Protein 8T8D (pdb70)

Solvent-accessible surface area: 43644 Å² total; per-residue (Å²): 144,56,137,34,44,0,0,8,2,121,11,45,25,108,12,1,88,67,4,41,146,127,33,38,60,140,12,75,82,66,2,24,90,78,0,45,94,18,0,94,114,46,32,6,120,20,37,79,9,117,26,49,71,72,98,98,8,54,115,62,42,49,136,90,0,21,0,0,0,20,7,58,4,40,0,15,2,74,22,21,32,108,88,34,93,62,116,88,20,82,94,64,100,146,169,81,92,13,34,14,75,17,53,1,6,12,33,3,9,22,61,2,55,1,17,5,11,0,5,10,11,12,76,44,3,33,13,10,38,24,58,2,39,50,33,88,7,90,30,152,14,63,88,26,80,107,10,100,110,4,68,77,81,94,99,80,126,22,139,41,93,87,45,26,84,88,5,6,100,38,0,14,104,105,0,31,58,63,7,18,123,44,1,70,131,53,0,42,77,181,61,0,46,79,24,72,160,30,4,145,64,10,34,20,116,85,52,134,118,105,149,142,220,218,87,50,58,0,0,6,2,61,4,48,13,133,15,14,53,64,3,28,39,119,37,35,26,134,12,15,54,57,0,11,90,78,0,38,89,15,0,87,117,41,51,9,120,19,43,65,10,60,11,50,65,76,97,25,10,4,52,41,26,61,125,94,3,20,0,0,0,17,5,58,7,60,0,23,1,136,57,28,107,108,95,62,108,136,68,130,27,85,117,87,99,161,156,94,67,68,77,50,94,29,74,3,9,10,51,8,10,23,68,0,73,0,17,8,10,0,4,79,45,10,105,70,38,72,47,38,80,24,63,2,55,148,40,124,5,85,24,139,11,95,96,43,121,139,77,53,27,74,89,5,5,96,39,0,12,101,64,0,40,60,61,4,25,102,59,0,69,127,92,0,46,67,180,65,1,71,74,32,65,167,70,4,100,128,78,51,40,216,89,41,33,33,57,0,0,4,2,109,6,41,28,126,38,16,153,66,6,38,154,116,31,43,63,127,11,66,76,64,3,25,100,48,0,42,39,17,0,89,20,4,17,7,94,18,34,79,6,96,17,51,67,71,92,80,9,59,126,64,42,53,138,90,1,23,1,0,1,19,5,56,3,76,0,37,3,106,66,6,73,83,67,48,97,128,92,157,42,98,120,76,101,154,170,56,77,12,12,32,63,42,64,0,13,7,10,0,9,25,68,2,43,1,13,4,10,0,4,78,49,8,100,36,3,30,7,8,26,26,47,2,15,66,50,91,3,74,39,145,15,87,73,27,65,69,31,100,183,56,72,42,156,31,64,111,155,74,151,47,84,85,54,25,75,86,5,3,100,38,0,14,106,60,1,47,62,64,9,24,113,52,3,52,129,69,0,34,25,58,59,2,54,72,25,67,172,30,4,143,96,31,65,44,204,154,41,63,0,0,8,2,91,13,42,20,122,36,21,101,52,3,14,20,112,27,17,17,141,12,18,71,77,2,27,84,89,1,26,98,6,0,66,114,43,37,8,123,23,42,71,8,39,8,49,66,91,97,24,8,3,56,39,34,68,140,92,10,27,0,1,0,15,4,52,4,77,0,38,2,128,64,18,116,160,141,45,109,112,129,149,39,158,66,157,131,160,73,82,30,66,73,99,25,77,1,26,10,51,8,11,25,66,2,78,0,13,5,14,10,6,71,43,16,106,74,38,67,47,30,82,18,67,0,65,154,32,122,9,97,26,144,17,61,120,19,107,130,95,129,87,49,23,63,92,2,6,98,37,0,13,106,80,0,47,59,52,4,7,101,57,2,67,129,97,1,41,86,176,60,0,71,77,29,50,161,59,12,152,122,70,176,80

Foldseek 3Di:
DDQAEEEEEQEAEAEDPPQDPVRVVVLRVVVSVLLCVLLVVQPHHYDYDPHQDLVPDDPVCLVRHLKYKHKYKYKYKDWPVVFKDFDQFDPDPVDTQQWTKIKTWIAIFMKMKMFIARRLLRHTLDMDMDGRNPDPGTFMWMWIDRDDPCVVPDPVRGDTDTCVNVSVVVSSVVVSVVVSVVSSVQPHNVNSVVCNVVSVVSCVVRVVVVVPD/DAAEEEEEQEAEAEDPPADPVRVVVLRVVLSVLLCVLCVVLRHHYDYDPHQQLVPDDPVCLVRHLKYKHKYKYKYKDFPVVFKDWDQQDPPDPDGLHWTKIKTKIAIFIKMKMFMARNNQRDTPDMDMDTRNPDPQIFMWMPICNIDVNVSVVVRSVSSSVVVSVVSSVQPHVVNSCVCNVVNVVPSPD/DAQQEEEEEFEAEAEDPPADPVRVVVLRVVVSVVLCVLLVVLPHHYDYDPHQDLVPDDVVCLVRHLKYKHKYKYKYKAWPVVFKDWDDFDPPDPCRVQWTKIKTWIAIFIKMKMFIARSNQRDTPDMDMDTRRPLPGTFMKMKTHRDPPPPSPDDPVDDIDICVNVSVVVSSVSVSVVVSVVSSVCPHNVNNCVCNVVNVVVVVD/DFEEEEEFEAEAEDPPADPVRVVVLRVVLSVLLCVLLVVLPHHYDYDYHQDLVPDDPVCLVRHLKYKHKYWYKYKDFDVPFKDWDWQPPPPPSPRWTKTKTWIAIFIKMKMFMARNNVRDTPDMDIDTRRVDPQIFMWMDTDDCDICVNVSVVVRSVVVSVVVSVVCSVCPHNVNVCVCNVVSVVPPD

Nearest PDB structures (foldseek):
  8t8d-assembly3_C  TM=9.603E-01  e=1.665E-40  Helicobacter pylori 26695
  8t8d-assembly2_B  TM=9.889E-01  e=1.247E-36  Helicobacter pylori 26695
  8t8d-assembly4_D  TM=9.728E-01  e=3.141E-35  Helicobacter pylori 26695
  3bgh-assembly1_B  TM=7.924E-01  e=1.167E-13  Helicobacter pylori 26695
  3bgh-assembly1_A  TM=8.031E-01  e=6.044E-13  Helicobacter pylori 26695

InterPro domains:
  IPR007876 Neuraminyllactose-binding hemagglutinin [PF05211] (21-258)
  IPR007876 Neuraminyllactose-binding hemagglutinin [PIRSF019714] (1-260)
  IPR038531 Neuraminyllactose-binding hemagglutinin superfamily [G3DSA:3.30.160.180] (31-260)

Radius of gyration: 34.45 Å; Cα contacts (8 Å, |Δi|>4): 1510; chains: 4; bounding box: 113×72×77 Å

Organism: Helicobacter pylori (strain ATCC 700392 / 26695) (NCBI:txid85962)

Structure (mmCIF, N/CA/C/O backbone):
data_8T8D
#
_entry.id   8T8D
#
_cell.length_a   82.540
_cell.length_b   59.810
_cell.length_c   94.030
_cell.angle_alpha   90.00
_cell.angle_beta   100.85
_cell.angle_gamma   90.00
#
_symmetry.space_group_name_H-M   'P 1 21 1'
#
loop_
_entity.id
_entity.type
_entity.pdbx_description
1 polymer 'Neuraminyllactose-binding hemagglutinin'
2 non-polymer 'ACETATE ION'
3 non-polymer GLYCEROL
4 water water
#
loop_
_atom_site.group_PDB
_atom_site.id
_atom_site.type_symbol
_atom_site.label_atom_id
_atom_site.label_alt_id
_atom_site.label_comp_id
_atom_site.label_asym_id
_atom_site.label_entity_id
_atom_site.label_seq_id
_atom_site.pdbx_PDB_ins_code
_atom_site.Cartn_x
_atom_site.Cartn_y
_atom_site.Cartn_z
_atom_site.occupancy
_atom_site.B_iso_or_equiv
_atom_site.auth_seq_id
_atom_site.auth_comp_id
_atom_site.auth_asym_id
_atom_site.auth_atom_id
_atom_site.pdbx_PDB_model_num
ATOM 1 N N . ALA A 1 2 ? 49.637 -7.346 27.697 1.00 98.90 26 ALA A N 1
ATOM 2 C CA . ALA A 1 2 ? 49.149 -6.045 27.250 1.00 110.96 26 ALA A CA 1
ATOM 3 C C . ALA A 1 2 ? 48.712 -5.191 28.445 1.00 120.18 26 ALA A C 1
ATOM 4 O O . ALA A 1 2 ? 49.542 -4.798 29.267 1.00 116.29 26 ALA A O 1
ATOM 10 N N . LEU A 1 3 ? 47.417 -4.902 28.536 1.00 119.13 27 LEU A N 1
ATOM 11 C CA . LEU A 1 3 ? 46.876 -4.098 29.626 1.00 106.90 27 LEU A CA 1
ATOM 12 C C . LEU A 1 3 ? 46.387 -5.020 30.738 1.00 111.22 27 LEU A C 1
ATOM 13 O O . LEU A 1 3 ? 45.566 -5.912 30.494 1.00 116.91 27 LEU A O 1
ATOM 29 N N . ASP A 1 4 ? 46.892 -4.811 31.956 1.00 113.88 28 ASP A N 1
ATOM 30 C CA . ASP A 1 4 ? 46.412 -5.542 33.122 1.00 126.33 28 ASP A CA 1
ATOM 31 C C . ASP A 1 4 ? 45.264 -4.822 33.823 1.00 111.76 28 ASP A C 1
ATOM 32 O O . ASP A 1 4 ? 45.066 -5.010 35.035 1.00 98.02 28 ASP A O 1
ATOM 41 N N . GLU A 1 5 ? 44.501 -4.004 33.094 1.00 95.99 29 GLU A N 1
ATOM 42 C CA . GLU A 1 5 ? 43.472 -3.170 33.695 1.00 84.58 29 GLU A CA 1
ATOM 43 C C . GLU A 1 5 ? 42.089 -3.791 33.561 1.00 75.25 29 GLU A C 1
ATOM 44 O O . GLU A 1 5 ? 41.713 -4.293 32.497 1.00 68.21 29 GLU A O 1
ATOM 56 N N . LYS A 1 6 ? 41.328 -3.721 34.645 1.00 69.72 30 LYS A N 1
ATOM 57 C CA . LYS A 1 6 ? 39.987 -4.278 34.719 1.00 72.34 30 LYS A CA 1
ATOM 58 C C . LYS A 1 6 ? 38.948 -3.186 34.523 1.00 73.34 30 LYS A C 1
ATOM 59 O O . LYS A 1 6 ? 39.098 -2.070 35.032 1.00 55.38 30 LYS A O 1
ATOM 78 N N . ILE A 1 7 ? 37.883 -3.519 33.802 1.00 62.29 31 ILE A N 1
ATOM 79 C CA . ILE A 1 7 ? 36.740 -2.634 33.651 1.00 52.21 31 ILE A CA 1
ATOM 80 C C . ILE A 1 7 ? 35.540 -3.313 34.286 1.00 47.39 31 ILE A C 1
ATOM 81 O O . ILE A 1 7 ? 35.256 -4.482 33.994 1.00 52.85 31 ILE A O 1
ATOM 97 N N . LEU A 1 8 ? 34.828 -2.579 35.131 1.00 48.32 32 LEU A N 1
ATOM 98 C CA . LEU A 1 8 ? 33.620 -3.092 35.763 1.00 56.97 32 LEU A CA 1
ATOM 99 C C . LEU A 1 8 ? 32.435 -2.741 34.878 1.00 47.01 32 LEU A C 1
ATOM 100 O O . LEU A 1 8 ? 32.076 -1.565 34.751 1.00 37.81 32 LEU A O 1
ATOM 116 N N . LEU A 1 9 ? 31.823 -3.757 34.278 1.00 43.85 33 LEU A N 1
ATOM 117 C CA . LEU A 1 9 ? 30.646 -3.576 33.447 1.00 40.72 33 LEU A CA 1
ATOM 118 C C . LEU A 1 9 ? 29.411 -3.839 34.295 1.00 29.88 33 LEU A C 1
ATOM 119 O O . LEU A 1 9 ? 29.231 -4.947 34.812 1.00 38.00 33 LEU A O 1
ATOM 135 N N . LEU A 1 10 ? 28.570 -2.825 34.432 1.00 42.70 34 LEU A N 1
ATOM 136 C CA . LEU A 1 10 ? 27.332 -2.935 35.183 1.00 56.26 34 LEU A CA 1
ATOM 137 C C . LEU A 1 10 ? 26.222 -3.461 34.283 1.00 45.78 34 LEU A C 1
ATOM 138 O O . LEU A 1 10 ? 26.257 -3.295 33.060 1.00 43.83 34 LEU A O 1
ATOM 154 N N . ARG A 1 11 ? 25.244 -4.114 34.900 1.00 52.12 35 ARG A N 1
ATOM 155 C CA . ARG A 1 11 ? 24.081 -4.570 34.156 1.00 56.21 35 ARG A CA 1
ATOM 156 C C . ARG A 1 11 ? 23.322 -3.373 33.594 1.00 38.98 35 ARG A C 1
ATOM 157 O O . ARG A 1 11 ? 23.111 -2.382 34.304 1.00 45.78 35 ARG A O 1
ATOM 178 N N . PRO A 1 12 ? 22.886 -3.432 32.339 1.00 31.98 36 PRO A N 1
ATOM 179 C CA . PRO A 1 12 ? 22.023 -2.364 31.809 1.00 46.28 36 PRO A CA 1
ATOM 180 C C . PRO A 1 12 ? 20.723 -2.238 32.593 1.00 39.63 36 PRO A C 1
ATOM 181 O O . PRO A 1 12 ? 20.079 -3.236 32.925 1.00 51.00 36 PRO A O 1
ATOM 192 N N . ALA A 1 13 ? 20.326 -0.989 32.856 1.00 29.59 37 ALA A N 1
ATOM 193 C CA . ALA A 1 13 ? 19.044 -0.664 33.484 1.00 50.70 37 ALA A CA 1
ATOM 194 C C . ALA A 1 13 ? 18.103 -0.033 32.462 1.00 53.90 37 ALA A C 1
ATOM 195 O O . ALA A 1 13 ? 18.169 1.178 32.209 1.00 48.17 37 ALA A O 1
ATOM 202 N N . PHE A 1 14 ? 17.242 -0.845 31.863 1.00 55.59 38 PHE A N 1
ATOM 203 C CA . PHE A 1 14 ? 16.352 -0.375 30.817 1.00 50.80 38 PHE A CA 1
ATOM 204 C C . PHE A 1 14 ? 14.891 -0.481 31.235 1.00 41.20 38 PHE A C 1
ATOM 205 O O . PHE A 1 14 ? 14.445 -1.522 31.726 1.00 50.85 38 PHE A O 1
ATOM 222 N N . GLN A 1 15 ? 14.151 0.590 31.019 1.00 48.19 39 GLN A N 1
ATOM 223 C CA . GLN A 1 15 ? 12.701 0.582 31.098 1.00 50.28 39 GLN A CA 1
ATOM 224 C C . GLN A 1 15 ? 12.179 0.689 29.675 1.00 44.19 39 GLN A C 1
ATOM 225 O O . GLN A 1 15 ? 12.829 1.284 28.815 1.00 42.16 39 GLN A O 1
ATOM 239 N N . TYR A 1 16 ? 11.033 0.073 29.411 1.00 45.56 40 TYR A N 1
ATOM 240 C CA . TYR A 1 16 ? 10.455 0.114 28.079 1.00 41.63 40 TYR A CA 1
ATOM 241 C C . TYR A 1 16 ? 8.993 0.528 28.159 1.00 37.72 40 TYR A C 1
ATOM 242 O O . TYR A 1 16 ? 8.377 0.549 29.228 1.00 34.83 40 TYR A O 1
ATOM 260 N N . SER A 1 17 ? 8.430 0.803 26.991 1.00 44.98 41 SER A N 1
ATOM 261 C CA . SER A 1 17 ? 6.990 0.973 26.865 1.00 45.23 41 SER A CA 1
ATOM 262 C C . SER A 1 17 ? 6.294 -0.374 27.009 1.00 46.86 41 SER A C 1
ATOM 263 O O . SER A 1 17 ? 6.871 -1.427 26.723 1.00 45.81 41 SER A O 1
ATOM 271 N N . ASP A 1 18 ? 5.033 -0.329 27.451 1.00 52.93 42 ASP A N 1
ATOM 272 C CA . ASP A 1 18 ? 4.331 -1.547 27.852 1.00 54.12 42 ASP A CA 1
ATOM 273 C C . ASP A 1 18 ? 4.107 -2.518 26.699 1.00 54.82 42 ASP A C 1
ATOM 274 O O . ASP A 1 18 ? 3.890 -3.712 26.943 1.00 55.02 42 ASP A O 1
ATOM 283 N N . ASN A 1 19 ? 4.144 -2.043 25.459 1.00 51.03 43 ASN A N 1
ATOM 284 C CA . ASN A 1 19 ? 3.890 -2.891 24.306 1.00 35.89 43 ASN A CA 1
ATOM 285 C C . ASN A 1 19 ? 5.044 -3.802 23.930 1.00 46.67 43 ASN A C 1
ATOM 286 O O . ASN A 1 19 ? 4.901 -4.585 22.983 1.00 45.70 43 ASN A O 1
ATOM 297 N N . ILE A 1 20 ? 6.172 -3.724 24.622 1.00 64.07 44 ILE A N 1
ATOM 298 C CA . ILE A 1 20 ? 7.352 -4.517 24.292 1.00 51.65 44 ILE A CA 1
ATOM 299 C C . ILE A 1 20 ? 7.403 -5.708 25.233 1.00 38.22 44 ILE A C 1
ATOM 300 O O . ILE A 1 20 ? 7.493 -5.548 26.455 1.00 39.57 44 ILE A O 1
ATOM 316 N N . ALA A 1 21 ? 7.365 -6.902 24.652 1.00 51.42 45 ALA A N 1
ATOM 317 C CA . ALA A 1 21 ? 7.288 -8.124 25.435 1.00 51.54 45 ALA A CA 1
ATOM 318 C C . ALA A 1 21 ? 8.445 -8.250 26.414 1.00 58.56 45 ALA A C 1
ATOM 319 O O . ALA A 1 21 ? 9.562 -7.793 26.159 1.00 64.76 45 ALA A O 1
ATOM 326 N N . LYS A 1 22 ? 8.161 -8.909 27.541 1.00 64.92 46 LYS A N 1
ATOM 327 C CA . LYS A 1 22 ? 9.206 -9.212 28.513 1.00 67.23 46 LYS A CA 1
ATOM 328 C C . LYS A 1 22 ? 10.342 -9.985 27.855 1.00 60.59 46 LYS A C 1
ATOM 329 O O . LYS A 1 22 ? 11.518 -9.684 28.078 1.00 58.81 46 LYS A O 1
ATOM 348 N N . GLU A 1 23 ? 10.008 -10.984 27.035 1.00 47.48 47 GLU A N 1
ATOM 349 C CA . GLU A 1 23 ? 11.038 -11.739 26.327 1.00 52.69 47 GLU A CA 1
ATOM 350 C C . GLU A 1 23 ? 11.930 -10.804 25.524 1.00 57.97 47 GLU A C 1
ATOM 351 O O . GLU A 1 23 ? 13.163 -10.935 25.531 1.00 58.14 47 GLU A O 1
ATOM 363 N N . TYR A 1 24 ? 11.322 -9.832 24.849 1.00 65.55 48 TYR A N 1
ATOM 364 C CA . TYR A 1 24 ? 12.098 -8.895 24.051 1.00 68.31 48 TYR A CA 1
ATOM 365 C C . TYR A 1 24 ? 12.973 -8.023 24.939 1.00 60.43 48 TYR A C 1
ATOM 366 O O . TYR A 1 24 ? 14.159 -7.825 24.651 1.00 49.78 48 TYR A O 1
ATOM 384 N N . GLU A 1 25 ? 12.412 -7.506 26.032 1.00 57.26 49 GLU A N 1
ATOM 385 C CA . GLU A 1 25 ? 13.210 -6.719 26.961 1.00 52.79 49 GLU A CA 1
ATOM 386 C C . GLU A 1 25 ? 14.423 -7.508 27.438 1.00 52.97 49 GLU A C 1
ATOM 387 O O . GLU A 1 25 ? 15.551 -7.003 27.433 1.00 55.05 49 GLU A O 1
ATOM 399 N N . ASN A 1 26 ? 14.206 -8.755 27.857 1.00 61.90 50 ASN A N 1
ATOM 400 C CA . ASN A 1 26 ? 15.294 -9.543 28.422 1.00 61.08 50 ASN A CA 1
ATOM 401 C C . ASN A 1 26 ? 16.370 -9.812 27.383 1.00 58.42 50 ASN A C 1
ATOM 402 O O . ASN A 1 26 ? 17.568 -9.695 27.675 1.00 59.67 50 ASN A O 1
ATOM 413 N N . LYS A 1 27 ? 15.969 -10.182 26.165 1.00 62.28 51 LYS A N 1
ATOM 414 C CA . LYS A 1 27 ? 16.971 -10.418 25.133 1.00 58.23 51 LYS A CA 1
ATOM 415 C C . LYS A 1 27 ? 17.742 -9.138 24.831 1.00 67.31 51 LYS A C 1
ATOM 416 O O . LYS A 1 27 ? 18.959 -9.173 24.612 1.00 75.67 51 LYS A O 1
ATOM 435 N N . PHE A 1 28 ? 17.048 -7.994 24.824 1.00 60.72 52 PHE A N 1
ATOM 436 C CA . PHE A 1 28 ? 17.710 -6.712 24.596 1.00 56.37 52 PHE A CA 1
ATOM 437 C C . PHE A 1 28 ? 18.767 -6.458 25.671 1.00 61.19 52 PHE A C 1
ATOM 438 O O . PHE A 1 28 ? 19.931 -6.171 25.363 1.00 54.88 52 PHE A O 1
ATOM 455 N N . LYS A 1 29 ? 18.380 -6.587 26.942 1.00 59.55 53 LYS A N 1
ATOM 456 C CA . LYS A 1 29 ? 19.328 -6.384 28.033 1.00 55.58 53 LYS A CA 1
ATOM 457 C C . LYS A 1 29 ? 20.539 -7.296 27.874 1.00 65.16 53 LYS A C 1
ATOM 458 O O . LYS A 1 29 ? 21.697 -6.859 27.971 1.00 77.04 53 LYS A O 1
ATOM 477 N N . ASN A 1 30 ? 20.279 -8.588 27.672 1.00 57.88 54 ASN A N 1
ATOM 478 C CA . ASN A 1 30 ? 21.361 -9.561 27.676 1.00 56.54 54 ASN A CA 1
ATOM 479 C C . ASN A 1 30 ? 22.322 -9.297 26.529 1.00 59.81 54 ASN A C 1
ATOM 480 O O . ASN A 1 30 ? 23.546 -9.304 26.715 1.00 65.70 54 ASN A O 1
ATOM 491 N N . GLN A 1 31 ? 21.789 -9.030 25.339 1.00 57.17 55 GLN A N 1
ATOM 492 C CA . GLN A 1 31 ? 22.656 -8.795 24.195 1.00 63.99 55 GLN A CA 1
ATOM 493 C C . GLN A 1 31 ? 23.402 -7.477 24.321 1.00 55.87 55 GLN A C 1
ATOM 494 O O . GLN A 1 31 ? 24.560 -7.389 23.895 1.00 48.82 55 GLN A O 1
ATOM 508 N N . THR A 1 32 ? 22.777 -6.453 24.902 1.00 53.67 56 THR A N 1
ATOM 509 C CA . THR A 1 32 ? 23.502 -5.223 25.187 1.00 57.88 56 THR A CA 1
ATOM 510 C C . THR A 1 32 ? 24.729 -5.511 26.043 1.00 52.41 56 THR A C 1
ATOM 511 O O . THR A 1 32 ? 25.861 -5.155 25.680 1.00 49.90 56 THR A O 1
ATOM 522 N N . ALA A 1 33 ? 24.520 -6.182 27.178 1.00 47.96 57 ALA A N 1
ATOM 523 C CA . ALA A 1 33 ? 25.638 -6.467 28.070 1.00 51.24 57 ALA A CA 1
ATOM 524 C C . ALA A 1 33 ? 26.726 -7.258 27.353 1.00 56.13 57 ALA A C 1
ATOM 525 O O . ALA A 1 33 ? 27.919 -6.941 27.468 1.00 59.30 57 ALA A O 1
ATOM 532 N N . LEU A 1 34 ? 26.336 -8.280 26.587 1.00 48.65 58 LEU A N 1
ATOM 533 C CA . LEU A 1 34 ? 27.349 -9.133 25.974 1.00 55.99 58 LEU A CA 1
ATOM 534 C C . LEU A 1 34 ? 28.119 -8.386 24.887 1.00 48.10 58 LEU A C 1
ATOM 535 O O . LEU A 1 34 ? 29.329 -8.577 24.730 1.00 56.48 58 LEU A O 1
ATOM 551 N N . LYS A 1 35 ? 27.446 -7.529 24.121 1.00 55.81 59 LYS A N 1
ATOM 552 C CA . LYS A 1 35 ? 28.150 -6.850 23.041 1.00 63.48 59 LYS A CA 1
ATOM 553 C C . LYS A 1 35 ? 29.084 -5.789 23.596 1.00 57.06 59 LYS A C 1
ATOM 554 O O . LYS A 1 35 ? 30.189 -5.590 23.078 1.00 53.36 59 LYS A O 1
ATOM 573 N N . VAL A 1 36 ? 28.664 -5.097 24.654 1.00 52.85 60 VAL A N 1
ATOM 574 C CA . VAL A 1 36 ? 29.587 -4.162 25.280 1.00 53.78 60 VAL A CA 1
ATOM 575 C C . VAL A 1 36 ? 30.792 -4.916 25.819 1.00 48.39 60 VAL A C 1
ATOM 576 O O . VAL A 1 36 ? 31.936 -4.453 25.713 1.00 49.61 60 VAL A O 1
ATOM 589 N N . GLU A 1 37 ? 30.551 -6.088 26.416 1.00 50.17 61 GLU A N 1
ATOM 590 C CA . GLU A 1 37 ? 31.650 -6.932 26.866 1.00 54.30 61 GLU A CA 1
ATOM 591 C C . GLU A 1 37 ? 32.603 -7.215 25.714 1.00 54.42 61 GLU A C 1
ATOM 592 O O . GLU A 1 37 ? 33.825 -7.074 25.852 1.00 55.96 61 GLU A O 1
ATOM 604 N N . GLN A 1 38 ? 32.052 -7.585 24.557 1.00 53.50 62 GLN A N 1
ATOM 605 C CA . GLN A 1 38 ? 32.898 -7.889 23.409 1.00 61.07 62 GLN A CA 1
ATOM 606 C C . GLN A 1 38 ? 33.726 -6.676 23.010 1.00 60.80 62 GLN A C 1
ATOM 607 O O . GLN A 1 38 ? 34.923 -6.787 22.727 1.00 57.76 62 GLN A O 1
ATOM 621 N N . ILE A 1 39 ? 33.090 -5.508 22.957 1.00 61.45 63 ILE A N 1
ATOM 622 C CA . ILE A 1 39 ? 33.801 -4.300 22.556 1.00 59.84 63 ILE A CA 1
ATOM 623 C C . ILE A 1 39 ? 34.983 -4.061 23.484 1.00 55.47 63 ILE A C 1
ATOM 624 O O . ILE A 1 39 ? 36.127 -3.871 23.045 1.00 56.01 63 ILE A O 1
ATOM 640 N N . LEU A 1 40 ? 34.720 -4.079 24.792 1.00 65.26 64 LEU A N 1
ATOM 641 C CA . LEU A 1 40 ? 35.770 -3.781 25.759 1.00 55.91 64 LEU A CA 1
ATOM 642 C C . LEU A 1 40 ? 36.889 -4.812 25.701 1.00 68.24 64 LEU A C 1
ATOM 643 O O . LEU A 1 40 ? 38.069 -4.461 25.819 1.00 70.72 64 LEU A O 1
ATOM 659 N N . GLN A 1 41 ? 36.547 -6.089 25.512 1.00 60.41 65 GLN A N 1
ATOM 660 C CA . GLN A 1 41 ? 37.599 -7.086 25.365 1.00 54.83 65 GLN A CA 1
ATOM 661 C C . GLN A 1 41 ? 38.393 -6.858 24.083 1.00 60.56 65 GLN A C 1
ATOM 662 O O . GLN A 1 41 ? 39.602 -7.111 24.047 1.00 74.61 65 GLN A O 1
ATOM 676 N N . ASN A 1 42 ? 37.734 -6.387 23.025 1.00 62.05 66 ASN A N 1
ATOM 677 C CA . ASN A 1 42 ? 38.432 -6.138 21.772 1.00 64.93 66 ASN A CA 1
ATOM 678 C C . ASN A 1 42 ? 39.399 -4.976 21.899 1.00 70.06 66 ASN A C 1
ATOM 679 O O . ASN A 1 42 ? 40.423 -4.944 21.206 1.00 71.45 66 ASN A O 1
ATOM 690 N N . GLN A 1 43 ? 39.079 -4.004 22.753 1.00 80.28 67 GLN A N 1
ATOM 691 C CA . GLN A 1 43 ? 39.990 -2.899 23.028 1.00 77.77 67 GLN A CA 1
ATOM 692 C C . GLN A 1 43 ? 41.079 -3.236 24.044 1.00 69.30 67 GLN A C 1
ATOM 693 O O . GLN A 1 43 ? 41.836 -2.335 24.423 1.00 58.96 67 GLN A O 1
ATOM 707 N N . GLY A 1 44 ? 41.173 -4.483 24.501 1.00 65.56 68 GLY A N 1
ATOM 708 C CA . GLY A 1 44 ? 42.287 -4.911 25.324 1.00 68.50 68 GLY A CA 1
ATOM 709 C C . GLY A 1 44 ? 42.087 -4.931 26.823 1.00 72.01 68 GLY A C 1
ATOM 710 O O . GLY A 1 44 ? 43.069 -5.127 27.552 1.00 76.87 68 GLY A O 1
ATOM 714 N N . TYR A 1 45 ? 40.878 -4.697 27.311 1.00 62.98 69 TYR A N 1
ATOM 715 C CA . TYR A 1 45 ? 40.610 -4.709 28.740 1.00 61.90 69 TYR A CA 1
ATOM 716 C C . TYR A 1 45 ? 40.022 -6.041 29.186 1.00 66.69 69 TYR A C 1
ATOM 717 O O . TYR A 1 45 ? 39.283 -6.696 28.447 1.00 66.01 69 TYR A O 1
ATOM 735 N N . LYS A 1 46 ? 40.378 -6.446 30.401 1.00 68.01 70 LYS A N 1
ATOM 736 C CA . LYS A 1 46 ? 39.638 -7.496 31.084 1.00 68.22 70 LYS A CA 1
ATOM 737 C C . LYS A 1 46 ? 38.339 -6.891 31.601 1.00 66.81 70 LYS A C 1
ATOM 738 O O . LYS A 1 46 ? 38.304 -5.727 32.013 1.00 65.50 70 LYS A O 1
ATOM 757 N N . VAL A 1 47 ? 37.268 -7.672 31.565 1.00 61.48 71 VAL A N 1
ATOM 758 C CA . VAL A 1 47 ? 35.941 -7.192 31.922 1.00 59.28 71 VAL A CA 1
ATOM 759 C C . VAL A 1 47 ? 35.416 -8.041 33.066 1.00 51.31 71 VAL A C 1
ATOM 760 O O . VAL A 1 47 ? 35.424 -9.274 32.988 1.00 63.35 71 VAL A O 1
ATOM 773 N N . ILE A 1 48 ? 34.979 -7.383 34.132 1.00 42.18 72 ILE A N 1
ATOM 774 C CA . ILE A 1 48 ? 34.285 -8.034 35.234 1.00 62.78 72 ILE A CA 1
ATOM 775 C C . ILE A 1 48 ? 32.816 -7.654 35.114 1.00 55.14 72 ILE A C 1
ATOM 776 O O . ILE A 1 48 ? 32.459 -6.469 35.183 1.00 44.58 72 ILE A O 1
ATOM 792 N N . SER A 1 49 ? 31.970 -8.658 34.910 1.00 59.68 73 SER A N 1
ATOM 793 C CA . SER A 1 49 ? 30.530 -8.449 34.864 1.00 54.82 73 SER A CA 1
ATOM 794 C C . SER A 1 49 ? 30.023 -8.342 36.294 1.00 63.43 73 SER A C 1
ATOM 795 O O . SER A 1 49 ? 30.255 -9.245 37.106 1.00 83.80 73 SER A O 1
ATOM 803 N N . VAL A 1 50 ? 29.350 -7.246 36.615 1.00 59.63 74 VAL A N 1
ATOM 804 C CA . VAL A 1 50 ? 28.853 -7.016 37.965 1.00 69.50 74 VAL A CA 1
ATOM 805 C C . VAL A 1 50 ? 27.388 -7.415 38.005 1.00 63.01 74 VAL A C 1
ATOM 806 O O . VAL A 1 50 ? 26.629 -7.139 37.069 1.00 58.55 74 VAL A O 1
ATOM 819 N N . ASP A 1 51 ? 26.987 -8.057 39.099 1.00 78.44 75 ASP A N 1
ATOM 820 C CA . ASP A 1 51 ? 25.655 -8.634 39.225 1.00 87.05 75 ASP A CA 1
ATOM 821 C C . ASP A 1 51 ? 24.629 -7.586 39.631 1.00 79.10 75 ASP A C 1
ATOM 822 O O . ASP A 1 51 ? 23.610 -7.910 40.248 1.00 92.81 75 ASP A O 1
ATOM 831 N N . SER A 1 52 ? 24.886 -6.330 39.290 1.00 67.24 76 SER A N 1
ATOM 832 C CA . SER A 1 52 ? 24.002 -5.237 39.667 1.00 65.23 76 SER A CA 1
ATOM 833 C C . SER A 1 52 ? 24.142 -4.158 38.607 1.00 59.93 76 SER A C 1
ATOM 834 O O . SER A 1 52 ? 24.964 -4.261 37.692 1.00 66.21 76 SER A O 1
ATOM 842 N N . SER A 1 53 ? 23.309 -3.129 38.712 1.00 54.00 77 SER A N 1
ATOM 843 C CA . SER A 1 53 ? 23.444 -1.972 37.842 1.00 70.21 77 SER A CA 1
ATOM 844 C C . SER A 1 53 ? 23.767 -0.692 38.602 1.00 55.05 77 SER A C 1
ATOM 845 O O . SER A 1 53 ? 24.040 0.332 37.968 1.00 60.35 77 SER A O 1
ATOM 853 N N . ASP A 1 54 ? 23.795 -0.725 39.929 1.00 47.74 78 ASP A N 1
ATOM 854 C CA . ASP A 1 54 ? 24.048 0.466 40.728 1.00 49.67 78 ASP A CA 1
ATOM 855 C C . ASP A 1 54 ? 25.491 0.447 41.220 1.00 69.06 78 ASP A C 1
ATOM 856 O O . ASP A 1 54 ? 25.942 -0.533 41.824 1.00 63.23 78 ASP A O 1
ATOM 865 N N . LYS A 1 55 ? 26.211 1.531 40.934 1.00 69.51 79 LYS A N 1
ATOM 866 C CA . LYS A 1 55 ? 27.624 1.640 41.267 1.00 54.50 79 LYS A CA 1
ATOM 867 C C . LYS A 1 55 ? 27.907 1.510 42.758 1.00 81.73 79 LYS A C 1
ATOM 868 O O . LYS A 1 55 ? 29.035 1.163 43.129 1.00 77.46 79 LYS A O 1
ATOM 887 N N . ASP A 1 56 ? 26.939 1.815 43.622 1.00 85.35 80 ASP A N 1
ATOM 888 C CA . ASP A 1 56 ? 27.180 1.706 45.058 1.00 83.75 80 ASP A CA 1
ATOM 889 C C . ASP A 1 56 ? 27.199 0.259 45.535 1.00 80.94 80 ASP A C 1
ATOM 890 O O . ASP A 1 56 ? 27.814 -0.031 46.568 1.00 70.31 80 ASP A O 1
ATOM 899 N N . ASP A 1 57 ? 26.559 -0.653 44.804 1.00 81.95 81 ASP A N 1
ATOM 900 C CA . ASP A 1 57 ? 26.552 -2.062 45.171 1.00 89.52 81 ASP A CA 1
ATOM 901 C C . ASP A 1 57 ? 27.828 -2.769 44.743 1.00 81.62 81 ASP A C 1
ATOM 902 O O . ASP A 1 57 ? 27.872 -4.005 44.733 1.00 93.45 81 ASP A O 1
ATOM 911 N N . LEU A 1 58 ? 28.851 -2.012 44.361 1.00 74.66 82 LEU A N 1
ATOM 912 C CA . LEU A 1 58 ? 30.144 -2.596 44.051 1.00 80.28 82 LEU A CA 1
ATOM 913 C C . LEU A 1 58 ? 30.835 -2.983 45.348 1.00 67.19 82 LEU A C 1
ATOM 914 O O . LEU A 1 58 ? 30.909 -2.177 46.285 1.00 59.32 82 LEU A O 1
ATOM 930 N N . SER A 1 59 ? 31.354 -4.206 45.400 1.00 67.14 83 SER A N 1
ATOM 931 C CA . SER A 1 59 ? 32.155 -4.614 46.543 1.00 68.33 83 SER A CA 1
ATOM 932 C C . SER A 1 59 ? 33.476 -3.856 46.528 1.00 62.48 83 SER A C 1
ATOM 933 O O . SER A 1 59 ? 33.968 -3.438 45.473 1.00 51.96 83 SER A O 1
ATOM 941 N N . PHE A 1 60 ? 34.064 -3.696 47.713 1.00 61.71 84 PHE A N 1
ATOM 942 C CA . PHE A 1 60 ? 35.339 -2.999 47.792 1.00 60.58 84 PHE A CA 1
ATOM 943 C C . PHE A 1 60 ? 36.373 -3.691 46.912 1.00 59.53 84 PHE A C 1
ATOM 944 O O . PHE A 1 60 ? 37.203 -3.038 46.268 1.00 40.39 84 PHE A O 1
ATOM 961 N N . SER A 1 61 ? 36.364 -5.025 46.914 1.00 54.15 85 SER A N 1
ATOM 962 C CA . SER A 1 61 ? 37.184 -5.775 45.971 1.00 59.73 85 SER A CA 1
ATOM 963 C C . SER A 1 61 ? 37.039 -5.220 44.560 1.00 58.22 85 SER A C 1
ATOM 964 O O . SER A 1 61 ? 38.035 -4.944 43.879 1.00 59.68 85 SER A O 1
ATOM 972 N N . GLN A 1 62 ? 35.796 -5.029 44.110 1.00 56.22 86 GLN A N 1
ATOM 973 C CA . GLN A 1 62 ? 35.568 -4.600 42.735 1.00 51.51 86 GLN A CA 1
ATOM 974 C C . GLN A 1 62 ? 36.058 -3.175 42.517 1.00 42.38 86 GLN A C 1
ATOM 975 O O . GLN A 1 62 ? 36.747 -2.890 41.529 1.00 33.30 86 GLN A O 1
ATOM 989 N N . LYS A 1 63 ? 35.730 -2.268 43.442 1.00 36.20 87 LYS A N 1
ATOM 990 C CA . LYS A 1 63 ? 36.243 -0.906 43.352 1.00 44.17 87 LYS A CA 1
ATOM 991 C C . LYS A 1 63 ? 37.769 -0.885 43.297 1.00 55.14 87 LYS A C 1
ATOM 992 O O . LYS A 1 63 ? 38.357 -0.011 42.650 1.00 46.75 87 LYS A O 1
ATOM 1011 N N . LYS A 1 64 ? 38.425 -1.837 43.968 1.00 57.54 88 LYS A N 1
ATOM 1012 C CA . LYS A 1 64 ? 39.882 -1.874 44.019 1.00 51.23 88 LYS A CA 1
ATOM 1013 C C . LYS A 1 64 ? 40.469 -2.370 42.706 1.00 48.42 88 LYS A C 1
ATOM 1014 O O . LYS A 1 64 ? 41.274 -1.681 42.070 1.00 38.78 88 LYS A O 1
ATOM 1033 N N . GLU A 1 65 ? 40.072 -3.574 42.286 1.00 70.06 89 GLU A N 1
ATOM 1034 C CA . GLU A 1 65 ? 40.627 -4.145 41.066 1.00 67.57 89 GLU A CA 1
ATOM 1035 C C . GLU A 1 65 ? 40.239 -3.342 39.831 1.00 75.36 89 GLU A C 1
ATOM 1036 O O . GLU A 1 65 ? 40.941 -3.406 38.816 1.00 76.71 89 GLU A O 1
ATOM 1048 N N . GLY A 1 66 ? 39.158 -2.565 39.905 1.00 67.16 90 GLY A N 1
ATOM 1049 C CA . GLY A 1 66 ? 38.586 -1.946 38.726 1.00 57.02 90 GLY A CA 1
ATOM 1050 C C . GLY A 1 66 ? 39.243 -0.621 38.398 1.00 54.05 90 GLY A C 1
ATOM 1051 O O . GLY A 1 66 ? 39.341 0.262 39.253 1.00 44.93 90 GLY A O 1
ATOM 1055 N N . TYR A 1 67 ? 39.663 -0.478 37.140 1.00 44.34 91 TYR A N 1
ATOM 1056 C CA . TYR A 1 67 ? 40.129 0.812 36.637 1.00 49.84 91 TYR A CA 1
ATOM 1057 C C . TYR A 1 67 ? 38.960 1.771 36.453 1.00 45.35 91 TYR A C 1
ATOM 1058 O O . TYR A 1 67 ? 38.944 2.877 37.010 1.00 37.56 91 TYR A O 1
ATOM 1076 N N . LEU A 1 68 ? 37.978 1.368 35.662 1.00 56.04 92 LEU A N 1
ATOM 1077 C CA . LEU A 1 68 ? 36.813 2.176 35.362 1.00 41.85 92 LEU A CA 1
ATOM 1078 C C . LEU A 1 68 ? 35.573 1.314 35.518 1.00 35.28 92 LEU A C 1
ATOM 1079 O O . LEU A 1 68 ? 35.654 0.088 35.633 1.00 41.74 92 LEU A O 1
ATOM 1095 N N . ALA A 1 69 ? 34.413 1.962 35.506 1.00 45.38 93 ALA A N 1
ATOM 1096 C CA . ALA A 1 69 ? 33.137 1.258 35.460 1.00 46.85 93 ALA A CA 1
ATOM 1097 C C . ALA A 1 69 ? 32.273 1.876 34.371 1.00 31.87 93 ALA A C 1
ATOM 1098 O O . ALA A 1 69 ? 32.220 3.101 34.225 1.00 33.50 93 ALA A O 1
ATOM 1105 N N . VAL A 1 70 ? 31.578 1.029 33.622 1.00 36.83 94 VAL A N 1
ATOM 1106 C CA . VAL A 1 70 ? 30.702 1.479 32.545 1.00 44.11 94 VAL A CA 1
ATOM 1107 C C . VAL A 1 70 ? 29.270 1.180 32.957 1.00 37.63 94 VAL A C 1
ATOM 1108 O O . VAL A 1 70 ? 28.925 0.024 33.233 1.00 41.84 94 VAL A O 1
ATOM 1121 N N . ALA A 1 71 ? 28.430 2.214 32.959 1.00 35.09 95 ALA A N 1
ATOM 1122 C CA . ALA A 1 71 ? 27.034 2.112 33.360 1.00 43.59 95 ALA A CA 1
ATOM 1123 C C . ALA A 1 71 ? 26.110 2.515 32.219 1.00 40.39 95 ALA A C 1
ATOM 1124 O O . ALA A 1 71 ? 26.305 3.556 31.590 1.00 37.25 95 ALA A O 1
ATOM 1131 N N . MET A 1 72 ? 25.103 1.694 31.955 1.00 54.58 96 MET A N 1
ATOM 1132 C CA . MET A 1 72 ? 24.095 2.006 30.952 1.00 51.04 96 MET A CA 1
ATOM 1133 C C . MET A 1 72 ? 22.728 2.112 31.603 1.00 43.35 96 MET A C 1
ATOM 1134 O O . MET A 1 72 ? 22.358 1.277 32.432 1.00 60.71 96 MET A O 1
ATOM 1148 N N . ASN A 1 73 ? 21.965 3.125 31.210 1.00 41.89 97 ASN A N 1
ATOM 1149 C CA . ASN A 1 73 ? 20.558 3.171 31.591 1.00 50.89 97 ASN A CA 1
ATOM 1150 C C . ASN A 1 73 ? 19.775 3.672 30.391 1.00 49.74 97 ASN A C 1
ATOM 1151 O O . ASN A 1 73 ? 20.346 4.205 29.435 1.00 53.13 97 ASN A O 1
ATOM 1162 N N . GLY A 1 74 ? 18.468 3.483 30.425 1.00 56.36 98 GLY A N 1
ATOM 1163 C CA . GLY A 1 74 ? 17.696 3.860 29.263 1.00 58.93 98 GLY A CA 1
ATOM 1164 C C . GLY A 1 74 ? 16.204 3.700 29.434 1.00 51.63 98 GLY A C 1
ATOM 1165 O O . GLY A 1 74 ? 15.720 2.928 30.268 1.00 52.55 98 GLY A O 1
ATOM 1169 N N . GLU A 1 75 ? 15.492 4.453 28.605 1.00 48.53 99 GLU A N 1
ATOM 1170 C CA . GLU A 1 75 ? 14.059 4.333 28.405 1.00 43.15 99 GLU A CA 1
ATOM 1171 C C . GLU A 1 75 ? 13.889 4.058 26.919 1.00 35.88 99 GLU A C 1
ATOM 1172 O O . GLU A 1 75 ? 14.317 4.865 26.091 1.00 36.99 99 GLU A O 1
ATOM 1184 N N . ILE A 1 76 ? 13.331 2.905 26.579 1.00 38.55 100 ILE A N 1
ATOM 1185 C CA . ILE A 1 76 ? 13.174 2.490 25.190 1.00 50.34 100 ILE A CA 1
ATOM 1186 C C . ILE A 1 76 ? 11.680 2.381 24.915 1.00 43.86 100 ILE A C 1
ATOM 1187 O O . ILE A 1 76 ? 11.037 1.395 25.303 1.00 34.96 100 ILE A O 1
ATOM 1203 N N . VAL A 1 77 ? 11.135 3.369 24.205 1.00 36.76 101 VAL A N 1
ATOM 1204 C CA . VAL A 1 77 ? 9.712 3.468 23.930 1.00 41.83 101 VAL A CA 1
ATOM 1205 C C . VAL A 1 77 ? 9.493 3.264 22.439 1.00 36.97 101 VAL A C 1
ATOM 1206 O O . VAL A 1 77 ? 10.228 3.815 21.615 1.00 27.89 101 VAL A O 1
ATOM 1219 N N . LEU A 1 78 ? 8.500 2.460 22.087 1.00 50.66 102 LEU A N 1
ATOM 1220 C CA . LEU A 1 78 ? 8.016 2.392 20.712 1.00 46.48 102 LEU A CA 1
ATOM 1221 C C . LEU A 1 78 ? 6.531 2.721 20.723 1.00 33.22 102 LEU A C 1
ATOM 1222 O O . LEU A 1 78 ? 5.734 2.000 21.333 1.00 42.04 102 LEU A O 1
ATOM 1238 N N . ARG A 1 79 ? 6.158 3.786 20.039 1.00 40.00 103 ARG A N 1
ATOM 1239 C CA . ARG A 1 79 ? 4.774 4.229 20.003 1.00 51.29 103 ARG A CA 1
ATOM 1240 C C . ARG A 1 79 ? 4.429 4.607 18.576 1.00 45.43 103 ARG A C 1
ATOM 1241 O O . ARG A 1 79 ? 5.315 4.908 17.767 1.00 40.62 103 ARG A O 1
ATOM 1262 N N . PRO A 1 80 ? 3.151 4.565 18.223 1.00 53.71 104 PRO A N 1
ATOM 1263 C CA . PRO A 1 80 ? 2.772 4.906 16.851 1.00 57.24 104 PRO A CA 1
ATOM 1264 C C . PRO A 1 80 ? 2.904 6.393 16.608 1.00 44.89 104 PRO A C 1
ATOM 1265 O O . PRO A 1 80 ? 2.690 7.206 17.509 1.00 43.81 104 PRO A O 1
ATOM 1276 N N . ASP A 1 81 ? 3.344 6.734 15.411 1.00 42.89 105 ASP A N 1
ATOM 1277 C CA . ASP A 1 81 ? 3.155 8.088 14.909 1.00 52.51 105 ASP A CA 1
ATOM 1278 C C . ASP A 1 81 ? 1.646 8.264 14.746 1.00 52.20 105 ASP A C 1
ATOM 1279 O O . ASP A 1 81 ? 1.057 7.617 13.865 1.00 41.98 105 ASP A O 1
ATOM 1288 N N . PRO A 1 82 ? 0.972 9.037 15.603 1.00 35.43 106 PRO A N 1
ATOM 1289 C CA . PRO A 1 82 ? -0.505 9.097 15.547 1.00 65.53 106 PRO A CA 1
ATOM 1290 C C . PRO A 1 82 ? -1.079 9.688 14.262 1.00 57.86 106 PRO A C 1
ATOM 1291 O O . PRO A 1 82 ? -2.279 9.519 14.013 1.00 41.24 106 PRO A O 1
ATOM 1302 N N . LYS A 1 83 ? -0.272 10.350 13.438 1.00 59.47 107 LYS A N 1
ATOM 1303 C CA . LYS A 1 83 ? -0.775 10.916 12.199 1.00 59.56 107 LYS A CA 1
ATOM 1304 C C . LYS A 1 83 ? -0.980 9.881 11.107 1.00 56.58 107 LYS A C 1
ATOM 1305 O O . LYS A 1 83 ? -1.698 10.151 10.134 1.00 65.44 107 LYS A O 1
ATOM 1324 N N . ARG A 1 84 ? -0.356 8.714 11.242 1.00 48.16 108 ARG A N 1
ATOM 1325 C CA . ARG A 1 84 ? -0.240 7.757 10.153 1.00 44.09 108 ARG A CA 1
ATOM 1326 C C . ARG A 1 84 ? -1.025 6.483 10.419 1.00 35.84 108 ARG A C 1
ATOM 1327 O O . ARG A 1 84 ? -0.769 5.456 9.785 1.00 39.66 108 ARG A O 1
ATOM 1348 N N . THR A 1 85 ? -1.959 6.523 11.360 1.00 40.07 109 THR A N 1
ATOM 1349 C CA . THR A 1 85 ? -2.826 5.390 11.633 1.00 53.81 109 THR A CA 1
ATOM 1350 C C . THR A 1 85 ? -4.034 5.508 10.711 1.00 60.40 109 THR A C 1
ATOM 1351 O O . THR A 1 85 ? -4.805 6.471 10.814 1.00 52.47 109 THR A O 1
ATOM 1362 N N . ILE A 1 86 ? -4.178 4.556 9.794 1.00 66.16 110 ILE A N 1
ATOM 1363 C CA . ILE A 1 86 ? -5.301 4.537 8.872 1.00 68.36 110 ILE A CA 1
ATOM 1364 C C . ILE A 1 86 ? -6.266 3.483 9.378 1.00 70.23 110 ILE A C 1
ATOM 1365 O O . ILE A 1 86 ? -5.874 2.332 9.604 1.00 67.85 110 ILE A O 1
ATOM 1381 N N . GLN A 1 87 ? -7.531 3.850 9.513 1.00 81.55 111 GLN A N 1
ATOM 1382 C CA . GLN A 1 87 ? -8.553 2.939 10.015 1.00 84.85 111 GLN A CA 1
ATOM 1383 C C . GLN A 1 87 ? -9.613 2.815 8.930 1.00 89.44 111 GLN A C 1
ATOM 1384 O O . GLN A 1 87 ? -10.672 3.442 8.996 1.00 103.12 111 GLN A O 1
ATOM 1398 N N . LYS A 1 88 ? -9.308 2.009 7.915 1.00 80.16 112 LYS A N 1
ATOM 1399 C CA . LYS A 1 88 ? -10.225 1.767 6.810 1.00 100.46 112 LYS A CA 1
ATOM 1400 C C . LYS A 1 88 ? -11.083 0.550 7.141 1.00 96.37 112 LYS A C 1
ATOM 1401 O O . LYS A 1 88 ? -10.558 -0.539 7.401 1.00 74.96 112 LYS A O 1
ATOM 1420 N N . LYS A 1 89 ? -12.398 0.738 7.127 1.00 95.50 113 LYS A N 1
ATOM 1421 C CA . LYS A 1 89 ? -13.366 -0.267 7.536 1.00 89.47 113 LYS A CA 1
ATOM 1422 C C . LYS A 1 89 ? -14.078 -0.831 6.316 1.00 91.09 113 LYS A C 1
ATOM 1423 O O . LYS A 1 89 ? -14.169 -0.189 5.267 1.00 105.68 113 LYS A O 1
ATOM 1442 N N . SER A 1 90 ? -14.584 -2.050 6.472 1.00 94.16 114 SER A N 1
ATOM 1443 C CA . SER A 1 90 ? -15.272 -2.719 5.379 1.00 94.25 114 SER A CA 1
ATOM 1444 C C . SER A 1 90 ? -16.516 -1.941 4.985 1.00 95.07 114 SER A C 1
ATOM 1445 O O . SER A 1 90 ? -17.431 -1.764 5.794 1.00 79.75 114 SER A O 1
ATOM 1453 N N . GLU A 1 91 ? -16.539 -1.460 3.748 1.00 113.97 115 GLU A N 1
ATOM 1454 C CA . GLU A 1 91 ? -17.752 -0.882 3.189 1.00 106.07 115 GLU A CA 1
ATOM 1455 C C . GLU A 1 91 ? -18.685 -2.024 2.817 1.00 108.89 115 GLU A C 1
ATOM 1456 O O . GLU A 1 91 ? -18.303 -2.886 2.013 1.00 103.05 115 GLU A O 1
ATOM 1468 N N . PRO A 1 92 ? -19.889 -2.095 3.386 1.00 111.14 116 PRO A N 1
ATOM 1469 C CA . PRO A 1 92 ? -20.746 -3.262 3.144 1.00 107.57 116 PRO A CA 1
ATOM 1470 C C . PRO A 1 92 ? -21.230 -3.273 1.704 1.00 110.61 116 PRO A C 1
ATOM 1471 O O . PRO A 1 92 ? -21.693 -2.256 1.182 1.00 99.49 116 PRO A O 1
ATOM 1482 N N . GLY A 1 93 ? -21.113 -4.429 1.064 1.00 113.52 117 GLY A N 1
ATOM 1483 C CA . GLY A 1 93 ? -21.507 -4.543 -0.321 1.00 105.60 117 GLY A CA 1
ATOM 1484 C C . GLY A 1 93 ? -20.825 -3.509 -1.188 1.00 94.38 117 GLY A C 1
ATOM 1485 O O . GLY A 1 93 ? -21.384 -2.446 -1.468 1.00 88.50 117 GLY A O 1
ATOM 1489 N N . LEU A 1 94 ? -19.593 -3.798 -1.585 1.00 103.75 118 LEU A N 1
ATOM 1490 C CA . LEU A 1 94 ? -18.884 -3.030 -2.598 1.00 104.73 118 LEU A CA 1
ATOM 1491 C C . LEU A 1 94 ? -18.418 -3.960 -3.713 1.00 101.19 118 LEU A C 1
ATOM 1492 O O . LEU A 1 94 ? -17.369 -3.736 -4.324 1.00 103.86 118 LEU A O 1
ATOM 1508 N N . LEU A 1 95 ? -19.201 -5.022 -3.979 1.00 93.35 119 LEU A N 1
ATOM 1509 C CA . LEU A 1 95 ? -18.895 -6.049 -4.980 1.00 112.26 119 LEU A CA 1
ATOM 1510 C C . LEU A 1 95 ? -17.819 -6.986 -4.448 1.00 101.65 119 LEU A C 1
ATOM 1511 O O . LEU A 1 95 ? -17.827 -8.179 -4.758 1.00 109.37 119 LEU A O 1
ATOM 1527 N N . PHE A 1 96 ? -16.914 -6.478 -3.618 1.00 82.15 120 PHE A N 1
ATOM 1528 C CA . PHE A 1 96 ? -15.992 -7.322 -2.862 1.00 90.91 120 PHE A CA 1
ATOM 1529 C C . PHE A 1 96 ? -15.986 -6.812 -1.427 1.00 92.75 120 PHE A C 1
ATOM 1530 O O . PHE A 1 96 ? -15.528 -5.696 -1.160 1.00 96.55 120 PHE A O 1
ATOM 1547 N N . SER A 1 97 ? -16.510 -7.621 -0.511 1.00 86.27 121 SER A N 1
ATOM 1548 C CA . SER A 1 97 ? -16.640 -7.250 0.892 1.00 91.79 121 SER A CA 1
ATOM 1549 C C . SER A 1 97 ? -15.686 -8.114 1.706 1.00 71.41 121 SER A C 1
ATOM 1550 O O . SER A 1 97 ? -15.909 -9.319 1.859 1.00 74.84 121 SER A O 1
ATOM 1558 N N . THR A 1 98 ? -14.624 -7.511 2.216 1.00 79.82 122 THR A N 1
ATOM 1559 C CA . THR A 1 98 ? -13.783 -8.158 3.215 1.00 93.15 122 THR A CA 1
ATOM 1560 C C . THR A 1 98 ? -14.416 -7.890 4.577 1.00 83.42 122 THR A C 1
ATOM 1561 O O . THR A 1 98 ? -14.556 -6.731 4.988 1.00 83.09 122 THR A O 1
ATOM 1572 N N . GLY A 1 99 ? -14.841 -8.953 5.252 1.00 77.02 123 GLY A N 1
ATOM 1573 C CA . GLY A 1 99 ? -15.483 -8.769 6.535 1.00 87.97 123 GLY A CA 1
ATOM 1574 C C . GLY A 1 99 ? -14.564 -8.362 7.661 1.00 95.67 123 GLY A C 1
ATOM 1575 O O . GLY A 1 99 ? -15.026 -8.204 8.795 1.00 96.01 123 GLY A O 1
ATOM 1579 N N . LEU A 1 100 ? -13.287 -8.142 7.381 1.00 95.70 124 LEU A N 1
ATOM 1580 C CA . LEU A 1 100 ? -12.347 -7.678 8.387 1.00 81.43 124 LEU A CA 1
ATOM 1581 C C . LEU A 1 100 ? -12.138 -6.173 8.297 1.00 74.63 124 LEU A C 1
ATOM 1582 O O . LEU A 1 100 ? -11.990 -5.613 7.208 1.00 74.34 124 LEU A O 1
ATOM 1598 N N . ASP A 1 101 ? -12.150 -5.533 9.460 1.00 84.32 125 ASP A N 1
ATOM 1599 C CA . ASP A 1 101 ? -11.735 -4.150 9.630 1.00 84.32 125 ASP A CA 1
ATOM 1600 C C . ASP A 1 101 ? -10.240 -4.146 9.898 1.00 75.95 125 ASP A C 1
ATOM 1601 O O . ASP A 1 101 ? -9.756 -4.949 10.704 1.00 76.92 125 ASP A O 1
ATOM 1610 N N . LYS A 1 102 ? -9.504 -3.281 9.215 1.00 80.52 126 LYS A N 1
ATOM 1611 C CA . LYS A 1 102 ? -8.066 -3.254 9.397 1.00 71.72 126 LYS A CA 1
ATOM 1612 C C . LYS A 1 102 ? -7.625 -1.892 9.923 1.00 80.75 126 LYS A C 1
ATOM 1613 O O . LYS A 1 102 ? -8.288 -0.870 9.703 1.00 86.24 126 LYS A O 1
ATOM 1632 N N . MET A 1 103 ? -6.496 -1.895 10.615 1.00 77.70 127 MET A N 1
ATOM 1633 C CA . MET A 1 103 ? -5.820 -0.688 11.050 1.00 64.31 127 MET A CA 1
ATOM 1634 C C . MET A 1 103 ? -4.423 -0.788 10.454 1.00 61.90 127 MET A C 1
ATOM 1635 O O . MET A 1 103 ? -3.902 -1.890 10.255 1.00 63.31 127 MET A O 1
ATOM 1649 N N . GLU A 1 104 ? -3.815 0.363 10.177 1.00 70.92 128 GLU A N 1
ATOM 1650 C CA . GLU A 1 104 ? -2.492 0.398 9.569 1.00 69.66 128 GLU A CA 1
ATOM 1651 C C . GLU A 1 104 ? -1.765 1.551 10.225 1.00 61.12 128 GLU A C 1
ATOM 1652 O O . GLU A 1 104 ? -2.332 2.639 10.361 1.00 67.66 128 GLU A O 1
ATOM 1664 N N . GLY A 1 105 ? -0.520 1.323 10.626 1.00 64.59 129 GLY A N 1
ATOM 1665 C CA . GLY A 1 105 ? 0.194 2.380 11.312 1.00 57.39 129 GLY A CA 1
ATOM 1666 C C . GLY A 1 105 ? 1.690 2.211 11.195 1.00 44.67 129 GLY A C 1
ATOM 1667 O O . GLY A 1 105 ? 2.189 1.289 10.547 1.00 53.45 129 GLY A O 1
ATOM 1671 N N . VAL A 1 106 ? 2.408 3.102 11.865 1.00 47.40 130 VAL A N 1
ATOM 1672 C CA . VAL A 1 106 ? 3.863 3.062 11.872 1.00 47.46 130 VAL A CA 1
ATOM 1673 C C . VAL A 1 106 ? 4.357 3.319 13.287 1.00 43.25 130 VAL A C 1
ATOM 1674 O O . VAL A 1 106 ? 3.872 4.231 13.967 1.00 43.59 130 VAL A O 1
ATOM 1687 N N . LEU A 1 107 ? 5.335 2.523 13.723 1.00 48.32 131 LEU A N 1
ATOM 1688 C CA . LEU A 1 107 ? 5.934 2.707 15.036 1.00 39.66 131 LEU A CA 1
ATOM 1689 C C . LEU A 1 107 ? 7.168 3.583 14.900 1.00 32.32 131 LEU A C 1
ATOM 1690 O O . LEU A 1 107 ? 7.975 3.386 13.985 1.00 37.54 131 LEU A O 1
ATOM 1706 N N . ILE A 1 108 ? 7.324 4.530 15.821 1.00 41.30 132 ILE A N 1
ATOM 1707 C CA . ILE A 1 108 ? 8.507 5.389 15.859 1.00 51.21 132 ILE A CA 1
ATOM 1708 C C . ILE A 1 108 ? 9.247 5.180 17.173 1.00 24.74 132 ILE A C 1
ATOM 1709 O O . ILE A 1 108 ? 8.636 4.778 18.172 1.00 34.68 132 ILE A O 1
ATOM 1725 N N . PRO A 1 109 ? 10.547 5.440 17.224 1.00 50.38 133 PRO A N 1
ATOM 1726 C CA . PRO A 1 109 ? 11.292 5.290 18.479 1.00 42.63 133 PRO A CA 1
ATOM 1727 C C . PRO A 1 109 ? 11.250 6.526 19.364 1.00 26.60 133 PRO A C 1
ATOM 1728 O O . PRO A 1 109 ? 11.171 7.663 18.898 1.00 27.69 133 PRO A O 1
ATOM 1739 N N . ALA A 1 110 ? 11.359 6.282 20.669 1.00 36.98 134 ALA A N 1
ATOM 1740 C CA . ALA A 1 110 ? 11.392 7.359 21.646 1.00 36.03 134 ALA A CA 1
ATOM 1741 C C . ALA A 1 110 ? 12.185 6.926 22.873 1.00 43.02 134 ALA A C 1
ATOM 1742 O O . ALA A 1 110 ? 12.415 5.734 23.115 1.00 25.54 134 ALA A O 1
ATOM 1749 N N . GLY A 1 111 ? 12.622 7.920 23.633 1.00 44.46 135 GLY A N 1
ATOM 1750 C CA . GLY A 1 111 ? 13.418 7.680 24.813 1.00 51.32 135 GLY A CA 1
ATOM 1751 C C . GLY A 1 111 ? 14.898 7.900 24.576 1.00 30.82 135 GLY A C 1
ATOM 1752 O O . GLY A 1 111 ? 15.331 8.578 23.642 1.00 34.28 135 GLY A O 1
ATOM 1756 N N . PHE A 1 112 ? 15.688 7.277 25.439 1.00 33.80 136 PHE A N 1
ATOM 1757 C CA . PHE A 1 112 ? 17.114 7.538 25.442 1.00 40.55 136 PHE A CA 1
ATOM 1758 C C . PHE A 1 112 ? 17.902 6.337 25.925 1.00 36.80 136 PHE A C 1
ATOM 1759 O O . PHE A 1 112 ? 17.389 5.458 26.623 1.00 40.04 136 PHE A O 1
ATOM 1776 N N . VAL A 1 113 ? 19.191 6.359 25.607 1.00 34.92 137 VAL A N 1
ATOM 1777 C CA . VAL A 1 113 ? 20.140 5.423 26.197 1.00 41.58 137 VAL A CA 1
ATOM 1778 C C . VAL A 1 113 ? 21.400 6.193 26.569 1.00 36.92 137 VAL A C 1
ATOM 1779 O O . VAL A 1 113 ? 22.068 6.754 25.697 1.00 36.99 137 VAL A O 1
ATOM 1792 N N . LYS A 1 114 ? 21.731 6.208 27.854 1.00 45.17 138 LYS A N 1
ATOM 1793 C CA . LYS A 1 114 ? 22.886 6.931 28.368 1.00 51.25 138 LYS A CA 1
ATOM 1794 C C . LYS A 1 114 ? 23.943 5.937 28.817 1.00 33.70 138 LYS A C 1
ATOM 1795 O O . LYS A 1 114 ? 23.632 4.975 29.536 1.00 33.23 138 LYS A O 1
ATOM 1814 N N . VAL A 1 115 ? 25.176 6.161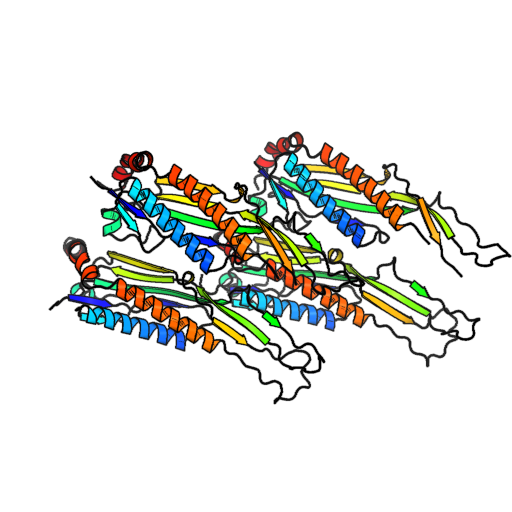 28.362 1.00 37.24 139 VAL A N 1
ATOM 1815 C CA . VAL A 1 115 ? 26.344 5.402 28.792 1.00 41.72 139 VAL A CA 1
ATOM 1816 C C . VAL A 1 115 ? 27.251 6.322 29.594 1.00 39.07 139 VAL A C 1
ATOM 1817 O O . VAL A 1 115 ? 27.552 7.441 29.159 1.00 45.59 139 VAL A O 1
ATOM 1830 N N . THR A 1 116 ? 27.715 5.837 30.741 1.00 37.90 140 THR A N 1
ATOM 1831 C CA . THR A 1 116 ? 28.497 6.628 31.677 1.00 36.78 140 THR A CA 1
ATOM 1832 C C . THR A 1 116 ? 29.762 5.883 32.057 1.00 40.57 140 THR A C 1
ATOM 1833 O O . THR A 1 116 ? 29.702 4.709 32.431 1.00 38.60 140 THR A O 1
ATOM 1844 N N . ILE A 1 117 ? 30.895 6.569 31.975 1.00 42.99 141 ILE A N 1
ATOM 1845 C CA . ILE A 1 117 ? 32.178 6.051 32.426 1.00 42.40 141 ILE A CA 1
ATOM 1846 C C . ILE A 1 117 ? 32.500 6.698 33.762 1.00 43.32 141 ILE A C 1
ATOM 1847 O O . ILE A 1 117 ? 32.609 7.931 33.856 1.00 43.42 141 ILE A O 1
ATOM 1863 N N . LEU A 1 118 ? 32.677 5.859 34.780 1.00 41.18 142 LEU A N 1
ATOM 1864 C CA . LEU A 1 118 ? 32.883 6.291 36.147 1.00 54.34 142 LEU A CA 1
ATOM 1865 C C . LEU A 1 118 ? 34.197 5.762 36.702 1.00 47.59 142 LEU A C 1
ATOM 1866 O O . LEU A 1 118 ? 34.724 4.740 36.251 1.00 37.55 142 LEU A O 1
ATOM 1882 N N . GLU A 1 119 ? 34.662 6.411 37.764 1.00 57.97 143 GLU A N 1
ATOM 1883 C CA . GLU A 1 119 ? 35.764 5.876 38.551 1.00 45.57 143 GLU A CA 1
ATOM 1884 C C . GLU A 1 119 ? 35.174 5.098 39.716 1.00 40.64 143 GLU A C 1
ATOM 1885 O O . GLU A 1 119 ? 34.460 5.689 40.542 1.00 39.43 143 GLU A O 1
ATOM 1897 N N . PRO A 1 120 ? 35.472 3.801 39.848 1.00 45.83 144 PRO A N 1
ATOM 1898 C CA . PRO A 1 120 ? 34.701 2.977 40.798 1.00 44.31 144 PRO A CA 1
ATOM 1899 C C . PRO A 1 120 ? 34.774 3.460 42.236 1.00 57.29 144 PRO A C 1
ATOM 1900 O O . PRO A 1 120 ? 33.736 3.572 42.902 1.00 64.08 144 PRO A O 1
ATOM 1911 N N . MET A 1 121 ? 35.973 3.772 42.731 1.00 43.06 145 MET A N 1
ATOM 1912 C CA . MET A 1 121 ? 36.120 4.107 44.143 1.00 54.88 145 MET A CA 1
ATOM 1913 C C . MET A 1 121 ? 35.240 5.298 44.508 1.00 52.17 145 MET A C 1
ATOM 1914 O O . MET A 1 121 ? 34.375 5.208 45.386 1.00 65.32 145 MET A O 1
ATOM 1928 N N . SER A 1 122 ? 35.460 6.434 43.845 1.00 49.70 146 SER A N 1
ATOM 1929 C CA . SER A 1 122 ? 34.689 7.636 44.129 1.00 57.34 146 SER A CA 1
ATOM 1930 C C . SER A 1 122 ? 33.288 7.577 43.546 1.00 71.61 146 SER A C 1
ATOM 1931 O O . SER A 1 122 ? 32.404 8.306 44.010 1.00 73.74 146 SER A O 1
ATOM 1939 N N . GLY A 1 123 ? 33.077 6.766 42.514 1.00 63.49 147 GLY A N 1
ATOM 1940 C CA . GLY A 1 123 ? 31.803 6.798 41.840 1.00 72.04 147 GLY A CA 1
ATOM 1941 C C . GLY A 1 123 ? 31.577 8.052 41.033 1.00 76.49 147 GLY A C 1
ATOM 1942 O O . GLY A 1 123 ? 30.452 8.293 40.585 1.00 80.69 147 GLY A O 1
ATOM 1946 N N . GLU A 1 124 ? 32.611 8.864 40.842 1.00 65.77 148 GLU A N 1
ATOM 1947 C CA . GLU A 1 124 ? 32.463 10.113 40.117 1.00 67.87 148 GLU A CA 1
ATOM 1948 C C . GLU A 1 124 ? 32.469 9.829 38.622 1.00 72.79 148 GLU A C 1
ATOM 1949 O O . GLU A 1 124 ? 33.181 8.940 38.136 1.00 61.31 148 GLU A O 1
ATOM 1961 N N . SER A 1 125 ? 31.680 10.616 37.893 1.00 70.01 149 SER A N 1
ATOM 1962 C CA . SER A 1 125 ? 31.470 10.402 36.468 1.00 52.32 149 SER A CA 1
ATOM 1963 C C . SER A 1 125 ? 32.634 10.984 35.682 1.00 54.69 149 SER A C 1
ATOM 1964 O O . SER A 1 125 ? 32.873 12.195 35.716 1.00 65.77 149 SER A O 1
ATOM 1972 N N . LEU A 1 126 ? 33.358 10.129 34.980 1.00 51.45 150 LEU A N 1
ATOM 1973 C CA . LEU A 1 126 ? 34.449 10.590 34.136 1.00 63.87 150 LEU A CA 1
ATOM 1974 C C . LEU A 1 126 ? 33.978 11.039 32.770 1.00 62.52 150 LEU A C 1
ATOM 1975 O O . LEU A 1 126 ? 34.615 11.903 32.156 1.00 64.55 150 LEU A O 1
ATOM 1991 N N . ASP A 1 127 ? 32.890 10.466 32.277 1.00 63.34 151 ASP A N 1
ATOM 1992 C CA . ASP A 1 127 ? 32.325 10.936 31.020 1.00 53.29 151 ASP A CA 1
ATOM 1993 C C . ASP A 1 127 ? 30.975 10.271 30.826 1.00 48.15 151 ASP A C 1
ATOM 1994 O O . ASP A 1 127 ? 30.636 9.307 31.511 1.00 43.94 151 ASP A O 1
ATOM 2003 N N . SER A 1 128 ? 30.209 10.789 29.876 1.00 47.50 152 SER A N 1
ATOM 2004 C CA . SER A 1 128 ? 28.973 10.112 29.518 1.00 54.60 152 SER A CA 1
ATOM 2005 C C . SER A 1 128 ? 28.475 10.651 28.190 1.00 41.38 152 SER A C 1
ATOM 2006 O O . SER A 1 128 ? 28.647 11.830 27.871 1.00 61.41 152 SER A O 1
ATOM 2014 N N . PHE A 1 129 ? 27.844 9.777 27.433 1.00 39.78 153 PHE A N 1
ATOM 2015 C CA . PHE A 1 129 ? 27.154 10.187 26.223 1.00 63.27 153 PHE A CA 1
ATOM 2016 C C . PHE A 1 129 ? 25.752 9.608 26.201 1.00 42.61 153 PHE A C 1
ATOM 2017 O O . PHE A 1 129 ? 25.530 8.444 26.552 1.00 43.68 153 PHE A O 1
ATOM 2034 N N . THR A 1 130 ? 24.810 10.446 25.792 1.00 40.25 154 THR A N 1
ATOM 2035 C CA . THR A 1 130 ? 23.406 10.089 25.706 1.00 51.40 154 THR A CA 1
ATOM 2036 C C . THR A 1 130 ? 23.033 9.976 24.235 1.00 42.99 154 THR A C 1
ATOM 2037 O O . THR A 1 130 ? 23.320 10.886 23.449 1.00 39.05 154 THR A O 1
ATOM 2048 N N . MET A 1 131 ? 22.381 8.877 23.869 1.00 37.35 155 MET A N 1
ATOM 2049 C CA . MET A 1 131 ? 21.834 8.704 22.531 1.00 55.62 155 MET A CA 1
ATOM 2050 C C . MET A 1 131 ? 20.324 8.909 22.604 1.00 38.46 155 MET A C 1
ATOM 2051 O O . MET A 1 131 ? 19.626 8.183 23.328 1.00 34.22 155 MET A O 1
ATOM 2065 N N . ASP A 1 132 ? 19.832 9.912 21.875 1.00 34.86 156 ASP A N 1
ATOM 2066 C CA . ASP A 1 132 ? 18.401 10.177 21.821 1.00 51.83 156 ASP A CA 1
ATOM 2067 C C . ASP A 1 132 ? 17.769 9.271 20.768 1.00 32.60 156 ASP A C 1
ATOM 2068 O O . ASP A 1 132 ? 18.099 9.356 19.580 1.00 26.95 156 ASP A O 1
ATOM 2077 N N . LEU A 1 133 ? 16.856 8.414 21.209 1.00 35.68 157 LEU A N 1
ATOM 2078 C CA . LEU A 1 133 ? 16.270 7.422 20.318 1.00 48.26 157 LEU A CA 1
ATOM 2079 C C . LEU A 1 133 ? 15.283 8.057 19.356 1.00 33.22 157 LEU A C 1
ATOM 2080 O O . LEU A 1 133 ? 15.140 7.575 18.227 1.00 20.14 157 LEU A O 1
ATOM 2096 N N . SER A 1 134 ? 14.632 9.153 19.761 1.00 32.61 158 SER A N 1
ATOM 2097 C CA . SER A 1 134 ? 13.719 9.825 18.847 1.00 32.90 158 SER A CA 1
ATOM 2098 C C . SER A 1 134 ? 14.447 10.280 17.587 1.00 42.52 158 SER A C 1
ATOM 2099 O O . SER A 1 134 ? 13.850 10.322 16.505 1.00 46.57 158 SER A O 1
ATOM 2107 N N . GLU A 1 135 ? 15.746 10.593 17.698 1.00 48.33 159 GLU A N 1
ATOM 2108 C CA . GLU A 1 135 ? 16.496 11.066 16.538 1.00 45.34 159 GLU A CA 1
ATOM 2109 C C . GLU A 1 135 ? 16.640 9.994 15.465 1.00 37.01 159 GLU A C 1
ATOM 2110 O O . GLU A 1 135 ? 16.899 10.332 14.307 1.00 48.94 159 GLU A O 1
ATOM 2122 N N . LEU A 1 136 ? 16.513 8.718 15.814 1.00 39.95 160 LEU A N 1
ATOM 2123 C CA . LEU A 1 136 ? 16.621 7.678 14.799 1.00 51.87 160 LEU A CA 1
ATOM 2124 C C . LEU A 1 136 ? 15.421 7.740 13.859 1.00 42.74 160 LEU A C 1
ATOM 2125 O O . LEU A 1 136 ? 14.274 7.872 14.302 1.00 40.04 160 LEU A O 1
ATOM 2141 N N . ASP A 1 137 ? 15.680 7.641 12.552 1.00 37.05 161 ASP A N 1
ATOM 2142 C CA . ASP A 1 137 ? 14.593 7.623 11.570 1.00 56.55 161 ASP A CA 1
ATOM 2143 C C . ASP A 1 137 ? 14.125 6.184 11.365 1.00 46.89 161 ASP A C 1
ATOM 2144 O O . ASP A 1 137 ? 14.529 5.480 10.435 1.00 48.35 161 ASP A O 1
ATOM 2153 N N . ILE A 1 138 ? 13.255 5.743 12.261 1.00 36.61 162 ILE A N 1
ATOM 2154 C CA . ILE A 1 138 ? 12.696 4.403 12.211 1.00 38.32 162 ILE A CA 1
ATOM 2155 C C . ILE A 1 138 ? 11.200 4.548 12.016 1.00 54.22 162 ILE A C 1
ATOM 2156 O O . ILE A 1 138 ? 10.522 5.202 12.819 1.00 45.01 162 ILE A O 1
ATOM 2172 N N . GLN A 1 139 ? 10.692 3.941 10.948 1.00 48.66 163 GLN A N 1
ATOM 2173 C CA . GLN A 1 139 ? 9.274 3.982 10.609 1.00 46.62 163 GLN A CA 1
ATOM 2174 C C . GLN A 1 139 ? 8.937 2.549 10.220 1.00 57.80 163 GLN A C 1
ATOM 2175 O O . GLN A 1 139 ? 9.138 2.157 9.066 1.00 76.71 163 GLN A O 1
ATOM 2189 N N . GLU A 1 140 ? 8.376 1.787 11.153 1.00 49.65 164 GLU A N 1
ATOM 2190 C CA . GLU A 1 140 ? 8.054 0.389 10.906 1.00 58.29 164 GLU A CA 1
ATOM 2191 C C . GLU A 1 140 ? 6.544 0.249 10.814 1.00 63.12 164 GLU A C 1
ATOM 2192 O O . GLU A 1 140 ? 5.830 0.471 11.802 1.00 47.68 164 GLU A O 1
ATOM 2204 N N . LYS A 1 141 ? 6.073 -0.164 9.640 1.00 65.46 165 LYS A N 1
ATOM 2205 C CA . LYS A 1 141 ? 4.647 -0.279 9.395 1.00 46.07 165 LYS A CA 1
ATOM 2206 C C . LYS A 1 141 ? 4.110 -1.554 10.020 1.00 48.42 165 LYS A C 1
ATOM 2207 O O . LYS A 1 141 ? 4.762 -2.604 10.015 1.00 49.20 165 LYS A O 1
ATOM 2226 N N . PHE A 1 142 ? 2.911 -1.446 10.566 1.00 44.24 166 PHE A N 1
ATOM 2227 C CA . PHE A 1 142 ? 2.219 -2.574 11.150 1.00 49.53 166 PHE A CA 1
ATOM 2228 C C . PHE A 1 142 ? 0.746 -2.453 10.803 1.00 60.58 166 PHE A C 1
ATOM 2229 O O . PHE A 1 142 ? 0.238 -1.357 10.537 1.00 49.16 166 PHE A O 1
ATOM 2246 N N . LEU A 1 143 ? 0.065 -3.588 10.818 1.00 64.51 167 LEU A N 1
ATOM 2247 C CA . LEU A 1 143 ? -1.371 -3.595 10.613 1.00 62.58 167 LEU A CA 1
ATOM 2248 C C . LEU A 1 143 ? -1.955 -4.734 11.430 1.00 54.42 167 LEU A C 1
ATOM 2249 O O . LEU A 1 143 ? -1.421 -5.846 11.438 1.00 48.35 167 LEU A O 1
ATOM 2265 N N . LYS A 1 144 ? -3.043 -4.436 12.119 1.00 59.54 168 LYS A N 1
ATOM 2266 C CA . LYS A 1 144 ? -3.813 -5.377 12.920 1.00 70.19 168 LYS A CA 1
ATOM 2267 C C . LYS A 1 144 ? -5.250 -5.240 12.460 1.00 65.26 168 LYS A C 1
ATOM 2268 O O . LYS A 1 144 ? -5.674 -4.167 12.021 1.00 70.69 168 LYS A O 1
ATOM 2287 N N . THR A 1 145 ? -5.983 -6.349 12.510 1.00 75.48 169 THR A N 1
ATOM 2288 C CA . THR A 1 145 ? -7.340 -6.388 11.972 1.00 85.72 169 THR A CA 1
ATOM 2289 C C . THR A 1 145 ? -8.302 -6.818 13.072 1.00 75.65 169 THR A C 1
ATOM 2290 O O . THR A 1 145 ? -8.368 -8.001 13.425 1.00 63.94 169 THR A O 1
ATOM 2301 N N . THR A 1 146 ? -9.037 -5.845 13.605 1.00 94.77 170 THR A N 1
ATOM 2302 C CA . THR A 1 146 ? -10.168 -6.136 14.471 1.00 111.52 170 THR A CA 1
ATOM 2303 C C . THR A 1 146 ? -11.298 -6.757 13.655 1.00 109.12 170 THR A C 1
ATOM 2304 O O . THR A 1 146 ? -11.564 -6.355 12.520 1.00 109.46 170 THR A O 1
ATOM 2315 N N . HIS A 1 147 ? -11.937 -7.773 14.226 1.00 112.48 171 HIS A N 1
ATOM 2316 C CA . HIS A 1 147 ? -13.131 -8.364 13.628 1.00 104.94 171 HIS A CA 1
ATOM 2317 C C . HIS A 1 147 ? -14.276 -7.358 13.697 1.00 105.98 171 HIS A C 1
ATOM 2318 O O . HIS A 1 147 ? -14.596 -6.843 14.772 1.00 101.29 171 HIS A O 1
ATOM 2332 N N . SER A 1 148 ? -14.890 -7.075 12.543 1.00 107.54 172 SER A N 1
ATOM 2333 C CA . SER A 1 148 ? -15.774 -5.925 12.397 1.00 105.02 172 SER A CA 1
ATOM 2334 C C . SER A 1 148 ? -17.176 -6.203 12.948 1.00 98.94 172 SER A C 1
ATOM 2335 O O . SER A 1 148 ? -17.541 -7.336 13.275 1.00 101.49 172 SER A O 1
ATOM 2343 N N . SER A 1 149 ? -17.981 -5.135 13.010 1.00 93.82 173 SER A N 1
ATOM 2344 C CA . SER A 1 149 ? -19.245 -5.178 13.740 1.00 102.68 173 SER A CA 1
ATOM 2345 C C . SER A 1 149 ? -20.358 -5.835 12.931 1.00 98.71 173 SER A C 1
ATOM 2346 O O . SER A 1 149 ? -21.114 -6.655 13.462 1.00 97.41 173 SER A O 1
ATOM 2354 N N . HIS A 1 150 ? -20.497 -5.475 11.658 1.00 94.49 174 HIS A N 1
ATOM 2355 C CA . HIS A 1 150 ? -21.537 -6.064 10.813 1.00 100.51 174 HIS A CA 1
ATOM 2356 C C . HIS A 1 150 ? -20.963 -7.214 9.987 1.00 104.69 174 HIS A C 1
ATOM 2357 O O . HIS A 1 150 ? -21.002 -7.233 8.754 1.00 113.64 174 HIS A O 1
ATOM 2371 N N . SER A 1 151 ? -20.421 -8.197 10.718 1.00 105.70 175 SER A N 1
ATOM 2372 C CA . SER A 1 151 ? -19.903 -9.416 10.112 1.00 104.01 175 SER A CA 1
ATOM 2373 C C . SER A 1 151 ? -20.255 -10.655 10.927 1.00 88.34 175 SER A C 1
ATOM 2374 O O . SER A 1 151 ? -19.680 -11.722 10.677 1.00 86.10 175 SER A O 1
ATOM 2382 N N . GLY A 1 152 ? -21.167 -10.552 11.895 1.00 79.50 176 GLY A N 1
ATOM 2383 C CA . GLY A 1 152 ? -21.434 -11.679 12.770 1.00 89.18 176 GLY A CA 1
ATOM 2384 C C . GLY A 1 152 ? -21.849 -12.937 12.036 1.00 83.36 176 GLY A C 1
ATOM 2385 O O . GLY A 1 152 ? -21.567 -14.048 12.494 1.00 76.44 176 GLY A O 1
ATOM 2389 N N . GLY A 1 153 ? -22.563 -12.787 10.920 1.00 86.88 177 GLY A N 1
ATOM 2390 C CA . GLY A 1 153 ? -22.955 -13.944 10.143 1.00 74.63 177 GLY A CA 1
ATOM 2391 C C . GLY A 1 153 ? -21.803 -14.619 9.440 1.00 78.96 177 GLY A C 1
ATOM 2392 O O . GLY A 1 153 ? -21.895 -15.812 9.132 1.00 85.98 177 GLY A O 1
ATOM 2396 N N . LEU A 1 154 ? -20.715 -13.891 9.195 1.00 83.63 178 LEU A N 1
ATOM 2397 C CA . LEU A 1 154 ? -19.575 -14.464 8.495 1.00 83.40 178 LEU A CA 1
ATOM 2398 C C . LEU A 1 154 ? -19.007 -15.640 9.278 1.00 73.68 178 LEU A C 1
ATOM 2399 O O . LEU A 1 154 ? -18.832 -15.564 10.499 1.00 74.69 178 LEU A O 1
ATOM 2415 N N . VAL A 1 155 ? -18.714 -16.725 8.564 1.00 76.61 179 VAL A N 1
ATOM 2416 C CA . VAL A 1 155 ? -18.190 -17.938 9.177 1.00 81.73 179 VAL A CA 1
ATOM 2417 C C . VAL A 1 155 ? -16.716 -17.764 9.512 1.00 73.76 179 VAL A C 1
ATOM 2418 O O . VAL A 1 155 ? -16.079 -16.788 9.101 1.00 81.54 179 VAL A O 1
ATOM 2431 N N . SER A 1 156 ? -16.163 -18.735 10.240 1.00 71.70 180 SER A N 1
ATOM 2432 C CA . SER A 1 156 ? -14.779 -18.642 10.688 1.00 78.48 180 SER A CA 1
ATOM 2433 C C . SER A 1 156 ? -13.819 -18.387 9.532 1.00 93.13 180 SER A C 1
ATOM 2434 O O . SER A 1 156 ? -12.913 -17.552 9.645 1.00 92.61 180 SER A O 1
ATOM 2442 N N . THR A 1 157 ? -14.006 -19.082 8.408 1.00 87.09 181 THR A N 1
ATOM 2443 C CA . THR A 1 157 ? -12.976 -19.083 7.373 1.00 86.43 181 THR A CA 1
ATOM 2444 C C . THR A 1 157 ? -12.777 -17.709 6.743 1.00 98.50 181 THR A C 1
ATOM 2445 O O . THR A 1 157 ? -11.658 -17.387 6.326 1.00 111.26 181 THR A O 1
ATOM 2456 N N . MET A 1 158 ? -13.823 -16.891 6.661 1.00 93.20 182 MET A N 1
ATOM 2457 C CA . MET A 1 158 ? -13.732 -15.605 5.983 1.00 103.97 182 MET A CA 1
ATOM 2458 C C . MET A 1 158 ? -13.397 -14.447 6.922 1.00 100.86 182 MET A C 1
ATOM 2459 O O . MET A 1 158 ? -13.457 -13.288 6.495 1.00 98.57 182 MET A O 1
ATOM 2473 N N . VAL A 1 159 ? -13.035 -14.723 8.175 1.00 101.13 183 VAL A N 1
ATOM 2474 C CA . VAL A 1 159 ? -12.730 -13.661 9.131 1.00 93.99 183 VAL A CA 1
ATOM 2475 C C . VAL A 1 159 ? -11.536 -14.044 9.997 1.00 89.15 183 VAL A C 1
ATOM 2476 O O . VAL A 1 159 ? -11.617 -14.033 11.232 1.00 74.40 183 VAL A O 1
ATOM 2489 N N . LYS A 1 160 ? -10.411 -14.363 9.360 1.00 87.81 184 LYS A N 1
ATOM 2490 C CA . LYS A 1 160 ? -9.203 -14.741 10.090 1.00 79.33 184 LYS A CA 1
ATOM 2491 C C . LYS A 1 160 ? -8.414 -13.463 10.343 1.00 74.55 184 LYS A C 1
ATOM 2492 O O . LYS A 1 160 ? -7.639 -13.002 9.501 1.00 62.49 184 LYS A O 1
ATOM 2511 N N . GLY A 1 161 ? -8.639 -12.866 11.509 1.00 77.70 185 GLY A N 1
ATOM 2512 C CA . GLY A 1 161 ? -7.855 -11.715 11.901 1.00 84.33 185 GLY A CA 1
ATOM 2513 C C . GLY A 1 161 ? -6.377 -12.037 11.987 1.00 78.72 185 GLY A C 1
ATOM 2514 O O . GLY A 1 161 ? -5.959 -13.189 12.132 1.00 69.94 185 GLY A O 1
ATOM 2518 N N . THR A 1 162 ? -5.569 -10.986 11.875 1.00 75.55 186 THR A N 1
ATOM 2519 C CA . THR A 1 162 ? -4.138 -11.116 12.085 1.00 79.46 186 THR A CA 1
ATOM 2520 C C . THR A 1 162 ? -3.581 -9.805 12.620 1.00 72.16 186 THR A C 1
ATOM 2521 O O . THR A 1 162 ? -4.187 -8.740 12.478 1.00 62.34 186 THR A O 1
ATOM 2532 N N . ASP A 1 163 ? -2.387 -9.895 13.196 1.00 80.95 187 ASP A N 1
ATOM 2533 C CA . ASP A 1 163 ? -1.705 -8.743 13.770 1.00 80.80 187 ASP A CA 1
ATOM 2534 C C . ASP A 1 163 ? -0.216 -8.969 13.574 1.00 76.01 187 ASP A C 1
ATOM 2535 O O . ASP A 1 163 ? 0.288 -10.049 13.896 1.00 76.73 187 ASP A O 1
ATOM 2544 N N . ASN A 1 164 ? 0.485 -7.969 13.042 1.00 71.69 188 ASN A N 1
ATOM 2545 C CA . ASN A 1 164 ? 1.924 -8.089 12.837 1.00 73.05 188 ASN A CA 1
ATOM 2546 C C . ASN A 1 164 ? 2.686 -7.081 13.696 1.00 64.54 188 ASN A C 1
ATOM 2547 O O . ASN A 1 164 ? 3.776 -6.640 13.330 1.00 65.84 188 ASN A O 1
ATOM 2558 N N . SER A 1 165 ? 2.114 -6.688 14.833 1.00 57.71 189 SER A N 1
ATOM 2559 C CA . SER A 1 165 ? 2.793 -5.733 15.701 1.00 63.31 189 SER A CA 1
ATOM 2560 C C . SER A 1 165 ? 4.147 -6.278 16.144 1.00 64.56 189 SER A C 1
ATOM 2561 O O . SER A 1 165 ? 5.178 -5.611 16.007 1.00 68.09 189 SER A O 1
ATOM 2569 N N . ASN A 1 166 ? 4.159 -7.503 16.668 1.00 59.31 190 ASN A N 1
ATOM 2570 C CA . ASN A 1 166 ? 5.380 -8.065 17.231 1.00 65.10 190 ASN A CA 1
ATOM 2571 C C . ASN A 1 166 ? 6.513 -8.110 16.216 1.00 75.09 190 ASN A C 1
ATOM 2572 O O . ASN A 1 166 ? 7.684 -7.968 16.587 1.00 83.09 190 ASN A O 1
ATOM 2583 N N . ASP A 1 167 ? 6.196 -8.270 14.934 1.00 71.24 191 ASP A N 1
ATOM 2584 C CA . ASP A 1 167 ? 7.250 -8.250 13.926 1.00 67.32 191 ASP A CA 1
ATOM 2585 C C . ASP A 1 167 ? 7.805 -6.843 13.745 1.00 69.43 191 ASP A C 1
ATOM 2586 O O . ASP A 1 167 ? 9.023 -6.660 13.628 1.00 80.25 191 ASP A O 1
ATOM 2595 N N . ALA A 1 168 ? 6.929 -5.836 13.718 1.00 66.85 192 ALA A N 1
ATOM 2596 C CA . ALA A 1 168 ? 7.399 -4.457 13.657 1.00 61.38 192 ALA A CA 1
ATOM 2597 C C . ALA A 1 168 ? 8.204 -4.101 14.898 1.00 57.39 192 ALA A C 1
ATOM 2598 O O . ALA A 1 168 ? 9.234 -3.419 14.809 1.00 52.56 192 ALA A O 1
ATOM 2605 N N . ILE A 1 169 ? 7.751 -4.550 16.069 1.00 52.30 193 ILE A N 1
ATOM 2606 C CA . ILE A 1 169 ? 8.506 -4.283 17.287 1.00 56.44 193 ILE A CA 1
ATOM 2607 C C . ILE A 1 169 ? 9.889 -4.905 17.183 1.00 52.15 193 ILE A C 1
ATOM 2608 O O . ILE A 1 169 ? 10.899 -4.282 17.537 1.00 49.49 193 ILE A O 1
ATOM 2624 N N . LYS A 1 170 ? 9.956 -6.140 16.684 1.00 51.98 194 LYS A N 1
ATOM 2625 C CA . LYS A 1 170 ? 11.245 -6.797 16.511 1.00 59.95 194 LYS A CA 1
ATOM 2626 C C . LYS A 1 170 ? 12.146 -6.009 15.568 1.00 60.59 194 LYS A C 1
ATOM 2627 O O . LYS A 1 170 ? 13.322 -5.778 15.865 1.00 62.11 194 LYS A O 1
ATOM 2646 N N . SER A 1 171 ? 11.610 -5.588 14.420 1.00 64.72 195 SER A N 1
ATOM 2647 C CA . SER A 1 171 ? 12.420 -4.872 13.432 1.00 61.52 195 SER A CA 1
ATOM 2648 C C . SER A 1 171 ? 12.947 -3.553 14.000 1.00 60.69 195 SER A C 1
ATOM 2649 O O . SER A 1 171 ? 14.135 -3.198 13.821 1.00 64.13 195 SER A O 1
ATOM 2657 N N . ALA A 1 172 ? 12.080 -2.824 14.710 1.00 53.83 196 ALA A N 1
ATOM 2658 C CA . ALA A 1 172 ? 12.487 -1.560 15.311 1.00 55.01 196 ALA A CA 1
ATOM 2659 C C . ALA A 1 172 ? 13.550 -1.771 16.386 1.00 62.26 196 ALA A C 1
ATOM 2660 O O . ALA A 1 172 ? 14.525 -1.003 16.469 1.00 46.57 196 ALA A O 1
ATOM 2667 N N . LEU A 1 173 ? 13.397 -2.813 17.206 1.00 54.48 197 LEU A N 1
ATOM 2668 C CA . LEU A 1 173 ? 14.411 -3.082 18.215 1.00 47.19 197 LEU A CA 1
ATOM 2669 C C . LEU A 1 173 ? 15.725 -3.497 17.565 1.00 57.24 197 LEU A C 1
ATOM 2670 O O . LEU A 1 173 ? 16.799 -3.151 18.063 1.00 59.22 197 LEU A O 1
ATOM 2686 N N . ASN A 1 174 ? 15.669 -4.193 16.425 1.00 61.43 198 ASN A N 1
ATOM 2687 C CA . ASN A 1 174 ? 16.904 -4.571 15.744 1.00 55.87 198 ASN A CA 1
ATOM 2688 C C . ASN A 1 174 ? 17.678 -3.328 15.346 1.00 62.15 198 ASN A C 1
ATOM 2689 O O . ASN A 1 174 ? 18.847 -3.169 15.719 1.00 55.02 198 ASN A O 1
ATOM 2700 N N . LYS A 1 175 ? 17.014 -2.414 14.630 1.00 44.63 199 LYS A N 1
ATOM 2701 C CA . LYS A 1 175 ? 17.703 -1.200 14.195 1.00 44.29 199 LYS A CA 1
ATOM 2702 C C . LYS A 1 175 ? 18.199 -0.415 15.397 1.00 47.47 199 LYS A C 1
ATOM 2703 O O . LYS A 1 175 ? 19.347 0.046 15.424 1.00 48.40 199 LYS A O 1
ATOM 2722 N N . ILE A 1 176 ? 17.347 -0.259 16.417 1.00 53.83 200 ILE A N 1
ATOM 2723 C CA . ILE A 1 176 ? 17.762 0.490 17.595 1.00 48.35 200 ILE A CA 1
ATOM 2724 C C . ILE A 1 176 ? 19.034 -0.082 18.184 1.00 48.42 200 ILE A C 1
ATOM 2725 O O . ILE A 1 176 ? 20.024 0.629 18.371 1.00 49.81 200 ILE A O 1
ATOM 2741 N N . PHE A 1 177 ? 19.047 -1.404 18.369 1.00 47.89 201 PHE A N 1
ATOM 2742 C CA . PHE A 1 177 ? 20.218 -2.082 18.900 1.00 48.81 201 PHE A CA 1
ATOM 2743 C C . PHE A 1 177 ? 21.441 -1.851 18.026 1.00 52.95 201 PHE A C 1
ATOM 2744 O O . PHE A 1 177 ? 22.537 -1.576 18.529 1.00 53.79 201 PHE A O 1
ATOM 2761 N N . ALA A 1 178 ? 21.283 -1.988 16.713 1.00 53.17 202 ALA A N 1
ATOM 2762 C CA . ALA A 1 178 ? 22.417 -1.812 15.815 1.00 51.16 202 ALA A CA 1
ATOM 2763 C C . ALA A 1 178 ? 23.005 -0.413 15.965 1.00 57.65 202 ALA A C 1
ATOM 2764 O O . ALA A 1 178 ? 24.196 -0.248 16.242 1.00 49.45 202 ALA A O 1
ATOM 2771 N N . ASN A 1 179 ? 22.173 0.609 15.800 1.00 54.21 203 ASN A N 1
ATOM 2772 C CA . ASN A 1 179 ? 22.646 1.988 15.844 1.00 54.08 203 ASN A CA 1
ATOM 2773 C C . ASN A 1 179 ? 23.272 2.298 17.193 1.00 44.51 203 ASN A C 1
ATOM 2774 O O . ASN A 1 179 ? 24.283 3.016 17.272 1.00 47.28 203 ASN A O 1
ATOM 2785 N N . ILE A 1 180 ? 22.721 1.718 18.261 1.00 46.56 204 ILE A N 1
ATOM 2786 C CA . ILE A 1 180 ? 23.228 1.985 19.602 1.00 52.25 204 ILE A CA 1
ATOM 2787 C C . ILE A 1 180 ? 24.609 1.370 19.787 1.00 42.89 204 ILE A C 1
ATOM 2788 O O . ILE A 1 180 ? 25.553 2.040 20.223 1.00 44.76 204 ILE A O 1
ATOM 2804 N N . MET A 1 181 ? 24.756 0.095 19.431 1.00 45.27 205 MET A N 1
ATOM 2805 C CA . MET A 1 181 ? 26.061 -0.543 19.530 1.00 43.73 205 MET A CA 1
ATOM 2806 C C . MET A 1 181 ? 27.080 0.159 18.650 1.00 42.95 205 MET A C 1
ATOM 2807 O O . MET A 1 181 ? 28.266 0.196 18.987 1.00 51.61 205 MET A O 1
ATOM 2821 N N . GLN A 1 182 ? 26.644 0.700 17.512 1.00 46.07 206 GLN A N 1
ATOM 2822 C CA . GLN A 1 182 ? 27.558 1.434 16.644 1.00 46.79 206 GLN A CA 1
ATOM 2823 C C . GLN A 1 182 ? 28.118 2.648 17.377 1.00 49.59 206 GLN A C 1
ATOM 2824 O O . GLN A 1 182 ? 29.338 2.874 17.396 1.00 68.04 206 GLN A O 1
ATOM 2838 N N . GLU A 1 183 ? 27.240 3.454 17.982 1.00 50.89 207 GLU A N 1
ATOM 2839 C CA . GLU A 1 183 ? 27.746 4.584 18.765 1.00 56.49 207 GLU A CA 1
ATOM 2840 C C . GLU A 1 183 ? 28.668 4.118 19.891 1.00 53.01 207 GLU A C 1
ATOM 2841 O O . GLU A 1 183 ? 29.754 4.682 20.103 1.00 51.29 207 GLU A O 1
ATOM 2853 N N . ILE A 1 184 ? 28.271 3.068 20.606 1.00 48.43 208 ILE A N 1
ATOM 2854 C CA . ILE A 1 184 ? 29.069 2.630 21.745 1.00 48.65 208 ILE A CA 1
ATOM 2855 C C . ILE A 1 184 ? 30.452 2.210 21.279 1.00 50.73 208 ILE A C 1
ATOM 2856 O O . ILE A 1 184 ? 31.463 2.493 21.937 1.00 49.38 208 ILE A O 1
ATOM 2872 N N . ASP A 1 185 ? 30.519 1.524 20.140 1.00 52.15 209 ASP A N 1
ATOM 2873 C CA . ASP A 1 185 ? 31.809 1.144 19.589 1.00 60.46 209 ASP A CA 1
ATOM 2874 C C . ASP A 1 185 ? 32.619 2.372 19.213 1.00 54.58 209 ASP A C 1
ATOM 2875 O O . ASP A 1 185 ? 33.847 2.372 19.364 1.00 55.87 209 ASP A O 1
ATOM 2884 N N . LYS A 1 186 ? 31.959 3.437 18.748 1.00 50.22 210 LYS A N 1
ATOM 2885 C CA . LYS A 1 186 ? 32.703 4.671 18.533 1.00 54.71 210 LYS A CA 1
ATOM 2886 C C . LYS A 1 186 ? 33.367 5.138 19.821 1.00 57.25 210 LYS A C 1
ATOM 2887 O O . LYS A 1 186 ? 34.546 5.510 19.840 1.00 72.83 210 LYS A O 1
ATOM 2906 N N . LYS A 1 187 ? 32.606 5.147 20.913 1.00 51.42 211 LYS A N 1
ATOM 2907 C CA . LYS A 1 187 ? 33.083 5.864 22.088 1.00 50.19 211 LYS A CA 1
ATOM 2908 C C . LYS A 1 187 ? 34.091 5.048 22.885 1.00 54.88 211 LYS A C 1
ATOM 2909 O O . LYS A 1 187 ? 35.084 5.595 23.373 1.00 67.47 211 LYS A O 1
ATOM 2928 N N . LEU A 1 188 ? 33.866 3.745 23.023 1.00 58.98 212 LEU A N 1
ATOM 2929 C CA . LEU A 1 188 ? 34.703 2.920 23.894 1.00 46.37 212 LEU A CA 1
ATOM 2930 C C . LEU A 1 188 ? 35.907 2.409 23.103 1.00 56.42 212 LEU A C 1
ATOM 2931 O O . LEU A 1 188 ? 36.010 1.242 22.717 1.00 56.93 212 LEU A O 1
ATOM 2947 N N . THR A 1 189 ? 36.833 3.331 22.870 1.00 66.80 213 THR A N 1
ATOM 2948 C CA . THR A 1 189 ? 38.100 3.047 22.216 1.00 63.33 213 THR A CA 1
ATOM 2949 C C . THR A 1 189 ? 39.197 3.048 23.273 1.00 69.81 213 THR A C 1
ATOM 2950 O O . THR A 1 189 ? 39.177 3.875 24.192 1.00 59.92 213 THR A O 1
ATOM 2961 N N . GLN A 1 190 ? 40.149 2.108 23.144 1.00 81.26 214 GLN A N 1
ATOM 2962 C CA . GLN A 1 190 ? 41.251 2.018 24.104 1.00 78.04 214 GLN A CA 1
ATOM 2963 C C . GLN A 1 190 ? 41.868 3.394 24.326 1.00 59.51 214 GLN A C 1
ATOM 2964 O O . GLN A 1 190 ? 42.266 3.741 25.443 1.00 59.96 214 GLN A O 1
ATOM 2978 N N . LYS A 1 191 ? 41.844 4.201 23.275 1.00 54.85 215 LYS A N 1
ATOM 2979 C CA . LYS A 1 191 ? 42.373 5.548 23.328 1.00 61.10 215 LYS A CA 1
ATOM 2980 C C . LYS A 1 191 ? 41.516 6.452 24.214 1.00 74.77 215 LYS A C 1
ATOM 2981 O O . LYS A 1 191 ? 42.081 7.230 24.996 1.00 81.71 215 LYS A O 1
ATOM 3000 N N . ASN A 1 192 ? 40.180 6.387 24.075 1.00 72.00 216 ASN A N 1
ATOM 3001 C CA . ASN A 1 192 ? 39.278 7.186 24.896 1.00 64.97 216 ASN A CA 1
ATOM 3002 C C . ASN A 1 192 ? 39.330 6.741 26.345 1.00 64.07 216 ASN A C 1
ATOM 3003 O O . ASN A 1 192 ? 39.375 7.572 27.261 1.00 65.03 216 ASN A O 1
ATOM 3014 N N . LEU A 1 193 ? 39.373 5.433 26.571 1.00 62.45 217 LEU A N 1
ATOM 3015 C CA . LEU A 1 193 ? 39.335 4.933 27.935 1.00 59.87 217 LEU A CA 1
ATOM 3016 C C . LEU A 1 193 ? 40.633 5.260 28.657 1.00 54.15 217 LEU A C 1
ATOM 3017 O O . LEU A 1 193 ? 40.614 5.679 29.820 1.00 57.01 217 LEU A O 1
ATOM 3033 N N . GLU A 1 194 ? 41.771 5.108 27.973 1.00 67.26 218 GLU A N 1
ATOM 3034 C CA . GLU A 1 194 ? 43.050 5.390 28.608 1.00 58.24 218 GLU A CA 1
ATOM 3035 C C . GLU A 1 194 ? 43.256 6.884 28.834 1.00 53.68 218 GLU A C 1
ATOM 3036 O O . GLU A 1 194 ? 44.067 7.270 29.684 1.00 66.62 218 GLU A O 1
ATOM 3048 N N . SER A 1 195 ? 42.531 7.736 28.111 1.00 48.09 219 SER A N 1
ATOM 3049 C CA . SER A 1 195 ? 42.630 9.165 28.387 1.00 58.52 219 SER A CA 1
ATOM 3050 C C . SER A 1 195 ? 42.058 9.567 29.742 1.00 53.82 219 SER A C 1
ATOM 3051 O O . SER A 1 195 ? 42.275 10.707 30.170 1.00 47.20 219 SER A O 1
ATOM 3059 N N . TYR A 1 196 ? 41.385 8.665 30.447 1.00 57.56 220 TYR A N 1
ATOM 3060 C CA . TYR A 1 196 ? 40.828 8.981 31.755 1.00 65.68 220 TYR A CA 1
ATOM 3061 C C . TYR A 1 196 ? 41.751 8.594 32.899 1.00 63.38 220 TYR A C 1
ATOM 3062 O O . TYR A 1 196 ? 41.403 8.833 34.063 1.00 53.49 220 TYR A O 1
ATOM 3080 N N . GLN A 1 197 ? 42.885 7.963 32.589 1.00 64.49 221 GLN A N 1
ATOM 3081 C CA . GLN A 1 197 ? 43.665 7.283 33.615 1.00 64.00 221 GLN A CA 1
ATOM 3082 C C . GLN A 1 197 ? 44.142 8.254 34.685 1.00 64.11 221 GLN A C 1
ATOM 3083 O O . GLN A 1 197 ? 44.193 7.899 35.871 1.00 55.51 221 GLN A O 1
ATOM 3097 N N . LYS A 1 198 ? 44.487 9.487 34.297 1.00 52.71 222 LYS A N 1
ATOM 3098 C CA . LYS A 1 198 ? 44.946 10.448 35.292 1.00 58.79 222 LYS A CA 1
ATOM 3099 C C . LYS A 1 198 ? 43.844 10.786 36.290 1.00 61.38 222 LYS A C 1
ATOM 3100 O O . LYS A 1 198 ? 43.994 10.560 37.497 1.00 69.93 222 LYS A O 1
ATOM 3119 N N . ASP A 1 199 ? 42.737 11.362 35.804 1.00 62.44 223 ASP A N 1
ATOM 3120 C CA . ASP A 1 199 ? 41.652 11.710 36.714 1.00 56.55 223 ASP A CA 1
ATOM 3121 C C . ASP A 1 199 ? 41.212 10.497 37.516 1.00 62.11 223 ASP A C 1
ATOM 3122 O O . ASP A 1 199 ? 40.851 10.626 38.687 1.00 63.21 223 ASP A O 1
ATOM 3131 N N . ALA A 1 200 ? 41.263 9.305 36.925 1.00 58.31 224 ALA A N 1
ATOM 3132 C CA . ALA A 1 200 ? 40.853 8.127 37.673 1.00 62.13 224 ALA A CA 1
ATOM 3133 C C . ALA A 1 200 ? 41.798 7.895 38.845 1.00 56.98 224 ALA A C 1
ATOM 3134 O O . ALA A 1 200 ? 41.353 7.689 39.981 1.00 46.93 224 ALA A O 1
ATOM 3141 N N . LYS A 1 201 ? 43.113 7.941 38.589 1.00 65.89 225 LYS A N 1
ATOM 3142 C CA . LYS A 1 201 ? 44.085 7.826 39.676 1.00 72.78 225 LYS A CA 1
ATOM 3143 C C . LYS A 1 201 ? 43.832 8.881 40.744 1.00 60.22 225 LYS A C 1
ATOM 3144 O O . LYS A 1 201 ? 43.819 8.582 41.943 1.00 60.08 225 LYS A O 1
ATOM 3163 N N . GLU A 1 202 ? 43.619 10.126 40.320 1.00 46.94 226 GLU A N 1
ATOM 3164 C CA . GLU A 1 202 ? 43.428 11.214 41.272 1.00 57.53 226 GLU A CA 1
ATOM 3165 C C . GLU A 1 202 ? 42.180 10.993 42.117 1.00 60.76 226 GLU A C 1
ATOM 3166 O O . GLU A 1 202 ? 42.194 11.215 43.334 1.00 68.45 226 GLU A O 1
ATOM 3178 N N . LEU A 1 203 ? 41.089 10.563 41.487 1.00 62.00 227 LEU A N 1
ATOM 3179 C CA . LEU A 1 203 ? 39.841 10.399 42.216 1.00 61.77 227 LEU A CA 1
ATOM 3180 C C . LEU A 1 203 ? 39.924 9.225 43.178 1.00 57.43 227 LEU A C 1
ATOM 3181 O O . LEU A 1 203 ? 39.499 9.330 44.340 1.00 58.98 227 LEU A O 1
ATOM 3197 N N . LYS A 1 204 ? 40.473 8.103 42.713 1.00 56.56 228 LYS A N 1
ATOM 3198 C CA . LYS A 1 204 ? 40.749 6.988 43.604 1.00 55.44 228 LYS A CA 1
ATOM 3199 C C . LYS A 1 204 ? 41.575 7.454 44.794 1.00 70.97 228 LYS A C 1
ATOM 3200 O O . LYS A 1 204 ? 41.255 7.148 45.946 1.00 77.38 228 LYS A O 1
ATOM 3219 N N . GLY A 1 205 ? 42.626 8.230 44.534 1.00 72.81 229 GLY A N 1
ATOM 3220 C CA . GLY A 1 205 ? 43.480 8.721 45.594 1.00 72.64 229 GLY A CA 1
ATOM 3221 C C . GLY A 1 205 ? 42.719 9.543 46.606 1.00 69.73 229 GLY A C 1
ATOM 3222 O O . GLY A 1 205 ? 42.729 9.240 47.802 1.00 86.73 229 GLY A O 1
ATOM 3226 N N . LYS A 1 206 ? 42.051 10.594 46.132 1.00 63.72 230 LYS A N 1
ATOM 3227 C CA . LYS A 1 206 ? 41.253 11.420 47.028 1.00 73.21 230 LYS A CA 1
ATOM 3228 C C . LYS A 1 206 ? 40.340 10.561 47.893 1.00 78.96 230 LYS A C 1
ATOM 3229 O O . LYS A 1 206 ? 40.219 10.790 49.100 1.00 81.03 230 LYS A O 1
ATOM 3248 N N . ARG A 1 207 ? 39.697 9.556 47.300 1.00 85.87 231 ARG A N 1
ATOM 3249 C CA . ARG A 1 207 ? 38.777 8.722 48.065 1.00 85.42 231 ARG A CA 1
ATOM 3250 C C . ARG A 1 207 ? 39.481 7.584 48.800 1.00 83.75 231 ARG A C 1
ATOM 3251 O O . ARG A 1 207 ? 38.947 7.096 49.802 1.00 85.96 231 ARG A O 1
ATOM 3272 N N . ASN A 1 208 ? 40.664 7.152 48.345 1.00 82.92 232 ASN A N 1
ATOM 3273 C CA . ASN A 1 208 ? 41.389 6.119 49.084 1.00 75.10 232 ASN A CA 1
ATOM 3274 C C . ASN A 1 208 ? 42.009 6.698 50.351 1.00 90.67 232 ASN A C 1
ATOM 3275 O O . ASN A 1 208 ? 41.968 6.071 51.416 1.00 102.51 232 ASN A O 1
ATOM 3286 N N . ARG A 1 209 ? 42.593 7.898 50.257 1.00 94.19 233 ARG A N 1
ATOM 3287 C CA . ARG A 1 209 ? 43.097 8.568 51.452 1.00 87.42 233 ARG A CA 1
ATOM 3288 C C . ARG A 1 209 ? 41.955 9.056 52.336 1.00 96.63 233 ARG A C 1
ATOM 3289 O O . ARG A 1 209 ? 42.110 9.134 53.560 1.00 110.15 233 ARG A O 1
ATOM 3310 N N . HIS A 1 210 ? 40.802 9.376 51.742 1.00 97.35 234 HIS A N 1
ATOM 3311 C CA . HIS A 1 210 ? 39.669 9.854 52.526 1.00 96.18 234 HIS A CA 1
ATOM 3312 C C . HIS A 1 210 ? 39.145 8.791 53.481 1.00 91.26 234 HIS A C 1
ATOM 3313 O O . HIS A 1 210 ? 38.471 9.127 54.462 1.00 99.01 234 HIS A O 1
ATOM 3327 N N . HIS A 1 211 ? 39.440 7.518 53.222 1.00 90.66 235 HIS A N 1
ATOM 3328 C CA . HIS A 1 211 ? 39.006 6.454 54.116 1.00 92.63 235 HIS A CA 1
ATOM 3329 C C . HIS A 1 211 ? 39.963 6.238 55.279 1.00 90.83 235 HIS A C 1
ATOM 3330 O O . HIS A 1 211 ? 39.539 5.729 56.322 1.00 81.04 235 HIS A O 1
ATOM 3344 N N . HIS A 1 212 ? 41.232 6.622 55.126 1.00 105.95 236 HIS A N 1
ATOM 3345 C CA . HIS A 1 212 ? 42.274 6.295 56.090 1.00 96.57 236 HIS A CA 1
ATOM 3346 C C . HIS A 1 212 ? 42.568 7.415 57.082 1.00 104.98 236 HIS A C 1
ATOM 3347 O O . HIS A 1 212 ? 43.313 7.184 58.041 1.00 106.06 236 HIS A O 1
ATOM 3361 N N . HIS A 1 213 ? 42.022 8.616 56.877 1.00 110.02 237 HIS A N 1
ATOM 3362 C CA . HIS A 1 213 ? 42.213 9.706 57.831 1.00 122.13 237 HIS A CA 1
ATOM 3363 C C . HIS A 1 213 ? 41.289 9.513 59.031 1.00 114.99 237 HIS A C 1
ATOM 3364 O O . HIS A 1 213 ? 41.717 9.013 60.077 1.00 120.31 237 HIS A O 1
ATOM 3378 N N . HIS A 1 214 ? 40.024 9.901 58.892 1.00 119.89 238 HIS A N 1
ATOM 3379 C CA . HIS A 1 214 ? 39.006 9.650 59.916 1.00 122.30 238 HIS A CA 1
ATOM 3380 C C . HIS A 1 214 ? 37.694 9.231 59.228 1.00 122.11 238 HIS A C 1
ATOM 3381 O O . HIS A 1 214 ? 36.694 9.954 59.220 1.00 119.98 238 HIS A O 1
ATOM 3395 N N . LEU B 1 3 ? 45.580 31.219 25.802 1.00 139.03 27 LEU B N 1
ATOM 3396 C CA . LEU B 1 3 ? 45.339 31.838 24.505 1.00 131.83 27 LEU B CA 1
ATOM 3397 C C . LEU B 1 3 ? 43.962 31.491 23.964 1.00 135.57 27 LEU B C 1
ATOM 3398 O O . LEU B 1 3 ? 43.202 32.373 23.568 1.00 149.49 27 LEU B O 1
ATOM 3403 N N . ASP B 1 4 ? 43.643 30.200 23.949 1.00 138.80 28 ASP B N 1
ATOM 3404 C CA . ASP B 1 4 ? 42.415 29.697 23.344 1.00 147.65 28 ASP B CA 1
ATOM 3405 C C . ASP B 1 4 ? 41.564 29.028 24.410 1.00 138.30 28 ASP B C 1
ATOM 3406 O O . ASP B 1 4 ? 41.988 28.037 25.016 1.00 141.49 28 ASP B O 1
ATOM 3414 N N . GLU B 1 5 ? 40.366 29.564 24.628 1.00 121.69 29 GLU B N 1
ATOM 3415 C CA . GLU B 1 5 ? 39.420 29.002 25.579 1.00 104.12 29 GLU B CA 1
ATOM 3416 C C . GLU B 1 5 ? 38.396 28.134 24.859 1.00 97.31 29 GLU B C 1
ATOM 3417 O O . GLU B 1 5 ? 37.943 28.465 23.759 1.00 93.25 29 GLU B O 1
ATOM 3429 N N . LYS B 1 6 ? 38.024 27.034 25.507 1.00 89.36 30 LYS B N 1
ATOM 3430 C CA . LYS B 1 6 ? 37.117 26.047 24.941 1.00 81.55 30 LYS B CA 1
ATOM 3431 C C . LYS B 1 6 ? 35.698 26.357 25.392 1.00 70.88 30 LYS B C 1
ATOM 3432 O O . LYS B 1 6 ? 35.473 26.768 26.535 1.00 63.77 30 LYS B O 1
ATOM 3451 N N . ILE B 1 7 ? 34.745 26.171 24.489 1.00 65.73 31 ILE B N 1
ATOM 3452 C CA . ILE B 1 7 ? 33.333 26.314 24.806 1.00 62.82 31 ILE B CA 1
ATOM 3453 C C . ILE B 1 7 ? 32.668 24.962 24.613 1.00 51.30 31 ILE B C 1
ATOM 3454 O O . ILE B 1 7 ? 32.894 24.295 23.598 1.00 62.63 31 ILE B O 1
ATOM 3470 N N . LEU B 1 8 ? 31.865 24.557 25.592 1.00 53.59 32 LEU B N 1
ATOM 3471 C CA . LEU B 1 8 ? 31.120 23.306 25.533 1.00 49.30 32 LEU B CA 1
ATOM 3472 C C . LEU B 1 8 ? 29.751 23.597 24.930 1.00 43.05 32 LEU B C 1
ATOM 3473 O O . LEU B 1 8 ? 28.921 24.260 25.556 1.00 51.79 32 LEU B O 1
ATOM 3489 N N . LEU B 1 9 ? 29.513 23.095 23.725 1.00 52.65 33 LEU B N 1
ATOM 3490 C CA . LEU B 1 9 ? 28.245 23.268 23.028 1.00 45.11 33 LEU B CA 1
ATOM 3491 C C . LEU B 1 9 ? 27.374 22.042 23.266 1.00 45.55 33 LEU B C 1
ATOM 3492 O O . LEU B 1 9 ? 27.731 20.926 22.857 1.00 42.71 33 LEU B O 1
ATOM 3508 N N . LEU B 1 10 ? 26.230 22.257 23.907 1.00 56.24 34 LEU B N 1
ATOM 3509 C CA . LEU B 1 10 ? 25.337 21.154 24.210 1.00 54.69 34 LEU B CA 1
ATOM 3510 C C . LEU B 1 10 ? 24.380 20.865 23.061 1.00 46.06 34 LEU B C 1
ATOM 3511 O O . LEU B 1 10 ? 24.111 21.704 22.198 1.00 39.53 34 LEU B O 1
ATOM 3527 N N . ARG B 1 11 ? 23.877 19.642 23.071 1.00 49.75 35 ARG B N 1
ATOM 3528 C CA . ARG B 1 11 ? 22.894 19.204 22.100 1.00 38.79 35 ARG B CA 1
ATOM 3529 C C . ARG B 1 11 ? 21.627 20.042 22.224 1.00 42.88 35 ARG B C 1
ATOM 3530 O O . ARG B 1 11 ? 21.169 20.312 23.342 1.00 41.17 35 ARG B O 1
ATOM 3551 N N . PRO B 1 12 ? 21.047 20.487 21.107 1.00 37.16 36 PRO B N 1
ATOM 3552 C CA . PRO B 1 12 ? 19.773 21.210 21.190 1.00 53.42 36 PRO B CA 1
ATOM 3553 C C . PRO B 1 12 ? 18.645 20.293 21.626 1.00 52.26 36 PRO B C 1
ATOM 3554 O O . PRO B 1 12 ? 18.514 19.163 21.147 1.00 46.24 36 PRO B O 1
ATOM 3565 N N . ALA B 1 13 ? 17.813 20.801 22.522 1.00 45.37 37 ALA B N 1
ATOM 3566 C CA . ALA B 1 13 ? 16.591 20.125 22.933 1.00 47.43 37 ALA B CA 1
ATOM 3567 C C . ALA B 1 13 ? 15.449 20.908 22.292 1.00 62.18 37 ALA B C 1
ATOM 3568 O O . ALA B 1 13 ? 14.958 21.892 22.850 1.00 49.38 37 ALA B O 1
ATOM 3575 N N . PHE B 1 14 ? 15.061 20.486 21.093 1.00 71.09 38 PHE B N 1
ATOM 3576 C CA . PHE B 1 14 ? 13.981 21.105 20.343 1.00 58.80 38 PHE B CA 1
ATOM 3577 C C . PHE B 1 14 ? 12.851 20.096 20.217 1.00 60.16 38 PHE B C 1
ATOM 3578 O O . PHE B 1 14 ? 13.086 18.945 19.831 1.00 72.14 38 PHE B O 1
ATOM 3595 N N . GLN B 1 15 ? 11.639 20.512 20.551 1.00 55.79 39 GLN B N 1
ATOM 3596 C CA . GLN B 1 15 ? 10.461 19.735 20.201 1.00 67.80 39 GLN B CA 1
ATOM 3597 C C . GLN B 1 15 ? 9.625 20.497 19.185 1.00 72.61 39 GLN B C 1
ATOM 3598 O O . GLN B 1 15 ? 9.591 21.732 19.181 1.00 69.85 39 GLN B O 1
ATOM 3612 N N . TYR B 1 16 ? 8.931 19.742 18.338 1.00 77.22 40 TYR B N 1
ATOM 3613 C CA . TYR B 1 16 ? 8.158 20.306 17.249 1.00 66.03 40 TYR B CA 1
ATOM 3614 C C . TYR B 1 16 ? 6.731 19.781 17.308 1.00 68.52 40 TYR B C 1
ATOM 3615 O O . TYR B 1 16 ? 6.411 18.869 18.077 1.00 74.81 40 TYR B O 1
ATOM 3633 N N . SER B 1 17 ? 5.875 20.368 16.472 1.00 77.19 41 SER B N 1
ATOM 3634 C CA . SER B 1 17 ? 4.539 19.832 16.251 1.00 67.67 41 SER B CA 1
ATOM 3635 C C . SER B 1 17 ? 4.596 18.564 15.407 1.00 74.96 41 SER B C 1
ATOM 3636 O O . SER B 1 17 ? 5.517 18.365 14.610 1.00 60.52 41 SER B O 1
ATOM 3644 N N . ASP B 1 18 ? 3.576 17.716 15.566 1.00 94.48 42 ASP B N 1
ATOM 3645 C CA . ASP B 1 18 ? 3.610 16.398 14.946 1.00 87.15 42 ASP B CA 1
ATOM 3646 C C . ASP B 1 18 ? 3.619 16.476 13.428 1.00 78.39 42 ASP B C 1
ATOM 3647 O O . ASP B 1 18 ? 4.112 15.549 12.775 1.00 77.08 42 ASP B O 1
ATOM 3656 N N . ASN B 1 19 ? 3.121 17.573 12.850 1.00 81.14 43 ASN B N 1
ATOM 3657 C CA . ASN B 1 19 ? 3.078 17.694 11.400 1.00 71.00 43 ASN B CA 1
ATOM 3658 C C . ASN B 1 19 ? 4.447 17.957 10.785 1.00 64.31 43 ASN B C 1
ATOM 3659 O O . ASN B 1 19 ? 4.546 18.035 9.555 1.00 65.84 43 ASN B O 1
ATOM 3670 N N . ILE B 1 20 ? 5.506 18.049 11.580 1.00 63.85 44 ILE B N 1
ATOM 3671 C CA . ILE B 1 20 ? 6.850 18.272 11.061 1.00 68.36 44 ILE B CA 1
ATOM 3672 C C . ILE B 1 20 ? 7.546 16.920 10.985 1.00 64.52 44 ILE B C 1
ATOM 3673 O O . ILE B 1 20 ? 7.701 16.229 12.001 1.00 54.76 44 ILE B O 1
ATOM 3689 N N . ALA B 1 21 ? 7.951 16.540 9.775 1.00 77.84 45 ALA B N 1
ATOM 3690 C CA . ALA B 1 21 ? 8.554 15.236 9.550 1.00 70.55 45 ALA B CA 1
ATOM 3691 C C . ALA B 1 21 ? 9.787 15.043 10.423 1.00 68.70 45 ALA B C 1
ATOM 3692 O O . ALA B 1 21 ? 10.543 15.981 10.689 1.00 57.10 45 ALA B O 1
ATOM 3699 N N . LYS B 1 22 ? 10.003 13.788 10.831 1.00 68.50 46 LYS B N 1
ATOM 3700 C CA . LYS B 1 22 ? 11.172 13.447 11.634 1.00 69.88 46 LYS B CA 1
ATOM 3701 C C . LYS B 1 22 ? 12.460 13.876 10.945 1.00 72.90 46 LYS B C 1
ATOM 3702 O O . LYS B 1 22 ? 13.356 14.440 11.587 1.00 74.96 46 LYS B O 1
ATOM 3721 N N . GLU B 1 23 ? 12.580 13.610 9.644 1.00 66.92 47 GLU B N 1
ATOM 3722 C CA . GLU B 1 23 ? 13.775 14.033 8.922 1.00 69.83 47 GLU B CA 1
ATOM 3723 C C . GLU B 1 23 ? 13.989 15.532 9.075 1.00 69.42 47 GLU B C 1
ATOM 3724 O O . GLU B 1 23 ? 15.121 15.998 9.259 1.00 65.29 47 GLU B O 1
ATOM 3736 N N . TYR B 1 24 ? 12.908 16.304 8.991 1.00 77.89 48 TYR B N 1
ATOM 3737 C CA . TYR B 1 24 ? 13.021 17.750 9.118 1.00 76.43 48 TYR B CA 1
ATOM 3738 C C . TYR B 1 24 ? 13.448 18.134 10.525 1.00 58.04 48 TYR B C 1
ATOM 3739 O O . TYR B 1 24 ? 14.327 18.982 10.697 1.00 59.32 48 TYR B O 1
ATOM 3757 N N . GLU B 1 25 ? 12.846 17.514 11.543 1.00 69.64 49 GLU B N 1
ATOM 3758 C CA . GLU B 1 25 ? 13.260 17.767 12.921 1.00 70.28 49 GLU B CA 1
ATOM 3759 C C . GLU B 1 25 ? 14.759 17.536 13.087 1.00 53.90 49 GLU B C 1
ATOM 3760 O O . GLU B 1 25 ? 15.478 18.373 13.651 1.00 46.20 49 GLU B O 1
ATOM 3772 N N . ASN B 1 26 ? 15.252 16.407 12.580 1.00 51.61 50 ASN B N 1
ATOM 3773 C CA . ASN B 1 26 ? 16.664 16.091 12.749 1.00 59.18 50 ASN B CA 1
ATOM 3774 C C . ASN B 1 26 ? 17.544 17.101 12.026 1.00 69.31 50 ASN B C 1
ATOM 3775 O O . ASN B 1 26 ? 18.546 17.573 12.577 1.00 75.32 50 ASN B O 1
ATOM 3786 N N . LYS B 1 27 ? 17.202 17.438 10.780 1.00 77.31 51 LYS B N 1
ATOM 3787 C CA . LYS B 1 27 ? 18.053 18.378 10.056 1.00 70.91 51 LYS B CA 1
ATOM 3788 C C . LYS B 1 27 ? 18.030 19.753 10.715 1.00 52.63 51 LYS B C 1
ATOM 3789 O O . LYS B 1 27 ? 19.069 20.412 10.820 1.00 60.75 51 LYS B O 1
ATOM 3808 N N . PHE B 1 28 ? 16.866 20.192 11.194 1.00 43.52 52 PHE B N 1
ATOM 3809 C CA . PHE B 1 28 ? 16.800 21.477 11.881 1.00 52.56 52 PHE B CA 1
ATOM 3810 C C . PHE B 1 28 ? 17.704 21.495 13.109 1.00 66.50 52 PHE B C 1
ATOM 3811 O O . PHE B 1 28 ? 18.508 22.421 13.290 1.00 49.10 52 PHE B O 1
ATOM 3828 N N . LYS B 1 29 ? 17.565 20.487 13.980 1.00 55.07 53 LYS B N 1
ATOM 3829 C CA . LYS B 1 29 ? 18.403 20.426 15.171 1.00 49.04 53 LYS B CA 1
ATOM 3830 C C . LYS B 1 29 ? 19.881 20.404 14.803 1.00 58.95 53 LYS B C 1
ATOM 3831 O O . LYS B 1 29 ? 20.687 21.184 15.336 1.00 56.07 53 LYS B O 1
ATOM 3850 N N . ASN B 1 30 ? 20.259 19.491 13.904 1.00 58.58 54 ASN B N 1
ATOM 3851 C CA . ASN B 1 30 ? 21.671 19.282 13.609 1.00 70.33 54 ASN B CA 1
ATOM 3852 C C . ASN B 1 30 ? 22.280 20.528 12.989 1.00 71.02 54 ASN B C 1
ATOM 3853 O O . ASN B 1 30 ? 23.391 20.931 13.349 1.00 65.42 54 ASN B O 1
ATOM 3864 N N . GLN B 1 31 ? 21.558 21.159 12.061 1.00 69.90 55 GLN B N 1
ATOM 3865 C CA . GLN B 1 31 ? 22.076 22.349 11.403 1.00 69.08 55 GLN B CA 1
ATOM 3866 C C . GLN B 1 31 ? 22.160 23.511 12.378 1.00 60.00 55 GLN B C 1
ATOM 3867 O O . GLN B 1 31 ? 23.115 24.292 12.337 1.00 65.00 55 GLN B O 1
ATOM 3881 N N . THR B 1 32 ? 21.187 23.628 13.282 1.00 62.58 56 THR B N 1
ATOM 3882 C CA . THR B 1 32 ? 21.284 24.628 14.334 1.00 59.96 56 THR B CA 1
ATOM 3883 C C . THR B 1 32 ? 22.592 24.459 15.091 1.00 55.00 56 THR B C 1
ATOM 3884 O O . THR B 1 32 ? 23.375 25.410 15.252 1.00 60.24 56 THR B O 1
ATOM 3895 N N . ALA B 1 33 ? 22.843 23.231 15.553 1.00 55.54 57 ALA B N 1
ATOM 3896 C CA . ALA B 1 33 ? 24.048 22.952 16.328 1.00 60.03 57 ALA B CA 1
ATOM 3897 C C . ALA B 1 33 ? 25.311 23.272 15.538 1.00 67.43 57 ALA B C 1
ATOM 3898 O O . ALA B 1 33 ? 26.247 23.892 16.059 1.00 73.92 57 ALA B O 1
ATOM 3905 N N . LEU B 1 34 ? 25.363 22.845 14.278 1.00 69.70 58 LEU B N 1
ATOM 3906 C CA . LEU B 1 34 ? 26.591 23.011 13.508 1.00 79.99 58 LEU B CA 1
ATOM 3907 C C . LEU B 1 34 ? 26.848 24.473 13.170 1.00 71.24 58 LEU B C 1
ATOM 3908 O O . LEU B 1 34 ? 28.005 24.915 13.169 1.00 74.98 58 LEU B O 1
ATOM 3924 N N . LYS B 1 35 ? 25.794 25.251 12.922 1.00 62.44 59 LYS B N 1
ATOM 3925 C CA . LYS B 1 35 ? 25.994 26.669 12.654 1.00 74.40 59 LYS B CA 1
ATOM 3926 C C . LYS B 1 35 ? 26.456 27.399 13.907 1.00 71.53 59 LYS B C 1
ATOM 3927 O O . LYS B 1 35 ? 27.316 28.289 13.837 1.00 83.73 59 LYS B O 1
ATOM 3946 N N . VAL B 1 36 ? 25.904 27.039 15.067 1.00 67.47 60 VAL B N 1
ATOM 3947 C CA . VAL B 1 36 ? 26.393 27.644 16.302 1.00 67.10 60 VAL B CA 1
ATOM 3948 C C . VAL B 1 36 ? 27.861 27.291 16.517 1.00 68.23 60 VAL B C 1
ATOM 3949 O O . VAL B 1 36 ? 28.664 28.129 16.958 1.00 74.15 60 VAL B O 1
ATOM 3962 N N . GLU B 1 37 ? 28.230 26.038 16.237 1.00 64.94 61 GLU B N 1
ATOM 3963 C CA . GLU B 1 37 ? 29.637 25.649 16.305 1.00 87.15 61 GLU B CA 1
ATOM 3964 C C . GLU B 1 37 ? 30.483 26.551 15.417 1.00 85.37 61 GLU B C 1
ATOM 3965 O O . GLU B 1 37 ? 31.556 27.023 15.814 1.00 82.19 61 GLU B O 1
ATOM 3977 N N . GLN B 1 38 ? 30.009 26.792 14.194 1.00 85.18 62 GLN B N 1
ATOM 3978 C CA . GLN B 1 38 ? 30.757 27.631 13.267 1.00 87.64 62 GLN B CA 1
ATOM 3979 C C . GLN B 1 38 ? 30.949 29.024 13.841 1.00 87.28 62 GLN B C 1
ATOM 3980 O O . GLN B 1 38 ? 32.051 29.589 13.784 1.00 98.19 62 GLN B O 1
ATOM 3994 N N . ILE B 1 39 ? 29.888 29.583 14.415 1.00 75.89 63 ILE B N 1
ATOM 3995 C CA . ILE B 1 39 ? 29.981 30.920 14.985 1.00 85.15 63 ILE B CA 1
ATOM 3996 C C . ILE B 1 39 ? 31.047 30.959 16.075 1.00 89.10 63 ILE B C 1
ATOM 3997 O O . ILE B 1 39 ? 31.970 31.787 16.050 1.00 87.41 63 ILE B O 1
ATOM 4013 N N . LEU B 1 40 ? 30.945 30.042 17.040 1.00 94.85 64 LEU B N 1
ATOM 4014 C CA . LEU B 1 40 ? 31.862 30.068 18.176 1.00 89.91 64 LEU B CA 1
ATOM 4015 C C . LEU B 1 40 ? 33.301 29.848 17.728 1.00 88.85 64 LEU B C 1
ATOM 4016 O O . LEU B 1 40 ? 34.235 30.419 18.306 1.00 93.38 64 LEU B O 1
ATOM 4032 N N . GLN B 1 41 ? 33.506 29.004 16.716 1.00 100.25 65 GLN B N 1
ATOM 4033 C CA . GLN B 1 41 ? 34.850 28.829 16.180 1.00 105.32 65 GLN B CA 1
ATOM 4034 C C . GLN B 1 41 ? 35.350 30.117 15.543 1.00 104.57 65 GLN B C 1
ATOM 4035 O O . GLN B 1 41 ? 36.548 30.419 15.610 1.00 95.71 65 GLN B O 1
ATOM 4049 N N . ASN B 1 42 ? 34.443 30.877 14.917 1.00 98.80 66 ASN B N 1
ATOM 4050 C CA . ASN B 1 42 ? 34.821 32.146 14.306 1.00 98.00 66 ASN B CA 1
ATOM 4051 C C . ASN B 1 42 ? 35.189 33.189 15.352 1.00 99.25 66 ASN B C 1
ATOM 4052 O O . ASN B 1 42 ? 36.051 34.041 15.105 1.00 98.51 66 ASN B O 1
ATOM 4063 N N . GLN B 1 43 ? 34.576 33.122 16.529 1.00 101.32 67 GLN B N 1
ATOM 4064 C CA . GLN B 1 43 ? 34.906 34.047 17.605 1.00 97.97 67 GLN B CA 1
ATOM 4065 C C . GLN B 1 43 ? 36.215 33.699 18.304 1.00 98.70 67 GLN B C 1
ATOM 4066 O O . GLN B 1 43 ? 36.543 34.312 19.327 1.00 103.25 67 GLN B O 1
ATOM 4080 N N . GLY B 1 44 ? 36.955 32.719 17.800 1.00 90.76 68 GLY B N 1
ATOM 4081 C CA . GLY B 1 44 ? 38.274 32.434 18.314 1.00 94.09 68 GLY B CA 1
ATOM 4082 C C . GLY B 1 44 ? 38.315 31.352 19.360 1.00 103.60 68 GLY B C 1
ATOM 4083 O O . GLY B 1 44 ? 39.385 31.107 19.937 1.00 104.63 68 GLY B O 1
ATOM 4087 N N . TYR B 1 45 ? 37.189 30.708 19.632 1.00 109.66 69 TYR B N 1
ATOM 4088 C CA . TYR B 1 45 ? 37.115 29.654 20.627 1.00 105.31 69 TYR B CA 1
ATOM 4089 C C . TYR B 1 45 ? 37.206 28.285 19.969 1.00 98.07 69 TYR B C 1
ATOM 4090 O O . TYR B 1 45 ? 36.663 28.067 18.881 1.00 96.57 69 TYR B O 1
ATOM 4108 N N . LYS B 1 46 ? 37.883 27.363 20.648 1.00 83.09 70 LYS B N 1
ATOM 4109 C CA . LYS B 1 46 ? 37.769 25.948 20.330 1.00 88.46 70 LYS B CA 1
ATOM 4110 C C . LYS B 1 46 ? 36.431 25.467 20.870 1.00 89.39 70 LYS B C 1
ATOM 4111 O O . LYS B 1 46 ? 35.960 25.955 21.901 1.00 88.26 70 LYS B O 1
ATOM 4130 N N . VAL B 1 47 ? 35.795 24.548 20.156 1.00 86.84 71 VAL B N 1
ATOM 4131 C CA . VAL B 1 47 ? 34.456 24.102 20.506 1.00 64.45 71 VAL B CA 1
ATOM 4132 C C . VAL B 1 47 ? 34.469 22.606 20.749 1.00 64.22 71 VAL B C 1
ATOM 4133 O O . VAL B 1 47 ? 34.884 21.832 19.880 1.00 81.92 71 VAL B O 1
ATOM 4146 N N . ILE B 1 48 ? 33.977 22.204 21.914 1.00 62.01 72 ILE B N 1
ATOM 4147 C CA . ILE B 1 48 ? 33.740 20.806 22.227 1.00 62.04 72 ILE B CA 1
ATOM 4148 C C . ILE B 1 48 ? 32.240 20.579 22.131 1.00 65.48 72 ILE B C 1
ATOM 4149 O O . ILE B 1 48 ? 31.471 21.154 22.910 1.00 59.18 72 ILE B O 1
ATOM 4165 N N . SER B 1 49 ? 31.816 19.766 21.171 1.00 58.91 73 SER B N 1
ATOM 4166 C CA . SER B 1 49 ? 30.415 19.377 21.079 1.00 59.14 73 SER B CA 1
ATOM 4167 C C . SER B 1 49 ? 30.183 18.226 22.049 1.00 56.18 73 SER B C 1
ATOM 4168 O O . SER B 1 49 ? 30.864 17.198 21.958 1.00 81.39 73 SER B O 1
ATOM 4176 N N . VAL B 1 50 ? 29.246 18.383 22.989 1.00 50.84 74 VAL B N 1
ATOM 4177 C CA . VAL B 1 50 ? 28.992 17.330 23.972 1.00 69.57 74 VAL B CA 1
ATOM 4178 C C . VAL B 1 50 ? 27.766 16.528 23.563 1.00 69.01 74 VAL B C 1
ATOM 4179 O O . VAL B 1 50 ? 26.731 17.094 23.185 1.00 51.36 74 VAL B O 1
ATOM 4192 N N . ASP B 1 51 ? 27.871 15.202 23.688 1.00 78.07 75 ASP B N 1
ATOM 4193 C CA A ASP B 1 51 ? 26.810 14.285 23.277 0.50 111.10 75 ASP B CA 1
ATOM 4194 C CA B ASP B 1 51 ? 26.810 14.286 23.275 0.50 108.27 75 ASP B CA 1
ATOM 4195 C C . ASP B 1 51 ? 25.709 14.216 24.338 1.00 62.58 75 ASP B C 1
ATOM 4196 O O . ASP B 1 51 ? 25.369 13.158 24.865 1.00 56.53 75 ASP B O 1
ATOM 4211 N N . SER B 1 52 ? 25.153 15.384 24.649 1.00 51.10 76 SER B N 1
ATOM 4212 C CA . SER B 1 52 ? 24.007 15.489 25.545 1.00 48.12 76 SER B CA 1
ATOM 4213 C C . SER B 1 52 ? 23.469 16.910 25.458 1.00 50.91 76 SER B C 1
ATOM 4214 O O . SER B 1 52 ? 24.136 17.816 24.949 1.00 56.04 76 SER B O 1
ATOM 4222 N N . SER B 1 53 ? 22.279 17.105 26.026 1.00 44.26 77 SER B N 1
ATOM 4223 C CA . SER B 1 53 ? 21.658 18.418 26.114 1.00 56.12 77 SER B CA 1
ATOM 4224 C C . SER B 1 53 ? 21.479 18.887 27.550 1.00 54.28 77 SER B C 1
ATOM 4225 O O . SER B 1 53 ? 20.989 20.005 27.766 1.00 49.70 77 SER B O 1
ATOM 4233 N N . ASP B 1 54 ? 21.846 18.066 28.531 1.00 49.01 78 ASP B N 1
ATOM 4234 C CA . ASP B 1 54 ? 21.679 18.398 29.938 1.00 56.27 78 ASP B CA 1
ATOM 4235 C C . ASP B 1 54 ? 23.023 18.822 30.512 1.00 54.43 78 ASP B C 1
ATOM 4236 O O . ASP B 1 54 ? 23.978 18.039 30.509 1.00 59.09 78 ASP B O 1
ATOM 4245 N N . LYS B 1 55 ? 23.075 20.032 31.066 1.00 56.65 79 LYS B N 1
ATOM 4246 C CA . LYS B 1 55 ? 24.331 20.521 31.622 1.00 66.25 79 LYS B CA 1
ATOM 4247 C C . LYS B 1 55 ? 24.859 19.583 32.696 1.00 63.60 79 LYS B C 1
ATOM 4248 O O . LYS B 1 55 ? 26.072 19.540 32.928 1.00 68.96 79 LYS B O 1
ATOM 4267 N N . ASP B 1 56 ? 23.980 18.796 33.321 1.00 57.44 80 ASP B N 1
ATOM 4268 C CA . ASP B 1 56 ? 24.409 17.923 34.401 1.00 58.83 80 ASP B CA 1
ATOM 4269 C C . ASP B 1 56 ? 25.295 16.791 33.892 1.00 59.09 80 ASP B C 1
ATOM 4270 O O . ASP B 1 56 ? 26.056 16.213 34.676 1.00 67.07 80 ASP B O 1
ATOM 4279 N N . ASP B 1 57 ? 25.197 16.447 32.607 1.00 60.47 81 ASP B N 1
ATOM 4280 C CA . ASP B 1 57 ? 25.969 15.357 32.018 1.00 69.35 81 ASP B CA 1
ATOM 4281 C C . ASP B 1 57 ? 27.381 15.750 31.601 1.00 67.90 81 ASP B C 1
ATOM 4282 O O . ASP B 1 57 ? 28.042 14.966 30.904 1.00 49.32 81 ASP B O 1
ATOM 4291 N N . LEU B 1 58 ? 27.879 16.903 32.033 1.00 71.96 82 LEU B N 1
ATOM 4292 C CA . LEU B 1 58 ? 29.243 17.279 31.697 1.00 59.53 82 LEU B CA 1
ATOM 4293 C C . LEU B 1 58 ? 30.213 16.409 32.484 1.00 52.43 82 LEU B C 1
ATOM 4294 O O . LEU B 1 58 ? 30.002 16.120 33.666 1.00 45.99 82 LEU B O 1
ATOM 4310 N N . SER B 1 59 ? 31.240 15.926 31.785 1.00 61.24 83 SER B N 1
ATOM 4311 C CA . SER B 1 59 ? 32.293 15.129 32.395 1.00 71.80 83 SER B CA 1
ATOM 4312 C C . SER B 1 59 ? 33.162 15.972 33.325 1.00 59.73 83 SER B C 1
ATOM 4313 O O . SER B 1 59 ? 33.223 17.200 33.231 1.00 52.54 83 SER B O 1
ATOM 4321 N N . PHE B 1 60 ? 33.843 15.281 34.238 1.00 54.55 84 PHE B N 1
ATOM 4322 C CA . PHE B 1 60 ? 34.729 15.954 35.183 1.00 76.75 84 PHE B CA 1
ATOM 4323 C C . PHE B 1 60 ? 35.758 16.784 34.421 1.00 74.67 84 PHE B C 1
ATOM 4324 O O . PHE B 1 60 ? 35.968 17.979 34.702 1.00 65.06 84 PHE B O 1
ATOM 4341 N N . SER B 1 61 ? 36.345 16.177 33.391 1.00 67.70 85 SER B N 1
ATOM 4342 C CA . SER B 1 61 ? 37.205 16.896 32.463 1.00 56.67 85 SER B CA 1
ATOM 4343 C C . SER B 1 61 ? 36.546 18.164 31.932 1.00 61.08 85 SER B C 1
ATOM 4344 O O . SER B 1 61 ? 37.150 19.236 31.949 1.00 52.14 85 SER B O 1
ATOM 4352 N N . GLN B 1 62 ? 35.301 18.061 31.465 1.00 80.63 86 GLN B N 1
ATOM 4353 C CA . GLN B 1 62 ? 34.655 19.194 30.801 1.00 69.14 86 GLN B CA 1
ATOM 4354 C C . GLN B 1 62 ? 34.390 20.338 31.769 1.00 57.83 86 GLN B C 1
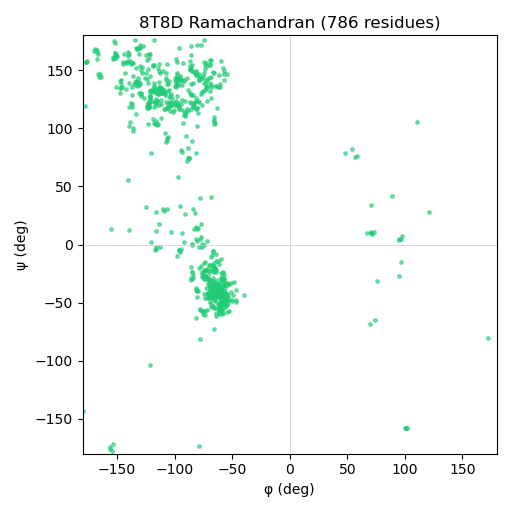ATOM 4355 O O . GLN B 1 62 ? 34.612 21.508 31.432 1.00 48.85 86 GLN B O 1
ATOM 4369 N N . LYS B 1 63 ? 33.888 20.028 32.964 1.00 57.28 87 LYS B N 1
ATOM 4370 C CA . LYS B 1 63 ? 33.756 21.059 33.983 1.00 59.21 87 LYS B CA 1
ATOM 4371 C C . LYS B 1 63 ? 35.096 21.733 34.254 1.00 73.20 87 LYS B C 1
ATOM 4372 O O . LYS B 1 63 ? 35.140 22.938 34.535 1.00 63.51 87 LYS B O 1
ATOM 4391 N N . LYS B 1 64 ? 36.200 20.985 34.161 1.00 77.52 88 LYS B N 1
ATOM 4392 C CA . LYS B 1 64 ? 37.499 21.592 34.451 1.00 65.53 88 LYS B CA 1
ATOM 4393 C C . LYS B 1 64 ? 37.971 22.479 33.299 1.00 55.23 88 LYS B C 1
ATOM 4394 O O . LYS B 1 64 ? 38.221 23.674 33.483 1.00 61.52 88 LYS B O 1
ATOM 4413 N N . GLU B 1 65 ? 38.086 21.905 32.101 1.00 57.66 89 GLU B N 1
ATOM 4414 C CA . GLU B 1 65 ? 38.596 22.620 30.938 1.00 58.41 89 GLU B CA 1
ATOM 4415 C C . GLU B 1 65 ? 37.677 23.737 30.458 1.00 43.06 89 GLU B C 1
ATOM 4416 O O . GLU B 1 65 ? 38.114 24.593 29.681 1.00 51.11 89 GLU B O 1
ATOM 4428 N N . GLY B 1 66 ? 36.408 23.733 30.853 1.00 55.47 90 GLY B N 1
ATOM 4429 C CA . GLY B 1 66 ? 35.437 24.580 30.184 1.00 74.32 90 GLY B CA 1
ATOM 4430 C C . GLY B 1 66 ? 35.419 25.995 30.714 1.00 56.52 90 GLY B C 1
ATOM 4431 O O . GLY B 1 66 ? 35.329 26.218 31.926 1.00 55.68 90 GLY B O 1
ATOM 4435 N N . TYR B 1 67 ? 35.518 26.962 29.798 1.00 44.05 91 TYR B N 1
ATOM 4436 C CA . TYR B 1 67 ? 35.257 28.352 30.150 1.00 60.53 91 TYR B CA 1
ATOM 4437 C C . TYR B 1 67 ? 33.758 28.583 30.299 1.00 53.49 91 TYR B C 1
ATOM 4438 O O . TYR B 1 67 ? 33.274 28.978 31.365 1.00 50.37 91 TYR B O 1
ATOM 4456 N N . LEU B 1 68 ? 33.009 28.335 29.232 1.00 61.40 92 LEU B N 1
ATOM 4457 C CA . LEU B 1 68 ? 31.570 28.535 29.220 1.00 72.31 92 LEU B CA 1
ATOM 4458 C C . LEU B 1 68 ? 30.899 27.307 28.619 1.00 61.08 92 LEU B C 1
ATOM 4459 O O . LEU B 1 68 ? 31.552 26.427 28.053 1.00 65.94 92 LEU B O 1
ATOM 4475 N N . ALA B 1 69 ? 29.579 27.250 28.757 1.00 61.05 93 ALA B N 1
ATOM 4476 C CA . ALA B 1 69 ? 28.760 26.227 28.123 1.00 55.13 93 ALA B CA 1
ATOM 4477 C C . ALA B 1 69 ? 27.566 26.897 27.461 1.00 41.29 93 ALA B C 1
ATOM 4478 O O . ALA B 1 69 ? 26.981 27.827 28.019 1.00 54.51 93 ALA B O 1
ATOM 4485 N N . VAL B 1 70 ? 27.203 26.433 26.273 1.00 38.69 94 VAL B N 1
ATOM 4486 C CA . VAL B 1 70 ? 26.056 26.974 25.557 1.00 46.95 94 VAL B CA 1
ATOM 4487 C C . VAL B 1 70 ? 25.009 25.874 25.439 1.00 45.28 94 VAL B C 1
ATOM 4488 O O . VAL B 1 70 ? 25.292 24.793 24.906 1.00 43.89 94 VAL B O 1
ATOM 4501 N N . ALA B 1 71 ? 23.803 26.153 25.929 1.00 47.05 95 ALA B N 1
ATOM 4502 C CA . ALA B 1 71 ? 22.681 25.229 25.879 1.00 52.05 95 ALA B CA 1
ATOM 4503 C C . ALA B 1 71 ? 21.548 25.878 25.100 1.00 45.07 95 ALA B C 1
ATOM 4504 O O . ALA B 1 71 ? 21.228 27.046 25.323 1.00 44.92 95 ALA B O 1
ATOM 4511 N N . MET B 1 72 ? 20.960 25.137 24.174 1.00 57.04 96 MET B N 1
ATOM 4512 C CA . MET B 1 72 ? 19.798 25.606 23.437 1.00 56.33 96 MET B CA 1
ATOM 4513 C C . MET B 1 72 ? 18.620 24.693 23.736 1.00 43.53 96 MET B C 1
ATOM 4514 O O . MET B 1 72 ? 18.779 23.473 23.838 1.00 43.41 96 MET B O 1
ATOM 4528 N N . ASN B 1 73 ? 17.444 25.282 23.908 1.00 40.75 97 ASN B N 1
ATOM 4529 C CA . ASN B 1 73 ? 16.217 24.491 23.919 1.00 59.40 97 ASN B CA 1
ATOM 4530 C C . ASN B 1 73 ? 15.158 25.291 23.175 1.00 60.47 97 ASN B C 1
ATOM 4531 O O . ASN B 1 73 ? 15.300 26.494 22.961 1.00 57.89 97 ASN B O 1
ATOM 4542 N N . GLY B 1 74 ? 14.104 24.623 22.749 1.00 47.86 98 GLY B N 1
ATOM 4543 C CA . GLY B 1 74 ? 13.133 25.321 21.937 1.00 70.10 98 GLY B CA 1
ATOM 4544 C C . GLY B 1 74 ? 11.935 24.474 21.577 1.00 73.51 98 GLY B C 1
ATOM 4545 O O . GLY B 1 74 ? 11.993 23.239 21.543 1.00 71.24 98 GLY B O 1
ATOM 4549 N N . GLU B 1 75 ? 10.853 25.176 21.273 1.00 52.57 99 GLU B N 1
ATOM 4550 C CA . GLU B 1 75 ? 9.631 24.591 20.748 1.00 63.43 99 GLU B CA 1
ATOM 4551 C C . GLU B 1 75 ? 9.319 25.273 19.425 1.00 67.89 99 GLU B C 1
ATOM 4552 O O . GLU B 1 75 ? 9.110 26.491 19.387 1.00 63.87 99 GLU B O 1
ATOM 4564 N N . ILE B 1 76 ? 9.301 24.495 18.349 1.00 56.70 100 ILE B N 1
ATOM 4565 C CA . ILE B 1 76 ? 9.119 25.011 16.996 1.00 58.81 100 ILE B CA 1
ATOM 4566 C C . ILE B 1 76 ? 7.796 24.458 16.490 1.00 68.18 100 ILE B C 1
ATOM 4567 O O . ILE B 1 76 ? 7.705 23.283 16.113 1.00 75.69 100 ILE B O 1
ATOM 4583 N N . VAL B 1 77 ? 6.766 25.300 16.476 1.00 60.76 101 VAL B N 1
ATOM 4584 C CA . VAL B 1 77 ? 5.420 24.905 16.096 1.00 67.11 101 VAL B CA 1
ATOM 4585 C C . VAL B 1 77 ? 5.052 25.626 14.812 1.00 71.46 101 VAL B C 1
ATOM 4586 O O . VAL B 1 77 ? 5.269 26.837 14.688 1.00 63.72 101 VAL B O 1
ATOM 4599 N N . LEU B 1 78 ? 4.484 24.884 13.865 1.00 82.28 102 LEU B N 1
ATOM 4600 C CA . LEU B 1 78 ? 3.891 25.450 12.660 1.00 78.03 102 LEU B CA 1
ATOM 4601 C C . LEU B 1 78 ? 2.432 25.018 12.609 1.00 76.50 102 LEU B C 1
ATOM 4602 O O . LEU B 1 78 ? 2.139 23.818 12.565 1.00 77.15 102 LEU B O 1
ATOM 4618 N N . ARG B 1 79 ? 1.524 25.983 12.627 1.00 78.36 103 ARG B N 1
ATOM 4619 C CA . ARG B 1 79 ? 0.097 25.702 12.622 1.00 95.07 103 ARG B CA 1
ATOM 4620 C C . ARG B 1 79 ? -0.601 26.695 11.695 1.00 94.28 103 ARG B C 1
ATOM 4621 O O . ARG B 1 79 ? -0.053 27.751 11.389 1.00 87.72 103 ARG B O 1
ATOM 4642 N N . PRO B 1 80 ? -1.790 26.339 11.208 1.00 97.06 104 PRO B N 1
ATOM 4643 C CA . PRO B 1 80 ? -2.505 27.261 10.309 1.00 94.09 104 PRO B CA 1
ATOM 4644 C C . PRO B 1 80 ? -3.108 28.439 11.054 1.00 92.89 104 PRO B C 1
ATOM 4645 O O . PRO B 1 80 ? -3.691 28.286 12.129 1.00 89.00 104 PRO B O 1
ATOM 4656 N N . ASP B 1 81 ? -2.998 29.624 10.444 1.00 98.20 105 ASP B N 1
ATOM 4657 C CA . ASP B 1 81 ? -3.762 30.785 10.885 1.00 96.69 105 ASP B CA 1
ATOM 4658 C C . ASP B 1 81 ? -5.233 30.472 10.640 1.00 94.59 105 ASP B C 1
ATOM 4659 O O . ASP B 1 81 ? -5.693 30.538 9.491 1.00 83.01 105 ASP B O 1
ATOM 4668 N N . PRO B 1 82 ? -6.013 30.161 11.680 1.00 100.69 106 PRO B N 1
ATOM 4669 C CA . PRO B 1 82 ? -7.388 29.687 11.431 1.00 96.07 106 PRO B CA 1
ATOM 4670 C C . PRO B 1 82 ? -8.248 30.708 10.715 1.00 90.78 106 PRO B C 1
ATOM 4671 O O . PRO B 1 82 ? -9.312 30.349 10.196 1.00 95.25 106 PRO B O 1
ATOM 4682 N N . LYS B 1 83 ? -7.834 31.972 10.691 1.00 87.06 107 LYS B N 1
ATOM 4683 C CA . LYS B 1 83 ? -8.561 32.995 9.954 1.00 74.14 107 LYS B CA 1
ATOM 4684 C C . LYS B 1 83 ? -8.173 33.027 8.486 1.00 87.32 107 LYS B C 1
ATOM 4685 O O . LYS B 1 83 ? -8.188 34.097 7.867 1.00 95.12 107 LYS B O 1
ATOM 4704 N N . ARG B 1 84 ? -7.790 31.875 7.927 1.00 92.08 108 ARG B N 1
ATOM 4705 C CA . ARG B 1 84 ? -7.389 31.863 6.528 1.00 90.15 108 ARG B CA 1
ATOM 4706 C C . ARG B 1 84 ? -7.549 30.489 5.871 1.00 92.08 108 ARG B C 1
ATOM 4707 O O . ARG B 1 84 ? -7.013 30.245 4.783 1.00 96.50 108 ARG B O 1
ATOM 4728 N N . THR B 1 85 ? -8.264 29.573 6.509 1.00 83.87 109 THR B N 1
ATOM 4729 C CA . THR B 1 85 ? -8.499 28.251 5.932 1.00 111.31 109 THR B CA 1
ATOM 4730 C C . THR B 1 85 ? -9.791 28.306 5.118 1.00 113.12 109 THR B C 1
ATOM 4731 O O . THR B 1 85 ? -10.881 28.475 5.675 1.00 104.68 109 THR B O 1
ATOM 4742 N N . ILE B 1 86 ? -9.665 28.141 3.799 1.00 123.80 110 ILE B N 1
ATOM 4743 C CA . ILE B 1 86 ? -10.792 28.206 2.876 1.00 128.58 110 ILE B CA 1
ATOM 4744 C C . ILE B 1 86 ? -11.152 26.794 2.431 1.00 122.95 110 ILE B C 1
ATOM 4745 O O . ILE B 1 86 ? -10.274 26.015 2.034 1.00 119.35 110 ILE B O 1
ATOM 4761 N N . GLN B 1 87 ? -12.445 26.472 2.470 1.00 113.04 111 GLN B N 1
ATOM 4762 C CA . GLN B 1 87 ? -12.950 25.162 2.074 1.00 129.12 111 GLN B CA 1
ATOM 4763 C C . GLN B 1 87 ? -13.924 25.294 0.913 1.00 125.41 111 GLN B C 1
ATOM 4764 O O . GLN B 1 87 ? -14.924 26.012 1.011 1.00 107.22 111 GLN B O 1
ATOM 4778 N N . LYS B 1 88 ? -13.630 24.589 -0.176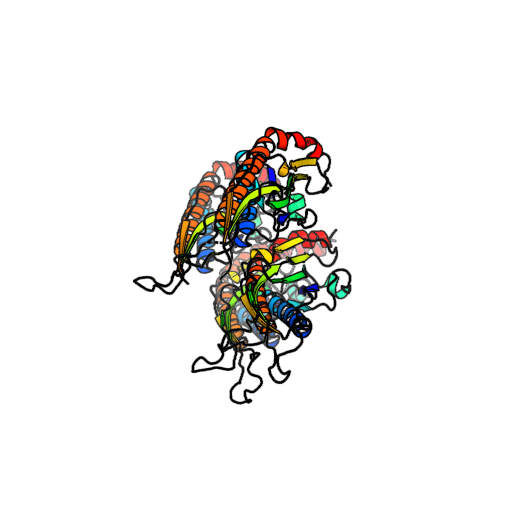 1.00 121.11 112 LYS B N 1
ATOM 4779 C CA . LYS B 1 88 ? -14.541 24.426 -1.302 1.00 127.30 112 LYS B CA 1
ATOM 4780 C C . LYS B 1 88 ? -14.894 22.948 -1.402 1.00 134.90 112 LYS B C 1
ATOM 4781 O O . LYS B 1 88 ? -14.004 22.104 -1.559 1.00 132.14 112 LYS B O 1
ATOM 4800 N N . LYS B 1 89 ? -16.185 22.636 -1.278 1.00 134.46 113 LYS B N 1
ATOM 4801 C CA . LYS B 1 89 ? -16.659 21.292 -1.575 1.00 135.36 113 LYS B CA 1
ATOM 4802 C C . LYS B 1 89 ? -16.652 21.074 -3.084 1.00 141.69 113 LYS B C 1
ATOM 4803 O O . LYS B 1 89 ? -16.809 22.011 -3.872 1.00 136.87 113 LYS B O 1
ATOM 4822 N N . SER B 1 90 ? -16.477 19.824 -3.490 1.00 135.58 114 SER B N 1
ATOM 4823 C CA . SER B 1 90 ? -16.502 19.493 -4.911 1.00 138.58 114 SER B CA 1
ATOM 4824 C C . SER B 1 90 ? -17.915 19.760 -5.420 1.00 148.32 114 SER B C 1
ATOM 4825 O O . SER B 1 90 ? -18.840 18.987 -5.160 1.00 154.72 114 SER B O 1
ATOM 4833 N N . GLU B 1 91 ? -18.097 20.869 -6.128 1.00 149.42 115 GLU B N 1
ATOM 4834 C CA . GLU B 1 91 ? -19.427 21.239 -6.610 1.00 146.99 115 GLU B CA 1
ATOM 4835 C C . GLU B 1 91 ? -19.852 20.319 -7.747 1.00 144.31 115 GLU B C 1
ATOM 4836 O O . GLU B 1 91 ? -19.137 20.221 -8.754 1.00 142.94 115 GLU B O 1
ATOM 4848 N N . PRO B 1 92 ? -20.991 19.635 -7.640 1.00 136.60 116 PRO B N 1
ATOM 4849 C CA . PRO B 1 92 ? -21.426 18.767 -8.744 1.00 135.66 116 PRO B CA 1
ATOM 4850 C C . PRO B 1 92 ? -22.070 19.553 -9.873 1.00 136.39 116 PRO B C 1
ATOM 4851 O O . PRO B 1 92 ? -22.054 20.787 -9.864 1.00 136.32 116 PRO B O 1
ATOM 4862 N N . GLY B 1 93 ? -22.627 18.844 -10.854 1.00 133.40 117 GLY B N 1
ATOM 4863 C CA . GLY B 1 93 ? -23.369 19.476 -11.925 1.00 113.21 117 GLY B CA 1
ATOM 4864 C C . GLY B 1 93 ? -22.563 20.341 -12.860 1.00 119.85 117 GLY B C 1
ATOM 4865 O O . GLY B 1 93 ? -23.146 21.043 -13.690 1.00 115.75 117 GLY B O 1
ATOM 4869 N N . LEU B 1 94 ? -21.246 20.314 -12.767 1.00 118.88 118 LEU B N 1
ATOM 4870 C CA . LEU B 1 94 ? -20.406 21.170 -13.586 1.00 93.12 118 LEU B CA 1
ATOM 4871 C C . LEU B 1 94 ? -20.125 20.511 -14.935 1.00 78.58 118 LEU B C 1
ATOM 4872 O O . LEU B 1 94 ? -20.448 19.347 -15.173 1.00 90.87 118 LEU B O 1
ATOM 4888 N N . LEU B 1 95 ? -19.523 21.293 -15.834 1.00 77.18 119 LEU B N 1
ATOM 4889 C CA . LEU B 1 95 ? -19.157 20.798 -17.158 1.00 74.14 119 LEU B CA 1
ATOM 4890 C C . LEU B 1 95 ? -17.994 19.814 -17.105 1.00 73.06 119 LEU B C 1
ATOM 4891 O O . LEU B 1 95 ? -17.852 18.976 -18.002 1.00 56.20 119 LEU B O 1
ATOM 4907 N N . PHE B 1 96 ? -17.144 19.917 -16.086 1.00 82.62 120 PHE B N 1
ATOM 4908 C CA . PHE B 1 96 ? -16.060 18.976 -15.833 1.00 76.30 120 PHE B CA 1
ATOM 4909 C C . PHE B 1 96 ? -16.151 18.567 -14.369 1.00 88.38 120 PHE B C 1
ATOM 4910 O O . PHE B 1 96 ? -16.402 19.404 -13.497 1.00 101.20 120 PHE B O 1
ATOM 4927 N N . SER B 1 97 ? -15.949 17.281 -14.102 1.00 96.90 121 SER B N 1
ATOM 4928 C CA . SER B 1 97 ? -16.266 16.719 -12.795 1.00 101.11 121 SER B CA 1
ATOM 4929 C C . SER B 1 97 ? -15.407 17.262 -11.661 1.00 114.51 121 SER B C 1
ATOM 4930 O O . SER B 1 97 ? -15.900 18.033 -10.831 1.00 108.88 121 SER B O 1
ATOM 4938 N N . THR B 1 98 ? -14.137 16.860 -11.600 1.00 129.35 122 THR B N 1
ATOM 4939 C CA . THR B 1 98 ? -13.290 17.180 -10.456 1.00 124.48 122 THR B CA 1
ATOM 4940 C C . THR B 1 98 ? -13.945 16.665 -9.178 1.00 131.28 122 THR B C 1
ATOM 4941 O O . THR B 1 98 ? -14.502 17.454 -8.407 1.00 140.55 122 THR B O 1
ATOM 4952 N N . GLY B 1 99 ? -13.895 15.357 -8.940 1.00 134.66 123 GLY B N 1
ATOM 4953 C CA . GLY B 1 99 ? -14.737 14.828 -7.892 1.00 139.18 123 GLY B CA 1
ATOM 4954 C C . GLY B 1 99 ? -14.208 14.883 -6.486 1.00 140.99 123 GLY B C 1
ATOM 4955 O O . GLY B 1 99 ? -14.928 14.511 -5.554 1.00 139.85 123 GLY B O 1
ATOM 4959 N N . LEU B 1 100 ? -12.999 15.394 -6.281 1.00 146.58 124 LEU B N 1
ATOM 4960 C CA . LEU B 1 100 ? -12.452 15.596 -4.948 1.00 141.01 124 LEU B CA 1
ATOM 4961 C C . LEU B 1 100 ? -12.615 17.055 -4.542 1.00 135.60 124 LEU B C 1
ATOM 4962 O O . LEU B 1 100 ? -12.529 17.956 -5.383 1.00 125.04 124 LEU B O 1
ATOM 4978 N N . ASP B 1 101 ? -12.904 17.280 -3.262 1.00 138.06 125 ASP B N 1
ATOM 4979 C CA . ASP B 1 101 ? -12.900 18.628 -2.716 1.00 133.15 125 ASP B CA 1
ATOM 4980 C C . ASP B 1 101 ? -11.477 19.044 -2.343 1.00 128.95 125 ASP B C 1
ATOM 4981 O O . ASP B 1 101 ? -10.636 18.215 -1.988 1.00 132.78 125 ASP B O 1
ATOM 4990 N N . LYS B 1 102 ? -11.204 20.338 -2.460 1.00 125.27 126 LYS B N 1
ATOM 4991 C CA . LYS B 1 102 ? -9.890 20.907 -2.189 1.00 127.87 126 LYS B CA 1
ATOM 4992 C C . LYS B 1 102 ? -9.997 22.009 -1.144 1.00 127.30 126 LYS B C 1
ATOM 4993 O O . LYS B 1 102 ? -10.965 22.775 -1.138 1.00 123.35 126 LYS B O 1
ATOM 5012 N N . MET B 1 103 ? -8.990 22.088 -0.264 1.00 126.51 127 MET B N 1
ATOM 5013 C CA . MET B 1 103 ? -8.910 23.135 0.751 1.00 130.01 127 MET B CA 1
ATOM 5014 C C . MET B 1 103 ? -7.503 23.720 0.782 1.00 116.78 127 MET B C 1
ATOM 5015 O O . MET B 1 103 ? -6.523 23.047 0.446 1.00 105.73 127 MET B O 1
ATOM 5029 N N . GLU B 1 104 ? -7.415 24.992 1.182 1.00 107.38 128 GLU B N 1
ATOM 5030 C CA . GLU B 1 104 ? -6.148 25.709 1.236 1.00 113.57 128 GLU B CA 1
ATOM 5031 C C . GLU B 1 104 ? -6.105 26.644 2.440 1.00 112.69 128 GLU B C 1
ATOM 5032 O O . GLU B 1 104 ? -7.130 27.181 2.870 1.00 111.70 128 GLU B O 1
ATOM 5044 N N . GLY B 1 105 ? -4.900 26.825 2.982 1.00 97.96 129 GLY B N 1
ATOM 5045 C CA . GLY B 1 105 ? -4.696 27.649 4.157 1.00 95.22 129 GLY B CA 1
ATOM 5046 C C . GLY B 1 105 ? -3.302 28.237 4.223 1.00 93.78 129 GLY B C 1
ATOM 5047 O O . GLY B 1 105 ? -2.528 28.117 3.269 1.00 93.75 129 GLY B O 1
ATOM 5051 N N . VAL B 1 106 ? -2.962 28.863 5.347 1.00 91.84 130 VAL B N 1
ATOM 5052 C CA . VAL B 1 106 ? -1.650 29.467 5.545 1.00 96.62 130 VAL B CA 1
ATOM 5053 C C . VAL B 1 106 ? -1.107 29.052 6.903 1.00 97.46 130 VAL B C 1
ATOM 5054 O O . VAL B 1 106 ? -1.834 29.057 7.903 1.00 88.67 130 VAL B O 1
ATOM 5067 N N . LEU B 1 107 ? 0.174 28.688 6.931 1.00 91.63 131 LEU B N 1
ATOM 5068 C CA . LEU B 1 107 ? 0.861 28.295 8.151 1.00 87.25 131 LEU B CA 1
ATOM 5069 C C . LEU B 1 107 ? 1.610 29.485 8.735 1.00 83.60 131 LEU B C 1
ATOM 5070 O O . LEU B 1 107 ? 2.260 30.240 8.006 1.00 92.20 131 LEU B O 1
ATOM 5086 N N . ILE B 1 108 ? 1.517 29.640 10.053 1.00 92.25 132 ILE B N 1
ATOM 5087 C CA . ILE B 1 108 ? 2.218 30.695 10.784 1.00 88.01 132 ILE B CA 1
ATOM 5088 C C . ILE B 1 108 ? 3.173 30.069 11.795 1.00 62.24 132 ILE B C 1
ATOM 5089 O O . ILE B 1 108 ? 2.933 28.944 12.255 1.00 73.76 132 ILE B O 1
ATOM 5105 N N . PRO B 1 109 ? 4.256 30.746 12.172 1.00 65.93 133 PRO B N 1
ATOM 5106 C CA . PRO B 1 109 ? 5.168 30.192 13.180 1.00 69.70 133 PRO B CA 1
ATOM 5107 C C . PRO B 1 109 ? 4.757 30.501 14.610 1.00 63.13 133 PRO B C 1
ATOM 5108 O O . PRO B 1 109 ? 4.122 31.514 14.907 1.00 70.94 133 PRO B O 1
ATOM 5119 N N . ALA B 1 110 ? 5.147 29.600 15.508 1.00 66.75 134 ALA B N 1
ATOM 5120 C CA . ALA B 1 110 ? 4.876 29.778 16.925 1.00 78.34 134 ALA B CA 1
ATOM 5121 C C . ALA B 1 110 ? 5.914 29.038 17.758 1.00 70.35 134 ALA B C 1
ATOM 5122 O O . ALA B 1 110 ? 6.594 28.117 17.289 1.00 56.89 134 ALA B O 1
ATOM 5129 N N . GLY B 1 111 ? 6.001 29.438 19.016 1.00 66.41 135 GLY B N 1
ATOM 5130 C CA . GLY B 1 111 ? 6.957 28.873 19.934 1.00 74.14 135 GLY B CA 1
ATOM 5131 C C . GLY B 1 111 ? 8.157 29.769 20.150 1.00 69.62 135 GLY B C 1
ATOM 5132 O O . GLY B 1 111 ? 8.126 30.984 19.940 1.00 72.06 135 GLY B O 1
ATOM 5136 N N . PHE B 1 112 ? 9.241 29.139 20.589 1.00 72.22 136 PHE B N 1
ATOM 5137 C CA . PHE B 1 112 ? 10.405 29.902 20.996 1.00 83.14 136 PHE B CA 1
ATOM 5138 C C . PHE B 1 112 ? 11.672 29.087 20.797 1.00 62.72 136 PHE B C 1
ATOM 5139 O O . PHE B 1 112 ? 11.640 27.865 20.638 1.00 57.51 136 PHE B O 1
ATOM 5156 N N . VAL B 1 113 ? 12.795 29.791 20.838 1.00 53.92 137 VAL B N 1
ATOM 5157 C CA . VAL B 1 113 ? 14.108 29.171 20.955 1.00 59.86 137 VAL B CA 1
ATOM 5158 C C . VAL B 1 113 ? 14.910 29.979 21.966 1.00 67.37 137 VAL B C 1
ATOM 5159 O O . VAL B 1 113 ? 15.097 31.188 21.795 1.00 61.60 137 VAL B O 1
ATOM 5172 N N . LYS B 1 114 ? 15.345 29.321 23.033 1.00 64.44 138 LYS B N 1
ATOM 5173 C CA . LYS B 1 114 ? 16.084 29.937 24.120 1.00 68.49 138 LYS B CA 1
ATOM 5174 C C . LYS B 1 114 ? 17.532 29.472 24.078 1.00 55.49 138 LYS B C 1
ATOM 5175 O O . LYS B 1 114 ? 17.809 28.267 23.949 1.00 48.49 138 LYS B O 1
ATOM 5194 N N . VAL B 1 115 ? 18.446 30.434 24.171 1.00 61.77 139 VAL B N 1
ATOM 5195 C CA . VAL B 1 115 ? 19.871 30.168 24.295 1.00 52.72 139 VAL B CA 1
ATOM 5196 C C . VAL B 1 115 ? 20.302 30.567 25.697 1.00 46.18 139 VAL B C 1
ATOM 5197 O O . VAL B 1 115 ? 19.966 31.656 26.173 1.00 56.82 139 VAL B O 1
ATOM 5210 N N . THR B 1 116 ? 21.053 29.692 26.347 1.00 54.89 140 THR B N 1
ATOM 5211 C CA . THR B 1 116 ? 21.453 29.854 27.732 1.00 58.68 140 THR B CA 1
ATOM 5212 C C . THR B 1 116 ? 22.957 29.667 27.789 1.00 61.09 140 THR B C 1
ATOM 5213 O O . THR B 1 116 ? 23.479 28.667 27.291 1.00 59.34 140 THR B O 1
ATOM 5224 N N . ILE B 1 117 ? 23.644 30.630 28.384 1.00 72.71 141 ILE B N 1
ATOM 5225 C CA . ILE B 1 117 ? 25.080 30.569 28.613 1.00 62.13 141 ILE B CA 1
ATOM 5226 C C . ILE B 1 117 ? 25.303 30.274 30.087 1.00 50.28 141 ILE B C 1
ATOM 5227 O O . ILE B 1 117 ? 24.818 31.019 30.952 1.00 59.80 141 ILE B O 1
ATOM 5243 N N . LEU B 1 118 ? 26.017 29.170 30.354 1.00 53.29 142 LEU B N 1
ATOM 5244 C CA . LEU B 1 118 ? 26.255 28.625 31.681 1.00 58.38 142 LEU B CA 1
ATOM 5245 C C . LEU B 1 118 ? 27.747 28.526 31.990 1.00 56.55 142 LEU B C 1
ATOM 5246 O O . LEU B 1 118 ? 28.597 28.573 31.098 1.00 54.95 142 LEU B O 1
ATOM 5262 N N . GLU B 1 119 ? 28.056 28.364 33.281 1.00 56.30 143 GLU B N 1
ATOM 5263 C CA . GLU B 1 119 ? 29.410 28.051 33.727 1.00 48.70 143 GLU B CA 1
ATOM 5264 C C . GLU B 1 119 ? 29.545 26.562 33.988 1.00 45.77 143 GLU B C 1
ATOM 5265 O O . GLU B 1 119 ? 28.804 26.020 34.826 1.00 45.73 143 GLU B O 1
ATOM 5277 N N . PRO B 1 120 ? 30.493 25.874 33.345 1.00 38.34 144 PRO B N 1
ATOM 5278 C CA . PRO B 1 120 ? 30.510 24.401 33.442 1.00 39.31 144 PRO B CA 1
ATOM 5279 C C . PRO B 1 120 ? 30.648 23.845 34.851 1.00 50.35 144 PRO B C 1
ATOM 5280 O O . PRO B 1 120 ? 29.896 22.931 35.211 1.00 64.64 144 PRO B O 1
ATOM 5291 N N . MET B 1 121 ? 31.597 24.335 35.654 1.00 54.52 145 MET B N 1
ATOM 5292 C CA . MET B 1 121 ? 31.793 23.760 36.985 1.00 54.19 145 MET B CA 1
ATOM 5293 C C . MET B 1 121 ? 30.539 23.909 37.835 1.00 46.95 145 MET B C 1
ATOM 5294 O O . MET B 1 121 ? 29.997 22.925 38.349 1.00 48.43 145 MET B O 1
ATOM 5308 N N . SER B 1 122 ? 30.078 25.148 38.013 1.00 44.87 146 SER B N 1
ATOM 5309 C CA . SER B 1 122 ? 28.921 25.383 38.868 1.00 53.81 146 SER B CA 1
ATOM 5310 C C . SER B 1 122 ? 27.630 24.930 38.205 1.00 62.85 146 SER B C 1
ATOM 5311 O O . SER B 1 122 ? 26.681 24.545 38.898 1.00 47.78 146 SER B O 1
ATOM 5319 N N . GLY B 1 123 ? 27.592 24.928 36.877 1.00 63.55 147 GLY B N 1
ATOM 5320 C CA . GLY B 1 123 ? 26.370 24.642 36.163 1.00 70.80 147 GLY B CA 1
ATOM 5321 C C . GLY B 1 123 ? 25.330 25.730 36.240 1.00 63.21 147 GLY B C 1
ATOM 5322 O O . GLY B 1 123 ? 24.190 25.513 35.822 1.00 79.79 147 GLY B O 1
ATOM 5326 N N . GLU B 1 124 ? 25.675 26.890 36.769 1.00 44.96 148 GLU B N 1
ATOM 5327 C CA . GLU B 1 124 ? 24.718 27.972 36.924 1.00 69.80 148 GLU B CA 1
ATOM 5328 C C . GLU B 1 124 ? 24.594 28.813 35.663 1.00 54.06 148 GLU B C 1
ATOM 5329 O O . GLU B 1 124 ? 25.537 28.950 34.883 1.00 46.78 148 GLU B O 1
ATOM 5341 N N . SER B 1 125 ? 23.400 29.362 35.469 1.00 54.01 149 SER B N 1
ATOM 5342 C CA . SER B 1 125 ? 23.088 30.118 34.264 1.00 73.23 149 SER B CA 1
ATOM 5343 C C . SER B 1 125 ? 23.635 31.536 34.385 1.00 57.99 149 SER B C 1
ATOM 5344 O O . SER B 1 125 ? 23.232 32.290 35.278 1.00 61.01 149 SER B O 1
ATOM 5352 N N . LEU B 1 126 ? 24.563 31.893 33.492 1.00 57.03 150 LEU B N 1
ATOM 5353 C CA . LEU B 1 126 ? 25.091 33.251 33.474 1.00 64.66 150 LEU B CA 1
ATOM 5354 C C . LEU B 1 126 ? 24.225 34.199 32.655 1.00 71.22 150 LEU B C 1
ATOM 5355 O O . LEU B 1 126 ? 24.170 35.397 32.954 1.00 87.25 150 LEU B O 1
ATOM 5371 N N . ASP B 1 127 ? 23.555 33.702 31.623 1.00 71.70 151 ASP B N 1
ATOM 5372 C CA . ASP B 1 127 ? 22.647 34.570 30.877 1.00 76.68 151 ASP B CA 1
ATOM 5373 C C . ASP B 1 127 ? 21.794 33.709 29.963 1.00 79.30 151 ASP B C 1
ATOM 5374 O O . ASP B 1 127 ? 22.062 32.523 29.772 1.00 79.89 151 ASP B O 1
ATOM 5383 N N . SER B 1 128 ? 20.751 34.319 29.408 1.00 79.63 152 SER B N 1
ATOM 5384 C CA . SER B 1 128 ? 19.916 33.622 28.443 1.00 68.96 152 SER B CA 1
ATOM 5385 C C . SER B 1 128 ? 19.078 34.633 27.684 1.00 68.08 152 SER B C 1
ATOM 5386 O O . SER B 1 128 ? 18.643 35.636 28.257 1.00 72.38 152 SER B O 1
ATOM 5394 N N . PHE B 1 129 ? 18.859 34.356 26.401 1.00 72.20 153 PHE B N 1
ATOM 5395 C CA . PHE B 1 129 ? 17.943 35.146 25.596 1.00 71.36 153 PHE B CA 1
ATOM 5396 C C . PHE B 1 129 ? 17.011 34.214 24.832 1.00 66.54 153 PHE B C 1
ATOM 5397 O O . PHE B 1 129 ? 17.434 33.177 24.304 1.00 58.52 153 PHE B O 1
ATOM 5414 N N . THR B 1 130 ? 15.742 34.599 24.784 1.00 64.55 154 THR B N 1
ATOM 5415 C CA . THR B 1 130 ? 14.690 33.849 24.120 1.00 59.75 154 THR B CA 1
ATOM 5416 C C . THR B 1 130 ? 14.221 34.598 22.883 1.00 69.59 154 THR B C 1
ATOM 5417 O O . THR B 1 130 ? 14.042 35.820 22.918 1.00 75.02 154 THR B O 1
ATOM 5428 N N . MET B 1 131 ? 14.066 33.874 21.779 1.00 74.21 155 MET B N 1
ATOM 5429 C CA . MET B 1 131 ? 13.416 34.403 20.589 1.00 81.01 155 MET B CA 1
ATOM 5430 C C . MET B 1 131 ? 12.027 33.778 20.495 1.00 77.77 155 MET B C 1
ATOM 5431 O O . MET B 1 131 ? 11.902 32.550 20.438 1.00 78.13 155 MET B O 1
ATOM 5445 N N . ASP B 1 132 ? 10.993 34.616 20.515 1.00 84.30 156 ASP B N 1
ATOM 5446 C CA . ASP B 1 132 ? 9.622 34.155 20.322 1.00 92.30 156 ASP B CA 1
ATOM 5447 C C . ASP B 1 132 ? 9.340 34.065 18.827 1.00 84.39 156 ASP B C 1
ATOM 5448 O O . ASP B 1 132 ? 9.385 35.078 18.119 1.00 81.21 156 ASP B O 1
ATOM 5457 N N . LEU B 1 133 ? 9.029 32.857 18.349 1.00 85.52 157 LEU B N 1
ATOM 5458 C CA . LEU B 1 133 ? 8.893 32.641 16.910 1.00 81.13 157 LEU B CA 1
ATOM 5459 C C . LEU B 1 133 ? 7.611 33.258 16.367 1.00 75.74 157 LEU B C 1
ATOM 5460 O O . LEU B 1 133 ? 7.549 33.621 15.187 1.00 69.64 157 LEU B O 1
ATOM 5476 N N . SER B 1 134 ? 6.582 33.381 17.205 1.00 83.06 158 SER B N 1
ATOM 5477 C CA . SER B 1 134 ? 5.329 33.975 16.754 1.00 89.82 158 SER B CA 1
ATOM 5478 C C . SER B 1 134 ? 5.531 35.391 16.229 1.00 87.96 158 SER B C 1
ATOM 5479 O O . SER B 1 134 ? 4.801 35.831 15.333 1.00 88.06 158 SER B O 1
ATOM 5487 N N . GLU B 1 135 ? 6.524 36.112 16.749 1.00 89.39 159 GLU B N 1
ATOM 5488 C CA . GLU B 1 135 ? 6.769 37.476 16.296 1.00 97.78 159 GLU B CA 1
ATOM 5489 C C . GLU B 1 135 ? 7.236 37.526 14.848 1.00 90.54 159 GLU B C 1
ATOM 5490 O O . GLU B 1 135 ? 7.095 38.568 14.201 1.00 113.67 159 GLU B O 1
ATOM 5502 N N . LEU B 1 136 ? 7.760 36.426 14.318 1.00 84.27 160 LEU B N 1
ATOM 5503 C CA . LEU B 1 136 ? 8.305 36.433 12.970 1.00 92.97 160 LEU B CA 1
ATOM 5504 C C . LEU B 1 136 ? 7.208 36.670 11.937 1.00 93.28 160 LEU B C 1
ATOM 5505 O O . LEU B 1 136 ? 6.054 36.271 12.116 1.00 93.25 160 LEU B O 1
ATOM 5521 N N . ASP B 1 137 ? 7.581 37.339 10.846 1.00 83.86 161 ASP B N 1
ATOM 5522 C CA . ASP B 1 137 ? 6.658 37.578 9.737 1.00 97.12 161 ASP B CA 1
ATOM 5523 C C . ASP B 1 137 ? 6.869 36.454 8.725 1.00 91.13 161 ASP B C 1
ATOM 5524 O O . ASP B 1 137 ? 7.556 36.599 7.710 1.00 79.67 161 ASP B O 1
ATOM 5533 N N . ILE B 1 138 ? 6.273 35.304 9.030 1.00 83.08 162 ILE B N 1
ATOM 5534 C CA . ILE B 1 138 ? 6.347 34.116 8.188 1.00 81.46 162 ILE B CA 1
ATOM 5535 C C . ILE B 1 138 ? 4.925 33.707 7.832 1.00 82.72 162 ILE B C 1
ATOM 5536 O O . ILE B 1 138 ? 4.095 33.482 8.723 1.00 82.36 162 ILE B O 1
ATOM 5552 N N . GLN B 1 139 ? 4.644 33.622 6.535 1.00 81.20 163 GLN B N 1
ATOM 5553 C CA . GLN B 1 139 ? 3.319 33.283 6.026 1.00 74.38 163 GLN B CA 1
ATOM 5554 C C . GLN B 1 139 ? 3.514 32.334 4.853 1.00 79.81 163 GLN B C 1
ATOM 5555 O O . GLN B 1 139 ? 4.003 32.760 3.801 1.00 79.90 163 GLN B O 1
ATOM 5569 N N . GLU B 1 140 ? 3.244 31.047 5.053 1.00 81.61 164 GLU B N 1
ATOM 5570 C CA . GLU B 1 140 ? 3.378 30.059 3.991 1.00 86.70 164 GLU B CA 1
ATOM 5571 C C . GLU B 1 140 ? 2.024 29.492 3.600 1.00 84.07 164 GLU B C 1
ATOM 5572 O O . GLU B 1 140 ? 1.369 28.842 4.417 1.00 93.46 164 GLU B O 1
ATOM 5584 N N . LYS B 1 141 ? 1.658 29.670 2.335 1.00 92.90 165 LYS B N 1
ATOM 5585 C CA . LYS B 1 141 ? 0.400 29.174 1.799 1.00 96.36 165 LYS B CA 1
ATOM 5586 C C . LYS B 1 141 ? 0.527 27.705 1.444 1.00 86.92 165 LYS B C 1
ATOM 5587 O O . LYS B 1 141 ? 1.562 27.260 0.944 1.00 85.84 165 LYS B O 1
ATOM 5606 N N . PHE B 1 142 ? -0.566 26.976 1.626 1.00 93.19 166 PHE B N 1
ATOM 5607 C CA . PHE B 1 142 ? -0.630 25.562 1.298 1.00 100.00 166 PHE B CA 1
ATOM 5608 C C . PHE B 1 142 ? -2.022 25.240 0.775 1.00 103.13 166 PHE B C 1
ATOM 5609 O O . PHE B 1 142 ? -2.981 25.966 1.036 1.00 105.33 166 PHE B O 1
ATOM 5626 N N . LEU B 1 143 ? -2.124 24.153 0.013 1.00 99.21 167 LEU B N 1
ATOM 5627 C CA . LEU B 1 143 ? -3.404 23.691 -0.508 1.00 114.39 167 LEU B CA 1
ATOM 5628 C C . LEU B 1 143 ? -3.393 22.169 -0.562 1.00 114.01 167 LEU B C 1
ATOM 5629 O O . LEU B 1 143 ? -2.403 21.567 -0.983 1.00 112.28 167 LEU B O 1
ATOM 5645 N N . LYS B 1 144 ? -4.489 21.550 -0.113 1.00 107.23 168 LYS B N 1
ATOM 5646 C CA . LYS B 1 144 ? -4.619 20.101 -0.171 1.00 110.25 168 LYS B CA 1
ATOM 5647 C C . LYS B 1 144 ? -5.945 19.714 -0.814 1.00 113.47 168 LYS B C 1
ATOM 5648 O O . LYS B 1 144 ? -6.942 20.434 -0.706 1.00 112.31 168 LYS B O 1
ATOM 5667 N N . THR B 1 145 ? -5.945 18.554 -1.472 1.00 122.65 169 THR B N 1
ATOM 5668 C CA . THR B 1 145 ? -7.092 18.056 -2.222 1.00 116.02 169 THR B CA 1
ATOM 5669 C C . THR B 1 145 ? -7.429 16.652 -1.743 1.00 112.01 169 THR B C 1
ATOM 5670 O O . THR B 1 145 ? -6.559 15.774 -1.745 1.00 119.45 169 THR B O 1
ATOM 5681 N N . THR B 1 146 ? -8.682 16.433 -1.347 1.00 104.14 170 THR B N 1
ATOM 5682 C CA . THR B 1 146 ? -9.077 15.123 -0.832 1.00 119.17 170 THR B CA 1
ATOM 5683 C C . THR B 1 146 ? -9.043 14.100 -1.975 1.00 130.42 170 THR B C 1
ATOM 5684 O O . THR B 1 146 ? -9.016 12.890 -1.748 1.00 136.22 170 THR B O 1
ATOM 5695 N N . THR B 1 162 ? -2.673 16.722 -5.063 1.00 98.64 186 THR B N 1
ATOM 5696 C CA . THR B 1 162 ? -2.920 16.346 -3.674 1.00 123.41 186 THR B CA 1
ATOM 5697 C C . THR B 1 162 ? -2.667 17.519 -2.725 1.00 130.16 186 THR B C 1
ATOM 5698 O O . THR B 1 162 ? -3.492 18.428 -2.652 1.00 128.66 186 THR B O 1
ATOM 5708 N N . ASP B 1 163 ? -1.536 17.511 -2.015 1.00 140.64 187 ASP B N 1
ATOM 5709 C CA . ASP B 1 163 ? -1.231 18.558 -1.044 1.00 130.81 187 ASP B CA 1
ATOM 5710 C C . ASP B 1 163 ? 0.269 18.828 -0.985 1.00 121.58 187 ASP B C 1
ATOM 5711 O O . ASP B 1 163 ? 1.081 17.903 -1.083 1.00 126.15 187 ASP B O 1
ATOM 5720 N N . ASN B 1 164 ? 0.621 20.110 -0.838 1.00 109.71 188 ASN B N 1
ATOM 5721 C CA . ASN B 1 164 ? 2.001 20.581 -0.824 1.00 103.49 188 ASN B CA 1
ATOM 5722 C C . ASN B 1 164 ? 2.462 21.060 0.551 1.00 94.61 188 ASN B C 1
ATOM 5723 O O . ASN B 1 164 ? 3.335 21.926 0.650 1.00 91.10 188 ASN B O 1
ATOM 5734 N N . SER B 1 165 ? 1.914 20.481 1.619 1.00 100.57 189 SER B N 1
ATOM 5735 C CA . SER B 1 165 ? 2.232 20.951 2.964 1.00 94.04 189 SER B CA 1
ATOM 5736 C C . SER B 1 165 ? 3.728 20.890 3.259 1.00 85.68 189 SER B C 1
ATOM 5737 O O . SER B 1 165 ? 4.316 21.879 3.711 1.00 88.09 189 SER B O 1
ATOM 5745 N N . ASN B 1 166 ? 4.365 19.737 3.026 1.00 81.32 190 ASN B N 1
ATOM 5746 C CA . ASN B 1 166 ? 5.773 19.616 3.396 1.00 92.32 190 ASN B CA 1
ATOM 5747 C C . ASN B 1 166 ? 6.640 20.677 2.725 1.00 92.87 190 ASN B C 1
ATOM 5748 O O . ASN B 1 166 ? 7.669 21.071 3.279 1.00 93.33 190 ASN B O 1
ATOM 5759 N N . ASP B 1 167 ? 6.267 21.137 1.532 1.00 97.89 191 ASP B N 1
ATOM 5760 C CA . ASP B 1 167 ? 7.038 22.205 0.898 1.00 101.03 191 ASP B CA 1
ATOM 5761 C C . ASP B 1 167 ? 6.831 23.538 1.610 1.00 94.06 191 ASP B C 1
ATOM 5762 O O . ASP B 1 167 ? 7.797 24.281 1.846 1.00 85.28 191 ASP B O 1
ATOM 5771 N N . ALA B 1 168 ? 5.587 23.847 1.982 1.00 96.04 192 ALA B N 1
ATOM 5772 C CA . ALA B 1 168 ? 5.339 25.042 2.781 1.00 90.78 192 ALA B CA 1
ATOM 5773 C C . ALA B 1 168 ? 6.045 24.943 4.124 1.00 91.44 192 ALA B C 1
ATOM 5774 O O . ALA B 1 168 ? 6.617 25.926 4.613 1.00 86.91 192 ALA B O 1
ATOM 5781 N N . ILE B 1 169 ? 6.019 23.753 4.730 1.00 95.89 193 ILE B N 1
ATOM 5782 C CA . ILE B 1 169 ? 6.711 23.538 5.996 1.00 71.29 193 ILE B CA 1
ATOM 5783 C C . ILE B 1 169 ? 8.206 23.762 5.825 1.00 73.44 193 ILE B C 1
ATOM 5784 O O . ILE B 1 169 ? 8.850 24.400 6.667 1.00 79.89 193 ILE B O 1
ATOM 5800 N N . LYS B 1 170 ? 8.784 23.245 4.740 1.00 69.54 194 LYS B N 1
ATOM 5801 C CA . LYS B 1 170 ? 10.207 23.450 4.509 1.00 70.99 194 LYS B CA 1
ATOM 5802 C C . LYS B 1 170 ? 10.526 24.934 4.394 1.00 80.31 194 LYS B C 1
ATOM 5803 O O . LYS B 1 170 ? 11.515 25.418 4.951 1.00 83.23 194 LYS B O 1
ATOM 5822 N N . SER B 1 171 ? 9.725 25.664 3.615 1.00 74.08 195 SER B N 1
ATOM 5823 C CA . SER B 1 171 ? 9.997 27.085 3.428 1.00 78.66 195 SER B CA 1
ATOM 5824 C C . SER B 1 171 ? 9.885 27.832 4.751 1.00 85.13 195 SER B C 1
ATOM 5825 O O . SER B 1 171 ? 10.732 28.674 5.078 1.00 80.63 195 SER B O 1
ATOM 5833 N N . ALA B 1 172 ? 8.860 27.512 5.542 1.00 70.30 196 ALA B N 1
ATOM 5834 C CA . ALA B 1 172 ? 8.688 28.171 6.829 1.00 70.80 196 ALA B CA 1
ATOM 5835 C C . ALA B 1 172 ? 9.855 27.862 7.756 1.00 81.42 196 ALA B C 1
ATOM 5836 O O . ALA B 1 172 ? 10.347 28.743 8.472 1.00 75.13 196 ALA B O 1
ATOM 5843 N N . LEU B 1 173 ? 10.321 26.615 7.746 1.00 77.48 197 LEU B N 1
ATOM 5844 C CA . LEU B 1 173 ? 11.467 26.255 8.565 1.00 74.84 197 LEU B CA 1
ATOM 5845 C C . LEU B 1 173 ? 12.720 26.963 8.075 1.00 74.70 197 LEU B C 1
ATOM 5846 O O . LEU B 1 173 ? 13.562 27.371 8.880 1.00 69.05 197 LEU B O 1
ATOM 5862 N N . ASN B 1 174 ? 12.848 27.140 6.758 1.00 74.12 198 ASN B N 1
ATOM 5863 C CA . ASN B 1 174 ? 13.960 27.916 6.223 1.00 83.51 198 ASN B CA 1
ATOM 5864 C C . ASN B 1 174 ? 13.962 29.313 6.829 1.00 80.79 198 ASN B C 1
ATOM 5865 O O . ASN B 1 174 ? 14.986 29.800 7.330 1.00 76.84 198 ASN B O 1
ATOM 5876 N N . LYS B 1 175 ? 12.797 29.968 6.781 1.00 79.85 199 LYS B N 1
ATOM 5877 C CA . LYS B 1 175 ? 12.638 31.324 7.316 1.00 75.39 199 LYS B CA 1
ATOM 5878 C C . LYS B 1 175 ? 12.990 31.374 8.806 1.00 81.25 199 LYS B C 1
ATOM 5879 O O . LYS B 1 175 ? 13.711 32.277 9.272 1.00 79.00 199 LYS B O 1
ATOM 5898 N N . ILE B 1 176 ? 12.471 30.411 9.569 1.00 74.58 200 ILE B N 1
ATOM 5899 C CA . ILE B 1 176 ? 12.703 30.369 11.010 1.00 72.46 200 ILE B CA 1
ATOM 5900 C C . ILE B 1 176 ? 14.194 30.205 11.288 1.00 68.45 200 ILE B C 1
ATOM 5901 O O . ILE B 1 176 ? 14.784 30.921 12.108 1.00 63.93 200 ILE B O 1
ATOM 5917 N N . PHE B 1 177 ? 14.805 29.208 10.651 1.00 68.92 201 PHE B N 1
ATOM 5918 C CA . PHE B 1 177 ? 16.221 28.939 10.838 1.00 70.81 201 PHE B CA 1
ATOM 5919 C C . PHE B 1 177 ? 17.039 30.179 10.529 1.00 70.18 201 PHE B C 1
ATOM 5920 O O . PHE B 1 177 ? 17.948 30.543 11.283 1.00 67.08 201 PHE B O 1
ATOM 5937 N N . ALA B 1 178 ? 16.719 30.852 9.422 1.00 72.87 202 ALA B N 1
ATOM 5938 C CA . ALA B 1 178 ? 17.475 32.036 9.039 1.00 78.95 202 ALA B CA 1
ATOM 5939 C C . ALA B 1 178 ? 17.409 33.098 10.128 1.00 78.66 202 ALA B C 1
ATOM 5940 O O . ALA B 1 178 ? 18.446 33.584 10.605 1.00 83.02 202 ALA B O 1
ATOM 5947 N N . ASN B 1 179 ? 16.188 33.487 10.529 1.00 69.90 203 ASN B N 1
ATOM 5948 C CA . ASN B 1 179 ? 16.084 34.570 11.508 1.00 82.47 203 ASN B CA 1
ATOM 5949 C C . ASN B 1 179 ? 16.753 34.183 12.827 1.00 75.83 203 ASN B C 1
ATOM 5950 O O . ASN B 1 179 ? 17.383 35.021 13.496 1.00 71.95 203 ASN B O 1
ATOM 5961 N N . ILE B 1 180 ? 16.634 32.910 13.214 1.00 75.20 204 ILE B N 1
ATOM 5962 C CA . ILE B 1 180 ? 17.191 32.466 14.486 1.00 84.60 204 ILE B CA 1
ATOM 5963 C C . ILE B 1 180 ? 18.708 32.504 14.445 1.00 83.33 204 ILE B C 1
ATOM 5964 O O . ILE B 1 180 ? 19.361 32.902 15.418 1.00 82.19 204 ILE B O 1
ATOM 5980 N N . MET B 1 181 ? 19.298 32.035 13.348 1.00 71.65 205 MET B N 1
ATOM 5981 C CA . MET B 1 181 ? 20.740 32.128 13.221 1.00 68.99 205 MET B CA 1
ATOM 5982 C C . MET B 1 181 ? 21.182 33.582 13.223 1.00 91.69 205 MET B C 1
ATOM 5983 O O . MET B 1 181 ? 22.238 33.910 13.774 1.00 107.30 205 MET B O 1
ATOM 5997 N N . GLN B 1 182 ? 20.369 34.473 12.649 1.00 90.61 206 GLN B N 1
ATOM 5998 C CA . GLN B 1 182 ? 20.705 35.893 12.663 1.00 88.38 206 GLN B CA 1
ATOM 5999 C C . GLN B 1 182 ? 20.817 36.406 14.092 1.00 101.68 206 GLN B C 1
ATOM 6000 O O . GLN B 1 182 ? 21.858 36.949 14.494 1.00 109.08 206 GLN B O 1
ATOM 6014 N N . GLU B 1 183 ? 19.766 36.201 14.890 1.00 92.88 207 GLU B N 1
ATOM 6015 C CA . GLU B 1 183 ? 19.817 36.652 16.281 1.00 102.55 207 GLU B CA 1
ATOM 6016 C C . GLU B 1 183 ? 20.968 36.001 17.047 1.00 105.84 207 GLU B C 1
ATOM 6017 O O . GLU B 1 183 ? 21.690 36.675 17.798 1.00 118.18 207 GLU B O 1
ATOM 6029 N N . ILE B 1 184 ? 21.159 34.692 16.873 1.00 103.03 208 ILE B N 1
ATOM 6030 C CA . ILE B 1 184 ? 22.176 33.997 17.658 1.00 112.13 208 ILE B CA 1
ATOM 6031 C C . ILE B 1 184 ? 23.568 34.511 17.313 1.00 119.36 208 ILE B C 1
ATOM 6032 O O . ILE B 1 184 ? 24.402 34.725 18.201 1.00 122.42 208 ILE B O 1
ATOM 6048 N N . ASP B 1 185 ? 23.847 34.713 16.022 1.00 118.36 209 ASP B N 1
ATOM 6049 C CA . ASP B 1 185 ? 25.144 35.251 15.630 1.00 115.46 209 ASP B CA 1
ATOM 6050 C C . ASP B 1 185 ? 25.320 36.666 16.153 1.00 118.02 209 ASP B C 1
ATOM 6051 O O . ASP B 1 185 ? 26.438 37.072 16.494 1.00 113.13 209 ASP B O 1
ATOM 6060 N N . LYS B 1 186 ? 24.230 37.429 16.229 1.00 120.82 210 LYS B N 1
ATOM 6061 C CA . LYS B 1 186 ? 24.310 38.738 16.862 1.00 113.56 210 LYS B CA 1
ATOM 6062 C C . LYS B 1 186 ? 24.793 38.604 18.299 1.00 114.60 210 LYS B C 1
ATOM 6063 O O . LYS B 1 186 ? 25.715 39.310 18.725 1.00 124.72 210 LYS B O 1
ATOM 6082 N N . LYS B 1 187 ? 24.229 37.654 19.044 1.00 118.13 211 LYS B N 1
ATOM 6083 C CA . LYS B 1 187 ? 24.495 37.636 20.480 1.00 118.15 211 LYS B CA 1
ATOM 6084 C C . LYS B 1 187 ? 25.846 37.017 20.837 1.00 106.09 211 LYS B C 1
ATOM 6085 O O . LYS B 1 187 ? 26.548 37.539 21.711 1.00 98.16 211 LYS B O 1
ATOM 6104 N N . LEU B 1 188 ? 26.253 35.938 20.170 1.00 110.16 212 LEU B N 1
ATOM 6105 C CA . LEU B 1 188 ? 27.442 35.201 20.605 1.00 114.58 212 LEU B CA 1
ATOM 6106 C C . LEU B 1 188 ? 28.714 35.785 19.984 1.00 118.47 212 LEU B C 1
ATOM 6107 O O . LEU B 1 188 ? 29.334 35.223 19.078 1.00 108.26 212 LEU B O 1
ATOM 6123 N N . THR B 1 189 ? 29.110 36.936 20.520 1.00 134.24 213 THR B N 1
ATOM 6124 C CA . THR B 1 189 ? 30.343 37.611 20.140 1.00 129.75 213 THR B CA 1
ATOM 6125 C C . THR B 1 189 ? 31.366 37.445 21.258 1.00 113.10 213 THR B C 1
ATOM 6126 O O . THR B 1 189 ? 31.024 37.558 22.440 1.00 102.97 213 THR B O 1
ATOM 6137 N N . GLN B 1 190 ? 32.623 37.177 20.882 1.00 116.26 214 GLN B N 1
ATOM 6138 C CA . GLN B 1 190 ? 33.671 37.004 21.887 1.00 113.67 214 GLN B CA 1
ATOM 6139 C C . GLN B 1 190 ? 33.683 38.177 22.868 1.00 115.23 214 GLN B C 1
ATOM 6140 O O . GLN B 1 190 ? 34.066 38.013 24.029 1.00 114.09 214 GLN B O 1
ATOM 6154 N N . LYS B 1 191 ? 33.341 39.384 22.408 1.00 114.88 215 LYS B N 1
ATOM 6155 C CA . LYS B 1 191 ? 33.200 40.502 23.338 1.00 109.31 215 LYS B CA 1
ATOM 6156 C C . LYS B 1 191 ? 32.247 40.103 24.460 1.00 110.16 215 LYS B C 1
ATOM 6157 O O . LYS B 1 191 ? 32.615 40.090 25.641 1.00 97.94 215 LYS B O 1
ATOM 6176 N N . ASN B 1 192 ? 31.024 39.714 24.091 1.00 112.69 216 ASN B N 1
ATOM 6177 C CA . ASN B 1 192 ? 30.045 39.301 25.089 1.00 107.93 216 ASN B CA 1
ATOM 6178 C C . ASN B 1 192 ? 30.526 38.085 25.868 1.00 90.43 216 ASN B C 1
ATOM 6179 O O . ASN B 1 192 ? 30.375 38.021 27.093 1.00 88.35 216 ASN B O 1
ATOM 6190 N N . LEU B 1 193 ? 31.152 37.127 25.185 1.00 80.49 217 LEU B N 1
ATOM 6191 C CA . LEU B 1 193 ? 31.489 35.873 25.850 1.00 97.47 217 LEU B CA 1
ATOM 6192 C C . LEU B 1 193 ? 32.565 36.086 26.907 1.00 95.60 217 LEU B C 1
ATOM 6193 O O . LEU B 1 193 ? 32.458 35.567 28.024 1.00 92.11 217 LEU B O 1
ATOM 6209 N N . GLU B 1 194 ? 33.613 36.839 26.576 1.00 105.41 218 GLU B N 1
ATOM 6210 C CA . GLU B 1 194 ? 34.633 37.188 27.557 1.00 98.54 218 GLU B CA 1
ATOM 6211 C C . GLU B 1 194 ? 34.140 38.227 28.552 1.00 88.79 218 GLU B C 1
ATOM 6212 O O . GLU B 1 194 ? 34.771 38.386 29.602 1.00 78.06 218 GLU B O 1
ATOM 6224 N N . SER B 1 195 ? 33.030 38.915 28.262 1.00 84.98 219 SER B N 1
ATOM 6225 C CA . SER B 1 195 ? 32.407 39.793 29.245 1.00 78.11 219 SER B CA 1
ATOM 6226 C C . SER B 1 195 ? 31.833 39.030 30.433 1.00 71.53 219 SER B C 1
ATOM 6227 O O . SER B 1 195 ? 31.322 39.663 31.363 1.00 69.88 219 SER B O 1
ATOM 6235 N N . TYR B 1 196 ? 31.851 37.699 30.399 1.00 76.55 220 TYR B N 1
ATOM 6236 C CA . TYR B 1 196 ? 31.446 36.868 31.525 1.00 79.18 220 TYR B CA 1
ATOM 6237 C C . TYR B 1 196 ? 32.630 36.426 32.373 1.00 74.66 220 TYR B C 1
ATOM 6238 O O . TYR B 1 196 ? 32.426 35.807 33.421 1.00 62.84 220 TYR B O 1
ATOM 6256 N N . GLN B 1 197 ? 33.852 36.760 31.953 1.00 79.77 221 GLN B N 1
ATOM 6257 C CA . GLN B 1 197 ? 35.041 36.111 32.495 1.00 83.60 221 GLN B CA 1
ATOM 6258 C C . GLN B 1 197 ? 35.170 36.317 34.000 1.00 92.94 221 GLN B C 1
ATOM 6259 O O . GLN B 1 197 ? 35.605 35.408 34.720 1.00 91.94 221 GLN B O 1
ATOM 6273 N N . LYS B 1 198 ? 34.799 37.495 34.502 1.00 92.69 222 LYS B N 1
ATOM 6274 C CA . LYS B 1 198 ? 34.898 37.724 35.940 1.00 93.40 222 LYS B CA 1
ATOM 6275 C C . LYS B 1 198 ? 34.009 36.747 36.698 1.00 92.21 222 LYS B C 1
ATOM 6276 O O . LYS B 1 198 ? 34.485 35.956 37.521 1.00 86.98 222 LYS B O 1
ATOM 6295 N N . ASP B 1 199 ? 32.703 36.793 36.421 1.00 102.11 223 ASP B N 1
ATOM 6296 C CA . ASP B 1 199 ? 31.756 35.908 37.088 1.00 101.61 223 ASP B CA 1
ATOM 6297 C C . ASP B 1 199 ? 32.135 34.444 36.897 1.00 91.41 223 ASP B C 1
ATOM 6298 O O . ASP B 1 199 ? 31.951 33.625 37.809 1.00 79.74 223 ASP B O 1
ATOM 6307 N N . ALA B 1 200 ? 32.699 34.107 35.737 1.00 87.94 224 ALA B N 1
ATOM 6308 C CA . ALA B 1 200 ? 33.087 32.729 35.471 1.00 92.24 224 ALA B CA 1
ATOM 6309 C C . ALA B 1 200 ? 34.215 32.292 36.395 1.00 98.94 224 ALA B C 1
ATOM 6310 O O . ALA B 1 200 ? 34.103 31.271 37.086 1.00 86.03 224 ALA B O 1
ATOM 6317 N N . LYS B 1 201 ? 35.318 33.050 36.420 1.00 101.26 225 LYS B N 1
ATOM 6318 C CA . LYS B 1 201 ? 36.395 32.730 37.351 1.00 104.13 225 LYS B CA 1
ATOM 6319 C C . LYS B 1 201 ? 35.880 32.705 38.783 1.00 102.54 225 LYS B C 1
ATOM 6320 O O . LYS B 1 201 ? 36.344 31.902 39.601 1.00 102.99 225 LYS B O 1
ATOM 6339 N N . GLU B 1 202 ? 34.913 33.567 39.101 1.00 86.74 226 GLU B N 1
ATOM 6340 C CA . GLU B 1 202 ? 34.425 33.652 40.471 1.00 88.46 226 GLU B CA 1
ATOM 6341 C C . GLU B 1 202 ? 33.714 32.370 40.874 1.00 90.38 226 GLU B C 1
ATOM 6342 O O . GLU B 1 202 ? 33.961 31.822 41.957 1.00 67.28 226 GLU B O 1
ATOM 6354 N N . LEU B 1 203 ? 32.832 31.872 39.999 1.00 94.33 227 LEU B N 1
ATOM 6355 C CA . LEU B 1 203 ? 32.076 30.674 40.334 1.00 82.33 227 LEU B CA 1
ATOM 6356 C C . LEU B 1 203 ? 32.914 29.406 40.217 1.00 88.36 227 LEU B C 1
ATOM 6357 O O . LEU B 1 203 ? 32.619 28.405 40.883 1.00 86.02 227 LEU B O 1
ATOM 6373 N N . LYS B 1 204 ? 33.932 29.410 39.353 1.00 88.75 228 LYS B N 1
ATOM 6374 C CA . LYS B 1 204 ? 34.654 28.177 39.052 1.00 89.44 228 LYS B CA 1
ATOM 6375 C C . LYS B 1 204 ? 35.189 27.525 40.324 1.00 95.59 228 LYS B C 1
ATOM 6376 O O . LYS B 1 204 ? 35.025 26.316 40.532 1.00 97.37 228 LYS B O 1
ATOM 6395 N N . GLY B 1 205 ? 35.832 28.306 41.190 1.00 88.88 229 GLY B N 1
ATOM 6396 C CA . GLY B 1 205 ? 36.333 27.769 42.439 1.00 93.92 229 GLY B CA 1
ATOM 6397 C C . GLY B 1 205 ? 37.828 27.911 42.640 1.00 102.37 229 GLY B C 1
ATOM 6398 O O . GLY B 1 205 ? 38.446 27.098 43.336 1.00 99.97 229 GLY B O 1
ATOM 6402 N N . LYS B 1 206 ? 38.422 28.936 42.035 1.00 107.24 230 LYS B N 1
ATOM 6403 C CA . LYS B 1 206 ? 39.834 29.249 42.249 1.00 103.93 230 LYS B CA 1
ATOM 6404 C C . LYS B 1 206 ? 40.185 30.626 41.697 1.00 90.25 230 LYS B C 1
ATOM 6405 O O . LYS B 1 206 ? 40.742 31.465 42.403 1.00 76.68 230 LYS B O 1
ATOM 6411 N N . ALA C 1 2 ? 8.378 8.677 33.191 1.00 132.60 26 ALA C N 1
ATOM 6412 C CA . ALA C 1 2 ? 7.400 9.142 32.212 1.00 133.38 26 ALA C CA 1
ATOM 6413 C C . ALA C 1 2 ? 7.181 8.070 31.148 1.00 131.06 26 ALA C C 1
ATOM 6414 O O . ALA C 1 2 ? 7.081 8.378 29.958 1.00 116.13 26 ALA C O 1
ATOM 6420 N N . LEU C 1 3 ? 7.097 6.811 31.586 1.00 124.53 27 LEU C N 1
ATOM 6421 C CA . LEU C 1 3 ? 7.123 5.654 30.693 1.00 105.03 27 LEU C CA 1
ATOM 6422 C C . LEU C 1 3 ? 5.785 4.924 30.747 1.00 90.86 27 LEU C C 1
ATOM 6423 O O . LEU C 1 3 ? 5.516 4.153 31.675 1.00 70.31 27 LEU C O 1
ATOM 6439 N N . ASP C 1 4 ? 4.973 5.139 29.710 1.00 95.99 28 ASP C N 1
ATOM 6440 C CA . ASP C 1 4 ? 3.584 4.696 29.682 1.00 86.84 28 ASP C CA 1
ATOM 6441 C C . ASP C 1 4 ? 2.887 5.089 30.978 1.00 81.55 28 ASP C C 1
ATOM 6442 O O . ASP C 1 4 ? 2.719 4.270 31.891 1.00 61.49 28 ASP C O 1
ATOM 6451 N N . GLU C 1 5 ? 2.510 6.362 31.065 1.00 75.75 29 GLU C N 1
ATOM 6452 C CA . GLU C 1 5 ? 1.714 6.868 32.168 1.00 74.30 29 GLU C CA 1
ATOM 6453 C C . GLU C 1 5 ? 0.255 6.491 31.950 1.00 77.04 29 GLU C C 1
ATOM 6454 O O . GLU C 1 5 ? -0.227 6.413 30.815 1.00 80.10 29 GLU C O 1
ATOM 6466 N N . LYS C 1 6 ? -0.449 6.242 33.044 1.00 70.80 30 LYS C N 1
ATOM 6467 C CA . LYS C 1 6 ? -1.825 5.785 32.948 1.00 61.37 30 LYS C CA 1
ATOM 6468 C C . LYS C 1 6 ? -2.786 6.964 32.913 1.00 61.68 30 LYS C C 1
ATOM 6469 O O . LYS C 1 6 ? -2.557 7.992 33.556 1.00 68.01 30 LYS C O 1
ATOM 6488 N N . ILE C 1 7 ? -3.849 6.815 32.126 1.00 69.33 31 ILE C N 1
ATOM 6489 C CA . ILE C 1 7 ? -4.916 7.805 32.032 1.00 67.77 31 ILE C CA 1
ATOM 6490 C C . ILE C 1 7 ? -6.209 7.157 32.510 1.00 53.09 31 ILE C C 1
ATOM 6491 O O . ILE C 1 7 ? -6.541 6.039 32.095 1.00 60.87 31 ILE C O 1
ATOM 6507 N N . LEU C 1 8 ? -6.934 7.862 33.374 1.00 46.59 32 LEU C N 1
ATOM 6508 C CA . LEU C 1 8 ? -8.216 7.399 33.892 1.00 46.61 32 LEU C CA 1
ATOM 6509 C C . LEU C 1 8 ? -9.325 7.905 32.979 1.00 52.30 32 LEU C C 1
ATOM 6510 O O . LEU C 1 8 ? -9.621 9.104 32.952 1.00 50.18 32 LEU C O 1
ATOM 6526 N N . LEU C 1 9 ? -9.952 6.986 32.252 1.00 66.11 33 LEU C N 1
ATOM 6527 C CA . LEU C 1 9 ? -11.053 7.297 31.355 1.00 44.06 33 LEU C CA 1
ATOM 6528 C C . LEU C 1 9 ? -12.352 7.032 32.097 1.00 41.81 33 LEU C C 1
ATOM 6529 O O . LEU C 1 9 ? -12.655 5.885 32.439 1.00 44.13 33 LEU C O 1
ATOM 6545 N N . LEU C 1 10 ? -13.131 8.078 32.303 1.00 53.99 34 LEU C N 1
ATOM 6546 C CA . LEU C 1 10 ? -14.399 7.947 32.994 1.00 49.02 34 LEU C CA 1
ATOM 6547 C C . LEU C 1 10 ? -15.469 7.551 31.990 1.00 47.21 34 LEU C C 1
ATOM 6548 O O . LEU C 1 10 ? -15.288 7.669 30.774 1.00 49.48 34 LEU C O 1
ATOM 6564 N N . ARG C 1 11 ? -16.581 7.052 32.509 1.00 54.07 35 ARG C N 1
ATOM 6565 C CA . ARG C 1 11 ? -17.703 6.739 31.646 1.00 51.07 35 ARG C CA 1
ATOM 6566 C C . ARG C 1 11 ? -18.297 8.029 31.090 1.00 45.56 35 ARG C C 1
ATOM 6567 O O . ARG C 1 11 ? -18.331 9.049 31.785 1.00 50.60 35 ARG C O 1
ATOM 6588 N N . PRO C 1 12 ? -18.759 8.023 29.844 1.00 39.35 36 PRO C N 1
ATOM 6589 C CA . PRO C 1 12 ? -19.526 9.173 29.355 1.00 52.25 36 PRO C CA 1
ATOM 6590 C C . PRO C 1 12 ? -20.827 9.303 30.132 1.00 50.63 36 PRO C C 1
ATOM 6591 O O . PRO C 1 12 ? -21.535 8.319 30.357 1.00 45.94 36 PRO C O 1
ATOM 6602 N N . ALA C 1 13 ? -21.160 10.532 30.502 1.00 57.07 37 ALA C N 1
ATOM 6603 C CA . ALA C 1 13 ? -22.438 10.856 31.132 1.00 58.54 37 ALA C CA 1
ATOM 6604 C C . ALA C 1 13 ? -23.266 11.566 30.064 1.00 44.05 37 ALA C C 1
ATOM 6605 O O . ALA C 1 13 ? -23.198 12.786 29.907 1.00 46.72 37 ALA C O 1
ATOM 6612 N N . PHE C 1 14 ? -24.059 10.795 29.332 1.00 46.53 38 PHE C N 1
ATOM 6613 C CA . PHE C 1 14 ? -24.831 11.324 28.219 1.00 62.09 38 PHE C CA 1
ATOM 6614 C C . PHE C 1 14 ? -26.320 11.269 28.532 1.00 51.26 38 PHE C C 1
ATOM 6615 O O . PHE C 1 14 ? -26.837 10.231 28.952 1.00 60.44 38 PHE C O 1
ATOM 6632 N N . GLN C 1 15 ? -26.997 12.389 28.325 1.00 46.51 39 GLN C N 1
ATOM 6633 C CA . GLN C 1 15 ? -28.447 12.479 28.370 1.00 71.17 39 GLN C CA 1
ATOM 6634 C C . GLN C 1 15 ? -28.929 12.721 26.947 1.00 66.21 39 GLN C C 1
ATOM 6635 O O . GLN C 1 15 ? -28.204 13.280 26.119 1.00 60.23 39 GLN C O 1
ATOM 6649 N N . TYR C 1 16 ? -30.122 12.238 26.635 1.00 66.17 40 TYR C N 1
ATOM 6650 C CA . TYR C 1 16 ? -30.631 12.364 25.280 1.00 67.11 40 TYR C CA 1
ATOM 6651 C C . TYR C 1 16 ? -32.044 12.929 25.273 1.00 68.60 40 TYR C C 1
ATOM 6652 O O . TYR C 1 16 ? -32.705 13.056 26.308 1.00 61.08 40 TYR C O 1
ATOM 6670 N N . SER C 1 17 ? -32.492 13.277 24.071 1.00 65.72 41 SER C N 1
ATOM 6671 C CA . SER C 1 17 ? -33.893 13.579 23.836 1.00 64.61 41 SER C CA 1
ATOM 6672 C C . SER C 1 17 ? -34.700 12.283 23.862 1.00 60.95 41 SER C C 1
ATOM 6673 O O . SER C 1 17 ? -34.178 11.187 23.641 1.00 69.29 41 SER C O 1
ATOM 6681 N N . ASP C 1 18 ? -35.993 12.421 24.154 1.00 69.18 42 ASP C N 1
ATOM 6682 C CA . ASP C 1 18 ? -36.833 11.255 24.408 1.00 73.25 42 ASP C CA 1
ATOM 6683 C C . ASP C 1 18 ? -36.991 10.351 23.191 1.00 64.13 42 ASP C C 1
ATOM 6684 O O . ASP C 1 18 ? -37.348 9.175 23.354 1.00 46.45 42 ASP C O 1
ATOM 6693 N N . ASN C 1 19 ? -36.764 10.875 21.981 1.00 58.31 43 ASN C N 1
ATOM 6694 C CA . ASN C 1 19 ? -36.973 10.128 20.745 1.00 62.99 43 ASN C CA 1
ATOM 6695 C C . ASN C 1 19 ? -35.854 9.146 20.410 1.00 69.34 43 ASN C C 1
ATOM 6696 O O . ASN C 1 19 ? -35.949 8.444 19.396 1.00 60.25 43 ASN C O 1
ATOM 6707 N N . ILE C 1 20 ? -34.799 9.079 21.203 1.00 64.66 44 ILE C N 1
ATOM 6708 C CA . ILE C 1 20 ? -33.672 8.202 20.921 1.00 61.90 44 ILE C CA 1
ATOM 6709 C C . ILE C 1 20 ? -33.828 6.951 21.771 1.00 59.16 44 ILE C C 1
ATOM 6710 O O . ILE C 1 20 ? -33.947 7.036 23.000 1.00 69.04 44 ILE C O 1
ATOM 6726 N N . ALA C 1 21 ? -33.888 5.798 21.105 1.00 52.89 45 ALA C N 1
ATOM 6727 C CA . ALA C 1 21 ? -34.065 4.517 21.779 1.00 62.33 45 ALA C CA 1
ATOM 6728 C C . ALA C 1 21 ? -32.950 4.260 22.790 1.00 55.96 45 ALA C C 1
ATOM 6729 O O . ALA C 1 21 ? -31.830 4.753 22.650 1.00 63.24 45 ALA C O 1
ATOM 6736 N N . LYS C 1 22 ? -33.277 3.487 23.831 1.00 62.15 46 LYS C N 1
ATOM 6737 C CA . LYS C 1 22 ? -32.272 3.093 24.818 1.00 76.98 46 LYS C CA 1
ATOM 6738 C C . LYS C 1 22 ? -31.085 2.381 24.172 1.00 67.70 46 LYS C C 1
ATOM 6739 O O . LYS C 1 22 ? -29.928 2.652 24.511 1.00 58.37 46 LYS C O 1
ATOM 6758 N N . GLU C 1 23 ? -31.348 1.434 23.270 1.00 58.35 47 GLU C N 1
ATOM 6759 C CA . GLU C 1 23 ? -30.243 0.737 22.621 1.00 68.17 47 GLU C CA 1
ATOM 6760 C C . GLU C 1 23 ? -29.323 1.710 21.888 1.00 64.84 47 GLU C C 1
ATOM 6761 O O . GLU C 1 23 ? -28.096 1.562 21.932 1.00 70.30 47 GLU C O 1
ATOM 6773 N N . TYR C 1 24 ? -29.889 2.711 21.204 1.00 63.59 48 TYR C N 1
ATOM 6774 C CA . TYR C 1 24 ? -29.034 3.651 20.484 1.00 61.44 48 TYR C CA 1
ATOM 6775 C C . TYR C 1 24 ? -28.186 4.471 21.454 1.00 59.05 48 TYR C C 1
ATOM 6776 O O . TYR C 1 24 ? -26.992 4.693 21.216 1.00 60.75 48 TYR C O 1
ATOM 6794 N N . GLU C 1 25 ? -28.799 4.962 22.533 1.00 60.22 49 GLU C N 1
ATOM 6795 C CA . GLU C 1 25 ? -28.050 5.674 23.563 1.00 53.79 49 GLU C CA 1
ATOM 6796 C C . GLU C 1 25 ? -26.907 4.812 24.077 1.00 58.60 49 GLU C C 1
ATOM 6797 O O . GLU C 1 25 ? -25.768 5.276 24.220 1.00 69.06 49 GLU C O 1
ATOM 6809 N N . ASN C 1 26 ? -27.201 3.545 24.362 1.00 53.72 50 ASN C N 1
ATOM 6810 C CA . ASN C 1 26 ? -26.196 2.654 24.920 1.00 63.27 50 ASN C CA 1
ATOM 6811 C C . ASN C 1 26 ? -25.060 2.416 23.938 1.00 61.84 50 ASN C C 1
ATOM 6812 O O . ASN C 1 26 ? -23.886 2.439 24.323 1.00 67.10 50 ASN C O 1
ATOM 6823 N N . LYS C 1 27 ? -25.382 2.175 22.668 1.00 55.29 51 LYS C N 1
ATOM 6824 C CA . LYS C 1 27 ? -24.322 1.956 21.691 1.00 55.58 51 LYS C CA 1
ATOM 6825 C C . LYS C 1 27 ? -23.475 3.210 21.534 1.00 58.84 51 LYS C C 1
ATOM 6826 O O . LYS C 1 27 ? -22.248 3.134 21.416 1.00 58.20 51 LYS C O 1
ATOM 6845 N N . PHE C 1 28 ? -24.113 4.377 21.538 1.00 64.92 52 PHE C N 1
ATOM 6846 C CA . PHE C 1 28 ? -23.364 5.623 21.467 1.00 63.15 52 PHE C CA 1
ATOM 6847 C C . PHE C 1 28 ? -22.387 5.718 22.630 1.00 55.60 52 PHE C C 1
ATOM 6848 O O . PHE C 1 28 ? -21.198 5.989 22.438 1.00 52.58 52 PHE C O 1
ATOM 6865 N N . LYS C 1 29 ? -22.877 5.486 23.848 1.00 57.29 53 LYS C N 1
ATOM 6866 C CA . LYS C 1 29 ? -22.017 5.522 25.028 1.00 53.31 53 LYS C CA 1
ATOM 6867 C C . LYS C 1 29 ? -20.852 4.544 24.895 1.00 64.73 53 LYS C C 1
ATOM 6868 O O . LYS C 1 29 ? -19.686 4.913 25.102 1.00 69.86 53 LYS C O 1
ATOM 6887 N N . ASN C 1 30 ? -21.153 3.286 24.551 1.00 67.22 54 ASN C N 1
ATOM 6888 C CA . ASN C 1 30 ? -20.131 2.242 24.541 1.00 61.83 54 ASN C CA 1
ATOM 6889 C C . ASN C 1 30 ? -19.070 2.510 23.480 1.00 59.23 54 ASN C C 1
ATOM 6890 O O . ASN C 1 30 ? -17.865 2.396 23.738 1.00 70.96 54 ASN C O 1
ATOM 6901 N N . GLN C 1 31 ? -19.500 2.880 22.274 1.00 55.81 55 GLN C N 1
ATOM 6902 C CA . GLN C 1 31 ? -18.545 3.139 21.205 1.00 60.64 55 GLN C CA 1
ATOM 6903 C C . GLN C 1 31 ? -17.736 4.396 21.488 1.00 60.24 55 GLN C C 1
ATOM 6904 O O . GLN C 1 31 ? -16.542 4.449 21.176 1.00 66.16 55 GLN C O 1
ATOM 6918 N N . THR C 1 32 ? -18.354 5.418 22.085 1.00 58.81 56 THR C N 1
ATOM 6919 C CA . THR C 1 32 ? -17.573 6.558 22.544 1.00 55.09 56 THR C CA 1
ATOM 6920 C C . THR C 1 32 ? -16.461 6.110 23.476 1.00 58.21 56 THR C C 1
ATOM 6921 O O . THR C 1 32 ? -15.291 6.463 23.286 1.00 70.70 56 THR C O 1
ATOM 6932 N N . ALA C 1 33 ? -16.809 5.339 24.503 1.00 56.56 57 ALA C N 1
ATOM 6933 C CA . ALA C 1 33 ? -15.791 4.912 25.457 1.00 60.79 57 ALA C CA 1
ATOM 6934 C C . ALA C 1 33 ? -14.667 4.157 24.754 1.00 57.78 57 ALA C C 1
ATOM 6935 O O . ALA C 1 33 ? -13.480 4.420 24.990 1.00 69.08 57 ALA C O 1
ATOM 6942 N N . LEU C 1 34 ? -15.023 3.232 23.860 1.00 68.88 58 LEU C N 1
ATOM 6943 C CA . LEU C 1 34 ? -13.997 2.384 23.255 1.00 75.80 58 LEU C CA 1
ATOM 6944 C C . LEU C 1 34 ? -13.117 3.161 22.282 1.00 66.20 58 LEU C C 1
ATOM 6945 O O . LEU C 1 34 ? -11.895 2.990 22.279 1.00 71.08 58 LEU C O 1
ATOM 6961 N N . LYS C 1 35 ? -13.706 4.019 21.446 1.00 66.15 59 LYS C N 1
ATOM 6962 C CA . LYS C 1 35 ? -12.888 4.761 20.493 1.00 74.28 59 LYS C CA 1
ATOM 6963 C C . LYS C 1 35 ? -12.076 5.853 21.180 1.00 73.76 59 LYS C C 1
ATOM 6964 O O . LYS C 1 35 ? -10.997 6.209 20.700 1.00 84.87 59 LYS C O 1
ATOM 6983 N N . VAL C 1 36 ? -12.551 6.392 22.304 1.00 68.86 60 VAL C N 1
ATOM 6984 C CA . VAL C 1 36 ? -11.695 7.291 23.068 1.00 66.33 60 VAL C CA 1
ATOM 6985 C C . VAL C 1 36 ? -10.526 6.517 23.660 1.00 66.25 60 VAL C C 1
ATOM 6986 O O . VAL C 1 36 ? -9.378 6.990 23.654 1.00 73.68 60 VAL C O 1
ATOM 6999 N N . GLU C 1 37 ? -10.790 5.316 24.179 1.00 54.68 61 GLU C N 1
ATOM 7000 C CA . GLU C 1 37 ? -9.686 4.467 24.604 1.00 60.87 61 GLU C CA 1
ATOM 7001 C C . GLU C 1 37 ? -8.701 4.265 23.460 1.00 74.85 61 GLU C C 1
ATOM 7002 O O . GLU C 1 37 ? -7.484 4.298 23.662 1.00 72.66 61 GLU C O 1
ATOM 7014 N N . GLN C 1 38 ? -9.217 4.004 22.261 1.00 80.64 62 GLN C N 1
ATOM 7015 C CA . GLN C 1 38 ? -8.355 3.797 21.103 1.00 83.01 62 GLN C CA 1
ATOM 7016 C C . GLN C 1 38 ? -7.522 5.033 20.797 1.00 76.93 62 GLN C C 1
ATOM 7017 O O . GLN C 1 38 ? -6.336 4.922 20.468 1.00 74.52 62 GLN C O 1
ATOM 7031 N N . ILE C 1 39 ? -8.136 6.217 20.856 1.00 67.40 63 ILE C N 1
ATOM 7032 C CA . ILE C 1 39 ? -7.389 7.447 20.617 1.00 71.87 63 ILE C CA 1
ATOM 7033 C C . ILE C 1 39 ? -6.228 7.539 21.598 1.00 62.88 63 ILE C C 1
ATOM 7034 O O . ILE C 1 39 ? -5.082 7.829 21.221 1.00 64.77 63 ILE C O 1
ATOM 7050 N N . LEU C 1 40 ? -6.517 7.321 22.885 1.00 70.35 64 LEU C N 1
ATOM 7051 C CA . LEU C 1 40 ? -5.465 7.424 23.894 1.00 64.33 64 LEU C CA 1
ATOM 7052 C C . LEU C 1 40 ? -4.385 6.371 23.672 1.00 54.42 64 LEU C C 1
ATOM 7053 O O . LEU C 1 40 ? -3.192 6.648 23.833 1.00 74.04 64 LEU C O 1
ATOM 7069 N N . GLN C 1 41 ? -4.779 5.167 23.271 1.00 57.13 65 GLN C N 1
ATOM 7070 C CA . GLN C 1 41 ? -3.793 4.132 22.987 1.00 74.80 65 GLN C CA 1
ATOM 7071 C C . GLN C 1 41 ? -2.917 4.537 21.811 1.00 78.76 65 GLN C C 1
ATOM 7072 O O . GLN C 1 41 ? -1.714 4.249 21.788 1.00 72.01 65 GLN C O 1
ATOM 7086 N N . ASN C 1 42 ? -3.510 5.223 20.829 1.00 86.06 66 ASN C N 1
ATOM 7087 C CA . ASN C 1 42 ? -2.767 5.673 19.658 1.00 65.66 66 ASN C CA 1
ATOM 7088 C C . ASN C 1 42 ? -1.790 6.790 19.999 1.00 61.07 66 ASN C C 1
ATOM 7089 O O . ASN C 1 42 ? -0.774 6.945 19.313 1.00 54.38 66 ASN C O 1
ATOM 7100 N N . GLN C 1 43 ? -2.107 7.613 21.004 1.00 66.40 67 GLN C N 1
ATOM 7101 C CA . GLN C 1 43 ? -1.150 8.601 21.493 1.00 68.74 67 GLN C CA 1
ATOM 7102 C C . GLN C 1 43 ? -0.112 8.008 22.449 1.00 78.87 67 GLN C C 1
ATOM 7103 O O . GLN C 1 43 ? 0.693 8.768 23.000 1.00 83.88 67 GLN C O 1
ATOM 7117 N N . GLY C 1 44 ? -0.131 6.690 22.683 1.00 78.14 68 GLY C N 1
ATOM 7118 C CA . GLY C 1 44 ? 0.916 5.999 23.416 1.00 74.85 68 GLY C CA 1
ATOM 7119 C C . GLY C 1 44 ? 0.690 5.751 24.894 1.00 74.55 68 GLY C C 1
ATOM 7120 O O . GLY C 1 44 ? 1.586 5.197 25.546 1.00 82.84 68 GLY C O 1
ATOM 7124 N N . TYR C 1 45 ? -0.478 6.090 25.434 1.00 77.45 69 TYR C N 1
ATOM 7125 C CA . TYR C 1 45 ? -0.761 5.927 26.853 1.00 85.47 69 TYR C CA 1
ATOM 7126 C C . TYR C 1 45 ? -1.532 4.644 27.156 1.00 80.13 69 TYR C C 1
ATOM 7127 O O . TYR C 1 45 ? -2.356 4.199 26.354 1.00 67.08 69 TYR C O 1
ATOM 7145 N N . LYS C 1 46 ? -1.266 4.062 28.335 1.00 72.71 70 LYS C N 1
ATOM 7146 C CA . LYS C 1 46 ? -2.146 3.029 28.878 1.00 72.31 70 LYS C CA 1
ATOM 7147 C C . LYS C 1 46 ? -3.417 3.652 29.455 1.00 71.54 70 LYS C C 1
ATOM 7148 O O . LYS C 1 46 ? -3.375 4.711 30.095 1.00 71.49 70 LYS C O 1
ATOM 7167 N N . VAL C 1 47 ? -4.541 2.957 29.280 1.00 79.76 71 VAL C N 1
ATOM 7168 C CA . VAL C 1 47 ? -5.856 3.492 29.612 1.00 67.92 71 VAL C CA 1
ATOM 7169 C C . VAL C 1 47 ? -6.524 2.596 30.642 1.00 61.88 71 VAL C C 1
ATOM 7170 O O . VAL C 1 47 ? -6.641 1.383 30.434 1.00 63.57 71 VAL C O 1
ATOM 7183 N N . ILE C 1 48 ? -6.976 3.197 31.738 1.00 62.97 72 ILE C N 1
ATOM 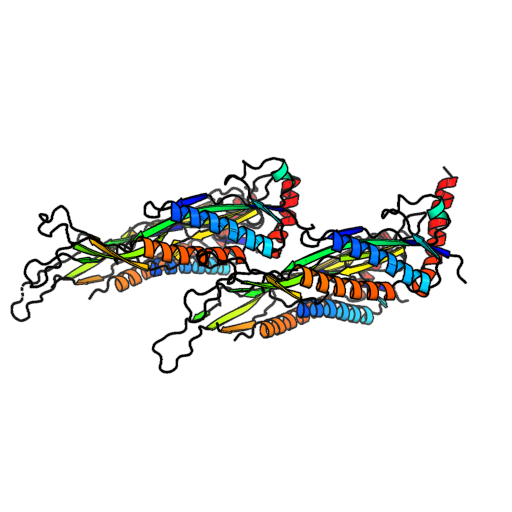7184 C CA . ILE C 1 48 ? -7.766 2.519 32.756 1.00 67.80 72 ILE C CA 1
ATOM 7185 C C . ILE C 1 48 ? -9.197 3.024 32.654 1.00 63.29 72 ILE C C 1
ATOM 7186 O O . ILE C 1 48 ? -9.463 4.209 32.891 1.00 51.53 72 ILE C O 1
ATOM 7202 N N . SER C 1 49 ? -10.118 2.123 32.333 1.00 62.25 73 SER C N 1
ATOM 7203 C CA . SER C 1 49 ? -11.533 2.460 32.302 1.00 60.94 73 SER C CA 1
ATOM 7204 C C . SER C 1 49 ? -12.101 2.423 33.715 1.00 52.99 73 SER C C 1
ATOM 7205 O O . SER C 1 49 ? -11.934 1.435 34.434 1.00 67.81 73 SER C O 1
ATOM 7213 N N . VAL C 1 50 ? -12.735 3.513 34.125 1.00 53.74 74 VAL C N 1
ATOM 7214 C CA . VAL C 1 50 ? -13.304 3.632 35.454 1.00 66.43 74 VAL C CA 1
ATOM 7215 C C . VAL C 1 50 ? -14.794 3.322 35.385 1.00 91.67 74 VAL C C 1
ATOM 7216 O O . VAL C 1 50 ? -15.435 3.412 34.333 1.00 84.03 74 VAL C O 1
ATOM 7229 N N . ASP C 1 51 ? -15.351 2.932 36.534 1.00 111.99 75 ASP C N 1
ATOM 7230 C CA . ASP C 1 51 ? -16.718 2.443 36.629 1.00 107.43 75 ASP C CA 1
ATOM 7231 C C . ASP C 1 51 ? -17.754 3.548 36.770 1.00 115.11 75 ASP C C 1
ATOM 7232 O O . ASP C 1 51 ? -18.944 3.237 36.899 1.00 123.26 75 ASP C O 1
ATOM 7241 N N . SER C 1 52 ? -17.347 4.812 36.784 1.00 100.97 76 SER C N 1
ATOM 7242 C CA . SER C 1 52 ? -18.249 5.913 37.082 1.00 96.41 76 SER C CA 1
ATOM 7243 C C . SER C 1 52 ? -18.044 7.031 36.069 1.00 85.35 76 SER C C 1
ATOM 7244 O O . SER C 1 52 ? -17.163 6.975 35.206 1.00 94.35 76 SER C O 1
ATOM 7252 N N . SER C 1 53 ? -18.868 8.065 36.189 1.00 69.51 77 SER C N 1
ATOM 7253 C CA . SER C 1 53 ? -18.726 9.271 35.394 1.00 69.50 77 SER C CA 1
ATOM 7254 C C . SER C 1 53 ? -18.335 10.464 36.251 1.00 73.65 77 SER C C 1
ATOM 7255 O O . SER C 1 53 ? -18.136 11.560 35.713 1.00 73.51 77 SER C O 1
ATOM 7263 N N . ASP C 1 54 ? -18.226 10.280 37.566 1.00 85.30 78 ASP C N 1
ATOM 7264 C CA . ASP C 1 54 ? -17.876 11.349 38.492 1.00 87.69 78 ASP C CA 1
ATOM 7265 C C . ASP C 1 54 ? -16.421 11.199 38.923 1.00 92.56 78 ASP C C 1
ATOM 7266 O O . ASP C 1 54 ? -16.005 10.118 39.354 1.00 86.83 78 ASP C O 1
ATOM 7275 N N . LYS C 1 55 ? -15.650 12.281 38.791 1.00 90.80 79 LYS C N 1
ATOM 7276 C CA . LYS C 1 55 ? -14.237 12.246 39.152 1.00 83.00 79 LYS C CA 1
ATOM 7277 C C . LYS C 1 55 ? -14.012 11.857 40.609 1.00 100.98 79 LYS C C 1
ATOM 7278 O O . LYS C 1 55 ? -12.924 11.377 40.950 1.00 101.77 79 LYS C O 1
ATOM 7297 N N . ASP C 1 56 ? -14.999 12.081 41.480 1.00 104.74 80 ASP C N 1
ATOM 7298 C CA . ASP C 1 56 ? -14.844 11.763 42.895 1.00 98.30 80 ASP C CA 1
ATOM 7299 C C . ASP C 1 56 ? -14.912 10.264 43.181 1.00 101.40 80 ASP C C 1
ATOM 7300 O O . ASP C 1 56 ? -14.395 9.825 44.214 1.00 113.40 80 ASP C O 1
ATOM 7309 N N . ASP C 1 57 ? -15.516 9.471 42.293 1.00 102.74 81 ASP C N 1
ATOM 7310 C CA . ASP C 1 57 ? -15.679 8.036 42.511 1.00 100.41 81 ASP C CA 1
ATOM 7311 C C . ASP C 1 57 ? -14.419 7.236 42.204 1.00 101.13 81 ASP C C 1
ATOM 7312 O O . ASP C 1 57 ? -14.497 6.011 42.036 1.00 100.09 81 ASP C O 1
ATOM 7321 N N . LEU C 1 58 ? -13.278 7.900 42.078 1.00 101.66 82 LEU C N 1
ATOM 7322 C CA . LEU C 1 58 ? -12.017 7.215 41.844 1.00 92.67 82 LEU C CA 1
ATOM 7323 C C . LEU C 1 58 ? -11.523 6.585 43.140 1.00 87.55 82 LEU C C 1
ATOM 7324 O O . LEU C 1 58 ? -11.496 7.244 44.183 1.00 91.34 82 LEU C O 1
ATOM 7340 N N . SER C 1 59 ? -11.134 5.313 43.081 1.00 85.31 83 SER C N 1
ATOM 7341 C CA . SER C 1 59 ? -10.482 4.716 44.239 1.00 98.68 83 SER C CA 1
ATOM 7342 C C . SER C 1 59 ? -9.108 5.360 44.403 1.00 94.19 83 SER C C 1
ATOM 7343 O O . SER C 1 59 ? -8.521 5.879 43.446 1.00 93.18 83 SER C O 1
ATOM 7351 N N . PHE C 1 60 ? -8.591 5.338 45.633 1.00 89.11 84 PHE C N 1
ATOM 7352 C CA . PHE C 1 60 ? -7.289 5.956 45.855 1.00 96.91 84 PHE C CA 1
ATOM 7353 C C . PHE C 1 60 ? -6.196 5.318 45.001 1.00 87.16 84 PHE C C 1
ATOM 7354 O O . PHE C 1 60 ? -5.284 6.009 44.530 1.00 79.20 84 PHE C O 1
ATOM 7371 N N . SER C 1 61 ? -6.210 3.991 44.872 1.00 78.93 85 SER C N 1
ATOM 7372 C CA . SER C 1 61 ? -5.281 3.351 43.947 1.00 94.70 85 SER C CA 1
ATOM 7373 C C . SER C 1 61 ? -5.290 4.097 42.615 1.00 95.61 85 SER C C 1
ATOM 7374 O O . SER C 1 61 ? -4.235 4.472 42.085 1.00 81.87 85 SER C O 1
ATOM 7382 N N . GLN C 1 62 ? -6.492 4.372 42.092 1.00 92.13 86 GLN C N 1
ATOM 7383 C CA . GLN C 1 62 ? -6.610 5.033 40.797 1.00 83.60 86 GLN C CA 1
ATOM 7384 C C . GLN C 1 62 ? -6.144 6.483 40.855 1.00 73.15 86 GLN C C 1
ATOM 7385 O O . GLN C 1 62 ? -5.441 6.945 39.949 1.00 70.55 86 GLN C O 1
ATOM 7399 N N . LYS C 1 63 ? -6.536 7.223 41.895 1.00 78.48 87 LYS C N 1
ATOM 7400 C CA . LYS C 1 63 ? -6.054 8.592 42.033 1.00 76.39 87 LYS C CA 1
ATOM 7401 C C . LYS C 1 63 ? -4.533 8.662 42.047 1.00 77.79 87 LYS C C 1
ATOM 7402 O O . LYS C 1 63 ? -3.952 9.634 41.549 1.00 66.87 87 LYS C O 1
ATOM 7421 N N . LYS C 1 64 ? -3.874 7.650 42.612 1.00 84.99 88 LYS C N 1
ATOM 7422 C CA . LYS C 1 64 ? -2.418 7.656 42.700 1.00 79.72 88 LYS C CA 1
ATOM 7423 C C . LYS C 1 64 ? -1.780 7.291 41.364 1.00 66.51 88 LYS C C 1
ATOM 7424 O O . LYS C 1 64 ? -0.954 8.037 40.827 1.00 59.15 88 LYS C O 1
ATOM 7443 N N . GLU C 1 65 ? -2.155 6.131 40.814 1.00 68.33 89 GLU C N 1
ATOM 7444 C CA . GLU C 1 65 ? -1.509 5.647 39.599 1.00 73.58 89 GLU C CA 1
ATOM 7445 C C . GLU C 1 65 ? -1.746 6.555 38.400 1.00 64.83 89 GLU C C 1
ATOM 7446 O O . GLU C 1 65 ? -0.949 6.545 37.454 1.00 57.59 89 GLU C O 1
ATOM 7458 N N . GLY C 1 66 ? -2.803 7.366 38.429 1.00 72.40 90 GLY C N 1
ATOM 7459 C CA . GLY C 1 66 ? -3.242 8.084 37.251 1.00 60.59 90 GLY C CA 1
ATOM 7460 C C . GLY C 1 66 ? -2.502 9.393 37.069 1.00 68.01 90 GLY C C 1
ATOM 7461 O O . GLY C 1 66 ? -2.408 10.200 37.998 1.00 71.10 90 GLY C O 1
ATOM 7465 N N . TYR C 1 67 ? -1.984 9.601 35.857 1.00 61.21 91 TYR C N 1
ATOM 7466 C CA . TYR C 1 67 ? -1.429 10.901 35.491 1.00 62.29 91 TYR C CA 1
ATOM 7467 C C . TYR C 1 67 ? -2.547 11.915 35.275 1.00 54.46 91 TYR C C 1
ATOM 7468 O O . TYR C 1 67 ? -2.574 12.976 35.904 1.00 54.37 91 TYR C O 1
ATOM 7486 N N . LEU C 1 68 ? -3.471 11.614 34.376 1.00 59.21 92 LEU C N 1
ATOM 7487 C CA . LEU C 1 68 ? -4.582 12.500 34.077 1.00 59.09 92 LEU C CA 1
ATOM 7488 C C . LEU C 1 68 ? -5.871 11.695 34.070 1.00 49.25 92 LEU C C 1
ATOM 7489 O O . LEU C 1 68 ? -5.858 10.460 34.070 1.00 46.35 92 LEU C O 1
ATOM 7505 N N . ALA C 1 69 ? -6.993 12.409 34.050 1.00 44.25 93 ALA C N 1
ATOM 7506 C CA . ALA C 1 69 ? -8.306 11.791 33.920 1.00 47.68 93 ALA C CA 1
ATOM 7507 C C . ALA C 1 69 ? -9.105 12.501 32.839 1.00 37.09 93 ALA C C 1
ATOM 7508 O O . ALA C 1 69 ? -9.055 13.725 32.717 1.00 39.55 93 ALA C O 1
ATOM 7515 N N . VAL C 1 70 ? -9.834 11.730 32.044 1.00 37.44 94 VAL C N 1
ATOM 7516 C CA . VAL C 1 70 ? -10.659 12.275 30.974 1.00 46.97 94 VAL C CA 1
ATOM 7517 C C . VAL C 1 70 ? -12.117 11.987 31.289 1.00 50.70 94 VAL C C 1
ATOM 7518 O O . VAL C 1 70 ? -12.499 10.825 31.477 1.00 48.15 94 VAL C O 1
ATOM 7531 N N . ALA C 1 71 ? -12.928 13.044 31.336 1.00 47.33 95 ALA C N 1
ATOM 7532 C CA . ALA C 1 71 ? -14.352 12.934 31.625 1.00 55.81 95 ALA C CA 1
ATOM 7533 C C . ALA C 1 71 ? -15.164 13.507 30.474 1.00 51.37 95 ALA C C 1
ATOM 7534 O O . ALA C 1 71 ? -14.894 14.616 30.005 1.00 59.41 95 ALA C O 1
ATOM 7541 N N . MET C 1 72 ? -16.164 12.763 30.026 1.00 46.70 96 MET C N 1
ATOM 7542 C CA . MET C 1 72 ? -17.059 13.231 28.982 1.00 44.91 96 MET C CA 1
ATOM 7543 C C . MET C 1 72 ? -18.479 13.315 29.517 1.00 46.08 96 MET C C 1
ATOM 7544 O O . MET C 1 72 ? -18.967 12.383 30.165 1.00 48.90 96 MET C O 1
ATOM 7558 N N . ASN C 1 73 ? -19.161 14.408 29.201 1.00 51.10 97 ASN C N 1
ATOM 7559 C CA . ASN C 1 73 ? -20.587 14.487 29.474 1.00 62.68 97 ASN C CA 1
ATOM 7560 C C . ASN C 1 73 ? -21.242 15.188 28.299 1.00 70.25 97 ASN C C 1
ATOM 7561 O O . ASN C 1 73 ? -20.568 15.782 27.456 1.00 67.82 97 ASN C O 1
ATOM 7572 N N . GLY C 1 74 ? -22.556 15.089 28.222 1.00 66.50 98 GLY C N 1
ATOM 7573 C CA . GLY C 1 74 ? -23.232 15.658 27.080 1.00 63.72 98 GLY C CA 1
ATOM 7574 C C . GLY C 1 74 ? -24.735 15.534 27.171 1.00 68.94 98 GLY C C 1
ATOM 7575 O O . GLY C 1 74 ? -25.276 14.673 27.874 1.00 52.45 98 GLY C O 1
ATOM 7579 N N . GLU C 1 75 ? -25.396 16.418 26.435 1.00 61.98 99 GLU C N 1
ATOM 7580 C CA . GLU C 1 75 ? -26.831 16.393 26.197 1.00 58.80 99 GLU C CA 1
ATOM 7581 C C . GLU C 1 75 ? -26.975 16.352 24.684 1.00 66.87 99 GLU C C 1
ATOM 7582 O O . GLU C 1 75 ? -26.499 17.255 23.989 1.00 71.73 99 GLU C O 1
ATOM 7594 N N . ILE C 1 76 ? -27.557 15.274 24.172 1.00 69.86 100 ILE C N 1
ATOM 7595 C CA . ILE C 1 76 ? -27.628 15.025 22.738 1.00 75.93 100 ILE C CA 1
ATOM 7596 C C . ILE C 1 76 ? -29.100 15.005 22.354 1.00 66.31 100 ILE C C 1
ATOM 7597 O O . ILE C 1 76 ? -29.817 14.034 22.631 1.00 65.56 100 ILE C O 1
ATOM 7613 N N . VAL C 1 77 ? -29.565 16.072 21.722 1.00 55.33 101 VAL C N 1
ATOM 7614 C CA . VAL C 1 77 ? -30.963 16.217 21.357 1.00 68.74 101 VAL C CA 1
ATOM 7615 C C . VAL C 1 77 ? -31.056 16.201 19.841 1.00 73.40 101 VAL C C 1
ATOM 7616 O O . VAL C 1 77 ? -30.244 16.826 19.151 1.00 66.35 101 VAL C O 1
ATOM 7629 N N . LEU C 1 78 ? -32.025 15.454 19.321 1.00 67.24 102 LEU C N 1
ATOM 7630 C CA . LEU C 1 78 ? -32.390 15.486 17.908 1.00 65.45 102 LEU C CA 1
ATOM 7631 C C . LEU C 1 78 ? -33.866 15.852 17.831 1.00 78.14 102 LEU C C 1
ATOM 7632 O O . LEU C 1 78 ? -34.710 15.178 18.435 1.00 79.82 102 LEU C O 1
ATOM 7648 N N . ARG C 1 79 ? -34.173 16.941 17.136 1.00 81.12 103 ARG C N 1
ATOM 7649 C CA . ARG C 1 79 ? -35.537 17.435 17.057 1.00 90.74 103 ARG C CA 1
ATOM 7650 C C . ARG C 1 79 ? -35.852 17.864 15.632 1.00 89.80 103 ARG C C 1
ATOM 7651 O O . ARG C 1 79 ? -34.945 18.229 14.877 1.00 80.76 103 ARG C O 1
ATOM 7672 N N . PRO C 1 80 ? -37.129 17.856 15.255 1.00 90.76 104 PRO C N 1
ATOM 7673 C CA . PRO C 1 80 ? -37.485 18.318 13.906 1.00 85.92 104 PRO C CA 1
ATOM 7674 C C . PRO C 1 80 ? -37.359 19.829 13.807 1.00 91.44 104 PRO C C 1
ATOM 7675 O O . PRO C 1 80 ? -37.788 20.568 14.697 1.00 83.97 104 PRO C O 1
ATOM 7686 N N . ASP C 1 81 ? -36.793 20.284 12.702 1.00 89.28 105 ASP C N 1
ATOM 7687 C CA . ASP C 1 81 ? -36.818 21.700 12.364 1.00 93.33 105 ASP C CA 1
ATOM 7688 C C . ASP C 1 81 ? -38.244 22.144 12.088 1.00 107.40 105 ASP C C 1
ATOM 7689 O O . ASP C 1 81 ? -38.774 21.829 11.013 1.00 116.14 105 ASP C O 1
ATOM 7698 N N . PRO C 1 82 ? -38.890 22.891 12.987 1.00 112.18 106 PRO C N 1
ATOM 7699 C CA . PRO C 1 82 ? -40.323 23.190 12.802 1.00 119.12 106 PRO C CA 1
ATOM 7700 C C . PRO C 1 82 ? -40.633 23.987 11.542 1.00 116.50 106 PRO C C 1
ATOM 7701 O O . PRO C 1 82 ? -41.810 24.057 11.157 1.00 91.32 106 PRO C O 1
ATOM 7712 N N . LYS C 1 83 ? -39.626 24.586 10.896 1.00 124.42 107 LYS C N 1
ATOM 7713 C CA . LYS C 1 83 ? -39.869 25.313 9.660 1.00 122.87 107 LYS C CA 1
ATOM 7714 C C . LYS C 1 83 ? -40.005 24.400 8.446 1.00 110.39 107 LYS C C 1
ATOM 7715 O O . LYS C 1 83 ? -40.557 24.822 7.423 1.00 124.88 107 LYS C O 1
ATOM 7734 N N . ARG C 1 84 ? -39.502 23.170 8.531 1.00 93.71 108 ARG C N 1
ATOM 7735 C CA . ARG C 1 84 ? -39.357 22.309 7.365 1.00 99.18 108 ARG C CA 1
ATOM 7736 C C . ARG C 1 84 ? -40.213 21.057 7.452 1.00 106.90 108 ARG C C 1
ATOM 7737 O O . ARG C 1 84 ? -40.062 20.153 6.621 1.00 101.24 108 ARG C O 1
ATOM 7758 N N . THR C 1 85 ? -41.131 20.994 8.408 1.00 102.87 109 THR C N 1
ATOM 7759 C CA . THR C 1 85 ? -42.051 19.876 8.558 1.00 90.43 109 THR C CA 1
ATOM 7760 C C . THR C 1 85 ? -43.343 20.190 7.823 1.00 98.79 109 THR C C 1
ATOM 7761 O O . THR C 1 85 ? -44.050 21.123 8.193 1.00 113.88 109 THR C O 1
ATOM 7772 N N . ILE C 1 86 ? -43.643 19.416 6.793 1.00 104.94 110 ILE C N 1
ATOM 7773 C CA . ILE C 1 86 ? -44.885 19.547 6.035 1.00 119.20 110 ILE C CA 1
ATOM 7774 C C . ILE C 1 86 ? -45.794 18.390 6.429 1.00 102.66 110 ILE C C 1
ATOM 7775 O O . ILE C 1 86 ? -45.360 17.233 6.447 1.00 99.93 110 ILE C O 1
ATOM 7791 N N . GLN C 1 87 ? -47.049 18.698 6.726 1.00 96.23 111 GLN C N 1
ATOM 7792 C CA . GLN C 1 87 ? -48.022 17.694 7.140 1.00 101.96 111 GLN C CA 1
ATOM 7793 C C . GLN C 1 87 ? -49.153 17.683 6.121 1.00 108.09 111 GLN C C 1
ATOM 7794 O O . GLN C 1 87 ? -49.961 18.616 6.072 1.00 115.63 111 GLN C O 1
ATOM 7808 N N . LYS C 1 88 ? -49.219 16.632 5.309 1.00 106.99 112 LYS C N 1
ATOM 7809 C CA . LYS C 1 88 ? -50.206 16.560 4.240 1.00 112.85 112 LYS C CA 1
ATOM 7810 C C . LYS C 1 88 ? -51.523 16.003 4.763 1.00 100.78 112 LYS C C 1
ATOM 7811 O O . LYS C 1 88 ? -51.547 15.050 5.549 1.00 85.83 112 LYS C O 1
ATOM 7830 N N . LYS C 1 89 ? -52.619 16.608 4.319 1.00 104.72 113 LYS C N 1
ATOM 7831 C CA . LYS C 1 89 ? -53.951 16.143 4.665 1.00 117.30 113 LYS C CA 1
ATOM 7832 C C . LYS C 1 89 ? -54.477 15.277 3.526 1.00 115.92 113 LYS C C 1
ATOM 7833 O O . LYS C 1 89 ? -54.236 15.574 2.351 1.00 115.10 113 LYS C O 1
ATOM 7852 N N . SER C 1 90 ? -55.198 14.214 3.870 1.00 105.55 114 SER C N 1
ATOM 7853 C CA . SER C 1 90 ? -55.827 13.376 2.856 1.00 105.32 114 SER C CA 1
ATOM 7854 C C . SER C 1 90 ? -57.021 14.103 2.245 1.00 107.91 114 SER C C 1
ATOM 7855 O O . SER C 1 90 ? -57.831 14.702 2.960 1.00 109.44 114 SER C O 1
ATOM 7863 N N . GLU C 1 91 ? -57.122 14.061 0.915 1.00 107.70 115 GLU C N 1
ATOM 7864 C CA . GLU C 1 91 ? -58.231 14.694 0.218 1.00 110.56 115 GLU C CA 1
ATOM 7865 C C . GLU C 1 91 ? -59.260 13.643 -0.170 1.00 117.46 115 GLU C C 1
ATOM 7866 O O . GLU C 1 91 ? -58.949 12.750 -0.980 1.00 112.11 115 GLU C O 1
ATOM 7878 N N . PRO C 1 92 ? -60.478 13.698 0.372 1.00 113.36 116 PRO C N 1
ATOM 7879 C CA . PRO C 1 92 ? -61.475 12.673 0.018 1.00 121.61 116 PRO C CA 1
ATOM 7880 C C . PRO C 1 92 ? -61.880 12.667 -1.445 1.00 112.20 116 PRO C C 1
ATOM 7881 O O . PRO C 1 92 ? -62.209 11.602 -1.983 1.00 111.89 116 PRO C O 1
ATOM 7892 N N . GLY C 1 93 ? -61.858 13.824 -2.106 1.00 93.93 117 GLY C N 1
ATOM 7893 C CA . GLY C 1 93 ? -62.539 13.947 -3.385 1.00 99.36 117 GLY C CA 1
ATOM 7894 C C . GLY C 1 93 ? -61.949 13.072 -4.474 1.00 93.55 117 GLY C C 1
ATOM 7895 O O . GLY C 1 93 ? -62.673 12.366 -5.181 1.00 104.03 117 GLY C O 1
ATOM 7899 N N . LEU C 1 94 ? -60.630 13.111 -4.633 1.00 78.89 118 LEU C N 1
ATOM 7900 C CA . LEU C 1 94 ? -60.026 12.566 -5.838 1.00 66.49 118 LEU C CA 1
ATOM 7901 C C . LEU C 1 94 ? -60.037 11.038 -5.824 1.00 76.89 118 LEU C C 1
ATOM 7902 O O . LEU C 1 94 ? -60.432 10.390 -4.847 1.00 96.86 118 LEU C O 1
ATOM 7918 N N . LEU C 1 95 ? -59.573 10.463 -6.941 1.00 67.21 119 LEU C N 1
ATOM 7919 C CA . LEU C 1 95 ? -59.619 9.015 -7.094 1.00 82.35 119 LEU C CA 1
ATOM 7920 C C . LEU C 1 95 ? -58.722 8.325 -6.077 1.00 79.10 119 LEU C C 1
ATOM 7921 O O . LEU C 1 95 ? -59.075 7.267 -5.544 1.00 83.27 119 LEU C O 1
ATOM 7937 N N . PHE C 1 96 ? -57.571 8.912 -5.779 1.00 73.11 120 PHE C N 1
ATOM 7938 C CA . PHE C 1 96 ? -56.655 8.346 -4.796 1.00 90.60 120 PHE C CA 1
ATOM 7939 C C . PHE C 1 96 ? -56.700 9.212 -3.540 1.00 98.11 120 PHE C C 1
ATOM 7940 O O . PHE C 1 96 ? -55.932 10.164 -3.388 1.00 102.24 120 PHE C O 1
ATOM 7957 N N . SER C 1 97 ? -57.626 8.876 -2.648 1.00 91.37 121 SER C N 1
ATOM 7958 C CA . SER C 1 97 ? -57.569 9.318 -1.258 1.00 104.31 121 SER C CA 1
ATOM 7959 C C . SER C 1 97 ? -56.674 8.324 -0.522 1.00 112.95 121 SER C C 1
ATOM 7960 O O . SER C 1 97 ? -57.140 7.311 0.007 1.00 93.08 121 SER C O 1
ATOM 7968 N N . THR C 1 98 ? -55.367 8.602 -0.514 1.00 121.55 122 THR C N 1
ATOM 7969 C CA . THR C 1 98 ? -54.405 7.761 0.193 1.00 121.23 122 THR C CA 1
ATOM 7970 C C . THR C 1 98 ? -55.009 7.324 1.520 1.00 117.23 122 THR C C 1
ATOM 7971 O O . THR C 1 98 ? -54.925 6.153 1.904 1.00 121.00 122 THR C O 1
ATOM 7982 N N . GLY C 1 99 ? -55.643 8.269 2.211 1.00 107.62 123 GLY C N 1
ATOM 7983 C CA . GLY C 1 99 ? -56.356 7.999 3.431 1.00 103.44 123 GLY C CA 1
ATOM 7984 C C . GLY C 1 99 ? -55.554 8.226 4.690 1.00 107.79 123 GLY C C 1
ATOM 7985 O O . GLY C 1 99 ? -56.130 8.566 5.729 1.00 115.38 123 GLY C O 1
ATOM 7989 N N . LEU C 1 100 ? -54.235 8.096 4.615 1.00 100.76 124 LEU C N 1
ATOM 7990 C CA . LEU C 1 100 ? -53.386 8.338 5.767 1.00 104.82 124 LEU C CA 1
ATOM 7991 C C . LEU C 1 100 ? -52.937 9.793 5.768 1.00 97.79 124 LEU C C 1
ATOM 7992 O O . LEU C 1 100 ? -52.637 10.363 4.715 1.00 101.89 124 LEU C O 1
ATOM 8008 N N . ASP C 1 101 ? -52.879 10.385 6.957 1.00 89.82 125 ASP C N 1
ATOM 8009 C CA . ASP C 1 101 ? -52.272 11.699 7.102 1.00 89.88 125 ASP C CA 1
ATOM 8010 C C . ASP C 1 101 ? -50.769 11.455 7.104 1.00 92.89 125 ASP C C 1
ATOM 8011 O O . ASP C 1 101 ? -50.263 10.681 7.922 1.00 93.65 125 ASP C O 1
ATOM 8020 N N . LYS C 1 102 ? -50.061 12.093 6.184 1.00 80.71 126 LYS C N 1
ATOM 8021 C CA . LYS C 1 102 ? -48.642 11.855 5.964 1.00 81.42 126 LYS C CA 1
ATOM 8022 C C . LYS C 1 102 ? -47.875 13.151 6.110 1.00 95.59 126 LYS C C 1
ATOM 8023 O O . LYS C 1 102 ? -48.317 14.205 5.645 1.00 95.91 126 LYS C O 1
ATOM 8042 N N . MET C 1 103 ? -46.716 13.049 6.758 1.00 103.90 127 MET C N 1
ATOM 8043 C CA . MET C 1 103 ? -45.841 14.184 6.993 1.00 106.35 127 MET C CA 1
ATOM 8044 C C . MET C 1 103 ? -44.386 13.833 6.721 1.00 92.50 127 MET C C 1
ATOM 8045 O O . MET C 1 103 ? -43.985 12.673 6.748 1.00 81.38 127 MET C O 1
ATOM 8059 N N . GLU C 1 104 ? -43.615 14.873 6.431 1.00 92.53 128 GLU C N 1
ATOM 8060 C CA . GLU C 1 104 ? -42.183 14.803 6.190 1.00 94.13 128 GLU C CA 1
ATOM 8061 C C . GLU C 1 104 ? -41.544 15.963 6.946 1.00 89.36 128 GLU C C 1
ATOM 8062 O O . GLU C 1 104 ? -42.155 17.026 7.110 1.00 98.46 128 GLU C O 1
ATOM 8074 N N . GLY C 1 105 ? -40.346 15.729 7.474 1.00 93.55 129 GLY C N 1
ATOM 8075 C CA . GLY C 1 105 ? -39.640 16.786 8.177 1.00 103.42 129 GLY C CA 1
ATOM 8076 C C . GLY C 1 105 ? -38.154 16.510 8.125 1.00 98.58 129 GLY C C 1
ATOM 8077 O O . GLY C 1 105 ? -37.697 15.546 7.506 1.00 97.73 129 GLY C O 1
ATOM 8081 N N . VAL C 1 106 ? -37.394 17.377 8.784 1.00 95.80 130 VAL C N 1
ATOM 8082 C CA . VAL C 1 106 ? -35.947 17.223 8.868 1.00 91.64 130 VAL C CA 1
ATOM 8083 C C . VAL C 1 106 ? -35.558 17.521 10.303 1.00 86.91 130 VAL C C 1
ATOM 8084 O O . VAL C 1 106 ? -35.927 18.571 10.839 1.00 90.22 130 VAL C O 1
ATOM 8097 N N . LEU C 1 107 ? -34.802 16.625 10.922 1.00 91.96 131 LEU C N 1
ATOM 8098 C CA . LEU C 1 107 ? -34.377 16.841 12.295 1.00 95.06 131 LEU C CA 1
ATOM 8099 C C . LEU C 1 107 ? -32.967 17.413 12.327 1.00 81.86 131 LEU C C 1
ATOM 8100 O O . LEU C 1 107 ? -32.079 16.977 11.584 1.00 74.73 131 LEU C O 1
ATOM 8116 N N . ILE C 1 108 ? -32.772 18.367 13.227 1.00 86.11 132 ILE C N 1
ATOM 8117 C CA . ILE C 1 108 ? -31.510 19.070 13.414 1.00 76.69 132 ILE C CA 1
ATOM 8118 C C . ILE C 1 108 ? -30.954 18.699 14.780 1.00 66.17 132 ILE C C 1
ATOM 8119 O O . ILE C 1 108 ? -31.711 18.316 15.685 1.00 77.16 132 ILE C O 1
ATOM 8135 N N . PRO C 1 109 ? -29.646 18.797 14.966 1.00 79.29 133 PRO C N 1
ATOM 8136 C CA . PRO C 1 109 ? -29.052 18.496 16.272 1.00 79.26 133 PRO C CA 1
ATOM 8137 C C . PRO C 1 109 ? -29.087 19.681 17.224 1.00 59.61 133 PRO C C 1
ATOM 8138 O O . PRO C 1 109 ? -29.142 20.844 16.818 1.00 57.41 133 PRO C O 1
ATOM 8149 N N . ALA C 1 110 ? -29.076 19.356 18.515 1.00 70.81 134 ALA C N 1
ATOM 8150 C CA . ALA C 1 110 ? -29.062 20.349 19.575 1.00 70.26 134 ALA C CA 1
ATOM 8151 C C . ALA C 1 110 ? -28.365 19.763 20.795 1.00 71.15 134 ALA C C 1
ATOM 8152 O O . ALA C 1 110 ? -28.241 18.544 20.947 1.00 69.93 134 ALA C O 1
ATOM 8159 N N . GLY C 1 111 ? -27.926 20.651 21.673 1.00 81.61 135 GLY C N 1
ATOM 8160 C CA . GLY C 1 111 ? -27.215 20.252 22.862 1.00 75.69 135 GLY C CA 1
ATOM 8161 C C . GLY C 1 111 ? -25.719 20.435 22.732 1.00 68.74 135 GLY C C 1
ATOM 8162 O O . GLY C 1 111 ? -25.214 21.197 21.905 1.00 72.01 135 GLY C O 1
ATOM 8166 N N . PHE C 1 112 ? -24.997 19.685 23.561 1.00 78.04 136 PHE C N 1
ATOM 8167 C CA . PHE C 1 112 ? -23.563 19.874 23.697 1.00 71.06 136 PHE C CA 1
ATOM 8168 C C . PHE C 1 112 ? -22.893 18.561 24.068 1.00 62.83 136 PHE C C 1
ATOM 8169 O O . PHE C 1 112 ? -23.542 17.608 24.508 1.00 60.59 136 PHE C O 1
ATOM 8186 N N . VAL C 1 113 ? -21.573 18.532 23.881 1.00 64.31 137 VAL C N 1
ATOM 8187 C CA . VAL C 1 113 ? -20.719 17.473 24.411 1.00 78.28 137 VAL C CA 1
ATOM 8188 C C . VAL C 1 113 ? -19.434 18.098 24.941 1.00 69.21 137 VAL C C 1
ATOM 8189 O O . VAL C 1 113 ? -18.660 18.673 24.170 1.00 69.95 137 VAL C O 1
ATOM 8202 N N . LYS C 1 114 ? -19.179 17.943 26.236 1.00 67.36 138 LYS C N 1
ATOM 8203 C CA . LYS C 1 114 ? -18.012 18.523 26.884 1.00 77.65 138 LYS C CA 1
ATOM 8204 C C . LYS C 1 114 ? -17.024 17.423 27.243 1.00 60.44 138 LYS C C 1
ATOM 8205 O O . LYS C 1 114 ? -17.406 16.402 27.833 1.00 59.32 138 LYS C O 1
ATOM 8224 N N . VAL C 1 115 ? -15.762 17.635 26.867 1.00 68.48 139 VAL C N 1
ATOM 8225 C CA . VAL C 1 115 ? -14.645 16.772 27.237 1.00 71.36 139 VAL C CA 1
ATOM 8226 C C . VAL C 1 115 ? -13.726 17.544 28.171 1.00 71.06 139 VAL C C 1
ATOM 8227 O O . VAL C 1 115 ? -13.329 18.676 27.865 1.00 78.52 139 VAL C O 1
ATOM 8240 N N . THR C 1 116 ? -13.340 16.910 29.277 1.00 78.21 140 THR C N 1
ATOM 8241 C CA . THR C 1 116 ? -12.574 17.568 30.321 1.00 74.20 140 THR C CA 1
ATOM 8242 C C . THR C 1 116 ? -11.348 16.748 30.679 1.00 63.37 140 THR C C 1
ATOM 8243 O O . THR C 1 116 ? -11.461 15.549 30.961 1.00 52.95 140 THR C O 1
ATOM 8254 N N . ILE C 1 117 ? -10.189 17.402 30.692 1.00 55.94 141 ILE C N 1
ATOM 8255 C CA . ILE C 1 117 ? -8.945 16.799 31.147 1.00 59.91 141 ILE C CA 1
ATOM 8256 C C . ILE C 1 117 ? -8.666 17.327 32.544 1.00 56.49 141 ILE C C 1
ATOM 8257 O O . ILE C 1 117 ? -8.483 18.538 32.737 1.00 69.04 141 ILE C O 1
ATOM 8273 N N . LEU C 1 118 ? -8.582 16.405 33.498 1.00 56.24 142 LEU C N 1
ATOM 8274 C CA . LEU C 1 118 ? -8.466 16.699 34.909 1.00 73.97 142 LEU C CA 1
ATOM 8275 C C . LEU C 1 118 ? -7.199 16.086 35.487 1.00 70.14 142 LEU C C 1
ATOM 8276 O O . LEU C 1 118 ? -6.596 15.183 34.899 1.00 60.14 142 LEU C O 1
ATOM 8292 N N . GLU C 1 119 ? -6.828 16.571 36.677 1.00 66.74 143 GLU C N 1
ATOM 8293 C CA . GLU C 1 119 ? -5.835 15.905 37.508 1.00 66.90 143 GLU C CA 1
ATOM 8294 C C . GLU C 1 119 ? -6.575 15.052 38.528 1.00 69.37 143 GLU C C 1
ATOM 8295 O O . GLU C 1 119 ? -7.369 15.603 39.311 1.00 65.81 143 GLU C O 1
ATOM 8307 N N . PRO C 1 120 ? -6.353 13.729 38.574 1.00 64.53 144 PRO C N 1
ATOM 8308 C CA . PRO C 1 120 ? -7.239 12.870 39.389 1.00 54.88 144 PRO C CA 1
ATOM 8309 C C . PRO C 1 120 ? -7.239 13.199 40.870 1.00 75.21 144 PRO C C 1
ATOM 8310 O O . PRO C 1 120 ? -8.308 13.207 41.495 1.00 86.33 144 PRO C O 1
ATOM 8321 N N . MET C 1 121 ? -6.062 13.428 41.460 1.00 77.40 145 MET C N 1
ATOM 8322 C CA . MET C 1 121 ? -5.971 13.645 42.901 1.00 90.20 145 MET C CA 1
ATOM 8323 C C . MET C 1 121 ? -6.813 14.845 43.327 1.00 88.10 145 MET C C 1
ATOM 8324 O O . MET C 1 121 ? -7.750 14.712 44.125 1.00 92.23 145 MET C O 1
ATOM 8338 N N . SER C 1 122 ? -6.504 16.027 42.784 1.00 74.97 146 SER C N 1
ATOM 8339 C CA . SER C 1 122 ? -7.226 17.232 43.174 1.00 83.36 146 SER C CA 1
ATOM 8340 C C . SER C 1 122 ? -8.607 17.314 42.534 1.00 91.74 146 SER C C 1
ATOM 8341 O O . SER C 1 122 ? -9.499 17.983 43.068 1.00 91.48 146 SER C O 1
ATOM 8349 N N . GLY C 1 123 ? -8.798 16.668 41.385 1.00 97.56 147 GLY C N 1
ATOM 8350 C CA . GLY C 1 123 ? -10.036 16.811 40.643 1.00 100.01 147 GLY C CA 1
ATOM 8351 C C . GLY C 1 123 ? -10.224 18.137 39.940 1.00 98.04 147 GLY C C 1
ATOM 8352 O O . GLY C 1 123 ? -11.329 18.418 39.464 1.00 87.45 147 GLY C O 1
ATOM 8356 N N . GLU C 1 124 ? -9.186 18.964 39.868 1.00 90.82 148 GLU C N 1
ATOM 8357 C CA . GLU C 1 124 ? -9.289 20.271 39.239 1.00 95.05 148 GLU C CA 1
ATOM 8358 C C . GLU C 1 124 ? -9.136 20.141 37.729 1.00 90.20 148 GLU C C 1
ATOM 8359 O O . GLU C 1 124 ? -8.424 19.267 37.227 1.00 82.20 148 GLU C O 1
ATOM 8371 N N . SER C 1 125 ? -9.820 21.021 37.003 1.00 86.65 149 SER C N 1
ATOM 8372 C CA . SER C 1 125 ? -9.840 20.947 35.550 1.00 76.29 149 SER C CA 1
ATOM 8373 C C . SER C 1 125 ? -8.590 21.593 34.968 1.00 63.17 149 SER C C 1
ATOM 8374 O O . SER C 1 125 ? -8.377 22.801 35.119 1.00 65.12 149 SER C O 1
ATOM 8382 N N . LEU C 1 126 ? -7.773 20.781 34.296 1.00 64.79 150 LEU C N 1
ATOM 8383 C CA . LEU C 1 126 ? -6.593 21.282 33.609 1.00 68.69 150 LEU C CA 1
ATOM 8384 C C . LEU C 1 126 ? -6.940 21.802 32.227 1.00 76.16 150 LEU C C 1
ATOM 8385 O O . LEU C 1 126 ? -6.209 22.632 31.675 1.00 90.87 150 LEU C O 1
ATOM 8401 N N . ASP C 1 127 ? -8.013 21.285 31.638 1.00 81.37 151 ASP C N 1
ATOM 8402 C CA . ASP C 1 127 ? -8.495 21.808 30.366 1.00 85.81 151 ASP C CA 1
ATOM 8403 C C . ASP C 1 127 ? -9.893 21.267 30.118 1.00 90.08 151 ASP C C 1
ATOM 8404 O O . ASP C 1 127 ? -10.317 20.285 30.732 1.00 83.83 151 ASP C O 1
ATOM 8413 N N . SER C 1 128 ? -10.596 21.906 29.187 1.00 95.17 152 SER C N 1
ATOM 8414 C CA . SER C 1 128 ? -11.903 21.410 28.786 1.00 84.17 152 SER C CA 1
ATOM 8415 C C . SER C 1 128 ? -12.317 22.087 27.492 1.00 73.08 152 SER C C 1
ATOM 8416 O O . SER C 1 128 ? -12.004 23.258 27.267 1.00 78.30 152 SER C O 1
ATOM 8424 N N . PHE C 1 129 ? -13.005 21.334 26.641 1.00 81.03 153 PHE C N 1
ATOM 8425 C CA . PHE C 1 129 ? -13.629 21.909 25.461 1.00 80.90 153 PHE C CA 1
ATOM 8426 C C . PHE C 1 129 ? -15.040 21.370 25.294 1.00 76.34 153 PHE C C 1
ATOM 8427 O O . PHE C 1 129 ? -15.290 20.174 25.478 1.00 74.74 153 PHE C O 1
ATOM 8444 N N . THR C 1 130 ? -15.953 22.267 24.937 1.00 70.08 154 THR C N 1
ATOM 8445 C CA . THR C 1 130 ? -17.356 21.954 24.701 1.00 71.84 154 THR C CA 1
ATOM 8446 C C . THR C 1 130 ? -17.628 22.074 23.207 1.00 64.40 154 THR C C 1
ATOM 8447 O O . THR C 1 130 ? -17.184 23.033 22.568 1.00 64.34 154 THR C O 1
ATOM 8458 N N . MET C 1 131 ? -18.299 21.074 22.639 1.00 66.19 155 MET C N 1
ATOM 8459 C CA . MET C 1 131 ? -18.770 21.122 21.261 1.00 68.75 155 MET C CA 1
ATOM 8460 C C . MET C 1 131 ? -20.282 21.304 21.253 1.00 67.51 155 MET C C 1
ATOM 8461 O O . MET C 1 131 ? -21.006 20.486 21.829 1.00 61.83 155 MET C O 1
ATOM 8475 N N . ASP C 1 132 ? -20.754 22.373 20.605 1.00 73.90 156 ASP C N 1
ATOM 8476 C CA . ASP C 1 132 ? -22.187 22.617 20.464 1.00 89.48 156 ASP C CA 1
ATOM 8477 C C . ASP C 1 132 ? -22.730 21.803 19.293 1.00 85.87 156 ASP C C 1
ATOM 8478 O O . ASP C 1 132 ? -22.270 21.944 18.154 1.00 75.61 156 ASP C O 1
ATOM 8487 N N . LEU C 1 133 ? -23.716 20.955 19.574 1.00 74.09 157 LEU C N 1
ATOM 8488 C CA . LEU C 1 133 ? -24.215 20.055 18.546 1.00 77.60 157 LEU C CA 1
ATOM 8489 C C . LEU C 1 133 ? -25.002 20.810 17.484 1.00 83.19 157 LEU C C 1
ATOM 8490 O O . LEU C 1 133 ? -24.920 20.471 16.298 1.00 76.69 157 LEU C O 1
ATOM 8506 N N . SER C 1 134 ? -25.690 21.882 17.876 1.00 84.23 158 SER C N 1
ATOM 8507 C CA . SER C 1 134 ? -26.469 22.662 16.922 1.00 79.89 158 SER C CA 1
ATOM 8508 C C . SER C 1 134 ? -25.604 23.233 15.804 1.00 78.64 158 SER C C 1
ATOM 8509 O O . SER C 1 134 ? -26.092 23.437 14.688 1.00 92.83 158 SER C O 1
ATOM 8517 N N . GLU C 1 135 ? -24.329 23.498 16.073 1.00 78.53 159 GLU C N 1
ATOM 8518 C CA . GLU C 1 135 ? -23.456 24.055 15.046 1.00 88.92 159 GLU C CA 1
ATOM 8519 C C . GLU C 1 135 ? -23.129 23.072 13.926 1.00 83.85 159 GLU C C 1
ATOM 8520 O O . GLU C 1 135 ? -22.696 23.502 12.853 1.00 75.93 159 GLU C O 1
ATOM 8532 N N . LEU C 1 136 ? -23.330 21.772 14.144 1.00 94.62 160 LEU C N 1
ATOM 8533 C CA . LEU C 1 136 ? -22.818 20.765 13.222 1.00 101.01 160 LEU C CA 1
ATOM 8534 C C . LEU C 1 136 ? -23.430 20.767 11.831 1.00 104.12 160 LEU C C 1
ATOM 8535 O O . LEU C 1 136 ? -22.856 20.147 10.927 1.00 89.68 160 LEU C O 1
ATOM 8551 N N . ASP C 1 137 ? -24.563 21.428 11.629 1.00 114.52 161 ASP C N 1
ATOM 8552 C CA . ASP C 1 137 ? -25.206 21.419 10.322 1.00 118.06 161 ASP C CA 1
ATOM 8553 C C . ASP C 1 137 ? -25.514 19.974 9.941 1.00 110.80 161 ASP C C 1
ATOM 8554 O O . ASP C 1 137 ? -24.804 19.365 9.131 1.00 102.45 161 ASP C O 1
ATOM 8563 N N . ILE C 1 138 ? -26.553 19.417 10.550 1.00 109.32 162 ILE C N 1
ATOM 8564 C CA . ILE C 1 138 ? -27.036 18.074 10.261 1.00 98.68 162 ILE C CA 1
ATOM 8565 C C . ILE C 1 138 ? -28.493 18.227 9.861 1.00 96.47 162 ILE C C 1
ATOM 8566 O O . ILE C 1 138 ? -29.303 18.749 10.637 1.00 93.19 162 ILE C O 1
ATOM 8582 N N . GLN C 1 139 ? -28.827 17.778 8.657 1.00 105.10 163 GLN C N 1
ATOM 8583 C CA . GLN C 1 139 ? -30.187 17.891 8.131 1.00 103.34 163 GLN C CA 1
ATOM 8584 C C . GLN C 1 139 ? -30.507 16.552 7.475 1.00 89.64 163 GLN C C 1
ATOM 8585 O O . GLN C 1 139 ? -30.046 16.260 6.368 1.00 79.55 163 GLN C O 1
ATOM 8599 N N . GLU C 1 140 ? -31.248 15.720 8.206 1.00 96.83 164 GLU C N 1
ATOM 8600 C CA . GLU C 1 140 ? -31.645 14.386 7.771 1.00 97.86 164 GLU C CA 1
ATOM 8601 C C . GLU C 1 140 ? -33.162 14.336 7.664 1.00 90.75 164 GLU C C 1
ATOM 8602 O O . GLU C 1 140 ? -33.865 14.638 8.638 1.00 78.50 164 GLU C O 1
ATOM 8614 N N . LYS C 1 141 ? -33.658 14.006 6.472 1.00 84.86 165 LYS C N 1
ATOM 8615 C CA . LYS C 1 141 ? -35.093 13.980 6.247 1.00 98.61 165 LYS C CA 1
ATOM 8616 C C . LYS C 1 141 ? -35.718 12.679 6.746 1.00 92.93 165 LYS C C 1
ATOM 8617 O O . LYS C 1 141 ? -35.107 11.606 6.694 1.00 78.22 165 LYS C O 1
ATOM 8636 N N . PHE C 1 142 ? -36.949 12.791 7.245 1.00 86.66 166 PHE C N 1
ATOM 8637 C CA . PHE C 1 142 ? -37.748 11.639 7.629 1.00 87.76 166 PHE C CA 1
ATOM 8638 C C . PHE C 1 142 ? -39.190 11.940 7.241 1.00 80.12 166 PHE C C 1
ATOM 8639 O O . PHE C 1 142 ? -39.591 13.103 7.157 1.00 79.92 166 PHE C O 1
ATOM 8656 N N . LEU C 1 143 ? -39.985 10.888 7.055 1.00 85.91 167 LEU C N 1
ATOM 8657 C CA . LEU C 1 143 ? -41.401 11.055 6.737 1.00 95.10 167 LEU C CA 1
ATOM 8658 C C . LEU C 1 143 ? -42.177 9.910 7.360 1.00 73.32 167 LEU C C 1
ATOM 8659 O O . LEU C 1 143 ? -41.765 8.752 7.245 1.00 68.28 167 LEU C O 1
ATOM 8675 N N . LYS C 1 144 ? -43.297 10.233 8.006 1.00 78.23 168 LYS C N 1
ATOM 8676 C CA . LYS C 1 144 ? -44.126 9.210 8.614 1.00 72.02 168 LYS C CA 1
ATOM 8677 C C . LYS C 1 144 ? -45.576 9.356 8.176 1.00 85.12 168 LYS C C 1
ATOM 8678 O O . LYS C 1 144 ? -46.047 10.454 7.866 1.00 94.96 168 LYS C O 1
ATOM 8697 N N . THR C 1 145 ? -46.279 8.225 8.177 1.00 80.47 169 THR C N 1
ATOM 8698 C CA . THR C 1 145 ? -47.664 8.129 7.735 1.00 77.62 169 THR C CA 1
ATOM 8699 C C . THR C 1 145 ? -48.466 7.549 8.889 1.00 67.19 169 THR C C 1
ATOM 8700 O O . THR C 1 145 ? -48.161 6.453 9.370 1.00 69.08 169 THR C O 1
ATOM 8711 N N . THR C 1 146 ? -49.464 8.293 9.344 1.00 79.40 170 THR C N 1
ATOM 8712 C CA . THR C 1 146 ? -50.269 7.906 10.487 1.00 91.45 170 THR C CA 1
ATOM 8713 C C . THR C 1 146 ? -51.732 7.885 10.071 1.00 91.34 170 THR C C 1
ATOM 8714 O O . THR C 1 146 ? -52.140 8.527 9.099 1.00 92.39 170 THR C O 1
ATOM 8725 N N . HIS C 1 147 ? -52.517 7.150 10.841 1.00 87.21 171 HIS C N 1
ATOM 8726 C CA . HIS C 1 147 ? -53.916 7.176 10.638 1.00 101.86 171 HIS C CA 1
ATOM 8727 C C . HIS C 1 147 ? -54.334 8.059 11.797 1.00 109.52 171 HIS C C 1
ATOM 8728 O O . HIS C 1 147 ? -54.029 7.732 12.925 1.00 104.53 171 HIS C O 1
ATOM 8742 N N . SER C 1 148 ? -54.971 9.192 11.520 1.00 104.43 172 SER C N 1
ATOM 8743 C CA . SER C 1 148 ? -55.403 10.140 12.538 1.00 83.36 172 SER C CA 1
ATOM 8744 C C . SER C 1 148 ? -56.621 9.615 13.286 1.00 89.08 172 SER C C 1
ATOM 8745 O O . SER C 1 148 ? -57.473 8.920 12.726 1.00 116.55 172 SER C O 1
ATOM 8753 N N . SER C 1 149 ? -56.707 9.971 14.567 1.00 84.13 173 SER C N 1
ATOM 8754 C CA . SER C 1 149 ? -57.801 9.507 15.410 1.00 94.32 173 SER C CA 1
ATOM 8755 C C . SER C 1 149 ? -59.046 10.379 15.319 1.00 82.52 173 SER C C 1
ATOM 8756 O O . SER C 1 149 ? -60.134 9.921 15.684 1.00 96.24 173 SER C O 1
ATOM 8764 N N . HIS C 1 150 ? -58.920 11.615 14.851 1.00 63.14 174 HIS C N 1
ATOM 8765 C CA . HIS C 1 150 ? -60.040 12.540 14.814 1.00 75.79 174 HIS C CA 1
ATOM 8766 C C . HIS C 1 150 ? -60.624 12.701 13.415 1.00 92.10 174 HIS C C 1
ATOM 8767 O O . HIS C 1 150 ? -61.477 13.570 13.208 1.00 90.41 174 HIS C O 1
ATOM 8781 N N . SER C 1 151 ? -60.218 11.861 12.465 1.00 96.45 175 SER C N 1
ATOM 8782 C CA . SER C 1 151 ? -60.687 11.956 11.089 1.00 94.28 175 SER C CA 1
ATOM 8783 C C . SER C 1 151 ? -61.915 11.097 10.818 1.00 99.72 175 SER C C 1
ATOM 8784 O O . SER C 1 151 ? -62.388 11.056 9.676 1.00 90.87 175 SER C O 1
ATOM 8792 N N . GLY C 1 152 ? -62.442 10.419 11.832 1.00 100.69 176 GLY C N 1
ATOM 8793 C CA . GLY C 1 152 ? -63.542 9.500 11.662 1.00 79.46 176 GLY C CA 1
ATOM 8794 C C . GLY C 1 152 ? -63.133 8.052 11.518 1.00 81.30 176 GLY C C 1
ATOM 8795 O O . GLY C 1 152 ? -63.988 7.168 11.657 1.00 77.25 176 GLY C O 1
ATOM 8799 N N . GLY C 1 153 ? -61.858 7.781 11.251 1.00 97.39 177 GLY C N 1
ATOM 8800 C CA . GLY C 1 153 ? -61.419 6.416 11.063 1.00 95.58 177 GLY C CA 1
ATOM 8801 C C . GLY C 1 153 ? -61.901 5.784 9.783 1.00 102.15 177 GLY C C 1
ATOM 8802 O O . GLY C 1 153 ? -62.166 4.581 9.755 1.00 95.75 177 GLY C O 1
ATOM 8806 N N . LEU C 1 154 ? -62.017 6.568 8.710 1.00 112.52 178 LEU C N 1
ATOM 8807 C CA . LEU C 1 154 ? -62.595 6.055 7.475 1.00 108.46 178 LEU C CA 1
ATOM 8808 C C . LEU C 1 154 ? -61.715 4.991 6.831 1.00 98.29 178 LEU C C 1
ATOM 8809 O O . LEU C 1 154 ? -62.227 4.111 6.131 1.00 78.34 178 LEU C O 1
ATOM 8825 N N . VAL C 1 155 ? -60.403 5.056 7.047 1.00 103.33 179 VAL C N 1
ATOM 8826 C CA . VAL C 1 155 ? -59.473 4.139 6.397 1.00 96.89 179 VAL C CA 1
ATOM 8827 C C . VAL C 1 155 ? -59.407 2.842 7.189 1.00 87.22 179 VAL C C 1
ATOM 8828 O O . VAL C 1 155 ? -59.387 2.847 8.426 1.00 87.10 179 VAL C O 1
ATOM 8841 N N . SER C 1 156 ? -59.379 1.720 6.477 1.00 103.15 180 SER C N 1
ATOM 8842 C CA . SER C 1 156 ? -59.261 0.431 7.141 1.00 110.75 180 SER C CA 1
ATOM 8843 C C . SER C 1 156 ? -57.949 0.361 7.911 1.00 97.26 180 SER C C 1
ATOM 8844 O O . SER C 1 156 ? -56.929 0.920 7.499 1.00 84.23 180 SER C O 1
ATOM 8852 N N . THR C 1 157 ? -57.981 -0.334 9.049 1.00 109.53 181 THR C N 1
ATOM 8853 C CA . THR C 1 157 ? -56.754 -0.563 9.801 1.00 115.68 181 THR C CA 1
ATOM 8854 C C . THR C 1 157 ? -55.798 -1.504 9.074 1.00 118.39 181 THR C C 1
ATOM 8855 O O . THR C 1 157 ? -54.641 -1.629 9.490 1.00 118.71 181 THR C O 1
ATOM 8866 N N . MET C 1 158 ? -56.247 -2.158 7.998 1.00 119.14 182 MET C N 1
ATOM 8867 C CA . MET C 1 158 ? -55.370 -3.043 7.240 1.00 110.98 182 MET C CA 1
ATOM 8868 C C . MET C 1 158 ? -54.247 -2.283 6.545 1.00 94.39 182 MET C C 1
ATOM 8869 O O . MET C 1 158 ? -53.245 -2.896 6.164 1.00 95.98 182 MET C O 1
ATOM 8883 N N . VAL C 1 159 ? -54.392 -0.977 6.353 1.00 84.72 183 VAL C N 1
ATOM 8884 C CA . VAL C 1 159 ? -53.304 -0.145 5.856 1.00 92.59 183 VAL C CA 1
ATOM 8885 C C . VAL C 1 159 ? -52.485 0.292 7.063 1.00 93.64 183 VAL C C 1
ATOM 8886 O O . VAL C 1 159 ? -53.020 0.888 8.005 1.00 86.86 183 VAL C O 1
ATOM 8899 N N . LYS C 1 160 ? -51.192 -0.018 7.043 1.00 103.31 184 LYS C N 1
ATOM 8900 C CA . LYS C 1 160 ? -50.324 0.240 8.181 1.00 85.94 184 LYS C CA 1
ATOM 8901 C C . LYS C 1 160 ? -49.606 1.574 8.028 1.00 77.27 184 LYS C C 1
ATOM 8902 O O . LYS C 1 160 ? -49.208 1.962 6.927 1.00 68.87 184 LYS C O 1
ATOM 8921 N N . GLY C 1 161 ? -49.463 2.282 9.146 1.00 70.50 185 GLY C N 1
ATOM 8922 C CA . GLY C 1 161 ? -48.674 3.495 9.153 1.00 78.61 185 GLY C CA 1
ATOM 8923 C C . GLY C 1 161 ? -47.193 3.193 9.273 1.00 76.10 185 GLY C C 1
ATOM 8924 O O . GLY C 1 161 ? -46.778 2.229 9.916 1.00 75.04 185 GLY C O 1
ATOM 8928 N N . THR C 1 162 ? -46.382 4.043 8.646 1.00 78.33 186 THR C N 1
ATOM 8929 C CA . THR C 1 162 ? -44.960 3.771 8.518 1.00 78.93 186 THR C CA 1
ATOM 8930 C C . THR C 1 162 ? -44.145 5.034 8.732 1.00 74.35 186 THR C C 1
ATOM 8931 O O . THR C 1 162 ? -44.495 6.097 8.214 1.00 72.17 186 THR C O 1
ATOM 8942 N N . ASP C 1 163 ? -43.033 4.898 9.457 1.00 79.67 187 ASP C N 1
ATOM 8943 C CA . ASP C 1 163 ? -42.153 6.024 9.736 1.00 77.01 187 ASP C CA 1
ATOM 8944 C C . ASP C 1 163 ? -40.717 5.524 9.797 1.00 83.98 187 ASP C C 1
ATOM 8945 O O . ASP C 1 163 ? -40.434 4.468 10.372 1.00 96.52 187 ASP C O 1
ATOM 8954 N N . ASN C 1 164 ? -39.816 6.299 9.201 1.00 84.24 188 ASN C N 1
ATOM 8955 C CA . ASN C 1 164 ? -38.399 5.977 9.136 1.00 64.46 188 ASN C CA 1
ATOM 8956 C C . ASN C 1 164 ? -37.611 6.863 10.088 1.00 67.16 188 ASN C C 1
ATOM 8957 O O . ASN C 1 164 ? -36.463 7.217 9.814 1.00 68.19 188 ASN C O 1
ATOM 8968 N N . SER C 1 165 ? -38.246 7.272 11.189 1.00 65.76 189 SER C N 1
ATOM 8969 C CA . SER C 1 165 ? -37.579 8.158 12.132 1.00 63.83 189 SER C CA 1
ATOM 8970 C C . SER C 1 165 ? -36.280 7.534 12.620 1.00 58.30 189 SER C C 1
ATOM 8971 O O . SER C 1 165 ? -35.204 8.123 12.478 1.00 62.86 189 SER C O 1
ATOM 8979 N N . ASN C 1 166 ? -36.357 6.303 13.133 1.00 61.26 190 ASN C N 1
ATOM 8980 C CA . ASN C 1 166 ? -35.185 5.657 13.713 1.00 58.78 190 ASN C CA 1
ATOM 8981 C C . ASN C 1 166 ? -34.035 5.570 12.718 1.00 65.30 190 ASN C C 1
ATOM 8982 O O . ASN C 1 166 ? -32.869 5.596 13.123 1.00 66.85 190 ASN C O 1
ATOM 8993 N N . ASP C 1 167 ? -34.328 5.484 11.421 1.00 53.82 191 ASP C N 1
ATOM 8994 C CA . ASP C 1 167 ? -33.251 5.491 10.432 1.00 68.96 191 ASP C CA 1
ATOM 8995 C C . ASP C 1 167 ? -32.611 6.872 10.314 1.00 70.68 191 ASP C C 1
ATOM 8996 O O . ASP C 1 167 ? -31.382 6.988 10.216 1.00 70.55 191 ASP C O 1
ATOM 9005 N N . ALA C 1 168 ? -33.425 7.930 10.312 1.00 62.02 192 ALA C N 1
ATOM 9006 C CA . ALA C 1 168 ? -32.870 9.279 10.354 1.00 59.84 192 ALA C CA 1
ATOM 9007 C C . ALA C 1 168 ? -32.094 9.499 11.647 1.00 69.48 192 ALA C C 1
ATOM 9008 O O . ALA C 1 168 ? -31.043 10.152 11.650 1.00 65.79 192 ALA C O 1
ATOM 9015 N N . ILE C 1 169 ? -32.606 8.972 12.762 1.00 55.63 193 ILE C N 1
ATOM 9016 C CA . ILE C 1 169 ? -31.895 9.090 14.029 1.00 61.10 193 ILE C CA 1
ATOM 9017 C C . ILE C 1 169 ? -30.535 8.414 13.929 1.00 71.88 193 ILE C C 1
ATOM 9018 O O . ILE C 1 169 ? -29.517 8.950 14.388 1.00 74.14 193 ILE C O 1
ATOM 9034 N N . LYS C 1 170 ? -30.501 7.218 13.341 1.00 63.00 194 LYS C N 1
ATOM 9035 C CA . LYS C 1 170 ? -29.242 6.506 13.167 1.00 58.52 194 LYS C CA 1
ATOM 9036 C C . LYS C 1 170 ? -28.271 7.326 12.328 1.00 67.79 194 LYS C C 1
ATOM 9037 O O . LYS C 1 170 ? -27.091 7.449 12.668 1.00 73.23 194 LYS C O 1
ATOM 9056 N N . SER C 1 171 ? -28.752 7.885 11.217 1.00 73.08 195 SER C N 1
ATOM 9057 C CA . SER C 1 171 ? -27.881 8.664 10.345 1.00 75.34 195 SER C CA 1
ATOM 9058 C C . SER C 1 171 ? -27.343 9.889 11.066 1.00 74.32 195 SER C C 1
ATOM 9059 O O . SER C 1 171 ? -26.164 10.214 10.943 1.00 84.89 195 SER C O 1
ATOM 9067 N N . ALA C 1 172 ? -28.193 10.582 11.823 1.00 77.22 196 ALA C N 1
ATOM 9068 C CA . ALA C 1 172 ? -27.740 11.762 12.549 1.00 81.20 196 ALA C CA 1
ATOM 9069 C C . ALA C 1 172 ? -26.718 11.390 13.612 1.00 72.99 196 ALA C C 1
ATOM 9070 O O . ALA C 1 172 ? -25.742 12.110 13.820 1.00 70.49 196 ALA C O 1
ATOM 9077 N N . LEU C 1 173 ? -26.932 10.276 14.312 1.00 69.04 197 LEU C N 1
ATOM 9078 C CA . LEU C 1 173 ? -25.943 9.857 15.297 1.00 67.46 197 LEU C CA 1
ATOM 9079 C C . LEU C 1 173 ? -24.638 9.464 14.621 1.00 81.93 197 LEU C C 1
ATOM 9080 O O . LEU C 1 173 ? -23.562 9.678 15.184 1.00 83.38 197 LEU C O 1
ATOM 9096 N N . ASN C 1 174 ? -24.714 8.844 13.442 1.00 79.79 198 ASN C N 1
ATOM 9097 C CA . ASN C 1 174 ? -23.517 8.656 12.625 1.00 84.02 198 ASN C CA 1
ATOM 9098 C C . ASN C 1 174 ? -22.798 9.977 12.396 1.00 77.54 198 ASN C C 1
ATOM 9099 O O . ASN C 1 174 ? -21.573 10.108 12.590 1.00 60.38 198 ASN C O 1
ATOM 9110 N N . LYS C 1 175 ? -23.569 10.975 11.968 1.00 76.91 199 LYS C N 1
ATOM 9111 C CA . LYS C 1 175 ? -23.009 12.289 11.707 1.00 79.12 199 LYS C CA 1
ATOM 9112 C C . LYS C 1 175 ? -22.281 12.818 12.950 1.00 77.31 199 LYS C C 1
ATOM 9113 O O . LYS C 1 175 ? -21.112 13.260 12.903 1.00 86.19 199 LYS C O 1
ATOM 9132 N N . ILE C 1 176 ? -22.963 12.728 14.084 1.00 65.17 200 ILE C N 1
ATOM 9133 C CA . ILE C 1 176 ? -22.489 13.275 15.351 1.00 51.71 200 ILE C CA 1
ATOM 9134 C C . ILE C 1 176 ? -21.229 12.533 15.798 1.00 66.00 200 ILE C C 1
ATOM 9135 O O . ILE C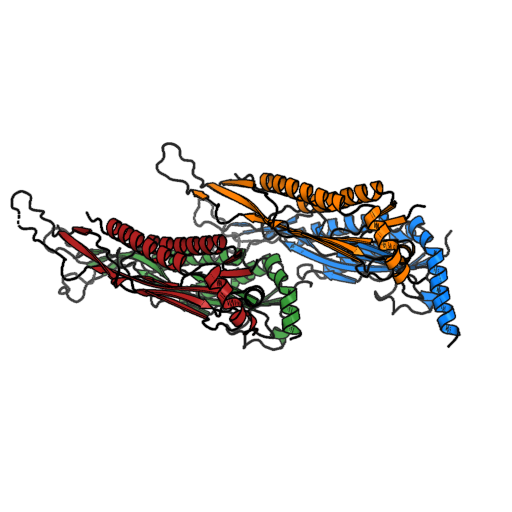 1 176 ? -20.218 13.146 16.161 1.00 64.05 200 ILE C O 1
ATOM 9151 N N . PHE C 1 177 ? -21.315 11.212 15.895 1.00 63.33 201 PHE C N 1
ATOM 9152 C CA . PHE C 1 177 ? -20.190 10.425 16.372 1.00 62.00 201 PHE C CA 1
ATOM 9153 C C . PHE C 1 177 ? -18.943 10.681 15.549 1.00 69.57 201 PHE C C 1
ATOM 9154 O O . PHE C 1 177 ? -17.850 10.841 16.115 1.00 74.78 201 PHE C O 1
ATOM 9171 N N . ALA C 1 178 ? -19.071 10.717 14.217 1.00 77.40 202 ALA C N 1
ATOM 9172 C CA . ALA C 1 178 ? -17.886 10.968 13.405 1.00 73.70 202 ALA C CA 1
ATOM 9173 C C . ALA C 1 178 ? -17.261 12.312 13.759 1.00 79.73 202 ALA C C 1
ATOM 9174 O O . ALA C 1 178 ? -16.059 12.386 14.095 1.00 68.43 202 ALA C O 1
ATOM 9181 N N . ASN C 1 179 ? -18.070 13.393 13.698 1.00 76.30 203 ASN C N 1
ATOM 9182 C CA . ASN C 1 179 ? -17.495 14.720 13.930 1.00 82.84 203 ASN C CA 1
ATOM 9183 C C . ASN C 1 179 ? -16.868 14.827 15.323 1.00 71.51 203 ASN C C 1
ATOM 9184 O O . ASN C 1 179 ? -15.810 15.457 15.508 1.00 73.50 203 ASN C O 1
ATOM 9195 N N . ILE C 1 180 ? -17.498 14.194 16.311 1.00 76.40 204 ILE C N 1
ATOM 9196 C CA . ILE C 1 180 ? -17.039 14.294 17.692 1.00 72.18 204 ILE C CA 1
ATOM 9197 C C . ILE C 1 180 ? -15.719 13.558 17.874 1.00 66.36 204 ILE C C 1
ATOM 9198 O O . ILE C 1 180 ? -14.788 14.077 18.500 1.00 69.81 204 ILE C O 1
ATOM 9214 N N . MET C 1 181 ? -15.612 12.340 17.333 1.00 55.18 205 MET C N 1
ATOM 9215 C CA . MET C 1 181 ? -14.343 11.632 17.441 1.00 64.23 205 MET C CA 1
ATOM 9216 C C . MET C 1 181 ? -13.232 12.405 16.743 1.00 78.52 205 MET C C 1
ATOM 9217 O O . MET C 1 181 ? -12.076 12.380 17.186 1.00 82.33 205 MET C O 1
ATOM 9231 N N . GLN C 1 182 ? -13.560 13.092 15.647 1.00 88.31 206 GLN C N 1
ATOM 9232 C CA . GLN C 1 182 ? -12.555 13.908 14.971 1.00 91.61 206 GLN C CA 1
ATOM 9233 C C . GLN C 1 182 ? -12.035 15.010 15.890 1.00 88.08 206 GLN C C 1
ATOM 9234 O O . GLN C 1 182 ? -10.816 15.160 16.080 1.00 81.53 206 GLN C O 1
ATOM 9248 N N . GLU C 1 183 ? -12.949 15.792 16.473 1.00 89.43 207 GLU C N 1
ATOM 9249 C CA . GLU C 1 183 ? -12.526 16.841 17.400 1.00 84.92 207 GLU C CA 1
ATOM 9250 C C . GLU C 1 183 ? -11.714 16.262 18.557 1.00 97.97 207 GLU C C 1
ATOM 9251 O O . GLU C 1 183 ? -10.690 16.833 18.967 1.00 107.28 207 GLU C O 1
ATOM 9263 N N . ILE C 1 184 ? -12.158 15.128 19.099 1.00 99.40 208 ILE C N 1
ATOM 9264 C CA . ILE C 1 184 ? -11.482 14.554 20.256 1.00 90.05 208 ILE C CA 1
ATOM 9265 C C . ILE C 1 184 ? -10.059 14.158 19.896 1.00 85.71 208 ILE C C 1
ATOM 9266 O O . ILE C 1 184 ? -9.118 14.427 20.652 1.00 106.78 208 ILE C O 1
ATOM 9282 N N . ASP C 1 185 ? -9.867 13.533 18.732 1.00 80.99 209 ASP C N 1
ATOM 9283 C CA . ASP C 1 185 ? -8.509 13.162 18.349 1.00 92.40 209 ASP C CA 1
ATOM 9284 C C . ASP C 1 185 ? -7.647 14.397 18.103 1.00 89.63 209 ASP C C 1
ATOM 9285 O O . ASP C 1 185 ? -6.436 14.367 18.359 1.00 80.80 209 ASP C O 1
ATOM 9294 N N . LYS C 1 186 ? -8.246 15.484 17.603 1.00 90.81 210 LYS C N 1
ATOM 9295 C CA . LYS C 1 186 ? -7.500 16.736 17.494 1.00 86.76 210 LYS C CA 1
ATOM 9296 C C . LYS C 1 186 ? -6.987 17.182 18.859 1.00 86.66 210 LYS C C 1
ATOM 9297 O O . LYS C 1 186 ? -5.831 17.602 19.001 1.00 82.86 210 LYS C O 1
ATOM 9316 N N . LYS C 1 187 ? -7.849 17.130 19.875 1.00 90.31 211 LYS C N 1
ATOM 9317 C CA . LYS C 1 187 ? -7.473 17.712 21.159 1.00 82.83 211 LYS C CA 1
ATOM 9318 C C . LYS C 1 187 ? -6.594 16.761 21.967 1.00 94.11 211 LYS C C 1
ATOM 9319 O O . LYS C 1 187 ? -5.653 17.204 22.638 1.00 109.59 211 LYS C O 1
ATOM 9338 N N . LEU C 1 188 ? -6.887 15.460 21.931 1.00 83.27 212 LEU C N 1
ATOM 9339 C CA . LEU C 1 188 ? -6.164 14.495 22.759 1.00 74.62 212 LEU C CA 1
ATOM 9340 C C . LEU C 1 188 ? -4.932 13.973 22.019 1.00 72.16 212 LEU C C 1
ATOM 9341 O O . LEU C 1 188 ? -4.868 12.825 21.581 1.00 68.99 212 LEU C O 1
ATOM 9357 N N . THR C 1 189 ? -3.932 14.838 21.899 1.00 85.13 213 THR C N 1
ATOM 9358 C CA . THR C 1 189 ? -2.644 14.491 21.307 1.00 88.90 213 THR C CA 1
ATOM 9359 C C . THR C 1 189 ? -1.592 14.405 22.406 1.00 93.91 213 THR C C 1
ATOM 9360 O O . THR C 1 189 ? -1.612 15.191 23.360 1.00 94.04 213 THR C O 1
ATOM 9371 N N . GLN C 1 190 ? -0.689 13.422 22.283 1.00 98.18 214 GLN C N 1
ATOM 9372 C CA . GLN C 1 190 ? 0.328 13.235 23.315 1.00 99.71 214 GLN C CA 1
ATOM 9373 C C . GLN C 1 190 ? 1.069 14.530 23.631 1.00 89.95 214 GLN C C 1
ATOM 9374 O O . GLN C 1 190 ? 1.357 14.816 24.797 1.00 93.17 214 GLN C O 1
ATOM 9388 N N . LYS C 1 191 ? 1.400 15.322 22.615 1.00 75.90 215 LYS C N 1
ATOM 9389 C CA . LYS C 1 191 ? 2.024 16.607 22.901 1.00 85.27 215 LYS C CA 1
ATOM 9390 C C . LYS C 1 191 ? 1.102 17.457 23.772 1.00 82.22 215 LYS C C 1
ATOM 9391 O O . LYS C 1 191 ? 1.521 17.994 24.804 1.00 93.74 215 LYS C O 1
ATOM 9410 N N . ASN C 1 192 ? -0.158 17.610 23.350 1.00 80.81 216 ASN C N 1
ATOM 9411 C CA . ASN C 1 192 ? -1.105 18.422 24.108 1.00 80.65 216 ASN C CA 1
ATOM 9412 C C . ASN C 1 192 ? -1.271 17.891 25.526 1.00 80.76 216 ASN C C 1
ATOM 9413 O O . ASN C 1 192 ? -1.475 18.667 26.468 1.00 76.50 216 ASN C O 1
ATOM 9424 N N . LEU C 1 193 ? -1.262 16.565 25.687 1.00 81.27 217 LEU C N 1
ATOM 9425 C CA . LEU C 1 193 ? -1.493 15.974 27.002 1.00 76.92 217 LEU C CA 1
ATOM 9426 C C . LEU C 1 193 ? -0.288 16.159 27.915 1.00 76.40 217 LEU C C 1
ATOM 9427 O O . LEU C 1 193 ? -0.431 16.573 29.073 1.00 83.81 217 LEU C O 1
ATOM 9443 N N . GLU C 1 194 ? 0.917 15.890 27.401 1.00 85.77 218 GLU C N 1
ATOM 9444 C CA . GLU C 1 194 ? 2.121 16.098 28.197 1.00 88.18 218 GLU C CA 1
ATOM 9445 C C . GLU C 1 194 ? 2.413 17.571 28.424 1.00 73.50 218 GLU C C 1
ATOM 9446 O O . GLU C 1 194 ? 3.151 17.908 29.355 1.00 82.92 218 GLU C O 1
ATOM 9458 N N . SER C 1 195 ? 1.814 18.460 27.637 1.00 71.83 219 SER C N 1
ATOM 9459 C CA . SER C 1 195 ? 1.944 19.873 27.943 1.00 77.84 219 SER C CA 1
ATOM 9460 C C . SER C 1 195 ? 1.293 20.216 29.272 1.00 74.71 219 SER C C 1
ATOM 9461 O O . SER C 1 195 ? 1.452 21.342 29.757 1.00 91.02 219 SER C O 1
ATOM 9469 N N . TYR C 1 196 ? 0.572 19.274 29.871 1.00 75.94 220 TYR C N 1
ATOM 9470 C CA . TYR C 1 196 ? -0.029 19.479 31.175 1.00 91.85 220 TYR C CA 1
ATOM 9471 C C . TYR C 1 196 ? 0.834 18.948 32.307 1.00 92.75 220 TYR C C 1
ATOM 9472 O O . TYR C 1 196 ? 0.506 19.196 33.469 1.00 92.72 220 TYR C O 1
ATOM 9490 N N . GLN C 1 197 ? 1.939 18.268 31.989 1.00 85.17 221 GLN C N 1
ATOM 9491 C CA . GLN C 1 197 ? 2.663 17.493 32.992 1.00 87.68 221 GLN C CA 1
ATOM 9492 C C . GLN C 1 197 ? 3.127 18.371 34.139 1.00 89.34 221 GLN C C 1
ATOM 9493 O O . GLN C 1 197 ? 3.055 17.974 35.308 1.00 96.83 221 GLN C O 1
ATOM 9507 N N . LYS C 1 198 ? 3.569 19.584 33.821 1.00 92.40 222 LYS C N 1
ATOM 9508 C CA . LYS C 1 198 ? 4.030 20.527 34.833 1.00 91.44 222 LYS C CA 1
ATOM 9509 C C . LYS C 1 198 ? 2.902 20.870 35.796 1.00 84.29 222 LYS C C 1
ATOM 9510 O O . LYS C 1 198 ? 3.014 20.656 37.010 1.00 83.57 222 LYS C O 1
ATOM 9529 N N . ASP C 1 199 ? 1.799 21.397 35.261 1.00 97.42 223 ASP C N 1
ATOM 9530 C CA . ASP C 1 199 ? 0.649 21.747 36.085 1.00 93.76 223 ASP C CA 1
ATOM 9531 C C . ASP C 1 199 ? 0.126 20.548 36.873 1.00 102.98 223 ASP C C 1
ATOM 9532 O O . ASP C 1 199 ? -0.361 20.707 38.000 1.00 95.56 223 ASP C O 1
ATOM 9541 N N . ALA C 1 200 ? 0.202 19.347 36.290 1.00 111.95 224 ALA C N 1
ATOM 9542 C CA . ALA C 1 200 ? -0.299 18.148 36.955 1.00 96.56 224 ALA C CA 1
ATOM 9543 C C . ALA C 1 200 ? 0.553 17.781 38.163 1.00 108.23 224 ALA C C 1
ATOM 9544 O O . ALA C 1 200 ? 0.022 17.537 39.255 1.00 103.36 224 ALA C O 1
ATOM 9551 N N . LYS C 1 201 ? 1.876 17.689 37.981 1.00 106.09 225 LYS C N 1
ATOM 9552 C CA . LYS C 1 201 ? 2.739 17.457 39.135 1.00 98.42 225 LYS C CA 1
ATOM 9553 C C . LYS C 1 201 ? 2.504 18.536 40.184 1.00 101.65 225 LYS C C 1
ATOM 9554 O O . LYS C 1 201 ? 2.499 18.258 41.388 1.00 121.05 225 LYS C O 1
ATOM 9573 N N . GLU C 1 202 ? 2.276 19.774 39.746 1.00 92.21 226 GLU C N 1
ATOM 9574 C CA . GLU C 1 202 ? 2.005 20.847 40.697 1.00 92.60 226 GLU C CA 1
ATOM 9575 C C . GLU C 1 202 ? 0.755 20.555 41.522 1.00 98.17 226 GLU C C 1
ATOM 9576 O O . GLU C 1 202 ? 0.763 20.707 42.746 1.00 104.76 226 GLU C O 1
ATOM 9588 N N . LEU C 1 203 ? -0.330 20.127 40.872 1.00 102.15 227 LEU C N 1
ATOM 9589 C CA . LEU C 1 203 ? -1.557 19.846 41.616 1.00 101.13 227 LEU C CA 1
ATOM 9590 C C . LEU C 1 203 ? -1.468 18.572 42.447 1.00 107.31 227 LEU C C 1
ATOM 9591 O O . LEU C 1 203 ? -2.243 18.408 43.397 1.00 97.68 227 LEU C O 1
ATOM 9607 N N . LYS C 1 204 ? -0.563 17.660 42.099 1.00 115.54 228 LYS C N 1
ATOM 9608 C CA . LYS C 1 204 ? -0.237 16.574 43.016 1.00 117.12 228 LYS C CA 1
ATOM 9609 C C . LYS C 1 204 ? 0.480 17.110 44.251 1.00 133.10 228 LYS C C 1
ATOM 9610 O O . LYS C 1 204 ? 0.189 16.689 45.377 1.00 123.81 228 LYS C O 1
ATOM 9629 N N . GLY C 1 205 ? 1.417 18.047 44.059 1.00 128.15 229 GLY C N 1
ATOM 9630 C CA . GLY C 1 205 ? 2.195 18.585 45.173 1.00 124.63 229 GLY C CA 1
ATOM 9631 C C . GLY C 1 205 ? 1.397 19.519 46.053 1.00 128.09 229 GLY C C 1
ATOM 9632 O O . GLY C 1 205 ? 1.776 19.720 47.228 1.00 142.65 229 GLY C O 1
ATOM 9636 N N . LYS C 1 206 ? 0.303 20.070 45.438 1.00 128.38 230 LYS C N 1
ATOM 9637 C CA . LYS C 1 206 ? -0.667 21.014 46.088 1.00 123.22 230 LYS C CA 1
ATOM 9638 C C . LYS C 1 206 ? -0.119 22.136 46.920 1.00 128.70 230 LYS C C 1
ATOM 9639 O O . LYS C 1 206 ? -0.513 22.334 48.049 1.00 128.41 230 LYS C O 1
ATOM 9658 N N . ASP D 1 4 ? 0.271 43.002 24.834 1.00 93.78 28 ASP D N 1
ATOM 9659 C CA . ASP D 1 4 ? 0.418 43.480 26.205 1.00 99.77 28 ASP D CA 1
ATOM 9660 C C . ASP D 1 4 ? -0.186 42.493 27.191 1.00 91.41 28 ASP D C 1
ATOM 9661 O O . ASP D 1 4 ? 0.525 41.739 27.852 1.00 74.81 28 ASP D O 1
ATOM 9666 N N . GLU D 1 5 ? -1.513 42.513 27.268 1.00 108.56 29 GLU D N 1
ATOM 9667 C CA . GLU D 1 5 ? -2.293 41.693 28.181 1.00 99.59 29 GLU D CA 1
ATOM 9668 C C . GLU D 1 5 ? -3.247 40.822 27.373 1.00 78.90 29 GLU D C 1
ATOM 9669 O O . GLU D 1 5 ? -3.749 41.239 26.323 1.00 76.98 29 GLU D O 1
ATOM 9680 N N . LYS D 1 6 ? -3.487 39.605 27.863 1.00 80.97 30 LYS D N 1
ATOM 9681 C CA . LYS D 1 6 ? -4.357 38.653 27.184 1.00 74.46 30 LYS D CA 1
ATOM 9682 C C . LYS D 1 6 ? -5.798 38.763 27.668 1.00 59.62 30 LYS D C 1
ATOM 9683 O O . LYS D 1 6 ? -6.062 38.919 28.864 1.00 63.40 30 LYS D O 1
ATOM 9702 N N . ILE D 1 7 ? -6.732 38.648 26.730 1.00 65.66 31 ILE D N 1
ATOM 9703 C CA . ILE D 1 7 ? -8.153 38.602 27.050 1.00 76.55 31 ILE D CA 1
ATOM 9704 C C . ILE D 1 7 ? -8.724 37.265 26.603 1.00 71.37 31 ILE D C 1
ATOM 9705 O O . ILE D 1 7 ? -8.503 36.831 25.467 1.00 73.56 31 ILE D O 1
ATOM 9721 N N . LEU D 1 8 ? -9.463 36.622 27.501 1.00 73.38 32 LEU D N 1
ATOM 9722 C CA . LEU D 1 8 ? -10.074 35.327 27.234 1.00 74.63 32 LEU D CA 1
ATOM 9723 C C . LEU D 1 8 ? -11.470 35.577 26.679 1.00 69.22 32 LEU D C 1
ATOM 9724 O O . LEU D 1 8 ? -12.323 36.148 27.367 1.00 60.61 32 LEU D O 1
ATOM 9740 N N . LEU D 1 9 ? -11.679 35.230 25.415 1.00 68.07 33 LEU D N 1
ATOM 9741 C CA . LEU D 1 9 ? -12.982 35.347 24.771 1.00 62.25 33 LEU D CA 1
ATOM 9742 C C . LEU D 1 9 ? -13.637 33.973 24.728 1.00 53.61 33 LEU D C 1
ATOM 9743 O O . LEU D 1 9 ? -13.111 33.051 24.095 1.00 56.88 33 LEU D O 1
ATOM 9759 N N . LEU D 1 10 ? -14.741 33.808 25.449 1.00 46.98 34 LEU D N 1
ATOM 9760 C CA . LEU D 1 10 ? -15.473 32.557 25.352 1.00 68.84 34 LEU D CA 1
ATOM 9761 C C . LEU D 1 10 ? -16.632 32.699 24.350 1.00 67.22 34 LEU D C 1
ATOM 9762 O O . LEU D 1 10 ? -17.026 33.800 23.952 1.00 61.14 34 LEU D O 1
ATOM 9778 N N . ARG D 1 11 ? -17.225 31.561 24.011 1.00 75.81 35 ARG D N 1
ATOM 9779 C CA . ARG D 1 11 ? -18.203 31.507 22.936 1.00 62.15 35 ARG D CA 1
ATOM 9780 C C . ARG D 1 11 ? -19.499 32.207 23.333 1.00 52.77 35 ARG D C 1
ATOM 9781 O O . ARG D 1 11 ? -19.916 32.143 24.491 1.00 72.65 35 ARG D O 1
ATOM 9802 N N . PRO D 1 12 ? -20.144 32.895 22.398 1.00 37.76 36 PRO D N 1
ATOM 9803 C CA . PRO D 1 12 ? -21.487 33.417 22.674 1.00 67.41 36 PRO D CA 1
ATOM 9804 C C . PRO D 1 12 ? -22.444 32.307 23.082 1.00 76.73 36 PRO D C 1
ATOM 9805 O O . PRO D 1 12 ? -22.371 31.180 22.586 1.00 73.99 36 PRO D O 1
ATOM 9816 N N . ALA D 1 13 ? -23.312 32.624 24.035 1.00 74.89 37 ALA D N 1
ATOM 9817 C CA . ALA D 1 13 ? -24.429 31.765 24.423 1.00 76.30 37 ALA D CA 1
ATOM 9818 C C . ALA D 1 13 ? -25.681 32.442 23.862 1.00 67.94 37 ALA D C 1
ATOM 9819 O O . ALA D 1 13 ? -26.311 33.270 24.524 1.00 64.47 37 ALA D O 1
ATOM 9826 N N . PHE D 1 14 ? -26.043 32.081 22.636 1.00 61.29 38 PHE D N 1
ATOM 9827 C CA . PHE D 1 14 ? -27.160 32.698 21.938 1.00 74.75 38 PHE D CA 1
ATOM 9828 C C . PHE D 1 14 ? -28.280 31.692 21.732 1.00 80.77 38 PHE D C 1
ATOM 9829 O O . PHE D 1 14 ? -28.043 30.577 21.257 1.00 79.57 38 PHE D O 1
ATOM 9846 N N . GLN D 1 15 ? -29.492 32.088 22.103 1.00 94.14 39 GLN D N 1
ATOM 9847 C CA . GLN D 1 15 ? -30.708 31.360 21.776 1.00 89.23 39 GLN D CA 1
ATOM 9848 C C . GLN D 1 15 ? -31.538 32.202 20.817 1.00 85.91 39 GLN D C 1
ATOM 9849 O O . GLN D 1 15 ? -31.507 33.435 20.868 1.00 78.58 39 GLN D O 1
ATOM 9863 N N . TYR D 1 16 ? -32.259 31.526 19.924 1.00 82.93 40 TYR D N 1
ATOM 9864 C CA . TYR D 1 16 ? -33.045 32.200 18.907 1.00 81.01 40 TYR D CA 1
ATOM 9865 C C . TYR D 1 16 ? -34.465 31.646 18.881 1.00 90.02 40 TYR D C 1
ATOM 9866 O O . TYR D 1 16 ? -34.783 30.647 19.532 1.00 90.24 40 TYR D O 1
ATOM 9884 N N . SER D 1 17 ? -35.322 32.307 18.103 1.00 85.83 41 SER D N 1
ATOM 9885 C CA . SER D 1 17 ? -36.619 31.740 17.769 1.00 82.45 41 SER D CA 1
ATOM 9886 C C . SER D 1 17 ? -36.449 30.620 16.742 1.00 93.25 41 SER D C 1
ATOM 9887 O O . SER D 1 17 ? -35.448 30.543 16.021 1.00 80.39 41 SER D O 1
ATOM 9895 N N . ASP D 1 18 ? -37.433 29.719 16.709 1.00 105.60 42 ASP D N 1
ATOM 9896 C CA . ASP D 1 18 ? -37.331 28.530 15.871 1.00 106.82 42 ASP D CA 1
ATOM 9897 C C . ASP D 1 18 ? -37.330 28.860 14.382 1.00 88.57 42 ASP D C 1
ATOM 9898 O O . ASP D 1 18 ? -36.802 28.075 13.586 1.00 77.21 42 ASP D O 1
ATOM 9907 N N . ASN D 1 19 ? -37.878 30.011 13.993 1.00 79.92 43 ASN D N 1
ATOM 9908 C CA . ASN D 1 19 ? -37.996 30.390 12.593 1.00 80.90 43 ASN D CA 1
ATOM 9909 C C . ASN D 1 19 ? -36.692 30.868 11.970 1.00 79.42 43 ASN D C 1
ATOM 9910 O O . ASN D 1 19 ? -36.693 31.231 10.789 1.00 77.39 43 ASN D O 1
ATOM 9921 N N . ILE D 1 20 ? -35.591 30.894 12.709 1.00 78.97 44 ILE D N 1
ATOM 9922 C CA . ILE D 1 20 ? -34.312 31.349 12.175 1.00 74.05 44 ILE D CA 1
ATOM 9923 C C . ILE D 1 20 ? -33.505 30.121 11.780 1.00 60.87 44 ILE D C 1
ATOM 9924 O O . ILE D 1 20 ? -33.178 29.278 12.625 1.00 57.48 44 ILE D O 1
ATOM 9940 N N . ALA D 1 21 ? -33.155 30.039 10.497 1.00 62.93 45 ALA D N 1
ATOM 9941 C CA . ALA D 1 21 ? -32.503 28.846 9.984 1.00 64.33 45 ALA D CA 1
ATOM 9942 C C . ALA D 1 21 ? -31.267 28.530 10.807 1.00 50.49 45 ALA D C 1
ATOM 9943 O O . ALA D 1 21 ? -30.575 29.426 11.291 1.00 65.79 45 ALA D O 1
ATOM 9950 N N . LYS D 1 22 ? -30.988 27.236 10.947 1.00 58.92 46 LYS D N 1
ATOM 9951 C CA . LYS D 1 22 ? -29.794 26.794 11.664 1.00 75.60 46 LYS D CA 1
ATOM 9952 C C . LYS D 1 22 ? -28.546 27.435 11.064 1.00 79.33 46 LYS D C 1
ATOM 9953 O O . LYS D 1 22 ? -27.663 27.916 11.792 1.00 80.68 46 LYS D O 1
ATOM 9972 N N . GLU D 1 23 ? -28.472 27.461 9.731 1.00 85.92 47 GLU D N 1
ATOM 9973 C CA . GLU D 1 23 ? -27.355 28.083 9.027 1.00 81.15 47 GLU D CA 1
ATOM 9974 C C . GLU D 1 23 ? -27.165 29.530 9.449 1.00 75.55 47 GLU D C 1
ATOM 9975 O O . GLU D 1 23 ? -26.035 29.973 9.714 1.00 63.02 47 GLU D O 1
ATOM 9987 N N . TYR D 1 24 ? -28.266 30.273 9.541 1.00 69.91 48 TYR D N 1
ATOM 9988 C CA . TYR D 1 24 ? -28.197 31.683 9.898 1.00 75.36 48 TYR D CA 1
ATOM 9989 C C . TYR D 1 24 ? -27.762 31.865 11.347 1.00 77.67 48 TYR D C 1
ATOM 9990 O O . TYR D 1 24 ? -26.937 32.736 11.648 1.00 73.01 48 TYR D O 1
ATOM 10008 N N . GLU D 1 25 ? -28.319 31.065 12.258 1.00 72.12 49 GLU D N 1
ATOM 10009 C CA . GLU D 1 25 ? -27.906 31.131 13.656 1.00 72.05 49 GLU D CA 1
ATOM 10010 C C . GLU D 1 25 ? -26.400 30.943 13.789 1.00 66.56 49 GLU D C 1
ATOM 10011 O O . GLU D 1 25 ? -25.719 31.716 14.478 1.00 62.45 49 GLU D O 1
ATOM 10023 N N . ASN D 1 26 ? -25.862 29.913 13.133 1.00 65.61 50 ASN D N 1
ATOM 10024 C CA . ASN D 1 26 ? -24.434 29.639 13.260 1.00 68.48 50 ASN D CA 1
ATOM 10025 C C . ASN D 1 26 ? -23.600 30.771 12.670 1.00 77.45 50 ASN D C 1
ATOM 10026 O O . ASN D 1 26 ? -22.565 31.157 13.236 1.00 83.78 50 ASN D O 1
ATOM 10037 N N . LYS D 1 27 ? -24.012 31.296 11.511 1.00 80.08 51 LYS D N 1
ATOM 10038 C CA . LYS D 1 27 ? -23.245 32.390 10.925 1.00 71.37 51 LYS D CA 1
ATOM 10039 C C . LYS D 1 27 ? -23.243 33.596 11.853 1.00 70.65 51 LYS D C 1
ATOM 10040 O O . LYS D 1 27 ? -22.214 34.263 12.024 1.00 71.59 51 LYS D O 1
ATOM 10059 N N . PHE D 1 28 ? -24.385 33.875 12.481 1.00 74.44 52 PHE D N 1
ATOM 10060 C CA . PHE D 1 28 ? -24.464 34.981 13.425 1.00 59.82 52 PHE D CA 1
ATOM 10061 C C . PHE D 1 28 ? -23.500 34.787 14.584 1.00 65.34 52 PHE D C 1
ATOM 10062 O O . PHE D 1 28 ? -22.717 35.687 14.913 1.00 75.30 52 PHE D O 1
ATOM 10079 N N . LYS D 1 29 ? -23.558 33.624 15.236 1.00 66.86 53 LYS D N 1
ATOM 10080 C CA . LYS D 1 29 ? -22.668 33.396 16.370 1.00 68.95 53 LYS D CA 1
ATOM 10081 C C . LYS D 1 29 ? -21.212 33.582 15.955 1.00 57.00 53 LYS D C 1
ATOM 10082 O O . LYS D 1 29 ? -20.456 34.322 16.599 1.00 54.70 53 LYS D O 1
ATOM 10101 N N . ASN D 1 30 ? -20.803 32.918 14.874 1.00 52.85 54 ASN D N 1
ATOM 10102 C CA . ASN D 1 30 ? -19.390 32.927 14.506 1.00 65.75 54 ASN D CA 1
ATOM 10103 C C . ASN D 1 30 ? -18.928 34.322 14.109 1.00 62.06 54 ASN D C 1
ATOM 10104 O O . ASN D 1 30 ? -17.816 34.736 14.460 1.00 63.57 54 ASN D O 1
ATOM 10115 N N . GLN D 1 31 ? -19.746 35.059 13.359 1.00 64.61 55 GLN D N 1
ATOM 10116 C CA . GLN D 1 31 ? -19.334 36.397 12.954 1.00 69.88 55 GLN D CA 1
ATOM 10117 C C . GLN D 1 31 ? -19.287 37.339 14.147 1.00 60.94 55 GLN D C 1
ATOM 10118 O O . GLN D 1 31 ? -18.414 38.211 14.216 1.00 57.78 55 GLN D O 1
ATOM 10132 N N . THR D 1 32 ? -20.214 37.179 15.093 1.00 50.97 56 THR D N 1
ATOM 10133 C CA . THR D 1 32 ? -20.126 37.903 16.356 1.00 65.51 56 THR D CA 1
ATOM 10134 C C . THR D 1 32 ? -18.785 37.651 17.035 1.00 52.78 56 THR D C 1
ATOM 10135 O O . THR D 1 32 ? -18.087 38.591 17.451 1.00 48.39 56 THR D O 1
ATOM 10146 N N . ALA D 1 33 ? -18.424 36.379 17.177 1.00 48.89 57 ALA D N 1
ATOM 10147 C CA . ALA D 1 33 ? -17.168 36.043 17.835 1.00 59.29 57 ALA D CA 1
ATOM 10148 C C . ALA D 1 33 ? -15.986 36.683 17.120 1.00 59.40 57 ALA D C 1
ATOM 10149 O O . ALA D 1 33 ? -15.089 37.247 17.759 1.00 66.21 57 ALA D O 1
ATOM 10156 N N . LEU D 1 34 ? -15.963 36.602 15.792 1.00 61.80 58 LEU D N 1
ATOM 10157 C CA . LEU D 1 34 ? -14.805 37.105 15.062 1.00 65.71 58 LEU D CA 1
ATOM 10158 C C . LEU D 1 34 ? -14.727 38.626 15.142 1.00 68.73 58 LEU D C 1
ATOM 10159 O O . LEU D 1 34 ? -13.634 39.192 15.291 1.00 66.71 58 LEU D O 1
ATOM 10175 N N . LYS D 1 35 ? -15.874 39.306 15.051 1.00 65.18 59 LYS D N 1
ATOM 10176 C CA . LYS D 1 35 ? -15.881 40.757 15.180 1.00 63.47 59 LYS D CA 1
ATOM 10177 C C . LYS D 1 35 ? -15.347 41.180 16.539 1.00 66.73 59 LYS D C 1
ATOM 10178 O O . LYS D 1 35 ? -14.554 42.124 16.639 1.00 72.87 59 LYS D O 1
ATOM 10197 N N . VAL D 1 36 ? -15.775 40.499 17.601 1.00 67.99 60 VAL D N 1
ATOM 10198 C CA . VAL D 1 36 ? -15.290 40.874 18.924 1.00 59.88 60 VAL D CA 1
ATOM 10199 C C . VAL D 1 36 ? -13.799 40.598 19.048 1.00 53.72 60 VAL D C 1
ATOM 10200 O O . VAL D 1 36 ? -13.048 41.419 19.591 1.00 62.12 60 VAL D O 1
ATOM 10213 N N . GLU D 1 37 ? -13.340 39.455 18.537 1.00 52.43 61 GLU D N 1
ATOM 10214 C CA . GLU D 1 37 ? -11.909 39.177 18.552 1.00 56.10 61 GLU D CA 1
ATOM 10215 C C . GLU D 1 37 ? -11.134 40.309 17.890 1.00 68.96 61 GLU D C 1
ATOM 10216 O O . GLU D 1 37 ? -10.158 40.828 18.448 1.00 78.09 61 GLU D O 1
ATOM 10228 N N . GLN D 1 38 ? -11.573 40.719 16.699 1.00 74.32 62 GLN D N 1
ATOM 10229 C CA . GLN D 1 38 ? -10.845 41.761 15.985 1.00 83.94 62 GLN D CA 1
ATOM 10230 C C . GLN D 1 38 ? -10.885 43.087 16.733 1.00 80.06 62 GLN D C 1
ATOM 10231 O O . GLN D 1 38 ? -9.881 43.803 16.776 1.00 93.90 62 GLN D O 1
ATOM 10245 N N . ILE D 1 39 ? -12.047 43.462 17.278 1.00 65.09 63 ILE D N 1
ATOM 10246 C CA . ILE D 1 39 ? -12.143 44.695 18.064 1.00 75.62 63 ILE D CA 1
ATOM 10247 C C . ILE D 1 39 ? -11.123 44.688 19.191 1.00 85.99 63 ILE D C 1
ATOM 10248 O O . ILE D 1 39 ? -10.353 45.644 19.366 1.00 85.44 63 ILE D O 1
ATOM 10264 N N . LEU D 1 40 ? -11.094 43.608 19.968 1.00 80.07 64 LEU D N 1
ATOM 10265 C CA . LEU D 1 40 ? -10.156 43.564 21.080 1.00 64.73 64 LEU D CA 1
ATOM 10266 C C . LEU D 1 40 ? -8.720 43.633 20.571 1.00 72.56 64 LEU D C 1
ATOM 10267 O O . LEU D 1 40 ? -7.857 44.250 21.205 1.00 84.81 64 LEU D O 1
ATOM 10283 N N . GLN D 1 41 ? -8.442 43.011 19.424 1.00 72.51 65 GLN D N 1
ATOM 10284 C CA . GLN D 1 41 ? -7.097 43.108 18.862 1.00 80.81 65 GLN D CA 1
ATOM 10285 C C . GLN D 1 41 ? -6.773 44.539 18.439 1.00 74.05 65 GLN D C 1
ATOM 10286 O O . GLN D 1 41 ? -5.634 44.993 18.594 1.00 81.53 65 GLN D O 1
ATOM 10300 N N . ASN D 1 42 ? -7.764 45.272 17.924 1.00 69.75 66 ASN D N 1
ATOM 10301 C CA . ASN D 1 42 ? -7.519 46.657 17.526 1.00 75.83 66 ASN D CA 1
ATOM 10302 C C . ASN D 1 42 ? -7.295 47.558 18.734 1.00 75.06 66 ASN D C 1
ATOM 10303 O O . ASN D 1 42 ? -6.579 48.562 18.637 1.00 73.81 66 ASN D O 1
ATOM 10314 N N . GLN D 1 43 ? -7.910 47.237 19.867 1.00 72.40 67 GLN D N 1
ATOM 10315 C CA . GLN D 1 43 ? -7.623 47.989 21.080 1.00 56.22 67 GLN D CA 1
ATOM 10316 C C . GLN D 1 43 ? -6.302 47.576 21.707 1.00 69.21 67 GLN D C 1
ATOM 10317 O O . GLN D 1 43 ? -5.977 48.048 22.800 1.00 81.72 67 GLN D O 1
ATOM 10331 N N . GLY D 1 44 ? -5.552 46.688 21.060 1.00 61.33 68 GLY D N 1
ATOM 10332 C CA . GLY D 1 44 ? -4.206 46.369 21.478 1.00 77.02 68 GLY D CA 1
ATOM 10333 C C . GLY D 1 44 ? -4.046 45.160 22.372 1.00 87.10 68 GLY D C 1
ATOM 10334 O O . GLY D 1 44 ? -2.917 44.878 22.795 1.00 101.14 68 GLY D O 1
ATOM 10338 N N . TYR D 1 45 ? -5.111 44.419 22.650 1.00 77.29 69 TYR D N 1
ATOM 10339 C CA . TYR D 1 45 ? -5.009 43.245 23.504 1.00 74.04 69 TYR D CA 1
ATOM 10340 C C . TYR D 1 45 ? -4.837 42.006 22.632 1.00 67.33 69 TYR D C 1
ATOM 10341 O O . TYR D 1 45 ? -5.448 41.893 21.567 1.00 67.15 69 TYR D O 1
ATOM 10359 N N . LYS D 1 46 ? -4.006 41.077 23.096 1.00 70.89 70 LYS D N 1
ATOM 10360 C CA . LYS D 1 46 ? -3.915 39.738 22.522 1.00 69.42 70 LYS D CA 1
ATOM 10361 C C . LYS D 1 46 ? -5.089 38.902 23.015 1.00 67.42 70 LYS D C 1
ATOM 10362 O O . LYS D 1 46 ? -5.535 39.048 24.157 1.00 59.01 70 LYS D O 1
ATOM 10381 N N . VAL D 1 47 ? -5.616 38.045 22.141 1.00 57.15 71 VAL D N 1
ATOM 10382 C CA . VAL D 1 47 ? -6.871 37.355 22.414 1.00 60.90 71 VAL D CA 1
ATOM 10383 C C . VAL D 1 47 ? -6.690 35.845 22.382 1.00 68.43 71 VAL D C 1
ATOM 10384 O O . VAL D 1 47 ? -6.170 35.294 21.404 1.00 77.74 71 VAL D O 1
ATOM 10397 N N . ILE D 1 48 ? -7.146 35.183 23.448 1.00 74.09 72 ILE D N 1
ATOM 10398 C CA . ILE D 1 48 ? -7.234 33.728 23.521 1.00 79.45 72 ILE D CA 1
ATOM 10399 C C . ILE D 1 48 ? -8.704 33.337 23.417 1.00 67.30 72 ILE D C 1
ATOM 10400 O O . ILE D 1 48 ? -9.517 33.726 24.266 1.00 59.07 72 ILE D O 1
ATOM 10416 N N . SER D 1 49 ? -9.055 32.590 22.370 1.00 71.70 73 SER D N 1
ATOM 10417 C CA . SER D 1 49 ? -10.406 32.053 22.236 1.00 67.18 73 SER D CA 1
ATOM 10418 C C . SER D 1 49 ? -10.516 30.759 23.036 1.00 64.63 73 SER D C 1
ATOM 10419 O O . SER D 1 49 ? -9.784 29.800 22.768 1.00 67.54 73 SER D O 1
ATOM 10427 N N . VAL D 1 50 ? -11.436 30.713 23.993 1.00 68.67 74 VAL D N 1
ATOM 10428 C CA . VAL D 1 50 ? -11.605 29.536 24.828 1.00 72.84 74 VAL D CA 1
ATOM 10429 C C . VAL D 1 50 ? -12.774 28.732 24.278 1.00 83.06 74 VAL D C 1
ATOM 10430 O O . VAL D 1 50 ? -13.635 29.241 23.554 1.00 87.60 74 VAL D O 1
ATOM 10443 N N . ASP D 1 51 ? -12.815 27.451 24.642 1.00 83.96 75 ASP D N 1
ATOM 10444 C CA . ASP D 1 51 ? -13.686 26.478 23.997 1.00 78.46 75 ASP D CA 1
ATOM 10445 C C . ASP D 1 51 ? -15.005 26.286 24.732 1.00 77.05 75 ASP D C 1
ATOM 10446 O O . ASP D 1 51 ? -15.557 25.180 24.725 1.00 71.07 75 ASP D O 1
ATOM 10455 N N . SER D 1 52 ? -15.532 27.339 25.350 1.00 75.74 76 SER D N 1
ATOM 10456 C CA . SER D 1 52 ? -16.786 27.227 26.077 1.00 68.38 76 SER D CA 1
ATOM 10457 C C . SER D 1 52 ? -17.493 28.574 26.091 1.00 71.42 76 SER D C 1
ATOM 10458 O O . SER D 1 52 ? -16.992 29.571 25.569 1.00 72.06 76 SER D O 1
ATOM 10466 N N . SER D 1 53 ? -18.701 28.574 26.651 1.00 69.44 77 SER D N 1
ATOM 10467 C CA . SER D 1 53 ? -19.458 29.794 26.885 1.00 76.55 77 SER D CA 1
ATOM 10468 C C . SER D 1 53 ? -19.689 30.045 28.368 1.00 89.84 77 SER D C 1
ATOM 10469 O O . SER D 1 53 ? -20.287 31.068 28.725 1.00 84.57 77 SER D O 1
ATOM 10477 N N . ASP D 1 54 ? -19.257 29.127 29.231 1.00 86.68 78 ASP D N 1
ATOM 10478 C CA . ASP D 1 54 ? -19.454 29.215 30.671 1.00 91.74 78 ASP D CA 1
ATOM 10479 C C . ASP D 1 54 ? -18.146 29.606 31.341 1.00 89.99 78 ASP D C 1
ATOM 10480 O O . ASP D 1 54 ? -17.119 28.951 31.136 1.00 99.33 78 ASP D O 1
ATOM 10489 N N . LYS D 1 55 ? -18.191 30.657 32.158 1.00 95.85 79 LYS D N 1
ATOM 10490 C CA . LYS D 1 55 ? -16.974 31.127 32.808 1.00 97.32 79 LYS D CA 1
ATOM 10491 C C . LYS D 1 55 ? -16.307 30.032 33.631 1.00 90.03 79 LYS D C 1
ATOM 10492 O O . LYS D 1 55 ? -15.084 30.052 33.815 1.00 86.30 79 LYS D O 1
ATOM 10511 N N . ASP D 1 56 ? -17.082 29.053 34.102 1.00 91.05 80 ASP D N 1
ATOM 10512 C CA . ASP D 1 56 ? -16.536 28.020 34.976 1.00 103.13 80 ASP D CA 1
ATOM 10513 C C . ASP D 1 56 ? -15.644 27.029 34.241 1.00 103.16 80 ASP D C 1
ATOM 10514 O O . ASP D 1 56 ? -14.808 26.379 34.877 1.00 99.28 80 ASP D O 1
ATOM 10523 N N . ASP D 1 57 ? -15.791 26.902 32.927 1.00 98.01 81 ASP D N 1
ATOM 10524 C CA . ASP D 1 57 ? -15.016 25.940 32.157 1.00 91.83 81 ASP D CA 1
ATOM 10525 C C . ASP D 1 57 ? -13.615 26.435 31.811 1.00 85.76 81 ASP D C 1
ATOM 10526 O O . ASP D 1 57 ? -12.964 25.839 30.943 1.00 76.11 81 ASP D O 1
ATOM 10535 N N . LEU D 1 58 ? -13.134 27.494 32.459 1.00 89.18 82 LEU D N 1
ATOM 10536 C CA . LEU D 1 58 ? -11.787 27.979 32.188 1.00 77.13 82 LEU D CA 1
ATOM 10537 C C . LEU D 1 58 ? -10.746 27.056 32.796 1.00 71.23 82 LEU D C 1
ATOM 10538 O O . LEU D 1 58 ? -10.841 26.673 33.967 1.00 80.54 82 LEU D O 1
ATOM 10554 N N . SER D 1 59 ? -9.735 26.724 32.003 1.00 76.26 83 SER D N 1
ATOM 10555 C CA . SER D 1 59 ? -8.655 25.900 32.505 1.00 74.39 83 SER D CA 1
ATOM 10556 C C . SER D 1 59 ? -7.842 26.667 33.535 1.00 75.78 83 SER D C 1
ATOM 10557 O O . SER D 1 59 ? -7.858 27.899 33.597 1.00 77.47 83 SER D O 1
ATOM 10565 N N . PHE D 1 60 ? -7.130 25.910 34.361 1.00 88.75 84 PHE D N 1
ATOM 10566 C CA . PHE D 1 60 ? -6.218 26.513 35.325 1.00 101.35 84 PHE D CA 1
ATOM 10567 C C . PHE D 1 60 ? -5.204 27.412 34.632 1.00 101.83 84 PHE D C 1
ATOM 10568 O O . PHE D 1 60 ? -5.036 28.586 35.001 1.00 104.00 84 PHE D O 1
ATOM 10585 N N . SER D 1 61 ? -4.579 26.900 33.571 1.00 86.35 85 SER D N 1
ATOM 10586 C CA . SER D 1 61 ? -3.695 27.721 32.754 1.00 84.41 85 SER D CA 1
ATOM 10587 C C . SER D 1 61 ? -4.362 29.026 32.342 1.00 87.04 85 SER D C 1
ATOM 10588 O O . SER D 1 61 ? -3.756 30.099 32.418 1.00 89.82 85 SER D O 1
ATOM 10596 N N . GLN D 1 62 ? -5.594 28.945 31.843 1.00 96.92 86 GLN D N 1
ATOM 10597 C CA . GLN D 1 62 ? -6.252 30.138 31.317 1.00 97.39 86 GLN D CA 1
ATOM 10598 C C . GLN D 1 62 ? -6.613 31.112 32.428 1.00 79.25 86 GLN D C 1
ATOM 10599 O O . GLN D 1 62 ? -6.432 32.324 32.271 1.00 76.76 86 GLN D O 1
ATOM 10613 N N . LYS D 1 63 ? -7.133 30.615 33.553 1.00 81.90 87 LYS D N 1
ATOM 10614 C CA . LYS D 1 63 ? -7.366 31.517 34.672 1.00 93.46 87 LYS D CA 1
ATOM 10615 C C . LYS D 1 63 ? -6.086 32.256 35.041 1.00 92.23 87 LYS D C 1
ATOM 10616 O O . LYS D 1 63 ? -6.129 33.410 35.490 1.00 85.24 87 LYS D O 1
ATOM 10635 N N . LYS D 1 64 ? -4.939 31.598 34.874 1.00 83.45 88 LYS D N 1
ATOM 10636 C CA . LYS D 1 64 ? -3.674 32.214 35.262 1.00 83.07 88 LYS D CA 1
ATOM 10637 C C . LYS D 1 64 ? -3.201 33.240 34.235 1.00 81.62 88 LYS D C 1
ATOM 10638 O O . LYS D 1 64 ? -2.968 34.406 34.568 1.00 84.78 88 LYS D O 1
ATOM 10657 N N . GLU D 1 65 ? -3.056 32.820 32.978 1.00 94.06 89 GLU D N 1
ATOM 10658 C CA . GLU D 1 65 ? -2.524 33.682 31.927 1.00 80.99 89 GLU D CA 1
ATOM 10659 C C . GLU D 1 65 ? -3.436 34.868 31.610 1.00 67.57 89 GLU D C 1
ATOM 10660 O O . GLU D 1 65 ? -2.971 35.827 30.974 1.00 68.96 89 GLU D O 1
ATOM 10672 N N . GLY D 1 66 ? -4.695 34.815 31.987 1.00 67.61 90 GLY D N 1
ATOM 10673 C CA . GLY D 1 66 ? -5.672 35.787 31.526 1.00 77.73 90 GLY D CA 1
ATOM 10674 C C . GLY D 1 66 ? -5.734 37.035 32.382 1.00 71.68 90 GLY D C 1
ATOM 10675 O O . GLY D 1 66 ? -5.828 36.953 33.608 1.00 96.91 90 GLY D O 1
ATOM 10679 N N . TYR D 1 67 ? -5.677 38.195 31.727 1.00 60.21 91 TYR D N 1
ATOM 10680 C CA . TYR D 1 67 ? -5.979 39.449 32.411 1.00 74.80 91 TYR D CA 1
ATOM 10681 C C . TYR D 1 67 ? -7.480 39.570 32.657 1.00 75.67 91 TYR D C 1
ATOM 10682 O O . TYR D 1 67 ? -7.932 39.612 33.807 1.00 81.08 91 TYR D O 1
ATOM 10700 N N . LEU D 1 68 ? -8.273 39.569 31.588 1.00 77.05 92 LEU D N 1
ATOM 10701 C CA . LEU D 1 68 ? -9.720 39.696 31.681 1.00 82.75 92 LEU D CA 1
ATOM 10702 C C . LEU D 1 68 ? -10.387 38.628 30.822 1.00 77.39 92 LEU D C 1
ATOM 10703 O O . LEU D 1 68 ? -9.740 37.954 30.016 1.00 73.20 92 LEU D O 1
ATOM 10719 N N . ALA D 1 69 ? -11.702 38.475 31.000 1.00 72.92 93 ALA D N 1
ATOM 10720 C CA . ALA D 1 69 ? -12.512 37.593 30.173 1.00 59.64 93 ALA D CA 1
ATOM 10721 C C . ALA D 1 69 ? -13.781 38.312 29.738 1.00 66.72 93 ALA D C 1
ATOM 10722 O O . ALA D 1 69 ? -14.363 39.084 30.504 1.00 66.89 93 ALA D O 1
ATOM 10729 N N . VAL D 1 70 ? -14.183 38.090 28.489 1.00 69.12 94 VAL D N 1
ATOM 10730 C CA . VAL D 1 70 ? -15.401 38.668 27.938 1.00 52.59 94 VAL D CA 1
ATOM 10731 C C . VAL D 1 70 ? -16.357 37.537 27.595 1.00 52.58 94 VAL D C 1
ATOM 10732 O O . VAL D 1 70 ? -15.984 36.610 26.869 1.00 67.20 94 VAL D O 1
ATOM 10745 N N . ALA D 1 71 ? -17.575 37.601 28.130 1.00 63.22 95 ALA D N 1
ATOM 10746 C CA . ALA D 1 71 ? -18.603 36.602 27.871 1.00 68.20 95 ALA D CA 1
ATOM 10747 C C . ALA D 1 71 ? -19.823 37.272 27.258 1.00 56.51 95 ALA D C 1
ATOM 10748 O O . ALA D 1 71 ? -20.326 38.266 27.791 1.00 62.57 95 ALA D O 1
ATOM 10755 N N . MET D 1 72 ? -20.333 36.693 26.178 1.00 60.24 96 MET D N 1
ATOM 10756 C CA . MET D 1 72 ? -21.537 37.181 25.527 1.00 77.26 96 MET D CA 1
ATOM 10757 C C . MET D 1 72 ? -22.642 36.148 25.671 1.00 67.03 96 MET D C 1
ATOM 10758 O O . MET D 1 72 ? -22.384 34.942 25.627 1.00 62.77 96 MET D O 1
ATOM 10772 N N . ASN D 1 73 ? -23.855 36.624 25.929 1.00 65.25 97 ASN D N 1
ATOM 10773 C CA . ASN D 1 73 ? -25.050 35.797 25.850 1.00 64.33 97 ASN D CA 1
ATOM 10774 C C . ASN D 1 73 ? -26.183 36.653 25.312 1.00 60.26 97 ASN D C 1
ATOM 10775 O O . ASN D 1 73 ? -26.090 37.881 25.262 1.00 59.22 97 ASN D O 1
ATOM 10786 N N . GLY D 1 74 ? -27.237 35.994 24.861 1.00 75.09 98 GLY D N 1
ATOM 10787 C CA . GLY D 1 74 ? -28.323 36.725 24.242 1.00 76.11 98 GLY D CA 1
ATOM 10788 C C . GLY D 1 74 ? -29.479 35.830 23.852 1.00 67.26 98 GLY D C 1
ATOM 10789 O O . GLY D 1 74 ? -29.334 34.613 23.675 1.00 57.59 98 GLY D O 1
ATOM 10793 N N . GLU D 1 75 ? -30.643 36.464 23.738 1.00 71.92 99 GLU D N 1
ATOM 10794 C CA . GLU D 1 75 ? -31.839 35.851 23.178 1.00 74.52 99 GLU D CA 1
ATOM 10795 C C . GLU D 1 75 ? -32.290 36.742 22.034 1.00 72.67 99 GLU D C 1
ATOM 10796 O O . GLU D 1 75 ? -32.618 37.914 22.252 1.00 85.12 99 GLU D O 1
ATOM 10808 N N . ILE D 1 76 ? -32.290 36.191 20.824 1.00 79.27 100 ILE D N 1
ATOM 10809 C CA . ILE D 1 76 ? -32.535 36.942 19.600 1.00 90.24 100 ILE D CA 1
ATOM 10810 C C . ILE D 1 76 ? -33.817 36.409 18.980 1.00 84.06 100 ILE D C 1
ATOM 10811 O O . ILE D 1 76 ? -33.829 35.302 18.425 1.00 80.79 100 ILE D O 1
ATOM 10827 N N . VAL D 1 77 ? -34.898 37.181 19.077 1.00 77.80 101 VAL D N 1
ATOM 10828 C CA . VAL D 1 77 ? -36.209 36.768 18.603 1.00 88.04 101 VAL D CA 1
ATOM 10829 C C . VAL D 1 77 ? -36.606 37.648 17.430 1.00 91.16 101 VAL D C 1
ATOM 10830 O O . VAL D 1 77 ? -36.444 38.873 17.481 1.00 99.14 101 VAL D O 1
ATOM 10843 N N . LEU D 1 78 ? -37.119 37.021 16.377 1.00 93.30 102 LEU D N 1
ATOM 10844 C CA . LEU D 1 78 ? -37.765 37.710 15.268 1.00 96.57 102 LEU D CA 1
ATOM 10845 C C . LEU D 1 78 ? -39.169 37.138 15.129 1.00 104.83 102 LEU D C 1
ATOM 10846 O O . LEU D 1 78 ? -39.329 35.931 14.918 1.00 102.95 102 LEU D O 1
ATOM 10862 N N . ARG D 1 79 ? -40.174 37.986 15.280 1.00 112.41 103 ARG D N 1
ATOM 10863 C CA . ARG D 1 79 ? -41.564 37.556 15.193 1.00 114.23 103 ARG D CA 1
ATOM 10864 C C . ARG D 1 79 ? -42.374 38.606 14.450 1.00 112.32 103 ARG D C 1
ATOM 10865 O O . ARG D 1 79 ? -41.979 39.767 14.362 1.00 107.73 103 ARG D O 1
ATOM 10886 N N . PRO D 1 80 ? -43.520 38.206 13.890 1.00 114.82 104 PRO D N 1
ATOM 10887 C CA . PRO D 1 80 ? -44.362 39.187 13.197 1.00 118.83 104 PRO D CA 1
ATOM 10888 C C . PRO D 1 80 ? -45.042 40.101 14.198 1.00 121.35 104 PRO D C 1
ATOM 10889 O O . PRO D 1 80 ? -45.485 39.669 15.266 1.00 110.41 104 PRO D O 1
ATOM 10900 N N . ASP D 1 81 ? -45.113 41.372 13.844 1.00 124.47 105 ASP D N 1
ATOM 10901 C CA . ASP D 1 81 ? -45.956 42.300 14.567 1.00 126.29 105 ASP D CA 1
ATOM 10902 C C . ASP D 1 81 ? -47.415 41.912 14.368 1.00 143.36 105 ASP D C 1
ATOM 10903 O O . ASP D 1 81 ? -47.925 42.063 13.246 1.00 138.23 105 ASP D O 1
ATOM 10912 N N . PRO D 1 82 ? -48.118 41.406 15.383 1.00 148.05 106 PRO D N 1
ATOM 10913 C CA . PRO D 1 82 ? -49.497 40.935 15.170 1.00 138.55 106 PRO D CA 1
ATOM 10914 C C . PRO D 1 82 ? -50.425 42.023 14.657 1.00 140.70 106 PRO D C 1
ATOM 10915 O O . PRO D 1 82 ? -51.521 41.698 14.187 1.00 123.60 106 PRO D O 1
ATOM 10926 N N . LYS D 1 83 ? -50.010 43.292 14.687 1.00 152.82 107 LYS D N 1
ATOM 10927 C CA . LYS D 1 83 ? -50.877 44.362 14.205 1.00 148.02 107 LYS D CA 1
ATOM 10928 C C . LYS D 1 83 ? -50.808 44.454 12.676 1.00 136.49 107 LYS D C 1
ATOM 10929 O O . LYS D 1 83 ? -51.804 44.228 11.985 1.00 123.88 107 LYS D O 1
ATOM 10948 N N . ARG D 1 84 ? -49.626 44.763 12.136 1.00 152.82 108 ARG D N 1
ATOM 10949 C CA . ARG D 1 84 ? -49.369 45.099 10.733 1.00 162.64 108 ARG D CA 1
ATOM 10950 C C . ARG D 1 84 ? -49.348 43.906 9.778 1.00 144.99 108 ARG D C 1
ATOM 10951 O O . ARG D 1 84 ? -48.871 44.050 8.638 1.00 124.15 108 ARG D O 1
ATOM 10972 N N . THR D 1 85 ? -49.898 42.769 10.192 1.00 142.76 109 THR D N 1
ATOM 10973 C CA . THR D 1 85 ? -49.993 41.590 9.342 1.00 134.52 109 THR D CA 1
ATOM 10974 C C . THR D 1 85 ? -51.297 41.641 8.554 1.00 138.22 109 THR D C 1
ATOM 10975 O O . THR D 1 85 ? -52.379 41.680 9.150 1.00 126.61 109 THR D O 1
ATOM 10986 N N . ILE D 1 86 ? -51.187 41.724 7.226 1.00 141.63 110 ILE D N 1
ATOM 10987 C CA . ILE D 1 86 ? -52.327 41.807 6.318 1.00 128.77 110 ILE D CA 1
ATOM 10988 C C . ILE D 1 86 ? -52.509 40.464 5.610 1.00 134.01 110 ILE D C 1
ATOM 10989 O O . ILE D 1 86 ? -51.532 39.842 5.178 1.00 138.87 110 ILE D O 1
ATOM 11005 N N . GLN D 1 87 ? -53.765 40.032 5.482 1.00 140.03 111 GLN D N 1
ATOM 11006 C CA . GLN D 1 87 ? -54.135 38.774 4.832 1.00 142.96 111 GLN D CA 1
ATOM 11007 C C . GLN D 1 87 ? -55.004 39.091 3.607 1.00 136.89 111 GLN D C 1
ATOM 11008 O O . GLN D 1 87 ? -55.359 40.246 3.360 1.00 139.86 111 GLN D O 1
ATOM 11022 N N . LYS D 1 88 ? -55.366 38.062 2.840 1.00 131.65 112 LYS D N 1
ATOM 11023 C CA . LYS D 1 88 ? -56.352 38.243 1.775 1.00 134.46 112 LYS D CA 1
ATOM 11024 C C . LYS D 1 88 ? -56.810 36.886 1.260 1.00 137.06 112 LYS D C 1
ATOM 11025 O O . LYS D 1 88 ? -56.126 35.870 1.426 1.00 132.42 112 LYS D O 1
ATOM 11044 N N . LYS D 1 89 ? -57.974 36.898 0.610 1.00 138.18 113 LYS D N 1
ATOM 11045 C CA . LYS D 1 89 ? -58.666 35.708 0.145 1.00 137.49 113 LYS D CA 1
ATOM 11046 C C . LYS D 1 89 ? -58.309 35.352 -1.297 1.00 135.90 113 LYS D C 1
ATOM 11047 O O . LYS D 1 89 ? -57.886 36.192 -2.096 1.00 131.13 113 LYS D O 1
ATOM 11066 N N . SER D 1 90 ? -58.490 34.067 -1.614 1.00 141.03 114 SER D N 1
ATOM 11067 C CA . SER D 1 90 ? -58.301 33.587 -2.978 1.00 145.40 114 SER D CA 1
ATOM 11068 C C . SER D 1 90 ? -59.322 34.207 -3.926 1.00 146.87 114 SER D C 1
ATOM 11069 O O . SER D 1 90 ? -58.984 34.584 -5.055 1.00 132.49 114 SER D O 1
ATOM 11077 N N . GLU D 1 91 ? -60.571 34.334 -3.481 1.00 145.41 115 GLU D N 1
ATOM 11078 C CA . GLU D 1 91 ? -61.651 34.856 -4.311 1.00 128.69 115 GLU D CA 1
ATOM 11079 C C . GLU D 1 91 ? -61.593 36.374 -4.441 1.00 102.03 115 GLU D C 1
ATOM 11080 O O . GLU D 1 91 ? -61.440 37.088 -3.453 1.00 93.44 115 GLU D O 1
ATOM 11092 N N . GLY D 1 93 ? -61.873 35.674 -7.853 1.00 104.71 117 GLY D N 1
ATOM 11093 C CA . GLY D 1 93 ? -60.916 35.130 -8.800 1.00 104.76 117 GLY D CA 1
ATOM 11094 C C . GLY D 1 93 ? -61.519 34.804 -10.152 1.00 98.73 117 GLY D C 1
ATOM 11095 O O . GLY D 1 93 ? -61.377 35.571 -11.103 1.00 102.92 117 GLY D O 1
ATOM 11099 N N . LEU D 1 94 ? -62.174 33.645 -10.233 1.00 101.19 118 LEU D N 1
ATOM 11100 C CA . LEU D 1 94 ? -62.912 33.213 -11.416 1.00 117.09 118 LEU D CA 1
ATOM 11101 C C . LEU D 1 94 ? -62.013 32.775 -12.564 1.00 104.48 118 LEU D C 1
ATOM 11102 O O . LEU D 1 94 ? -62.042 31.604 -12.959 1.00 100.59 118 LEU D O 1
ATOM 11118 N N . LEU D 1 95 ? -61.230 33.705 -13.122 1.00 94.47 119 LEU D N 1
ATOM 11119 C CA . LEU D 1 95 ? -60.564 33.436 -14.393 1.00 84.70 119 LEU D CA 1
ATOM 11120 C C . LEU D 1 95 ? -59.505 32.349 -14.265 1.00 94.32 119 LEU D C 1
ATOM 11121 O O . LEU D 1 95 ? -59.411 31.471 -15.132 1.00 87.17 119 LEU D O 1
ATOM 11137 N N . PHE D 1 96 ? -58.697 32.391 -13.206 1.00 102.03 120 PHE D N 1
ATOM 11138 C CA . PHE D 1 96 ? -57.605 31.443 -13.036 1.00 106.23 120 PHE D CA 1
ATOM 11139 C C . PHE D 1 96 ? -57.712 30.629 -11.758 1.00 116.84 120 PHE D C 1
ATOM 11140 O O . PHE D 1 96 ? -56.824 29.810 -11.486 1.00 120.11 120 PHE D O 1
ATOM 11157 N N . SER D 1 97 ? -58.768 30.822 -10.972 1.00 120.42 121 SER D N 1
ATOM 11158 C CA . SER D 1 97 ? -59.106 29.895 -9.902 1.00 141.03 121 SER D CA 1
ATOM 11159 C C . SER D 1 97 ? -58.103 29.946 -8.761 1.00 134.76 121 SER D C 1
ATOM 11160 O O . SER D 1 97 ? -58.448 30.378 -7.659 1.00 137.06 121 SER D O 1
ATOM 11168 N N . THR D 1 98 ? -56.878 29.484 -9.008 1.00 127.02 122 THR D N 1
ATOM 11169 C CA . THR D 1 98 ? -55.823 29.469 -7.998 1.00 130.57 122 THR D CA 1
ATOM 11170 C C . THR D 1 98 ? -55.029 30.764 -8.135 1.00 136.39 122 THR D C 1
ATOM 11171 O O . THR D 1 98 ? -54.232 30.909 -9.062 1.00 135.45 122 THR D O 1
ATOM 11182 N N . GLY D 1 99 ? -55.239 31.718 -7.223 1.00 145.15 123 GLY D N 1
ATOM 11183 C CA . GLY D 1 99 ? -56.186 31.590 -6.133 1.00 152.43 123 GLY D CA 1
ATOM 11184 C C . GLY D 1 99 ? -55.569 30.957 -4.899 1.00 140.49 123 GLY D C 1
ATOM 11185 O O . GLY D 1 99 ? -56.185 30.113 -4.245 1.00 132.09 123 GLY D O 1
ATOM 11189 N N . LEU D 1 100 ? -54.347 31.371 -4.582 1.00 131.75 124 LEU D N 1
ATOM 11190 C CA . LEU D 1 100 ? -53.644 30.893 -3.402 1.00 136.39 124 LEU D CA 1
ATOM 11191 C C . LEU D 1 100 ? -53.869 31.875 -2.260 1.00 126.10 124 LEU D C 1
ATOM 11192 O O . LEU D 1 100 ? -53.944 33.088 -2.476 1.00 117.92 124 LEU D O 1
ATOM 11208 N N . ASP D 1 101 ? -53.998 31.343 -1.047 1.00 129.52 125 ASP D N 1
ATOM 11209 C CA . ASP D 1 101 ? -54.060 32.182 0.150 1.00 136.49 125 ASP D CA 1
ATOM 11210 C C . ASP D 1 101 ? -52.647 32.595 0.547 1.00 128.20 125 ASP D C 1
ATOM 11211 O O . ASP D 1 101 ? -51.894 31.814 1.134 1.00 111.12 125 ASP D O 1
ATOM 11220 N N . LYS D 1 102 ? -52.293 33.834 0.218 1.00 120.03 126 LYS D N 1
ATOM 11221 C CA . LYS D 1 102 ? -50.989 34.426 0.486 1.00 128.13 126 LYS D CA 1
ATOM 11222 C C . LYS D 1 102 ? -51.181 35.725 1.259 1.00 129.07 126 LYS D C 1
ATOM 11223 O O . LYS D 1 102 ? -52.159 36.450 1.053 1.00 129.53 126 LYS D O 1
ATOM 11242 N N . MET D 1 103 ? -50.257 35.978 2.187 1.00 134.69 127 MET D N 1
ATOM 11243 C CA . MET D 1 103 ? -50.253 37.163 3.032 1.00 136.78 127 MET D CA 1
ATOM 11244 C C . MET D 1 103 ? -48.897 37.842 3.051 1.00 131.78 127 MET D C 1
ATOM 11245 O O . MET D 1 103 ? -47.889 37.257 2.683 1.00 133.28 127 MET D O 1
ATOM 11259 N N . GLU D 1 104 ? -48.885 39.082 3.516 1.00 129.56 128 GLU D N 1
ATOM 11260 C CA . GLU D 1 104 ? -47.697 39.918 3.644 1.00 136.29 128 GLU D CA 1
ATOM 11261 C C . GLU D 1 104 ? -47.701 40.529 5.035 1.00 132.75 128 GLU D C 1
ATOM 11262 O O . GLU D 1 104 ? -48.760 40.873 5.566 1.00 132.24 128 GLU D O 1
ATOM 11274 N N . GLY D 1 105 ? -46.515 40.667 5.625 1.00 131.38 129 GLY D N 1
ATOM 11275 C CA . GLY D 1 105 ? -46.429 41.176 6.984 1.00 121.97 129 GLY D CA 1
ATOM 11276 C C . GLY D 1 105 ? -45.074 41.792 7.244 1.00 114.78 129 GLY D C 1
ATOM 11277 O O . GLY D 1 105 ? -44.245 41.938 6.343 1.00 120.09 129 GLY D O 1
ATOM 11281 N N . VAL D 1 106 ? -44.870 42.182 8.501 1.00 113.73 130 VAL D N 1
ATOM 11282 C CA . VAL D 1 106 ? -43.626 42.795 8.951 1.00 119.62 130 VAL D CA 1
ATOM 11283 C C . VAL D 1 106 ? -43.179 42.160 10.261 1.00 120.12 130 VAL D C 1
ATOM 11284 O O . VAL D 1 106 ? -43.996 41.863 11.141 1.00 115.31 130 VAL D O 1
ATOM 11297 N N . LEU D 1 107 ? -41.871 41.937 10.371 1.00 122.18 131 LEU D N 1
ATOM 11298 C CA . LEU D 1 107 ? -41.242 41.330 11.533 1.00 121.50 131 LEU D CA 1
ATOM 11299 C C . LEU D 1 107 ? -40.714 42.380 12.496 1.00 114.49 131 LEU D C 1
ATOM 11300 O O . LEU D 1 107 ? -40.266 43.454 12.076 1.00 120.24 131 LEU D O 1
ATOM 11316 N N . ILE D 1 108 ? -40.797 42.071 13.789 1.00 112.89 132 ILE D N 1
ATOM 11317 C CA . ILE D 1 108 ? -40.221 42.945 14.799 1.00 110.12 132 ILE D CA 1
ATOM 11318 C C . ILE D 1 108 ? -39.070 42.257 15.513 1.00 103.98 132 ILE D C 1
ATOM 11319 O O . ILE D 1 108 ? -39.059 41.025 15.619 1.00 111.28 132 ILE D O 1
ATOM 11335 N N . PRO D 1 109 ? -38.099 43.004 16.023 1.00 105.21 133 PRO D N 1
ATOM 11336 C CA . PRO D 1 109 ? -37.049 42.397 16.846 1.00 107.49 133 PRO D CA 1
ATOM 11337 C C . PRO D 1 109 ? -37.494 42.322 18.297 1.00 98.72 133 PRO D C 1
ATOM 11338 O O . PRO D 1 109 ? -38.286 43.130 18.786 1.00 101.08 133 PRO D O 1
ATOM 11349 N N . ALA D 1 110 ? -36.985 41.310 18.988 1.00 93.98 134 ALA D N 1
ATOM 11350 C CA . ALA D 1 110 ? -37.288 41.165 20.401 1.00 98.74 134 ALA D CA 1
ATOM 11351 C C . ALA D 1 110 ? -36.159 40.409 21.079 1.00 99.64 134 ALA D C 1
ATOM 11352 O O . ALA D 1 110 ? -35.383 39.692 20.440 1.00 96.49 134 ALA D O 1
ATOM 11359 N N . GLY D 1 111 ? -36.093 40.564 22.391 1.00 97.08 135 GLY D N 1
ATOM 11360 C CA . GLY D 1 111 ? -35.052 39.954 23.175 1.00 89.84 135 GLY D CA 1
ATOM 11361 C C . GLY D 1 111 ? -33.958 40.933 23.539 1.00 88.92 135 GLY D C 1
ATOM 11362 O O . GLY D 1 111 ? -34.133 42.154 23.534 1.00 103.54 135 GLY D O 1
ATOM 11366 N N . PHE D 1 112 ? -32.796 40.367 23.847 1.00 72.06 136 PHE D N 1
ATOM 11367 C CA . PHE D 1 112 ? -31.700 41.147 24.392 1.00 83.02 136 PHE D CA 1
ATOM 11368 C C . PHE D 1 112 ? -30.370 40.513 24.017 1.00 87.90 136 PHE D C 1
ATOM 11369 O O . PHE D 1 112 ? -30.298 39.348 23.616 1.00 82.76 136 PHE D O 1
ATOM 11386 N N . VAL D 1 113 ? -29.304 41.289 24.189 1.00 85.72 137 VAL D N 1
ATOM 11387 C CA . VAL D 1 113 ? -27.947 40.757 24.132 1.00 59.05 137 VAL D CA 1
ATOM 11388 C C . VAL D 1 113 ? -27.144 41.390 25.256 1.00 75.27 137 VAL D C 1
ATOM 11389 O O . VAL D 1 113 ? -27.040 42.619 25.335 1.00 84.90 137 VAL D O 1
ATOM 11402 N N . LYS D 1 114 ? -26.601 40.555 26.134 1.00 79.34 138 LYS D N 1
ATOM 11403 C CA . LYS D 1 114 ? -25.822 40.985 27.282 1.00 73.96 138 LYS D CA 1
ATOM 11404 C C . LYS D 1 114 ? -24.357 40.651 27.051 1.00 78.27 138 LYS D C 1
ATOM 11405 O O . LYS D 1 114 ? -24.010 39.503 26.732 1.00 73.53 138 LYS D O 1
ATOM 11424 N N . VAL D 1 115 ? -23.500 41.650 27.231 1.00 82.00 139 VAL D N 1
ATOM 11425 C CA . VAL D 1 115 ? -22.055 41.474 27.202 1.00 79.84 139 VAL D CA 1
ATOM 11426 C C . VAL D 1 115 ? -21.553 41.704 28.618 1.00 85.94 139 VAL D C 1
ATOM 11427 O O . VAL D 1 115 ? -21.986 42.655 29.279 1.00 91.15 139 VAL D O 1
ATOM 11440 N N . THR D 1 116 ? -20.678 40.819 29.097 1.00 84.67 140 THR D N 1
ATOM 11441 C CA . THR D 1 116 ? -20.194 40.854 30.471 1.00 83.47 140 THR D CA 1
ATOM 11442 C C . THR D 1 116 ? -18.676 40.747 30.493 1.00 77.27 140 THR D C 1
ATOM 11443 O O . THR D 1 116 ? -18.100 39.865 29.850 1.00 74.08 140 THR D O 1
ATOM 11454 N N . ILE D 1 117 ? -18.035 41.650 31.230 1.00 88.46 141 ILE D N 1
ATOM 11455 C CA . ILE D 1 117 ? -16.593 41.640 31.447 1.00 75.86 141 ILE D CA 1
ATOM 11456 C C . ILE D 1 117 ? -16.338 41.123 32.857 1.00 66.45 141 ILE D C 1
ATOM 11457 O O . ILE D 1 117 ? -16.845 41.702 33.833 1.00 76.32 141 ILE D O 1
ATOM 11473 N N . LEU D 1 118 ? -15.566 40.027 32.947 1.00 66.39 142 LEU D N 1
ATOM 11474 C CA . LEU D 1 118 ? -15.300 39.301 34.181 1.00 57.00 142 LEU D CA 1
ATOM 11475 C C . LEU D 1 118 ? -13.795 39.177 34.410 1.00 70.33 142 LEU D C 1
ATOM 11476 O O . LEU D 1 118 ? -12.988 39.313 33.487 1.00 78.91 142 LEU D O 1
ATOM 11492 N N . GLU D 1 119 ? -13.425 38.853 35.651 1.00 69.01 143 GLU D N 1
ATOM 11493 C CA . GLU D 1 119 ? -12.041 38.535 36.006 1.00 67.57 143 GLU D CA 1
ATOM 11494 C C . GLU D 1 119 ? -11.827 37.032 36.030 1.00 66.81 143 GLU D C 1
ATOM 11495 O O . GLU D 1 119 ? -12.598 36.317 36.686 1.00 59.89 143 GLU D O 1
ATOM 11507 N N . PRO D 1 120 ? -10.812 36.511 35.330 1.00 77.16 144 PRO D N 1
ATOM 11508 C CA . PRO D 1 120 ? -10.714 35.044 35.193 1.00 84.82 144 PRO D CA 1
ATOM 11509 C C . PRO D 1 120 ? -10.632 34.294 36.513 1.00 85.11 144 PRO D C 1
ATOM 11510 O O . PRO D 1 120 ? -11.330 33.288 36.695 1.00 91.20 144 PRO D O 1
ATOM 11521 N N . MET D 1 121 ? -9.762 34.726 37.426 1.00 93.40 145 MET D N 1
ATOM 11522 C CA . MET D 1 121 ? -9.579 33.998 38.677 1.00 85.50 145 MET D CA 1
ATOM 11523 C C . MET D 1 121 ? -10.851 34.003 39.518 1.00 83.76 145 MET D C 1
ATOM 11524 O O . MET D 1 121 ? -11.393 32.947 39.863 1.00 82.06 145 MET D O 1
ATOM 11538 N N . SER D 1 122 ? -11.336 35.198 39.866 1.00 83.22 146 SER D N 1
ATOM 11539 C CA . SER D 1 122 ? -12.492 35.290 40.752 1.00 99.55 146 SER D CA 1
ATOM 11540 C C . SER D 1 122 ? -13.794 34.948 40.041 1.00 100.61 146 SER D C 1
ATOM 11541 O O . SER D 1 122 ? -14.757 34.519 40.686 1.00 106.65 146 SER D O 1
ATOM 11549 N N . GLY D 1 123 ? -13.858 35.153 38.728 1.00 99.29 147 GLY D N 1
ATOM 11550 C CA . GLY D 1 123 ? -15.106 34.974 38.018 1.00 87.79 147 GLY D CA 1
ATOM 11551 C C . GLY D 1 123 ? -16.152 36.026 38.300 1.00 89.81 147 GLY D C 1
ATOM 11552 O O . GLY D 1 123 ? -17.296 35.877 37.859 1.00 94.02 147 GLY D O 1
ATOM 11556 N N . GLU D 1 124 ? -15.791 37.101 38.991 1.00 102.49 148 GLU D N 1
ATOM 11557 C CA . GLU D 1 124 ? -16.762 38.120 39.355 1.00 112.59 148 GLU D CA 1
ATOM 11558 C C . GLU D 1 124 ? -17.022 39.090 38.211 1.00 95.38 148 GLU D C 1
ATOM 11559 O O . GLU D 1 124 ? -16.143 39.386 37.397 1.00 88.95 148 GLU D O 1
ATOM 11571 N N . SER D 1 125 ? -18.247 39.605 38.173 1.00 75.67 149 SER D N 1
ATOM 11572 C CA . SER D 1 125 ? -18.663 40.485 37.090 1.00 101.59 149 SER D CA 1
ATOM 11573 C C . SER D 1 125 ? -18.109 41.877 37.365 1.00 95.40 149 SER D C 1
ATOM 11574 O O . SER D 1 125 ? -18.514 42.540 38.326 1.00 109.86 149 SER D O 1
ATOM 11582 N N . LEU D 1 126 ? -17.187 42.322 36.516 1.00 88.81 150 LEU D N 1
ATOM 11583 C CA . LEU D 1 126 ? -16.651 43.672 36.604 1.00 85.74 150 LEU D CA 1
ATOM 11584 C C . LEU D 1 126 ? -17.522 44.669 35.859 1.00 91.57 150 LEU D C 1
ATOM 11585 O O . LEU D 1 126 ? -17.566 45.846 36.235 1.00 109.64 150 LEU D O 1
ATOM 11601 N N . ASP D 1 127 ? -18.220 44.233 34.815 1.00 91.22 151 ASP D N 1
ATOM 11602 C CA . ASP D 1 127 ? -19.152 45.135 34.143 1.00 102.24 151 ASP D CA 1
ATOM 11603 C C . ASP D 1 127 ? -20.032 44.328 33.201 1.00 93.56 151 ASP D C 1
ATOM 11604 O O . ASP D 1 127 ? -19.751 43.169 32.901 1.00 88.96 151 ASP D O 1
ATOM 11613 N N . SER D 1 128 ? -21.115 44.952 32.750 1.00 84.36 152 SER D N 1
ATOM 11614 C CA . SER D 1 128 ? -21.959 44.326 31.743 1.00 94.59 152 SER D CA 1
ATOM 11615 C C . SER D 1 128 ? -22.906 45.370 31.176 1.00 92.57 152 SER D C 1
ATOM 11616 O O . SER D 1 128 ? -23.346 46.278 31.887 1.00 94.99 152 SER D O 1
ATOM 11624 N N . PHE D 1 129 ? -23.218 45.227 29.894 1.00 97.28 153 PHE D N 1
ATOM 11625 C CA . PHE D 1 129 ? -24.245 46.047 29.267 1.00 114.31 153 PHE D CA 1
ATOM 11626 C C . PHE D 1 129 ? -25.191 45.189 28.443 1.00 98.76 153 PHE D C 1
ATOM 11627 O O . PHE D 1 129 ? -24.772 44.257 27.746 1.00 101.66 153 PHE D O 1
ATOM 11644 N N . THR D 1 130 ? -26.477 45.503 28.558 1.00 79.92 154 THR D N 1
ATOM 11645 C CA . THR D 1 130 ? -27.534 44.816 27.838 1.00 85.47 154 THR D CA 1
ATOM 11646 C C . THR D 1 130 ? -28.110 45.753 26.789 1.00 98.33 154 THR D C 1
ATOM 11647 O O . THR D 1 130 ? -28.460 46.898 27.094 1.00 88.54 154 THR D O 1
ATOM 11658 N N . MET D 1 131 ? -28.218 45.258 25.562 1.00 98.42 155 MET D N 1
ATOM 11659 C CA . MET D 1 131 ? -28.894 45.959 24.482 1.00 92.50 155 MET D CA 1
ATOM 11660 C C . MET D 1 131 ? -30.216 45.243 24.253 1.00 99.81 155 MET D C 1
ATOM 11661 O O . MET D 1 131 ? -30.226 44.050 23.929 1.00 93.15 155 MET D O 1
ATOM 11675 N N . ASP D 1 132 ? -31.321 45.954 24.463 1.00 105.29 156 ASP D N 1
ATOM 11676 C CA . ASP D 1 132 ? -32.649 45.407 24.218 1.00 101.55 156 ASP D CA 1
ATOM 11677 C C . ASP D 1 132 ? -33.010 45.615 22.752 1.00 100.70 156 ASP D C 1
ATOM 11678 O O . ASP D 1 132 ? -33.031 46.750 22.261 1.00 108.93 156 ASP D O 1
ATOM 11687 N N . LEU D 1 133 ? -33.295 44.509 22.066 1.00 105.32 157 LEU D N 1
ATOM 11688 C CA . LEU D 1 133 ? -33.464 44.536 20.620 1.00 104.25 157 LEU D CA 1
ATOM 11689 C C . LEU D 1 133 ? -34.784 45.165 20.209 1.00 104.12 157 LEU D C 1
ATOM 11690 O O . LEU D 1 133 ? -34.883 45.739 19.118 1.00 103.70 157 LEU D O 1
ATOM 11706 N N . SER D 1 134 ? -35.810 45.055 21.052 1.00 101.09 158 SER D N 1
ATOM 11707 C CA . SER D 1 134 ? -37.112 45.621 20.718 1.00 110.24 158 SER D CA 1
ATOM 11708 C C . SER D 1 134 ? -37.045 47.126 20.482 1.00 118.89 158 SER D C 1
ATOM 11709 O O . SER D 1 134 ? -37.862 47.664 19.725 1.00 115.88 158 SER D O 1
ATOM 11717 N N . GLU D 1 135 ? -36.091 47.822 21.110 1.00 117.20 159 GLU D N 1
ATOM 11718 C CA . GLU D 1 135 ? -35.989 49.264 20.913 1.00 109.75 159 GLU D CA 1
ATOM 11719 C C . GLU D 1 135 ? -35.584 49.628 19.489 1.00 105.76 159 GLU D C 1
ATOM 11720 O O . GLU D 1 135 ? -35.871 50.740 19.035 1.00 113.87 159 GLU D O 1
ATOM 11732 N N . LEU D 1 136 ? -34.953 48.705 18.774 1.00 110.09 160 LEU D N 1
ATOM 11733 C CA . LEU D 1 136 ? -34.409 48.990 17.456 1.00 121.97 160 LEU D CA 1
ATOM 11734 C C . LEU D 1 136 ? -35.521 49.269 16.451 1.00 125.70 160 LEU D C 1
ATOM 11735 O O . LEU D 1 136 ? -36.625 48.729 16.547 1.00 125.27 160 LEU D O 1
ATOM 11751 N 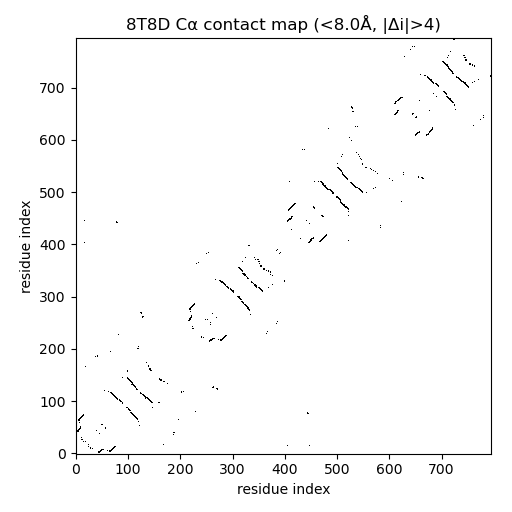N . ASP D 1 137 ? -35.215 50.125 15.471 1.00 131.02 161 ASP D N 1
ATOM 11752 C CA . ASP D 1 137 ? -36.153 50.448 14.391 1.00 154.71 161 ASP D CA 1
ATOM 11753 C C . ASP D 1 137 ? -35.845 49.524 13.212 1.00 163.33 161 ASP D C 1
ATOM 11754 O O . ASP D 1 137 ? -35.149 49.881 12.256 1.00 176.73 161 ASP D O 1
ATOM 11763 N N . ILE D 1 138 ? -36.373 48.304 13.294 1.00 143.07 162 ILE D N 1
ATOM 11764 C CA . ILE D 1 138 ? -36.169 47.280 12.275 1.00 137.57 162 ILE D CA 1
ATOM 11765 C C . ILE D 1 138 ? -37.527 46.852 11.737 1.00 134.80 162 ILE D C 1
ATOM 11766 O O . ILE D 1 138 ? -38.389 46.399 12.502 1.00 130.35 162 ILE D O 1
ATOM 11782 N N . GLN D 1 139 ? -37.716 46.983 10.425 1.00 133.52 163 GLN D N 1
ATOM 11783 C CA . GLN D 1 139 ? -38.974 46.607 9.779 1.00 129.33 163 GLN D CA 1
ATOM 11784 C C . GLN D 1 139 ? -38.636 45.926 8.457 1.00 120.98 163 GLN D C 1
ATOM 11785 O O . GLN D 1 139 ? -38.353 46.605 7.466 1.00 118.08 163 GLN D O 1
ATOM 11799 N N . GLU D 1 140 ? -38.705 44.600 8.427 1.00 111.74 164 GLU D N 1
ATOM 11800 C CA . GLU D 1 140 ? -38.392 43.831 7.228 1.00 110.38 164 GLU D CA 1
ATOM 11801 C C . GLU D 1 140 ? -39.677 43.203 6.711 1.00 114.31 164 GLU D C 1
ATOM 11802 O O . GLU D 1 140 ? -40.340 42.448 7.430 1.00 113.79 164 GLU D O 1
ATOM 11814 N N . LYS D 1 141 ? -40.032 43.539 5.473 1.00 108.38 165 LYS D N 1
ATOM 11815 C CA . LYS D 1 141 ? -41.279 43.078 4.882 1.00 110.47 165 LYS D CA 1
ATOM 11816 C C . LYS D 1 141 ? -41.129 41.637 4.418 1.00 105.71 165 LYS D C 1
ATOM 11817 O O . LYS D 1 141 ? -40.066 41.228 3.939 1.00 107.11 165 LYS D O 1
ATOM 11836 N N . PHE D 1 142 ? -42.192 40.857 4.603 1.00 108.26 166 PHE D N 1
ATOM 11837 C CA . PHE D 1 142 ? -42.207 39.477 4.142 1.00 113.10 166 PHE D CA 1
ATOM 11838 C C . PHE D 1 142 ? -43.605 39.114 3.673 1.00 113.37 166 PHE D C 1
ATOM 11839 O O . PHE D 1 142 ? -44.591 39.718 4.102 1.00 116.65 166 PHE D O 1
ATOM 11856 N N . LEU D 1 143 ? -43.673 38.127 2.783 1.00 115.80 167 LEU D N 1
ATOM 11857 C CA . LEU D 1 143 ? -44.931 37.590 2.286 1.00 128.75 167 LEU D CA 1
ATOM 11858 C C . LEU D 1 143 ? -44.700 36.130 1.923 1.00 126.85 167 LEU D C 1
ATOM 11859 O O . LEU D 1 143 ? -43.673 35.803 1.327 1.00 130.26 167 LEU D O 1
ATOM 11875 N N . LYS D 1 144 ? -45.628 35.252 2.315 1.00 137.21 168 LYS D N 1
ATOM 11876 C CA . LYS D 1 144 ? -45.548 33.843 1.943 1.00 140.13 168 LYS D CA 1
ATOM 11877 C C . LYS D 1 144 ? -46.882 33.374 1.365 1.00 138.89 168 LYS D C 1
ATOM 11878 O O . LYS D 1 144 ? -47.938 33.945 1.654 1.00 125.03 168 LYS D O 1
ATOM 11897 N N . THR D 1 145 ? -46.815 32.341 0.519 1.00 133.96 169 THR D N 1
ATOM 11898 C CA . THR D 1 145 ? -47.966 31.814 -0.202 1.00 121.32 169 THR D CA 1
ATOM 11899 C C . THR D 1 145 ? -48.145 30.323 0.052 1.00 140.77 169 THR D C 1
ATOM 11900 O O . THR D 1 145 ? -47.168 29.589 0.229 1.00 141.48 169 THR D O 1
ATOM 11911 N N . THR D 1 146 ? -49.409 29.877 0.046 1.00 149.88 170 THR D N 1
ATOM 11912 C CA . THR D 1 146 ? -49.712 28.457 0.187 1.00 149.20 170 THR D CA 1
ATOM 11913 C C . THR D 1 146 ? -51.200 28.130 0.099 1.00 143.35 170 THR D C 1
ATOM 11914 O O . THR D 1 146 ? -51.993 28.606 0.918 1.00 139.31 170 THR D O 1
ATOM 11925 N N . HIS D 1 147 ? -51.575 27.313 -0.891 1.00 142.31 171 HIS D N 1
ATOM 11926 C CA . HIS D 1 147 ? -52.838 26.577 -0.909 1.00 139.83 171 HIS D CA 1
ATOM 11927 C C . HIS D 1 147 ? -52.905 25.749 -2.195 1.00 146.57 171 HIS D C 1
ATOM 11928 O O . HIS D 1 147 ? -51.883 25.230 -2.659 1.00 140.27 171 HIS D O 1
ATOM 11942 N N . SER D 1 148 ? -54.092 25.638 -2.787 1.00 151.46 172 SER D N 1
ATOM 11943 C CA . SER D 1 148 ? -54.287 24.828 -3.993 1.00 149.51 172 SER D CA 1
ATOM 11944 C C . SER D 1 148 ? -53.774 25.549 -5.237 1.00 135.12 172 SER D C 1
ATOM 11945 O O . SER D 1 148 ? -54.491 25.686 -6.230 1.00 128.06 172 SER D O 1
ATOM 11953 N N . THR D 1 162 ? -44.013 30.829 -2.846 1.00 137.59 186 THR D N 1
ATOM 11954 C CA . THR D 1 162 ? -43.215 32.026 -3.107 1.00 153.81 186 THR D CA 1
ATOM 11955 C C . THR D 1 162 ? -43.177 32.890 -1.838 1.00 152.95 186 THR D C 1
ATOM 11956 O O . THR D 1 162 ? -44.174 33.529 -1.498 1.00 136.92 186 THR D O 1
ATOM 11966 N N . ASP D 1 163 ? -42.041 32.898 -1.131 1.00 147.08 187 ASP D N 1
ATOM 11967 C CA . ASP D 1 163 ? -41.923 33.667 0.104 1.00 138.77 187 ASP D CA 1
ATOM 11968 C C . ASP D 1 163 ? -40.501 34.183 0.294 1.00 121.78 187 ASP D C 1
ATOM 11969 O O . ASP D 1 163 ? -39.528 33.474 0.017 1.00 116.85 187 ASP D O 1
ATOM 11978 N N . ASN D 1 164 ? -40.393 35.422 0.779 1.00 112.64 188 ASN D N 1
ATOM 11979 C CA . ASN D 1 164 ? -39.111 36.077 1.003 1.00 112.78 188 ASN D CA 1
ATOM 11980 C C . ASN D 1 164 ? -38.794 36.222 2.490 1.00 107.49 188 ASN D C 1
ATOM 11981 O O . ASN D 1 164 ? -38.083 37.147 2.891 1.00 112.46 188 ASN D O 1
ATOM 11992 N N . SER D 1 165 ? -39.303 35.306 3.317 1.00 102.39 189 SER D N 1
ATOM 11993 C CA . SER D 1 165 ? -39.039 35.389 4.749 1.00 93.98 189 SER D CA 1
ATOM 11994 C C . SER D 1 165 ? -37.541 35.375 5.019 1.00 91.99 189 SER D C 1
ATOM 11995 O O . SER D 1 165 ? -37.017 36.243 5.725 1.00 101.99 189 SER D O 1
ATOM 12003 N N . ASN D 1 166 ? -36.835 34.387 4.465 1.00 86.29 190 ASN D N 1
ATOM 12004 C CA . ASN D 1 166 ? -35.403 34.282 4.717 1.00 86.92 190 ASN D CA 1
ATOM 12005 C C . ASN D 1 166 ? -34.668 35.538 4.277 1.00 95.05 190 ASN D C 1
ATOM 12006 O O . ASN D 1 166 ? -33.656 35.903 4.879 1.00 88.67 190 ASN D O 1
ATOM 12017 N N . ASP D 1 167 ? -35.163 36.228 3.248 1.00 101.86 191 ASP D N 1
ATOM 12018 C CA . ASP D 1 167 ? -34.539 37.494 2.887 1.00 101.40 191 ASP D CA 1
ATOM 12019 C C . ASP D 1 167 ? -34.806 38.539 3.960 1.00 97.60 191 ASP D C 1
ATOM 12020 O O . ASP D 1 167 ? -33.895 39.269 4.370 1.00 96.54 191 ASP D O 1
ATOM 12029 N N . ALA D 1 168 ? -36.047 38.601 4.451 1.00 102.82 192 ALA D N 1
ATOM 12030 C CA . ALA D 1 168 ? -36.366 39.505 5.549 1.00 102.64 192 ALA D CA 1
ATOM 12031 C C . ALA D 1 168 ? -35.610 39.127 6.817 1.00 102.51 192 ALA D C 1
ATOM 12032 O O . ALA D 1 168 ? -35.119 40.004 7.535 1.00 101.11 192 ALA D O 1
ATOM 12039 N N . ILE D 1 169 ? -35.515 37.828 7.118 1.00 101.71 193 ILE D N 1
ATOM 12040 C CA . ILE D 1 169 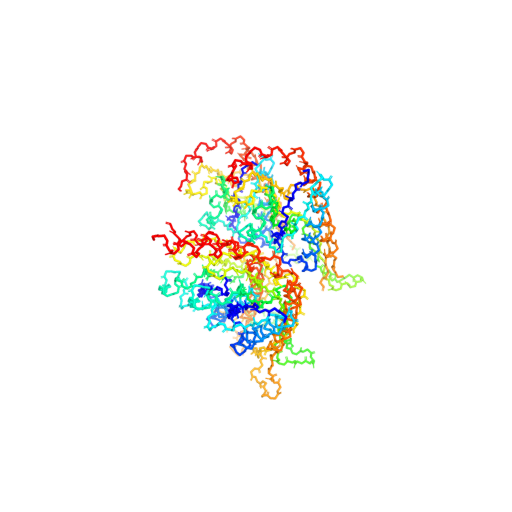? -34.766 37.403 8.300 1.00 92.88 193 ILE D CA 1
ATOM 12041 C C . ILE D 1 169 ? -33.296 37.781 8.167 1.00 85.97 193 ILE D C 1
ATOM 12042 O O . ILE D 1 169 ? -32.674 38.256 9.125 1.00 79.05 193 ILE D O 1
ATOM 12058 N N . LYS D 1 170 ? -32.711 37.547 6.991 1.00 86.36 194 LYS D N 1
ATOM 12059 C CA . LYS D 1 170 ? -31.319 37.919 6.763 1.00 84.37 194 LYS D CA 1
ATOM 12060 C C . LYS D 1 170 ? -31.123 39.419 6.946 1.00 82.72 194 LYS D C 1
ATOM 12061 O O . LYS D 1 170 ? -30.186 39.856 7.620 1.00 78.01 194 LYS D O 1
ATOM 12080 N N . SER D 1 171 ? -32.005 40.227 6.358 1.00 87.96 195 SER D N 1
ATOM 12081 C CA . SER D 1 171 ? -31.879 41.677 6.471 1.00 84.20 195 SER D CA 1
ATOM 12082 C C . SER D 1 171 ? -32.018 42.131 7.923 1.00 75.25 195 SER D C 1
ATOM 12083 O O . SER D 1 171 ? -31.261 42.991 8.393 1.00 92.23 195 SER D O 1
ATOM 12091 N N . ALA D 1 172 ? -32.977 41.560 8.652 1.00 78.90 196 ALA D N 1
ATOM 12092 C CA . ALA D 1 172 ? -33.164 41.928 10.051 1.00 86.14 196 ALA D CA 1
ATOM 12093 C C . ALA D 1 172 ? -31.963 41.523 10.896 1.00 78.77 196 ALA D C 1
ATOM 12094 O O . ALA D 1 172 ? -31.568 42.254 11.812 1.00 72.86 196 ALA D O 1
ATOM 12101 N N . LEU D 1 173 ? -31.390 40.346 10.634 1.00 71.84 197 LEU D N 1
ATOM 12102 C CA . LEU D 1 173 ? -30.187 39.962 11.361 1.00 74.43 197 LEU D CA 1
ATOM 12103 C C . LEU D 1 173 ? -29.019 40.864 10.989 1.00 77.03 197 LEU D C 1
ATOM 12104 O O . LEU D 1 173 ? -28.162 41.142 11.831 1.00 71.00 197 LEU D O 1
ATOM 12120 N N . ASN D 1 174 ? -28.955 41.314 9.733 1.00 77.07 198 ASN D N 1
ATOM 12121 C CA . ASN D 1 174 ? -27.943 42.293 9.359 1.00 70.74 198 ASN D CA 1
ATOM 12122 C C . ASN D 1 174 ? -28.070 43.531 10.235 1.00 76.78 198 ASN D C 1
ATOM 12123 O O . ASN D 1 174 ? -27.089 43.992 10.830 1.00 85.50 198 ASN D O 1
ATOM 12134 N N . LYS D 1 175 ? -29.285 44.081 10.326 1.00 77.95 199 LYS D N 1
ATOM 12135 C CA . LYS D 1 175 ? -29.498 45.265 11.158 1.00 84.15 199 LYS D CA 1
ATOM 12136 C C . LYS D 1 175 ? -29.135 44.993 12.615 1.00 86.70 199 LYS D C 1
ATOM 12137 O O . LYS D 1 175 ? -28.488 45.828 13.265 1.00 108.02 199 LYS D O 1
ATOM 12156 N N . ILE D 1 176 ? -29.565 43.849 13.153 1.00 79.26 200 ILE D N 1
ATOM 12157 C CA . ILE D 1 176 ? -29.287 43.532 14.552 1.00 79.56 200 ILE D CA 1
ATOM 12158 C C . ILE D 1 176 ? -27.786 43.458 14.790 1.00 76.23 200 ILE D C 1
ATOM 12159 O O . ILE D 1 176 ? -27.262 44.036 15.749 1.00 75.28 200 ILE D O 1
ATOM 12175 N N . PHE D 1 177 ? -27.085 42.695 13.951 1.00 71.86 201 PHE D N 1
ATOM 12176 C CA . PHE D 1 177 ? -25.638 42.584 14.054 1.00 69.62 201 PHE D CA 1
ATOM 12177 C C . PHE D 1 177 ? -25.007 43.961 14.014 1.00 84.05 201 PHE D C 1
ATOM 12178 O O . PHE D 1 177 ? -24.107 44.265 14.800 1.00 81.62 201 PHE D O 1
ATOM 12195 N N . ALA D 1 178 ? -25.479 44.813 13.104 1.00 94.75 202 ALA D N 1
ATOM 12196 C CA . ALA D 1 178 ? -24.920 46.152 12.981 1.00 90.56 202 ALA D CA 1
ATOM 12197 C C . ALA D 1 178 ? -25.051 46.917 14.291 1.00 87.82 202 ALA D C 1
ATOM 12198 O O . ALA D 1 178 ? -24.063 47.419 14.832 1.00 95.97 202 ALA D O 1
ATOM 12205 N N . ASN D 1 179 ? -26.256 46.976 14.810 1.00 89.70 203 ASN D N 1
ATOM 12206 C CA . ASN D 1 179 ? -26.530 47.707 16.018 1.00 103.45 203 ASN D CA 1
ATOM 12207 C C . ASN D 1 179 ? -25.788 47.206 17.219 1.00 93.33 203 ASN D C 1
ATOM 12208 O O . ASN D 1 179 ? -25.353 47.954 18.061 1.00 86.08 203 ASN D O 1
ATOM 12219 N N . ILE D 1 180 ? -25.678 45.910 17.302 1.00 94.90 204 ILE D N 1
ATOM 12220 C CA . ILE D 1 180 ? -25.015 45.259 18.426 1.00 93.80 204 ILE D CA 1
ATOM 12221 C C . ILE D 1 180 ? -23.508 45.483 18.356 1.00 96.28 204 ILE D C 1
ATOM 12222 O O . ILE D 1 180 ? -22.864 45.812 19.360 1.00 89.02 204 ILE D O 1
ATOM 12238 N N . MET D 1 181 ? -22.920 45.295 17.173 1.00 90.09 205 MET D N 1
ATOM 12239 C CA . MET D 1 181 ? -21.502 45.572 16.981 1.00 85.65 205 MET D CA 1
ATOM 12240 C C . MET D 1 181 ? -21.180 47.041 17.194 1.00 94.10 205 MET D C 1
ATOM 12241 O O . MET D 1 181 ? -20.107 47.365 17.711 1.00 102.69 205 MET D O 1
ATOM 12255 N N . GLN D 1 182 ? -22.095 47.942 16.828 1.00 83.00 206 GLN D N 1
ATOM 12256 C CA . GLN D 1 182 ? -21.872 49.359 17.092 1.00 96.79 206 GLN D CA 1
ATOM 12257 C C . GLN D 1 182 ? -21.736 49.610 18.587 1.00 89.21 206 GLN D C 1
ATOM 12258 O O . GLN D 1 182 ? -20.744 50.190 19.053 1.00 90.52 206 GLN D O 1
ATOM 12272 N N . GLU D 1 183 ? -22.732 49.166 19.355 1.00 88.63 207 GLU D N 1
ATOM 12273 C CA . GLU D 1 183 ? -22.690 49.360 20.800 1.00 89.88 207 GLU D CA 1
ATOM 12274 C C . GLU D 1 183 ? -21.443 48.718 21.399 1.00 92.44 207 GLU D C 1
ATOM 12275 O O . GLU D 1 183 ? -20.782 49.306 22.266 1.00 87.71 207 GLU D O 1
ATOM 12287 N N . ILE D 1 184 ? -21.109 47.506 20.953 1.00 100.01 208 ILE D N 1
ATOM 12288 C CA . ILE D 1 184 ? -19.978 46.786 21.529 1.00 96.19 208 ILE D CA 1
ATOM 12289 C C . ILE D 1 184 ? -18.664 47.493 21.225 1.00 85.90 208 ILE D C 1
ATOM 12290 O O . ILE D 1 184 ? -17.792 47.599 22.095 1.00 95.86 208 ILE D O 1
ATOM 12306 N N . ASP D 1 185 ? -18.484 47.977 19.995 1.00 88.37 209 ASP D N 1
ATOM 12307 C CA . ASP D 1 185 ? -17.265 48.713 19.688 1.00 92.67 209 ASP D CA 1
ATOM 12308 C C . ASP D 1 185 ? -17.187 50.013 20.480 1.00 88.88 209 ASP D C 1
ATOM 12309 O O . ASP D 1 185 ? -16.088 50.451 20.835 1.00 87.89 209 ASP D O 1
ATOM 12318 N N . LYS D 1 186 ? -18.332 50.656 20.737 1.00 94.70 210 LYS D N 1
ATOM 12319 C CA . LYS D 1 186 ? -18.348 51.838 21.600 1.00 76.74 210 LYS D CA 1
ATOM 12320 C C . LYS D 1 186 ? -17.870 51.504 23.011 1.00 86.96 210 LYS D C 1
ATOM 12321 O O . LYS D 1 186 ? -17.097 52.260 23.611 1.00 93.32 210 LYS D O 1
ATOM 12340 N N . LYS D 1 187 ? -18.355 50.397 23.581 1.00 100.09 211 LYS D N 1
ATOM 12341 C CA . LYS D 1 187 ? -18.040 50.116 24.980 1.00 99.41 211 LYS D CA 1
ATOM 12342 C C . LYS D 1 187 ? -16.659 49.479 25.144 1.00 95.59 211 LYS D C 1
ATOM 12343 O O . LYS D 1 187 ? -15.956 49.761 26.122 1.00 103.29 211 LYS D O 1
ATOM 12362 N N . LEU D 1 188 ? -16.261 48.597 24.225 1.00 87.97 212 LEU D N 1
ATOM 12363 C CA . LEU D 1 188 ? -15.021 47.833 24.392 1.00 85.53 212 LEU D CA 1
ATOM 12364 C C . LEU D 1 188 ? -13.843 48.621 23.818 1.00 81.91 212 LEU D C 1
ATOM 12365 O O . LEU D 1 188 ? -13.306 48.339 22.744 1.00 72.88 212 LEU D O 1
ATOM 12381 N N . THR D 1 189 ? -13.456 49.644 24.571 1.00 97.14 213 THR D N 1
ATOM 12382 C CA . THR D 1 189 ? -12.326 50.502 24.252 1.00 88.68 213 THR D CA 1
ATOM 12383 C C . THR D 1 189 ? -11.160 50.228 25.191 1.00 76.05 213 THR D C 1
ATOM 12384 O O . THR D 1 189 ? -11.360 49.956 26.379 1.00 88.48 213 THR D O 1
ATOM 12395 N N . GLN D 1 190 ? -9.941 50.295 24.647 1.00 86.06 214 GLN D N 1
ATOM 12396 C CA . GLN D 1 190 ? -8.745 50.141 25.470 1.00 97.86 214 GLN D CA 1
ATOM 12397 C C . GLN D 1 190 ? -8.842 50.987 26.732 1.00 98.42 214 GLN D C 1
ATOM 12398 O O . GLN D 1 190 ? -8.438 50.562 27.822 1.00 99.85 214 GLN D O 1
ATOM 12412 N N . LYS D 1 191 ? -9.391 52.192 26.595 1.00 91.11 215 LYS D N 1
ATOM 12413 C CA . LYS D 1 191 ? -9.625 53.057 27.741 1.00 96.99 215 LYS D CA 1
ATOM 12414 C C . LYS D 1 191 ? -10.437 52.328 28.799 1.00 107.14 215 LYS D C 1
ATOM 12415 O O . LYS D 1 191 ? -9.969 52.115 29.925 1.00 114.65 215 LYS D O 1
ATOM 12434 N N . ASN D 1 192 ? -11.631 51.869 28.427 1.00 111.52 216 ASN D N 1
ATOM 12435 C CA . ASN D 1 192 ? -12.490 51.192 29.391 1.00 102.72 216 ASN D CA 1
ATOM 12436 C C . ASN D 1 192 ? -11.850 49.913 29.917 1.00 89.58 216 ASN D C 1
ATOM 12437 O O . ASN D 1 192 ? -11.960 49.603 31.109 1.00 93.34 216 ASN D O 1
ATOM 12448 N N . LEU D 1 193 ? -11.173 49.156 29.051 1.00 88.57 217 LEU D N 1
ATOM 12449 C CA . LEU D 1 193 ? -10.682 47.846 29.467 1.00 89.96 217 LEU D CA 1
ATOM 12450 C C . LEU D 1 193 ? -9.545 47.972 30.470 1.00 92.87 217 LEU D C 1
ATOM 12451 O O . LEU D 1 193 ? -9.509 47.254 31.476 1.00 98.95 217 LEU D O 1
ATOM 12467 N N . GLU D 1 194 ? -8.586 48.853 30.202 1.00 100.66 218 GLU D N 1
ATOM 12468 C CA . GLU D 1 194 ? -7.534 49.084 31.183 1.00 102.89 218 GLU D CA 1
ATOM 12469 C C . GLU D 1 194 ? -7.999 49.914 32.373 1.00 98.26 218 GLU D C 1
ATOM 12470 O O . GLU D 1 194 ? -7.316 49.906 33.403 1.00 104.48 218 GLU D O 1
ATOM 12482 N N . SER D 1 195 ? -9.145 50.595 32.279 1.00 80.59 219 SER D N 1
ATOM 12483 C CA . SER D 1 195 ? -9.693 51.272 33.449 1.00 87.00 219 SER D CA 1
ATOM 12484 C C . SER D 1 195 ? -10.143 50.304 34.539 1.00 79.73 219 SER D C 1
ATOM 12485 O O . SER D 1 195 ? -10.583 50.757 35.602 1.00 82.70 219 SER D O 1
ATOM 12493 N N . TYR D 1 196 ? -10.101 48.997 34.285 1.00 87.73 220 TYR D N 1
ATOM 12494 C CA . TYR D 1 196 ? -10.413 48.010 35.306 1.00 101.19 220 TYR D CA 1
ATOM 12495 C C . TYR D 1 196 ? -9.169 47.473 36.009 1.00 99.45 220 TYR D C 1
ATOM 12496 O O . TYR D 1 196 ? -9.305 46.713 36.975 1.00 106.26 220 TYR D O 1
ATOM 12514 N N . GLN D 1 197 ? -7.971 47.865 35.568 1.00 96.18 221 GLN D N 1
ATOM 12515 C CA . GLN D 1 197 ? -6.773 47.116 35.936 1.00 98.51 221 GLN D CA 1
ATOM 12516 C C . GLN D 1 197 ? -6.588 47.039 37.446 1.00 104.93 221 GLN D C 1
ATOM 12517 O O . GLN D 1 197 ? -6.108 46.023 37.962 1.00 102.50 221 GLN D O 1
ATOM 12531 N N . LYS D 1 198 ? -6.940 48.100 38.176 1.00 114.44 222 LYS D N 1
ATOM 12532 C CA . LYS D 1 198 ? -6.813 48.040 39.628 1.00 121.53 222 LYS D CA 1
ATOM 12533 C C . LYS D 1 198 ? -7.704 46.933 40.185 1.00 126.47 222 LYS D C 1
ATOM 12534 O O . LYS D 1 198 ? -7.236 46.036 40.897 1.00 129.43 222 LYS D O 1
ATOM 12553 N N . ASP D 1 199 ? -9.009 46.996 39.883 1.00 119.41 223 ASP D N 1
ATOM 12554 C CA . ASP D 1 199 ? -9.921 45.957 40.350 1.00 114.35 223 ASP D CA 1
ATOM 12555 C C . ASP D 1 199 ? -9.438 44.576 39.934 1.00 114.61 223 ASP D C 1
ATOM 12556 O O . ASP D 1 199 ? -9.632 43.604 40.673 1.00 111.71 223 ASP D O 1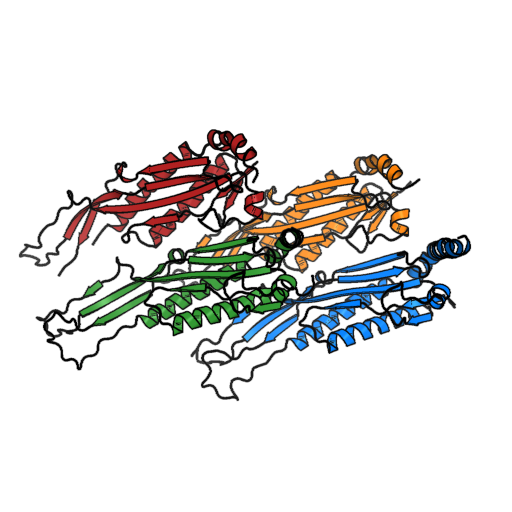
ATOM 12565 N N . ALA D 1 200 ? -8.823 44.472 38.755 1.00 119.92 224 ALA D N 1
ATOM 12566 C CA . ALA D 1 200 ? -8.264 43.201 38.314 1.00 117.94 224 ALA D CA 1
ATOM 12567 C C . ALA D 1 200 ? -7.060 42.822 39.166 1.00 120.93 224 ALA D C 1
ATOM 12568 O O . ALA D 1 200 ? -6.998 41.717 39.717 1.00 124.70 224 ALA D O 1
ATOM 12575 N N . LYS D 1 201 ? -6.083 43.730 39.276 1.00 117.97 225 LYS D N 1
ATOM 12576 C CA . LYS D 1 201 ? -4.973 43.511 40.196 1.00 112.81 225 LYS D CA 1
ATOM 12577 C C . LYS D 1 201 ? -5.480 43.201 41.597 1.00 120.80 225 LYS D C 1
ATOM 12578 O O . LYS D 1 201 ? -4.857 42.428 42.333 1.00 117.43 225 LYS D O 1
ATOM 12597 N N . GLU D 1 202 ? -6.609 43.800 41.982 1.00 126.14 226 GLU D N 1
ATOM 12598 C CA . GLU D 1 202 ? -7.105 43.651 43.344 1.00 129.62 226 GLU D CA 1
ATOM 12599 C C . GLU D 1 202 ? -7.542 42.220 43.614 1.00 124.32 226 GLU D C 1
ATOM 12600 O O . GLU D 1 202 ? -7.084 41.592 44.575 1.00 138.44 226 GLU D O 1
ATOM 12612 N N . LEU D 1 203 ? -8.410 41.679 42.760 1.00 116.17 227 LEU D N 1
ATOM 12613 C CA . LEU D 1 203 ? -8.905 40.316 42.924 1.00 113.83 227 LEU D CA 1
ATOM 12614 C C . LEU D 1 203 ? -7.879 39.331 42.367 1.00 113.43 227 LEU D C 1
ATOM 12615 O O . LEU D 1 203 ? -8.014 38.801 41.261 1.00 93.66 227 LEU D O 1
ATOM 12631 N N . LYS D 1 204 ? -6.830 39.075 43.152 1.00 119.20 228 LYS D N 1
ATOM 12632 C CA . LYS D 1 204 ? -5.815 38.126 42.704 1.00 114.33 228 LYS D CA 1
ATOM 12633 C C . LYS D 1 204 ? -6.423 36.738 42.523 1.00 119.22 228 LYS D C 1
ATOM 12634 O O . LYS D 1 204 ? -6.324 36.138 41.445 1.00 112.15 228 LYS D O 1
ATOM 12653 N N . GLY D 1 205 ? -7.072 36.219 43.564 1.00 124.50 229 GLY D N 1
ATOM 12654 C CA . GLY D 1 205 ? -7.709 34.916 43.498 1.00 113.45 229 GLY D CA 1
ATOM 12655 C C . GLY D 1 205 ? -6.973 33.839 44.272 1.00 104.03 229 GLY D C 1
ATOM 12656 O O . GLY D 1 205 ? -6.115 33.144 43.726 1.00 92.76 229 GLY D O 1
#

Secondary structure (DSSP, 8-state):
----EEEEPPPEEEE-TTS-HHHHHHHHHHHHHHHHHHHHHTT-EEEE-S-S-GGG--HHHHHHEEEEEEEEEEEEEEE-GGG-B---PPS-SSS---B--EEEEEEEEEEEEEEEE-TTT--EEEEEEEEGGGS---EEEEE-PBPGGGTTS-GGG----B-HHHHHHHHHHHHHHHHHHHHHHH--HHHHHTTHHHHHHHHHHHHHHHH--/---EEEEPPPEEEE-TTS-HHHHHHHHHHHHHHHHHHHHHTT-EEEE-S-S-GGG--HHHHHHEEEEEEEEEEEEEEE-GGG-EEE---SSSSS---S-EEEEEEEEEEEEEEEEE-TTT--EEEEEEEEGGGS---EEEEEE--B-HHHHHHHHHHHHHHHHHHHHHHH--HHHHHTTHHHHHHHHT-/--S-EEEEPPPEEEE-TTS-HHHHHHHHHHHHHHHHHHHHHTT-EEEE-S-SSGGG--HHHHHHEEEEEEEEEEEEEEE-TTS-EEEPP-SSSS----SEEEEEEEEEEEEEEEEEE-TTT--EEEEEEEEGGGG---EEEEEEE--SSS---S-TTSPPEE-HHHHHHHHHHHHHHHHHHHHHHH--HHHHHTTHHHHHHHHH-/--EEEEPPPEEEE-TTS-HHHHHHHHHHHHHHHHHHHHHTT-EEEE-S-SSGGG--HHHHHH-SEEEEEEEEEEEEE-SSS-B-------SS-----EEEEEEEEEEEEEEEEE-TTT--EEEEEEEEGGGS---EEEEEE------HHHHHHHHHHHHHHHHHHHHHHH--HHHHHTTHHHHHH---

Sequence (795 aa):
ALDEKILLLRPAFQYSDNIAKEYENKFKNQTALKVEQILQNQGYKVISVDSSDKDDLSFSQKKEGYLAVAMNGEIVLRPDPKRTIQKKSEPGLLFSTGLDKMEGVLIPAGFVKVTILEPMSGESLDSFTMDLSELDIQEKFLKTTHSSHSGGLVSTMVKGTDNSNDAIKSALNKIFANIMQEIDKKLTQKNLESYQKDAKELKGKRNRHHHHHLDEKILLLRPAFQYSDNIAKEYENKFKNQTALKVEQILQNQGYKVISVDDSSDKDDLSFSQKKEGYLAVAMNGEIVLRPDPKRTIQKKSEPGLLFSTGLDKMEGVLIPAGFVKVTILEPMSGESLDSFTMDLSELDIQEKFLKTTTDNSNDAIKSALNKIFANIMQEIDKKLTQKNLESYQKDAKELKGKALDEKILLLRPAFQYSDNIAKEYENKFKNQTALKVEQILQNQGYKVISVDSSDKDDLSFSQKKEGYLAVAMNGEIVLRPDPKRTIQKKSEPGLLFSTGLDKMEGVLIPAGFVKVTILEPMSGESLDSFTMDLSELDIQEKFLKTTHSSHSGGLVSTMVKGTDNSNDAIKSALNKIFANIMQEIDKKLTQKNLESYQKDAKELKGKDEKILLLRPAFQYSDNIAKEYENKFKNQTALKVEQILQNQGYKVISVDSSDKDDLSFSQKKEGYLAVAMNGEIVLRPDPKRTIQKKSEGLLFSTGLDKMEGVLIPAGFVKVTILEPMSGESLDSFTMDLSELDIQEKFLKTTHSTDNSNDAIKSALNKIFANIMQEIDKKLTQKNLESYQKDAKELKG

B-factor: mean 91.49, std 30.53, range [20.14, 292.13]